Protein 8C50 (pdb70)

Secondary structure (DSSP, 8-state):
--SS-EEEEEEEEES-EEEEEEES-SS-EEEEEEEEES-EEEEEEES-BS-EEEEEEEEES-EEEEEEES-BS-EEEEEEEEES-EEEEEEES-BS-EEEEEEEEES-EEEEEEES-BS-EEEEEEEEES-EEEEEEES-BS-EEEEEEEEES-EEEEEEES-BS-EEEEEEEEES-EEEEEEES-BS-EEEEEEEEES-EEEEEEES-BS-EEEEEEEEES-EEEEEEES-BS-EEEEEEEEES-EEEEEEES-BS-EEEEEEEEES-EEEEEEES-BS-EEEEEEEEES-EEEEEEESSS--EEEEEEEEES-EEEEEEEEES-EEEEEEEEES-EEEEEEEEES-EEEEEE-/--SS-EEEEEEEEES-EEEEEEES-SS-EEEEEEEEES-EEEEEEES-BS-EEEEEEEEES-EEEEEEES-BS-EEEEEEEEES-EEEEEEES-BS-EEEEEEEEES-EEEEEEES-BS-EEEEEEEEES-EEEEEEES-BS-EEEEEEEEES-EEEEEEES-BS-EEEEEEEEES-EEEEEEES-BS-EEEEEEEEES-EEEEEEES-BS-EEEEEEEEES-EEEEEEES-BS-EEEEEEEEES-EEEEEEES-BS-EEEEEEEEES-EEEEEEES-BS-EEEEEEEEES-EEEEEEESSS--EEEEEEEEES-EEEEEEEEES-EEEEEEEEES-EEEEEEEEES-EEEEEE-/--SS-EEEEEEEEES-EEEEEEES-SS-EEEEEEEEES-EEEEEEES-BS-EEEEEEEEES-EEEEEEES-BS-EEEEEEEEES-EEEEEEES-BS-EEEEEEEEES-EEEEEEES-BS-EEEEEEEEES-EEEEEEES-BS-EEEEEEEEES-EEEEEEES-BS-EEEEEEEEES-EEEEEEES-BS-EEEEEEEEES-EEEEEEES-BS-EEEEEEEEES-EEEEEEES-BS-EEEEEEEEES-EEEEEEES-BS-EEEEEEEEES-EEEEEEES-BS-EEEEEEEEES-EEEEEEESSS--EEEEEEEEES-EEEEEEEEES-EEEEEEEEES-EEEEEEEEES-EEEEEE-

Organism: NCBI:txid400092

Structure (mmCIF, N/CA/C/O backbone):
data_8C50
#
_entry.id   8C50
#
loop_
_atom_site.group_PDB
_atom_site.id
_atom_site.type_symbol
_atom_site.label_atom_id
_atom_site.label_alt_id
_atom_site.label_comp_id
_atom_site.label_asym_id
_atom_site.label_entity_id
_atom_site.label_seq_id
_atom_site.pdbx_PDB_ins_code
_atom_site.Cartn_x
_atom_site.Cartn_y
_atom_site.Cartn_z
_atom_site.occupancy
_atom_site.B_iso_or_equiv
_atom_site.auth_seq_id
_atom_site.auth_comp_id
_atom_site.auth_asym_id
_atom_site.auth_atom_id
_atom_site.pdbx_PDB_model_num
ATOM 1 N N . GLN A 1 1 ? 127.675 108.308 224.008 1.00 44.68 1 GLN A N 1
ATOM 2 C CA . GLN A 1 1 ? 129.033 108.600 223.574 1.00 44.68 1 GLN A CA 1
ATOM 3 C C . GLN A 1 1 ? 129.053 109.801 222.639 1.00 44.68 1 GLN A C 1
ATOM 4 O O . GLN A 1 1 ? 130.109 110.344 222.318 1.00 44.68 1 GLN A O 1
ATOM 10 N N . GLY A 1 2 ? 127.862 110.203 222.193 1.00 55.23 2 GLY A N 1
ATOM 11 C CA . GLY A 1 2 ? 127.715 111.379 221.356 1.00 55.23 2 GLY A CA 1
ATOM 12 C C . GLY A 1 2 ? 127.245 112.563 222.175 1.00 55.23 2 GLY A C 1
ATOM 13 O O . GLY A 1 2 ? 126.430 112.416 223.091 1.00 55.23 2 GLY A O 1
ATOM 14 N N . THR A 1 3 ? 127.763 113.743 221.842 1.00 67.59 3 THR A N 1
ATOM 15 C CA . THR A 1 3 ? 127.504 114.948 222.623 1.00 67.59 3 THR A CA 1
ATOM 16 C C . THR A 1 3 ? 126.390 115.762 221.971 1.00 67.59 3 THR A C 1
ATOM 17 O O . THR A 1 3 ? 126.360 115.918 220.745 1.00 67.59 3 THR A O 1
ATOM 21 N N . THR A 1 4 ? 125.463 116.261 222.794 1.00 74.77 4 THR A N 1
ATOM 22 C CA . THR A 1 4 ? 124.478 117.290 222.447 1.00 74.77 4 THR A CA 1
ATOM 23 C C . THR A 1 4 ? 123.393 116.819 221.486 1.00 74.77 4 THR A C 1
ATOM 24 O O . THR A 1 4 ? 122.809 117.647 220.777 1.00 74.77 4 THR A O 1
ATOM 28 N N . SER A 1 5 ? 123.094 115.524 221.430 1.00 79.71 5 SER A N 1
ATOM 29 C CA . SER A 1 5 ? 121.996 115.047 220.598 1.00 79.71 5 SER A CA 1
ATOM 30 C C . SER A 1 5 ? 120.659 115.493 221.177 1.00 79.71 5 SER A C 1
ATOM 31 O O . SER A 1 5 ? 120.490 115.579 222.396 1.00 79.71 5 SER A O 1
ATOM 34 N N . SER A 1 6 ? 119.707 115.782 220.291 1.00 81.16 6 SER A N 1
ATOM 35 C CA . SER A 1 6 ? 118.386 116.263 220.675 1.00 81.16 6 SER A CA 1
ATOM 36 C C . SER A 1 6 ? 117.312 115.438 219.979 1.00 81.16 6 SER A C 1
ATOM 37 O O . SER A 1 6 ? 117.375 115.227 218.763 1.00 81.16 6 SER A O 1
ATOM 40 N N . ALA A 1 7 ? 116.333 114.971 220.752 1.00 83.20 7 ALA A N 1
ATOM 41 C CA . ALA A 1 7 ? 115.211 114.200 220.232 1.00 83.20 7 ALA A CA 1
ATOM 42 C C . ALA A 1 7 ? 113.927 114.669 220.900 1.00 83.20 7 ALA A C 1
ATOM 43 O O . ALA A 1 7 ? 113.882 114.823 222.124 1.00 83.20 7 ALA A O 1
ATOM 45 N N . THR A 1 8 ? 112.892 114.898 220.095 1.00 83.47 8 THR A N 1
ATOM 46 C CA . THR A 1 8 ? 111.601 115.373 220.578 1.00 83.47 8 THR A CA 1
ATOM 47 C C . THR A 1 8 ? 110.488 114.539 219.960 1.00 83.47 8 THR A C 1
ATOM 48 O O . THR A 1 8 ? 110.490 114.293 218.749 1.00 83.47 8 THR A O 1
ATOM 52 N N . THR A 1 9 ? 109.546 114.102 220.793 1.00 84.59 9 THR A N 1
ATOM 53 C CA . THR A 1 9 ? 108.374 113.360 220.347 1.00 84.59 9 THR A CA 1
ATOM 54 C C . THR A 1 9 ? 107.122 114.020 220.906 1.00 84.59 9 THR A C 1
ATOM 55 O O . THR A 1 9 ? 107.045 114.297 222.108 1.00 84.59 9 THR A O 1
ATOM 59 N N . SER A 1 10 ? 106.148 114.269 220.035 1.00 84.69 10 SER A N 1
ATOM 60 C CA . SER A 1 10 ? 104.872 114.860 220.421 1.00 84.69 10 SER A CA 1
ATOM 61 C C . SER A 1 10 ? 103.754 114.072 219.757 1.00 84.69 10 SER A C 1
ATOM 62 O O . SER A 1 10 ? 103.607 114.115 218.532 1.00 84.69 10 SER A O 1
ATOM 65 N N . GLN A 1 11 ? 102.963 113.367 220.561 1.00 78.43 11 GLN A N 1
ATOM 66 C CA . GLN A 1 11 ? 101.905 112.498 220.060 1.00 78.43 11 GLN A CA 1
ATOM 67 C C . GLN A 1 11 ? 100.580 112.899 220.689 1.00 78.43 11 GLN A C 1
ATOM 68 O O . GLN A 1 11 ? 100.456 112.929 221.917 1.00 78.43 11 GLN A O 1
ATOM 74 N N . THR A 1 12 ? 99.600 113.213 219.847 1.00 83.05 12 THR A N 1
ATOM 75 C CA . THR A 1 12 ? 98.224 113.439 220.265 1.00 83.05 12 THR A CA 1
ATOM 76 C C . THR A 1 12 ? 97.322 112.447 219.542 1.00 83.05 12 THR A C 1
ATOM 77 O O . THR A 1 12 ? 97.401 112.310 218.316 1.00 83.05 12 THR A O 1
ATOM 81 N N . GLY A 1 13 ? 96.472 111.758 220.300 1.00 82.46 13 GLY A N 1
ATOM 82 C CA . GLY A 1 13 ? 95.571 110.787 219.712 1.00 82.46 13 GLY A CA 1
ATOM 83 C C . GLY A 1 13 ? 95.619 109.422 220.367 1.00 82.46 13 GLY A C 1
ATOM 84 O O . GLY A 1 13 ? 95.975 109.302 221.543 1.00 82.46 13 GLY A O 1
ATOM 85 N N . ASN A 1 14 ? 95.260 108.384 219.616 1.00 80.01 14 ASN A N 1
ATOM 86 C CA . ASN A 1 14 ? 95.147 107.029 220.138 1.00 80.01 14 ASN A CA 1
ATOM 87 C C . ASN A 1 14 ? 96.109 106.100 219.408 1.00 80.01 14 ASN A C 1
ATOM 88 O O . ASN A 1 14 ? 96.187 106.125 218.175 1.00 80.01 14 ASN A O 1
ATOM 93 N N . THR A 1 15 ? 96.840 105.289 220.177 1.00 85.85 15 THR A N 1
ATOM 94 C CA . THR A 1 15 ? 97.677 104.206 219.652 1.00 85.85 15 THR A CA 1
ATOM 95 C C . THR A 1 15 ? 98.748 104.708 218.684 1.00 85.85 15 THR A C 1
ATOM 96 O O . THR A 1 15 ? 99.106 104.016 217.728 1.00 85.85 15 THR A O 1
ATOM 100 N N . ASN A 1 16 ? 99.270 105.908 218.917 1.00 84.48 16 ASN A N 1
ATOM 101 C CA . ASN A 1 16 ? 100.366 106.421 218.107 1.00 84.48 16 ASN A CA 1
ATOM 102 C C . ASN A 1 16 ? 101.697 105.874 218.606 1.00 84.48 16 ASN A C 1
ATOM 103 O O . ASN A 1 16 ? 101.935 105.783 219.814 1.00 84.48 16 ASN A O 1
ATOM 108 N N . THR A 1 17 ? 102.568 105.508 217.667 1.00 86.75 17 THR A N 1
ATOM 109 C CA . THR A 1 17 ? 103.871 104.931 217.977 1.00 86.75 17 THR A CA 1
ATOM 110 C C . THR A 1 17 ? 104.962 105.819 217.395 1.00 86.75 17 THR A C 1
ATOM 111 O O . THR A 1 17 ? 104.940 106.133 216.200 1.00 86.75 17 THR A O 1
ATOM 115 N N . ALA A 1 18 ? 105.908 106.227 218.239 1.00 85.38 18 ALA A N 1
ATOM 116 C CA . ALA A 1 18 ? 107.055 107.029 217.826 1.00 85.38 18 ALA A CA 1
ATOM 117 C C . ALA A 1 18 ? 108.318 106.426 218.420 1.00 85.38 18 ALA A C 1
ATOM 118 O O . ALA A 1 18 ? 108.409 106.248 219.639 1.00 85.38 18 ALA A O 1
ATOM 120 N N . VAL A 1 19 ? 109.287 106.112 217.563 1.00 87.64 19 VAL A N 1
ATOM 121 C CA . VAL A 1 19 ? 110.563 105.537 217.976 1.00 87.64 19 VAL A CA 1
ATOM 122 C C . VAL A 1 19 ? 111.675 106.404 217.405 1.00 87.64 19 VAL A C 1
ATOM 123 O O . VAL A 1 19 ? 111.699 106.673 216.198 1.00 87.64 19 VAL A O 1
ATOM 127 N N . ILE A 1 20 ? 112.584 106.851 218.269 1.00 83.98 20 ILE A N 1
ATOM 128 C CA . ILE A 1 20 ? 113.754 107.623 217.865 1.00 83.98 20 ILE A CA 1
ATOM 129 C C . ILE A 1 20 ? 114.989 106.949 218.446 1.00 83.98 20 ILE A C 1
ATOM 130 O O . ILE A 1 20 ? 115.084 106.760 219.665 1.00 83.98 20 ILE A O 1
ATOM 135 N N . ASP A 1 21 ? 115.930 106.586 217.576 1.00 82.66 21 ASP A N 1
ATOM 136 C CA . ASP A 1 21 ? 117.172 105.928 217.968 1.00 82.66 21 ASP A CA 1
ATOM 137 C C . ASP A 1 21 ? 118.338 106.720 217.390 1.00 82.66 21 ASP A C 1
ATOM 138 O O . ASP A 1 21 ? 118.593 106.669 216.182 1.00 82.66 21 ASP A O 1
ATOM 143 N N . GLN A 1 22 ? 119.042 107.452 218.249 1.00 74.67 22 GLN A N 1
ATOM 144 C CA . GLN A 1 22 ? 120.224 108.216 217.857 1.00 74.67 22 GLN A CA 1
ATOM 145 C C . GLN A 1 22 ? 121.440 107.551 218.493 1.00 74.67 22 GLN A C 1
ATOM 146 O O . GLN A 1 22 ? 121.696 107.715 219.690 1.00 74.67 22 GLN A O 1
ATOM 152 N N . VAL A 1 23 ? 122.188 106.805 217.687 1.00 73.15 23 VAL A N 1
ATOM 153 C CA . VAL A 1 23 ? 123.368 106.081 218.145 1.00 73.15 23 VAL A CA 1
ATOM 154 C C . VAL A 1 23 ? 124.591 106.809 217.610 1.00 73.15 23 VAL A C 1
ATOM 155 O O . VAL A 1 23 ? 124.839 106.823 216.398 1.00 73.15 23 VAL A O 1
ATOM 159 N N . GLY A 1 24 ? 125.362 107.413 218.511 1.00 65.76 24 GLY A N 1
ATOM 160 C CA . GLY A 1 24 ? 126.556 108.135 218.122 1.00 65.76 24 GLY A CA 1
ATOM 161 C C . GLY A 1 24 ? 126.267 109.422 217.377 1.00 65.76 24 GLY A C 1
ATOM 162 O O . GLY A 1 24 ? 125.137 109.655 216.936 1.00 65.76 24 GLY A O 1
ATOM 163 N N . GLY A 1 25 ? 127.276 110.267 217.237 1.00 67.41 25 GLY A N 1
ATOM 164 C CA . GLY A 1 25 ? 127.146 111.498 216.492 1.00 67.41 25 GLY A CA 1
ATOM 165 C C . GLY A 1 25 ? 127.087 112.716 217.402 1.00 67.41 25 GLY A C 1
ATOM 166 O O . GLY A 1 25 ? 126.757 112.635 218.589 1.00 67.41 25 GLY A O 1
ATOM 167 N N . LEU A 1 26 ? 127.411 113.866 216.817 1.00 72.28 26 LEU A N 1
ATOM 168 C CA . LEU A 1 26 ? 127.470 115.137 217.531 1.00 72.28 26 LEU A CA 1
ATOM 169 C C . LEU A 1 26 ? 126.331 116.027 217.049 1.00 72.28 26 LEU A C 1
ATOM 170 O O . LEU A 1 26 ? 126.226 116.318 215.852 1.00 72.28 26 LEU A O 1
ATOM 175 N N . ASN A 1 27 ? 125.476 116.445 217.985 1.00 76.07 27 ASN A N 1
ATOM 176 C CA . ASN A 1 27 ? 124.449 117.454 217.746 1.00 76.07 27 ASN A CA 1
ATOM 177 C C . ASN A 1 27 ? 123.426 117.008 216.706 1.00 76.07 27 ASN A C 1
ATOM 178 O O . ASN A 1 27 ? 123.025 117.796 215.844 1.00 76.07 27 ASN A O 1
ATOM 183 N N . ASN A 1 28 ? 122.999 115.750 216.772 1.00 79.10 28 ASN A N 1
ATOM 184 C CA . ASN A 1 28 ? 121.931 115.271 215.905 1.00 79.10 28 ASN A CA 1
ATOM 185 C C . ASN A 1 28 ? 120.575 115.685 216.460 1.00 79.10 28 ASN A C 1
ATOM 186 O O . ASN A 1 28 ? 120.352 115.665 217.674 1.00 79.10 28 ASN A O 1
ATOM 191 N N . SER A 1 29 ? 119.666 116.061 215.563 1.00 83.04 29 SER A N 1
ATOM 192 C CA . SER A 1 29 ? 118.341 116.544 215.936 1.00 83.04 29 SER A CA 1
ATOM 193 C C . SER A 1 29 ? 117.281 115.691 215.255 1.00 83.04 29 SER A C 1
ATOM 194 O O . SER A 1 29 ? 117.314 115.508 214.033 1.00 83.04 29 SER A O 1
ATOM 197 N N . ALA A 1 30 ? 116.342 115.178 216.046 1.00 84.46 30 ALA A N 1
ATOM 198 C CA . ALA A 1 30 ? 115.227 114.387 215.540 1.00 84.46 30 ALA A CA 1
ATOM 199 C C . ALA A 1 30 ? 113.939 114.869 216.189 1.00 84.46 30 ALA A C 1
ATOM 200 O O . ALA A 1 30 ? 113.900 115.092 217.401 1.00 84.46 30 ALA A O 1
ATOM 202 N N . GLU A 1 31 ? 112.894 115.042 215.382 1.00 86.78 31 GLU A N 1
ATOM 203 C CA . GLU A 1 31 ? 111.588 115.458 215.876 1.00 86.78 31 GLU A CA 1
ATOM 204 C C . GLU A 1 31 ? 110.506 114.635 215.195 1.00 86.78 31 GLU A C 1
ATOM 205 O O . GLU A 1 31 ? 110.520 114.478 213.969 1.00 86.78 31 GLU A O 1
ATOM 211 N N . ALA A 1 32 ? 109.575 114.110 215.989 1.00 85.66 32 ALA A N 1
ATOM 212 C CA . ALA A 1 32 ? 108.469 113.306 215.482 1.00 85.66 32 ALA A CA 1
ATOM 213 C C . ALA A 1 32 ? 107.175 113.783 216.122 1.00 85.66 32 ALA A C 1
ATOM 214 O O . ALA A 1 32 ? 107.007 113.673 217.340 1.00 85.66 32 ALA A O 1
ATOM 216 N N . SER A 1 33 ? 106.261 114.299 215.304 1.00 85.51 33 SER A N 1
ATOM 217 C CA . SER A 1 33 ? 104.959 114.765 215.761 1.00 85.51 33 SER A CA 1
ATOM 218 C C . SER A 1 33 ? 103.881 113.968 215.042 1.00 85.51 33 SER A C 1
ATOM 219 O O . SER A 1 33 ? 103.897 113.866 213.811 1.00 85.51 33 SER A O 1
ATOM 222 N N . GLN A 1 34 ? 102.962 113.392 215.812 1.00 77.94 34 GLN A N 1
ATOM 223 C CA . GLN A 1 34 ? 101.885 112.565 215.281 1.00 77.94 34 GLN A CA 1
ATOM 224 C C . GLN A 1 34 ? 100.563 113.002 215.893 1.00 77.94 34 GLN A C 1
ATOM 225 O O . GLN A 1 34 ? 100.348 112.826 217.096 1.00 77.94 34 GLN A O 1
ATOM 231 N N . ALA A 1 35 ? 99.675 113.540 215.064 1.00 82.03 35 ALA A N 1
ATOM 232 C CA . ALA A 1 35 ? 98.323 113.900 215.470 1.00 82.03 35 ALA A CA 1
ATOM 233 C C . ALA A 1 35 ? 97.349 112.971 214.760 1.00 82.03 35 ALA A C 1
ATOM 234 O O . ALA A 1 35 ? 97.340 112.901 213.526 1.00 82.03 35 ALA A O 1
ATOM 236 N N . GLY A 1 36 ? 96.538 112.261 215.535 1.00 82.83 36 GLY A N 1
ATOM 237 C CA . GLY A 1 36 ? 95.624 111.301 214.952 1.00 82.83 36 GLY A CA 1
ATOM 238 C C . GLY A 1 36 ? 95.711 109.938 215.603 1.00 82.83 36 GLY A C 1
ATOM 239 O O . GLY A 1 36 ? 96.140 109.818 216.754 1.00 82.83 36 GLY A O 1
ATOM 240 N N . ASP A 1 37 ? 95.315 108.900 214.873 1.00 83.09 37 ASP A N 1
ATOM 241 C CA . ASP A 1 37 ? 95.214 107.555 215.425 1.00 83.09 37 ASP A CA 1
ATOM 242 C C . ASP A 1 37 ? 96.043 106.575 214.607 1.00 83.09 37 ASP A C 1
ATOM 243 O O . ASP A 1 37 ? 95.939 106.539 213.378 1.00 83.09 37 ASP A O 1
ATOM 248 N N . GLY A 1 38 ? 96.862 105.783 215.296 1.00 81.07 38 GLY A N 1
ATOM 249 C CA . GLY A 1 38 ? 97.578 104.696 214.659 1.00 81.07 38 GLY A CA 1
ATOM 250 C C . GLY A 1 38 ? 98.792 105.095 213.856 1.00 81.07 38 GLY A C 1
ATOM 251 O O . GLY A 1 38 ? 99.335 104.260 213.125 1.00 81.07 38 GLY A O 1
ATOM 252 N N . ASN A 1 39 ? 99.242 106.341 213.967 1.00 84.71 39 ASN A N 1
ATOM 253 C CA . ASN A 1 39 ? 100.398 106.785 213.202 1.00 84.71 39 ASN A CA 1
ATOM 254 C C . ASN A 1 39 ? 101.674 106.146 213.738 1.00 84.71 39 ASN A C 1
ATOM 255 O O . ASN A 1 39 ? 101.852 105.992 214.949 1.00 84.71 39 ASN A O 1
ATOM 260 N N . VAL A 1 40 ? 102.565 105.773 212.823 1.00 88.91 40 VAL A N 1
ATOM 261 C CA . VAL A 1 40 ? 103.830 105.130 213.159 1.00 88.91 40 VAL A CA 1
ATOM 262 C C . VAL A 1 40 ? 104.957 105.990 212.606 1.00 88.91 40 VAL A C 1
ATOM 263 O O . VAL A 1 40 ? 104.967 106.320 211.414 1.00 88.91 40 VAL A O 1
ATOM 267 N N . ALA A 1 41 ? 105.897 106.361 213.473 1.00 86.88 41 ALA A N 1
ATOM 268 C CA . ALA A 1 41 ? 107.056 107.161 213.093 1.00 86.88 41 ALA A CA 1
ATOM 269 C C . ALA A 1 41 ? 108.313 106.487 213.623 1.00 86.88 41 ALA A C 1
ATOM 270 O O . ALA A 1 41 ? 108.385 106.147 214.808 1.00 86.88 41 ALA A O 1
ATOM 272 N N . THR A 1 42 ? 109.293 106.284 212.744 1.00 87.66 42 THR A N 1
ATOM 273 C CA . THR A 1 42 ? 110.575 105.695 213.108 1.00 87.66 42 THR A CA 1
ATOM 274 C C . THR A 1 42 ? 111.690 106.593 212.591 1.00 87.66 42 THR A C 1
ATOM 275 O O . THR A 1 42 ? 111.699 106.957 211.412 1.00 87.66 42 THR A O 1
ATOM 279 N N . VAL A 1 43 ? 112.616 106.957 213.475 1.00 85.70 43 VAL A N 1
ATOM 280 C CA . VAL A 1 43 ? 113.781 107.765 213.130 1.00 85.70 43 VAL A CA 1
ATOM 281 C C . VAL A 1 43 ? 115.011 107.050 213.667 1.00 85.70 43 VAL A C 1
ATOM 282 O O . VAL A 1 43 ? 115.037 106.650 214.837 1.00 85.70 43 VAL A O 1
ATOM 286 N N . THR A 1 44 ? 116.020 106.875 212.817 1.00 82.25 44 THR A N 1
ATOM 287 C CA . THR A 1 44 ? 117.267 106.228 213.207 1.00 82.25 44 THR A CA 1
ATOM 288 C C . THR A 1 44 ? 118.440 107.013 212.641 1.00 82.25 44 THR A C 1
ATOM 289 O O . THR A 1 44 ? 118.686 106.979 211.431 1.00 82.25 44 THR A O 1
ATOM 293 N N . GLN A 1 45 ? 119.173 107.697 213.518 1.00 76.87 45 GLN A N 1
ATOM 294 C CA . GLN A 1 45 ? 120.348 108.471 213.134 1.00 76.87 45 GLN A CA 1
ATOM 295 C C . GLN A 1 45 ? 121.582 107.825 213.748 1.00 76.87 45 GLN A C 1
ATOM 296 O O . GLN A 1 45 ? 121.687 107.724 214.976 1.00 76.87 45 GLN A O 1
ATOM 302 N N . ALA A 1 46 ? 122.515 107.405 212.898 1.00 76.85 46 ALA A N 1
ATOM 303 C CA . ALA A 1 46 ? 123.715 106.701 213.331 1.00 76.85 46 ALA A CA 1
ATOM 304 C C . ALA A 1 46 ? 124.958 107.396 212.794 1.00 76.85 46 ALA A C 1
ATOM 305 O O . ALA A 1 46 ? 125.080 107.613 211.583 1.00 76.85 46 ALA A O 1
ATOM 307 N N . GLU A 1 47 ? 125.870 107.751 213.700 1.00 73.30 47 GLU A N 1
ATOM 308 C CA . GLU A 1 47 ? 127.221 108.223 213.406 1.00 73.30 47 GLU A CA 1
ATOM 309 C C . GLU A 1 47 ? 127.259 109.527 212.620 1.00 73.30 47 GLU A C 1
ATOM 310 O O . GLU A 1 47 ? 128.329 109.908 212.126 1.00 73.30 47 GLU A O 1
ATOM 316 N N . GLY A 1 48 ? 126.134 110.225 212.484 1.00 71.94 48 GLY A N 1
ATOM 317 C CA . GLY A 1 48 ? 126.094 111.476 211.763 1.00 71.94 48 GLY A CA 1
ATOM 318 C C . GLY A 1 48 ? 126.245 112.677 212.679 1.00 71.94 48 GLY A C 1
ATOM 319 O O . GLY A 1 48 ? 125.919 112.626 213.862 1.00 71.94 48 GLY A O 1
ATOM 320 N N . MET A 1 49 ? 126.750 113.769 212.114 1.00 76.37 49 MET A N 1
ATOM 321 C CA . MET A 1 49 ? 126.955 115.014 212.843 1.00 76.37 49 MET A CA 1
ATOM 322 C C . MET A 1 49 ? 126.042 116.086 212.265 1.00 76.37 49 MET A C 1
ATOM 323 O O . MET A 1 49 ? 125.997 116.273 211.044 1.00 76.37 49 MET A O 1
ATOM 328 N N . ASP A 1 50 ? 125.314 116.780 213.144 1.00 78.77 50 ASP A N 1
ATOM 329 C CA . ASP A 1 50 ? 124.438 117.888 212.768 1.00 78.77 50 ASP A CA 1
ATOM 330 C C . ASP A 1 50 ? 123.339 117.455 211.802 1.00 78.77 50 ASP A C 1
ATOM 331 O O . ASP A 1 50 ? 122.891 118.246 210.969 1.00 78.77 50 ASP A O 1
ATOM 336 N N . ASN A 1 51 ? 122.895 116.205 211.900 1.00 79.89 51 ASN A N 1
ATOM 337 C CA . ASN A 1 51 ? 121.815 115.720 211.054 1.00 79.89 51 ASN A CA 1
ATOM 338 C C . ASN A 1 51 ? 120.466 116.105 211.645 1.00 79.89 51 ASN A C 1
ATOM 339 O O . ASN A 1 51 ? 120.265 116.054 212.861 1.00 79.89 51 ASN A O 1
ATOM 344 N N . ALA A 1 52 ? 119.536 116.490 210.772 1.00 83.52 52 ALA A N 1
ATOM 345 C CA . ALA A 1 52 ? 118.215 116.943 211.184 1.00 83.52 52 ALA A CA 1
ATOM 346 C C . ALA A 1 52 ? 117.153 116.076 210.527 1.00 83.52 52 ALA A C 1
ATOM 347 O O . ALA A 1 52 ? 117.177 115.872 209.309 1.00 83.52 52 ALA A O 1
ATOM 349 N N . VAL A 1 53 ? 116.234 115.562 211.339 1.00 85.55 53 VAL A N 1
ATOM 350 C CA . VAL A 1 53 ? 115.108 114.763 210.869 1.00 85.55 53 VAL A CA 1
ATOM 351 C C . VAL A 1 53 ? 113.834 115.339 211.469 1.00 85.55 53 VAL A C 1
ATOM 352 O O . VAL A 1 53 ? 113.767 115.575 212.680 1.00 85.55 53 VAL A O 1
ATOM 356 N N . TYR A 1 54 ? 112.831 115.570 210.623 1.00 87.53 54 TYR A N 1
ATOM 357 C CA . TYR A 1 54 ? 111.534 116.067 211.067 1.00 87.53 54 TYR A CA 1
ATOM 358 C C . TYR A 1 54 ? 110.443 115.232 210.418 1.00 87.53 54 TYR A C 1
ATOM 359 O O . TYR A 1 54 ? 110.419 115.086 209.193 1.00 87.53 54 TYR A O 1
ATOM 368 N N . ILE A 1 55 ? 109.552 114.679 211.237 1.00 86.37 55 ILE A N 1
ATOM 369 C CA . ILE A 1 55 ? 108.403 113.916 210.767 1.00 86.37 55 ILE A CA 1
ATOM 370 C C . ILE A 1 55 ? 107.146 114.536 211.360 1.00 86.37 55 ILE A C 1
ATOM 371 O O . ILE A 1 55 ? 107.076 114.764 212.572 1.00 86.37 55 ILE A O 1
ATOM 376 N N . ASP A 1 56 ? 106.164 114.816 210.505 1.00 86.98 56 ASP A N 1
ATOM 377 C CA . ASP A 1 56 ? 104.872 115.354 210.921 1.00 86.98 56 ASP A CA 1
ATOM 378 C C . ASP A 1 56 ? 103.781 114.532 210.247 1.00 86.98 56 ASP A C 1
ATOM 379 O O . ASP A 1 56 ? 103.621 114.590 209.022 1.00 86.98 56 ASP A O 1
ATOM 384 N N . GLN A 1 57 ? 103.024 113.783 211.046 1.00 81.34 57 GLN A N 1
ATOM 385 C CA . GLN A 1 57 ? 101.960 112.916 210.555 1.00 81.34 57 GLN A CA 1
ATOM 386 C C . GLN A 1 57 ? 100.633 113.401 211.118 1.00 81.34 57 GLN A C 1
ATOM 387 O O . GLN A 1 57 ? 100.534 113.694 212.314 1.00 81.34 57 GLN A O 1
ATOM 393 N N . VAL A 1 58 ? 99.628 113.509 210.254 1.00 83.62 58 VAL A N 1
ATOM 394 C CA . VAL A 1 58 ? 98.268 113.856 210.645 1.00 83.62 58 VAL A CA 1
ATOM 395 C C . VAL A 1 58 ? 97.322 112.849 210.009 1.00 83.62 58 VAL A C 1
ATOM 396 O O . VAL A 1 58 ? 97.360 112.637 208.791 1.00 83.62 58 VAL A O 1
ATOM 400 N N . GLY A 1 59 ? 96.483 112.226 210.833 1.00 85.05 59 GLY A N 1
ATOM 401 C CA . GLY A 1 59 ? 95.484 111.306 210.321 1.00 85.05 59 GLY A CA 1
ATOM 402 C C . GLY A 1 59 ? 95.485 109.918 210.932 1.00 85.05 59 GLY A C 1
ATOM 403 O O . GLY A 1 59 ? 95.793 109.743 212.116 1.00 85.05 59 GLY A O 1
ATOM 404 N N . LEU A 1 60 ? 95.129 108.921 210.127 1.00 81.98 60 LEU A N 1
ATOM 405 C CA . LEU A 1 60 ? 94.955 107.553 210.596 1.00 81.98 60 LEU A CA 1
ATOM 406 C C . LEU A 1 60 ? 96.001 106.639 209.971 1.00 81.98 60 LEU A C 1
ATOM 407 O O . LEU A 1 60 ? 96.117 106.571 208.742 1.00 81.98 60 LEU A O 1
ATOM 412 N N . THR A 1 61 ? 96.752 105.938 210.825 1.00 86.40 61 THR A N 1
ATOM 413 C CA . THR A 1 61 ? 97.650 104.852 210.418 1.00 86.40 61 THR A CA 1
ATOM 414 C C . THR A 1 61 ? 98.685 105.292 209.385 1.00 86.40 61 THR A C 1
ATOM 415 O O . THR A 1 61 ? 99.010 104.542 208.461 1.00 86.40 61 THR A O 1
ATOM 419 N N . ASN A 1 62 ? 99.218 106.502 209.526 1.00 84.27 62 ASN A N 1
ATOM 420 C CA . ASN A 1 62 ? 100.300 106.952 208.661 1.00 84.27 62 ASN A CA 1
ATOM 421 C C . ASN A 1 62 ? 101.631 106.380 209.134 1.00 84.27 62 ASN A C 1
ATOM 422 O O . ASN A 1 62 ? 101.907 106.322 210.336 1.00 84.27 62 ASN A O 1
ATOM 427 N N . THR A 1 63 ? 102.459 105.957 208.180 1.00 88.48 63 THR A N 1
ATOM 428 C CA . THR A 1 63 ? 103.737 105.316 208.468 1.00 88.48 63 THR A CA 1
ATOM 429 C C . THR A 1 63 ? 104.862 106.129 207.846 1.00 88.48 63 THR A C 1
ATOM 430 O O . THR A 1 63 ? 104.827 106.430 206.648 1.00 88.48 63 THR A O 1
ATOM 434 N N . ALA A 1 64 ? 105.855 106.485 208.659 1.00 88.16 64 ALA A N 1
ATOM 435 C CA . ALA A 1 64 ? 107.028 107.219 208.202 1.00 88.16 64 ALA A CA 1
ATOM 436 C C . ALA A 1 64 ? 108.276 106.602 208.815 1.00 88.16 64 ALA A C 1
ATOM 437 O O . ALA A 1 64 ? 108.310 106.337 210.020 1.00 88.16 64 ALA A O 1
ATOM 439 N N . THR A 1 65 ? 109.288 106.364 207.983 1.00 88.67 65 THR A N 1
ATOM 440 C CA . THR A 1 65 ? 110.568 105.820 208.425 1.00 88.67 65 THR A CA 1
ATOM 441 C C . THR A 1 65 ? 111.691 106.662 207.835 1.00 88.67 65 THR A C 1
ATOM 442 O O . THR A 1 65 ? 111.707 106.914 206.626 1.00 88.67 65 THR A O 1
ATOM 446 N N . VAL A 1 66 ? 112.613 107.107 208.687 1.00 85.99 66 VAL A N 1
ATOM 447 C CA . VAL A 1 66 ? 113.779 107.881 208.272 1.00 85.99 66 VAL A CA 1
ATOM 448 C C . VAL A 1 66 ? 115.018 107.223 208.864 1.00 85.99 66 VAL A C 1
ATOM 449 O O . VAL A 1 66 ? 115.072 106.963 210.073 1.00 85.99 66 VAL A O 1
ATOM 453 N N . LEU A 1 67 ? 116.006 106.951 208.014 1.00 83.00 67 LEU A N 1
ATOM 454 C CA . LEU A 1 67 ? 117.268 106.342 208.418 1.00 83.00 67 LEU A CA 1
ATOM 455 C C . LEU A 1 67 ? 118.415 107.161 207.843 1.00 83.00 67 LEU A C 1
ATOM 456 O O . LEU A 1 67 ? 118.620 107.175 206.625 1.00 83.00 67 LEU A O 1
ATOM 461 N N . GLN A 1 68 ? 119.161 107.832 208.716 1.00 77.20 68 GLN A N 1
ATOM 462 C CA . GLN A 1 68 ? 120.327 108.622 208.324 1.00 77.20 68 GLN A CA 1
ATOM 463 C C . GLN A 1 68 ? 121.563 108.003 208.970 1.00 77.20 68 GLN A C 1
ATOM 464 O O . GLN A 1 68 ? 121.778 108.138 210.180 1.00 77.20 68 GLN A O 1
ATOM 470 N N . GLU A 1 69 ? 122.377 107.334 208.159 1.00 76.17 69 GLU A N 1
ATOM 471 C CA . GLU A 1 69 ? 123.595 106.682 208.629 1.00 76.17 69 GLU A CA 1
ATOM 472 C C . GLU A 1 69 ? 124.790 107.541 208.233 1.00 76.17 69 GLU A C 1
ATOM 473 O O . GLU A 1 69 ? 125.214 107.533 207.073 1.00 76.17 69 GLU A O 1
ATOM 479 N N . GLY A 1 70 ? 125.330 108.282 209.199 1.00 70.74 70 GLY A N 1
ATOM 480 C CA . GLY A 1 70 ? 126.485 109.118 208.952 1.00 70.74 70 GLY A CA 1
ATOM 481 C C . GLY A 1 70 ? 126.138 110.370 208.170 1.00 70.74 70 GLY A C 1
ATOM 482 O O . GLY A 1 70 ? 124.9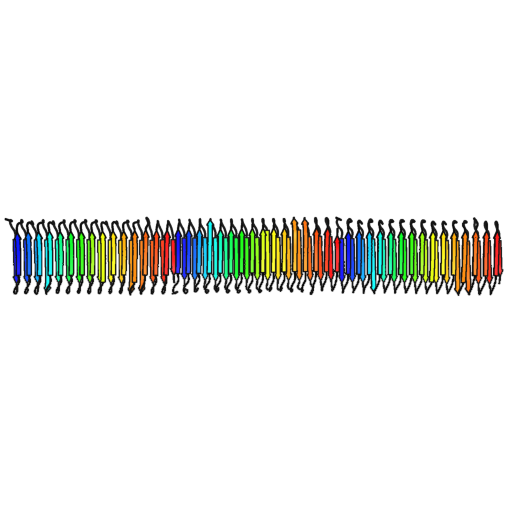79 110.679 207.887 1.00 70.74 70 GLY A O 1
ATOM 483 N N . GLY A 1 71 ? 127.183 111.106 207.814 1.00 71.80 71 GLY A N 1
ATOM 484 C CA . GLY A 1 71 ? 127.037 112.309 207.025 1.00 71.80 71 GLY A CA 1
ATOM 485 C C . GLY A 1 71 ? 127.002 113.572 207.869 1.00 71.80 71 GLY A C 1
ATOM 486 O O . GLY A 1 71 ? 126.795 113.548 209.081 1.00 71.80 71 GLY A O 1
ATOM 487 N N . LEU A 1 72 ? 127.215 114.699 207.195 1.00 75.22 72 LEU A N 1
ATOM 488 C CA . LEU A 1 72 ? 127.266 116.010 207.829 1.00 75.22 72 LEU A CA 1
ATOM 489 C C . LEU A 1 72 ? 126.112 116.865 207.318 1.00 75.22 72 LEU A C 1
ATOM 490 O O . LEU A 1 72 ? 125.963 117.046 206.104 1.00 75.22 72 LEU A O 1
ATOM 495 N N . ASP A 1 73 ? 125.301 117.381 208.246 1.00 79.91 73 ASP A N 1
ATOM 496 C CA . ASP A 1 73 ? 124.257 118.365 207.942 1.00 79.91 73 ASP A CA 1
ATOM 497 C C . ASP A 1 73 ? 123.200 117.810 206.986 1.00 79.91 73 ASP A C 1
ATOM 498 O O . ASP A 1 73 ? 122.713 118.519 206.104 1.00 79.91 73 ASP A O 1
ATOM 503 N N . ASN A 1 74 ? 122.839 116.542 207.158 1.00 80.33 74 ASN A N 1
ATOM 504 C CA . ASN A 1 74 ? 121.779 115.951 206.353 1.00 80.33 74 ASN A CA 1
ATOM 505 C C . ASN A 1 74 ? 120.415 116.322 206.921 1.00 80.33 74 ASN A C 1
ATOM 506 O O . ASN A 1 74 ? 120.191 116.253 208.133 1.00 80.33 74 ASN A O 1
ATOM 511 N N . ASP A 1 75 ? 119.503 116.719 206.036 1.00 84.02 75 ASP A N 1
ATOM 512 C CA . ASP A 1 75 ? 118.169 117.164 206.422 1.00 84.02 75 ASP A CA 1
ATOM 513 C C . ASP A 1 75 ? 117.131 116.269 205.761 1.00 84.02 75 ASP A C 1
ATOM 514 O O . ASP A 1 75 ? 117.150 116.085 204.538 1.00 84.02 75 ASP A O 1
ATOM 519 N N . ALA A 1 76 ? 116.235 115.709 206.571 1.00 86.12 76 ALA A N 1
ATOM 520 C CA . ALA A 1 76 ? 115.128 114.889 206.099 1.00 86.12 76 ALA A CA 1
ATOM 521 C C . ALA A 1 76 ? 113.827 115.436 206.666 1.00 86.12 76 ALA A C 1
ATOM 522 O O . ALA A 1 76 ? 113.737 115.712 207.867 1.00 86.12 76 ALA A O 1
ATOM 524 N N . ASP A 1 77 ? 112.826 115.596 205.802 1.00 88.11 77 ASP A N 1
ATOM 525 C CA . ASP A 1 77 ? 111.526 116.119 206.200 1.00 88.11 77 ASP A CA 1
ATOM 526 C C . ASP A 1 77 ? 110.430 115.245 205.611 1.00 88.11 77 ASP A C 1
ATOM 527 O O . ASP A 1 77 ? 110.437 114.958 204.409 1.00 88.11 77 ASP A O 1
ATOM 532 N N . VAL A 1 78 ? 109.501 114.819 206.461 1.00 87.68 78 VAL A N 1
ATOM 533 C CA . VAL A 1 78 ? 108.347 114.022 206.060 1.00 87.68 78 VAL A CA 1
ATOM 534 C C . VAL A 1 78 ? 107.100 114.723 206.577 1.00 87.68 78 VAL A C 1
ATOM 535 O O . VAL A 1 78 ? 107.023 115.064 207.763 1.00 87.68 78 VAL A O 1
ATOM 539 N N . ASP A 1 79 ? 106.132 114.947 205.692 1.00 86.98 79 ASP A N 1
ATOM 540 C CA . ASP A 1 79 ? 104.863 115.573 206.047 1.00 86.98 79 ASP A CA 1
ATOM 541 C C . ASP A 1 79 ? 103.737 114.765 205.413 1.00 86.98 79 ASP A C 1
ATOM 542 O O . ASP A 1 79 ? 103.538 114.819 204.195 1.00 86.98 79 ASP A O 1
ATOM 547 N N . GLN A 1 80 ? 102.995 114.034 206.240 1.00 80.59 80 GLN A N 1
ATOM 548 C CA . GLN A 1 80 ? 101.883 113.207 205.787 1.00 80.59 80 GLN A CA 1
ATOM 549 C C . GLN A 1 80 ? 100.590 113.763 206.363 1.00 80.59 80 GLN A C 1
ATOM 550 O O . GLN A 1 80 ? 100.502 114.010 207.569 1.00 80.59 80 GLN A O 1
ATOM 556 N N . ASP A 1 81 ? 99.606 113.989 205.497 1.00 84.27 81 ASP A N 1
ATOM 557 C CA . ASP A 1 81 ? 98.272 114.430 205.893 1.00 84.27 81 ASP A CA 1
ATOM 558 C C . ASP A 1 81 ? 97.261 113.523 205.205 1.00 84.27 81 ASP A C 1
ATOM 559 O O . ASP A 1 81 ? 97.085 113.597 203.985 1.00 84.27 81 ASP A O 1
ATOM 564 N N . GLY A 1 82 ? 96.599 112.674 205.976 1.00 84.05 82 GLY A N 1
ATOM 565 C CA . GLY A 1 82 ? 95.659 111.740 205.407 1.00 84.05 82 GLY A CA 1
ATOM 566 C C . GLY A 1 82 ? 95.748 110.403 206.105 1.00 84.05 82 GLY A C 1
ATOM 567 O O . GLY A 1 82 ? 96.117 110.320 207.275 1.00 84.05 82 GLY A O 1
ATOM 568 N N . ASP A 1 83 ? 95.405 109.352 205.368 1.00 83.10 83 ASP A N 1
ATOM 569 C CA . ASP A 1 83 ? 95.302 108.011 205.924 1.00 83.10 83 ASP A CA 1
ATOM 570 C C . ASP A 1 83 ? 96.168 107.028 205.147 1.00 83.10 83 ASP A C 1
ATOM 571 O O . ASP A 1 83 ? 96.255 107.099 203.918 1.00 83.10 83 ASP A O 1
ATOM 576 N N . LEU A 1 84 ? 96.818 106.120 205.881 1.00 85.97 84 LEU A N 1
ATOM 577 C CA . LEU A 1 84 ? 97.530 104.977 205.309 1.00 85.97 84 LEU A CA 1
ATOM 578 C C . LEU A 1 84 ? 98.676 105.395 204.390 1.00 85.97 84 LEU A C 1
ATOM 579 O O . LEU A 1 84 ? 99.048 104.653 203.478 1.00 85.97 84 LEU A O 1
ATOM 584 N N . ASN A 1 85 ? 99.250 106.573 204.616 1.00 84.83 85 ASN A N 1
ATOM 585 C CA . ASN A 1 85 ? 100.369 107.031 203.805 1.00 84.83 85 ASN A CA 1
ATOM 586 C C . ASN A 1 85 ? 101.675 106.426 204.305 1.00 84.83 85 ASN A C 1
ATOM 587 O O . ASN A 1 85 ? 101.914 106.338 205.512 1.00 84.83 85 ASN A O 1
ATOM 592 N N . VAL A 1 86 ? 102.520 106.010 203.366 1.00 87.85 86 VAL A N 1
ATOM 593 C CA . VAL A 1 86 ? 103.799 105.377 203.670 1.00 87.85 86 VAL A CA 1
ATOM 594 C C . VAL A 1 86 ? 104.908 106.251 203.101 1.00 87.85 86 VAL A C 1
ATOM 595 O O . VAL A 1 86 ? 104.889 106.592 201.911 1.00 87.85 86 VAL A O 1
ATOM 599 N N . ALA A 1 87 ? 105.864 106.620 203.950 1.00 87.97 87 ALA A N 1
ATOM 600 C CA . ALA A 1 87 ? 107.010 107.421 203.542 1.00 87.97 87 ALA A CA 1
ATOM 601 C C . ALA A 1 87 ? 108.291 106.789 204.068 1.00 87.97 87 ALA A C 1
ATOM 602 O O . ALA A 1 87 ? 108.363 106.386 205.233 1.00 87.97 87 ALA A O 1
ATOM 604 N N . TYR A 1 88 ? 109.300 106.703 203.202 1.00 90.33 88 TYR A N 1
ATOM 605 C CA . TYR A 1 88 ? 110.601 106.148 203.559 1.00 90.33 88 TYR A CA 1
ATOM 606 C C . TYR A 1 88 ? 111.691 107.089 203.070 1.00 90.33 88 TYR A C 1
ATOM 607 O O . TYR A 1 88 ? 111.662 107.529 201.917 1.00 90.33 88 TYR A O 1
ATOM 616 N N . ILE A 1 89 ? 112.640 107.403 203.947 1.00 86.03 89 ILE A N 1
ATOM 617 C CA . ILE A 1 89 ? 113.791 108.238 203.617 1.00 86.03 89 ILE A CA 1
ATOM 618 C C . ILE A 1 89 ? 115.043 107.536 204.121 1.00 86.03 89 ILE A C 1
ATOM 619 O O . ILE A 1 89 ? 115.099 107.112 205.282 1.00 86.03 89 ILE A O 1
ATOM 624 N N . TRP A 1 90 ? 116.036 107.398 203.246 1.00 83.74 90 TRP A N 1
ATOM 625 C CA . TRP A 1 90 ? 117.337 106.840 203.595 1.00 83.74 90 TRP A CA 1
ATOM 626 C C . TRP A 1 90 ? 118.414 107.796 203.105 1.00 83.74 90 TRP A C 1
ATOM 627 O O . TRP A 1 90 ? 118.390 108.215 201.945 1.00 83.74 90 TRP A O 1
ATOM 638 N N . GLN A 1 91 ? 119.343 108.150 203.990 1.00 78.99 91 GLN A N 1
ATOM 639 C CA . GLN A 1 91 ? 120.482 108.997 203.645 1.00 78.99 91 GLN A CA 1
ATOM 640 C C . GLN A 1 91 ? 121.741 108.372 204.232 1.00 78.99 91 GLN A C 1
ATOM 641 O O . GLN A 1 91 ? 121.900 108.318 205.457 1.00 78.99 91 GLN A O 1
ATOM 647 N N . ASN A 1 92 ? 122.638 107.913 203.362 1.00 77.94 92 ASN A N 1
ATOM 648 C CA . ASN A 1 92 ? 123.851 107.221 203.779 1.00 77.94 92 ASN A CA 1
ATOM 649 C C . ASN A 1 92 ? 125.072 108.004 203.317 1.00 77.94 92 ASN A C 1
ATOM 650 O O . ASN A 1 92 ? 125.260 108.211 202.113 1.00 77.94 92 ASN A O 1
ATOM 655 N N . LEU A 1 93 ? 125.892 108.437 204.276 1.00 71.66 93 LEU A N 1
ATOM 656 C CA . LEU A 1 93 ? 127.215 109.008 204.035 1.00 71.66 93 LEU A CA 1
ATOM 657 C C . LEU A 1 93 ? 127.188 110.248 203.147 1.00 71.66 93 LEU A C 1
ATOM 658 O O . LEU A 1 93 ? 128.160 110.516 202.433 1.00 71.66 93 LEU A O 1
ATOM 663 N N . GLY A 1 94 ? 126.101 111.016 203.167 1.00 72.76 94 GLY A N 1
ATOM 664 C CA . GLY A 1 94 ? 126.003 112.220 202.375 1.00 72.76 94 GLY A CA 1
ATOM 665 C C . GLY A 1 94 ? 126.200 113.482 203.197 1.00 72.76 94 GLY A C 1
ATOM 666 O O . GLY A 1 94 ? 125.909 113.525 204.388 1.00 72.76 94 GLY A O 1
ATOM 667 N N . GLU A 1 95 ? 126.706 114.521 202.536 1.00 76.16 95 GLU A N 1
ATOM 668 C CA . GLU A 1 95 ? 126.924 115.823 203.155 1.00 76.16 95 GLU A CA 1
ATOM 669 C C . GLU A 1 95 ? 125.928 116.820 202.580 1.00 76.16 95 GLU A C 1
ATOM 670 O O . GLU A 1 95 ? 125.807 116.943 201.356 1.00 76.16 95 GLU A O 1
ATOM 676 N N . ASP A 1 96 ? 125.215 117.523 203.464 1.00 80.56 96 ASP A N 1
ATOM 677 C CA . ASP A 1 96 ? 124.288 118.588 203.082 1.00 80.56 96 ASP A CA 1
ATOM 678 C C . ASP A 1 96 ? 123.180 118.091 202.158 1.00 80.56 96 ASP A C 1
ATOM 679 O O . ASP A 1 96 ? 122.676 118.847 201.324 1.00 80.56 96 ASP A O 1
ATOM 684 N N . ASN A 1 97 ? 122.787 116.827 202.289 1.00 81.14 97 ASN A N 1
ATOM 685 C CA . ASN A 1 97 ? 121.714 116.287 201.467 1.00 81.14 97 ASN A CA 1
ATOM 686 C C . ASN A 1 97 ? 120.359 116.656 202.055 1.00 81.14 97 ASN A C 1
ATOM 687 O O . ASN A 1 97 ? 120.149 116.580 203.269 1.00 81.14 97 ASN A O 1
ATOM 692 N N . ASP A 1 98 ? 119.438 117.063 201.184 1.00 84.41 98 ASP A N 1
ATOM 693 C CA . ASP A 1 98 ? 118.099 117.479 201.583 1.00 84.41 98 ASP A CA 1
ATOM 694 C C . ASP A 1 98 ? 117.084 116.543 200.943 1.00 84.41 98 ASP A C 1
ATOM 695 O O . ASP A 1 98 ? 117.086 116.363 199.719 1.00 84.41 98 ASP A O 1
ATOM 700 N N . ALA A 1 99 ? 116.236 115.938 201.770 1.00 86.48 99 ALA A N 1
ATOM 701 C CA . ALA A 1 99 ? 115.165 115.063 201.311 1.00 86.48 99 ALA A CA 1
ATOM 702 C C . ALA A 1 99 ? 113.844 115.566 201.871 1.00 86.48 99 ALA A C 1
ATOM 703 O O . ALA A 1 99 ? 113.741 115.841 203.070 1.00 86.48 99 ALA A O 1
ATOM 705 N N . ASP A 1 100 ? 112.841 115.691 201.005 1.00 89.10 100 ASP A N 1
ATOM 706 C CA . ASP A 1 100 ? 111.530 116.185 201.402 1.00 89.10 100 ASP A CA 1
ATOM 707 C C . ASP A 1 100 ? 110.454 115.293 200.802 1.00 89.10 100 ASP A C 1
ATOM 708 O O . ASP A 1 100 ? 110.463 115.030 199.595 1.00 89.10 100 ASP A O 1
ATOM 713 N N . ILE A 1 101 ? 109.539 114.828 201.647 1.00 87.15 101 ILE A N 1
ATOM 714 C CA . ILE A 1 101 ? 108.382 114.050 201.221 1.00 87.15 101 ILE A CA 1
ATOM 715 C C . ILE A 1 101 ? 107.139 114.738 201.764 1.00 87.15 101 ILE A C 1
ATOM 716 O O . ILE A 1 101 ? 107.066 115.043 202.961 1.00 87.15 101 ILE A O 1
ATOM 721 N N . ASP A 1 102 ? 106.174 114.998 200.886 1.00 86.96 102 ASP A N 1
ATOM 722 C CA . ASP A 1 102 ? 104.907 115.612 201.259 1.00 86.96 102 ASP A CA 1
ATOM 723 C C . ASP A 1 102 ? 103.780 114.814 200.620 1.00 86.96 102 ASP A C 1
ATOM 724 O O . ASP A 1 102 ? 103.566 114.900 199.406 1.00 86.96 102 ASP A O 1
ATOM 729 N N . GLN A 1 103 ? 103.054 114.055 201.436 1.00 81.07 103 GLN A N 1
ATOM 730 C CA . GLN A 1 103 ? 101.962 113.211 200.968 1.00 81.07 103 GLN A CA 1
ATOM 731 C C . GLN A 1 103 ? 100.658 113.712 201.569 1.00 81.07 103 GLN A C 1
ATOM 732 O O . GLN A 1 103 ? 100.566 113.893 202.786 1.00 81.07 103 GLN A O 1
ATOM 738 N N . ASP A 1 104 ? 99.664 113.950 200.716 1.00 83.26 104 ASP A N 1
ATOM 739 C CA . ASP A 1 104 ? 98.320 114.323 201.137 1.00 83.26 104 ASP A CA 1
ATOM 740 C C . ASP A 1 104 ? 97.328 113.375 200.478 1.00 83.26 104 ASP A C 1
ATOM 741 O O . ASP A 1 104 ? 97.210 113.356 199.248 1.00 83.26 104 ASP A O 1
ATOM 746 N N . GLY A 1 105 ? 96.610 112.603 201.293 1.00 84.09 105 GLY A N 1
ATOM 747 C CA . GLY A 1 105 ? 95.586 111.728 200.770 1.00 84.09 105 GLY A CA 1
ATOM 748 C C . GLY A 1 105 ? 95.632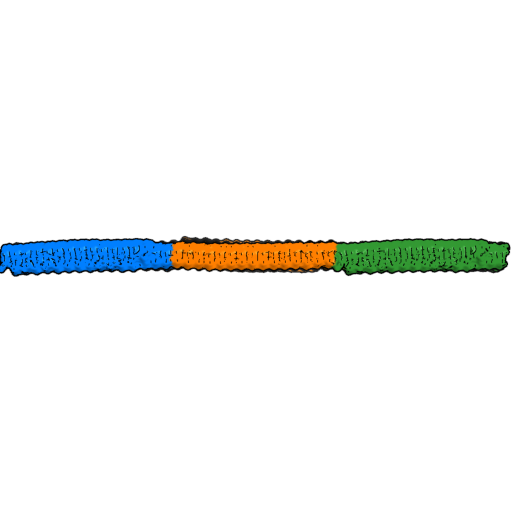 110.357 201.413 1.00 84.09 105 GLY A C 1
ATOM 749 O O . GLY A 1 105 ? 95.899 110.216 202.613 1.00 84.09 105 GLY A O 1
ATOM 750 N N . THR A 1 106 ? 95.352 109.339 200.602 1.00 82.13 106 THR A N 1
ATOM 751 C CA . THR A 1 106 ? 95.181 107.974 201.085 1.00 82.13 106 THR A CA 1
ATOM 752 C C . THR A 1 106 ? 96.130 107.026 200.365 1.00 82.13 106 THR A C 1
ATOM 753 O O . THR A 1 106 ? 96.289 107.109 199.143 1.00 82.13 106 THR A O 1
ATOM 757 N N . LEU A 1 107 ? 96.763 106.134 201.132 1.00 84.83 107 LEU A N 1
ATOM 758 C CA . LEU A 1 107 ? 97.526 105.004 200.601 1.00 84.83 107 LEU A CA 1
ATOM 759 C C . LEU A 1 107 ? 98.681 105.439 199.703 1.00 84.83 107 LEU A C 1
ATOM 760 O O . LEU A 1 107 ? 99.087 104.697 198.806 1.00 84.83 107 LEU A O 1
ATOM 765 N N . ASN A 1 108 ? 99.232 106.627 199.934 1.00 85.00 108 ASN A N 1
ATOM 766 C CA . ASN A 1 108 ? 100.347 107.103 199.129 1.00 85.00 108 ASN A CA 1
ATOM 767 C C . ASN A 1 108 ? 101.657 106.506 199.627 1.00 85.00 108 ASN A C 1
ATOM 768 O O . ASN A 1 108 ? 101.907 106.436 200.833 1.00 85.00 108 ASN A O 1
ATOM 773 N N . ASP A 1 109 ? 102.493 106.073 198.685 1.00 88.94 109 ASP A N 1
ATOM 774 C CA . ASP A 1 109 ? 103.791 105.474 198.987 1.00 88.94 109 ASP A CA 1
ATOM 775 C C . ASP A 1 109 ? 104.876 106.331 198.348 1.00 88.94 109 ASP A C 1
ATOM 776 O O . ASP A 1 109 ? 104.870 106.543 197.130 1.00 88.94 109 ASP A O 1
ATOM 781 N N . ALA A 1 110 ? 105.799 106.830 199.168 1.00 88.14 110 ALA A N 1
ATOM 782 C CA . ALA A 1 110 ? 106.915 107.637 198.697 1.00 88.14 110 ALA A CA 1
ATOM 783 C C . ALA A 1 110 ? 108.212 107.117 199.297 1.00 88.14 110 ALA A C 1
ATOM 784 O O . ALA A 1 110 ? 108.267 106.776 200.483 1.00 88.14 110 ALA A O 1
ATOM 786 N N . ALA A 1 111 ? 109.255 107.058 198.472 1.00 90.51 111 ALA A N 1
ATOM 787 C CA . ALA A 1 111 ? 110.561 106.586 198.913 1.00 90.51 111 ALA A CA 1
ATOM 788 C C . ALA A 1 111 ? 111.645 107.491 198.347 1.00 90.51 111 ALA A C 1
ATOM 789 O O . ALA A 1 111 ? 111.624 107.821 197.158 1.00 90.51 111 ALA A O 1
ATOM 791 N N . ILE A 1 112 ? 112.578 107.897 199.204 1.00 86.29 112 ILE A N 1
ATOM 792 C CA . ILE A 1 112 ? 113.727 108.708 198.816 1.00 86.29 112 ILE A CA 1
ATOM 793 C C . ILE A 1 112 ? 114.977 108.029 199.358 1.00 86.29 112 ILE A C 1
ATOM 794 O O . ILE A 1 112 ? 115.045 107.702 200.549 1.00 86.29 112 ILE A O 1
ATOM 799 N N . GLU A 1 113 ? 115.950 107.799 198.482 1.00 85.81 113 GLU A N 1
ATOM 800 C CA . GLU A 1 113 ? 117.216 107.170 198.837 1.00 85.81 113 GLU A CA 1
ATOM 801 C C . GLU A 1 113 ? 118.346 108.048 198.323 1.00 85.81 113 GLU A C 1
ATOM 802 O O . GLU A 1 113 ? 118.365 108.406 197.142 1.00 85.81 113 GLU A O 1
ATOM 808 N N . GLN A 1 114 ? 119.265 108.417 199.209 1.00 78.88 114 GLN A N 1
ATOM 809 C CA . GLN A 1 114 ? 120.428 109.226 198.853 1.00 78.88 114 GLN A CA 1
ATOM 810 C C . GLN A 1 114 ? 121.669 108.555 199.431 1.00 78.88 114 GLN A C 1
ATOM 811 O O . GLN A 1 114 ? 121.947 108.667 200.630 1.00 78.88 114 GLN A O 1
ATOM 817 N N . ASP A 1 115 ? 122.415 107.863 198.574 1.00 79.24 115 ASP A N 1
ATOM 818 C CA . ASP A 1 115 ? 123.630 107.160 198.975 1.00 79.24 115 ASP A CA 1
ATOM 819 C C . ASP A 1 115 ? 124.822 108.037 198.606 1.00 79.24 115 ASP A C 1
ATOM 820 O O . ASP A 1 115 ? 125.251 108.067 197.450 1.00 79.24 115 ASP A O 1
ATOM 825 N N . GLY A 1 116 ? 125.351 108.757 199.593 1.00 75.67 116 GLY A N 1
ATOM 826 C CA . GLY A 1 116 ? 126.495 109.615 199.370 1.00 75.67 116 GLY A CA 1
ATOM 827 C C . GLY A 1 116 ? 126.134 110.886 198.626 1.00 75.67 116 GLY A C 1
ATOM 828 O O . GLY A 1 116 ? 124.969 111.207 198.383 1.00 75.67 116 GLY A O 1
ATOM 829 N N . GLY A 1 117 ? 127.175 111.627 198.257 1.00 74.04 117 GLY A N 1
ATOM 830 C CA . GLY A 1 117 ? 127.018 112.856 197.511 1.00 74.04 117 GLY A CA 1
ATOM 831 C C . GLY A 1 117 ? 126.928 114.084 198.400 1.00 74.04 117 GLY A C 1
ATOM 832 O O . GLY A 1 117 ? 126.728 114.012 199.614 1.00 74.04 117 GLY A O 1
ATOM 833 N N . GLU A 1 118 ? 127.083 115.242 197.764 1.00 75.79 118 GLU A N 1
ATOM 834 C CA . GLU A 1 118 ? 127.056 116.532 198.444 1.00 75.79 118 GLU A CA 1
ATOM 835 C C . GLU A 1 118 ? 125.986 117.409 197.811 1.00 75.79 118 GLU A C 1
ATOM 836 O O . GLU A 1 118 ? 125.907 117.506 196.582 1.00 75.79 118 GLU A O 1
ATOM 842 N N . ASP A 1 119 ? 125.159 118.034 198.654 1.00 80.05 119 ASP A N 1
ATOM 843 C CA . ASP A 1 119 ? 124.166 119.021 198.227 1.00 80.05 119 ASP A CA 1
ATOM 844 C C . ASP A 1 119 ? 123.115 118.427 197.293 1.00 80.05 119 ASP A C 1
ATOM 845 O O . ASP A 1 119 ? 122.597 119.120 196.415 1.00 80.05 119 ASP A O 1
ATOM 850 N N . ASN A 1 120 ? 122.789 117.149 197.466 1.00 80.93 120 ASN A N 1
ATOM 851 C CA . ASN A 1 120 ? 121.755 116.520 196.658 1.00 80.93 120 ASN A CA 1
ATOM 852 C C . ASN A 1 120 ? 120.381 116.849 197.230 1.00 80.93 120 ASN A C 1
ATOM 853 O O . ASN A 1 120 ? 120.156 116.728 198.438 1.00 80.93 120 ASN A O 1
ATOM 858 N N . ASP A 1 121 ? 119.465 117.270 196.361 1.00 84.16 121 ASP A N 1
ATOM 859 C CA . ASP A 1 121 ? 118.123 117.680 196.758 1.00 84.16 121 ASP A CA 1
ATOM 860 C C . ASP A 1 121 ? 117.108 116.748 196.112 1.00 84.16 121 ASP A C 1
ATOM 861 O O . ASP A 1 121 ? 117.110 116.575 194.888 1.00 84.16 121 ASP A O 1
ATOM 866 N N . ALA A 1 122 ? 116.256 116.141 196.935 1.00 86.02 122 ALA A N 1
ATOM 867 C CA . ALA A 1 122 ? 115.183 115.271 196.472 1.00 86.02 122 ALA A CA 1
ATOM 868 C C . ALA A 1 122 ? 113.867 115.749 197.065 1.00 86.02 122 ALA A C 1
ATOM 869 O O . ALA A 1 122 ? 113.777 115.984 198.274 1.00 86.02 122 ALA A O 1
ATOM 871 N N . ASP A 1 123 ? 112.851 115.896 196.216 1.00 88.51 123 ASP A N 1
ATOM 872 C CA . ASP A 1 123 ? 111.539 116.359 196.649 1.00 88.51 123 ASP A CA 1
ATOM 873 C C . ASP A 1 123 ? 110.460 115.502 196.007 1.00 88.51 123 ASP A C 1
ATOM 874 O O . ASP A 1 123 ? 110.463 115.301 194.788 1.00 88.51 123 ASP A O 1
ATOM 879 N N . ILE A 1 124 ? 109.545 114.997 196.831 1.00 86.41 124 ILE A N 1
ATOM 880 C CA . ILE A 1 124 ? 108.389 114.236 196.372 1.00 86.41 124 ILE A CA 1
ATOM 881 C C . ILE A 1 124 ? 107.143 114.897 196.941 1.00 86.41 124 ILE A C 1
ATOM 882 O O . ILE A 1 124 ? 107.075 115.167 198.147 1.00 86.41 124 ILE A O 1
ATOM 887 N N . ASP A 1 125 ? 106.170 115.175 196.077 1.00 86.34 125 ASP A N 1
ATOM 888 C CA . ASP A 1 125 ? 104.889 115.745 196.475 1.00 86.34 125 ASP A CA 1
ATOM 889 C C . ASP A 1 125 ? 103.778 114.930 195.830 1.00 86.34 125 ASP A C 1
ATOM 890 O O . ASP A 1 125 ? 103.607 114.967 194.607 1.00 86.34 125 ASP A O 1
ATOM 895 N N . GLN A 1 126 ? 103.021 114.208 196.651 1.00 79.43 126 GLN A N 1
ATOM 896 C CA . GLN A 1 126 ? 101.936 113.352 196.188 1.00 79.43 126 GLN A CA 1
ATOM 897 C C . GLN A 1 126 ? 100.625 113.853 196.774 1.00 79.43 126 GLN A C 1
ATOM 898 O O . GLN A 1 126 ? 100.543 114.116 197.978 1.00 79.43 126 GLN A O 1
ATOM 904 N N . ASP A 1 127 ? 99.617 114.011 195.921 1.00 81.84 127 ASP A N 1
ATOM 905 C CA . ASP A 1 127 ? 98.264 114.356 196.338 1.00 81.84 127 ASP A CA 1
ATOM 906 C C . ASP A 1 127 ? 97.299 113.377 195.687 1.00 81.84 127 ASP A C 1
ATOM 907 O O . ASP A 1 127 ? 97.275 113.250 194.458 1.00 81.84 127 ASP A O 1
ATOM 912 N N . GLY A 1 128 ? 96.511 112.687 196.507 1.00 83.26 128 GLY A N 1
ATOM 913 C CA . GLY A 1 128 ? 95.533 111.759 195.976 1.00 83.26 128 GLY A CA 1
ATOM 914 C C . GLY A 1 128 ? 95.516 110.398 196.641 1.00 83.26 128 GLY A C 1
ATOM 915 O O . GLY A 1 128 ? 95.712 110.283 197.857 1.00 83.26 128 GLY A O 1
ATOM 916 N N . SER A 1 129 ? 95.279 109.355 195.849 1.00 81.27 129 SER A N 1
ATOM 917 C CA . SER A 1 129 ? 95.091 108.008 196.372 1.00 81.27 129 SER A CA 1
ATOM 918 C C . SER A 1 129 ? 96.029 107.029 195.682 1.00 81.27 129 SER A C 1
ATOM 919 O O . SER A 1 129 ? 96.089 106.983 194.449 1.00 81.27 129 SER A O 1
ATOM 922 N N . GLU A 1 130 ? 96.755 106.248 196.486 1.00 84.57 130 GLU A N 1
ATOM 923 C CA . GLU A 1 130 ? 97.538 105.103 196.019 1.00 84.57 130 GLU A CA 1
ATOM 924 C C . GLU A 1 130 ? 98.599 105.491 194.991 1.00 84.57 130 GLU A C 1
ATOM 925 O O . GLU A 1 130 ? 98.863 104.737 194.051 1.00 84.57 130 GLU A O 1
ATOM 931 N N . ASN A 1 131 ? 99.219 106.656 195.154 1.00 84.16 131 ASN A N 1
ATOM 932 C CA . ASN A 1 131 ? 100.305 107.060 194.272 1.00 84.16 131 ASN A CA 1
ATOM 933 C C . ASN A 1 131 ? 101.639 106.544 194.799 1.00 84.16 131 ASN A C 1
ATOM 934 O O . ASN A 1 131 ? 101.909 106.592 196.002 1.00 84.16 131 ASN A O 1
ATOM 939 N N . ALA A 1 132 ? 102.474 106.049 193.887 1.00 85.71 132 ALA A N 1
ATOM 940 C CA . ALA A 1 132 ? 103.781 105.496 194.223 1.00 85.71 132 ALA A CA 1
ATOM 941 C C . ALA A 1 132 ? 104.862 106.360 193.591 1.00 85.71 132 ALA A C 1
ATOM 942 O O . ALA A 1 132 ? 104.822 106.624 192.385 1.00 85.71 132 ALA A O 1
ATOM 944 N N . ALA A 1 133 ? 105.820 106.801 194.403 1.00 87.02 133 ALA A N 1
ATOM 945 C CA . ALA A 1 133 ? 106.924 107.625 193.930 1.00 87.02 133 ALA A CA 1
ATOM 946 C C . ALA A 1 133 ? 108.234 107.139 194.531 1.00 87.02 133 ALA A C 1
ATOM 947 O O . ALA A 1 133 ? 108.307 106.840 195.727 1.00 87.02 133 ALA A O 1
ATOM 949 N N . TYR A 1 134 ? 109.268 107.067 193.696 1.00 89.51 134 TYR A N 1
ATOM 950 C CA . TYR A 1 134 ? 110.599 106.677 194.142 1.00 89.51 134 TYR A CA 1
ATOM 951 C C . TYR A 1 134 ? 111.628 107.640 193.572 1.00 89.51 134 TYR A C 1
ATOM 952 O O . TYR A 1 134 ? 111.596 107.955 192.379 1.00 89.51 134 TYR A O 1
ATOM 961 N N . VAL A 1 135 ? 112.534 108.104 194.429 1.00 86.15 135 VAL A N 1
ATOM 962 C CA . VAL A 1 135 ? 113.656 108.950 194.036 1.00 86.15 135 VAL A CA 1
ATOM 963 C C . VAL A 1 135 ? 114.928 108.309 194.573 1.00 86.15 135 VAL A C 1
ATOM 964 O O . VAL A 1 135 ? 115.014 107.997 195.766 1.00 86.15 135 VAL A O 1
ATOM 968 N N . GLY A 1 136 ? 115.898 108.087 193.691 1.00 82.83 136 GLY A N 1
ATOM 969 C CA . GLY A 1 136 ? 117.185 107.543 194.074 1.00 82.83 136 GLY A CA 1
ATOM 970 C C . GLY A 1 136 ? 118.334 108.389 193.567 1.00 82.83 136 GLY A C 1
ATOM 971 O O . GLY A 1 136 ? 118.355 108.768 192.395 1.00 82.83 136 GLY A O 1
ATOM 972 N N . GLN A 1 137 ? 119.283 108.712 194.440 1.00 78.92 137 GLN A N 1
ATOM 973 C CA . GLN A 1 137 ? 120.454 109.507 194.079 1.00 78.92 137 GLN A CA 1
ATOM 974 C C . GLN A 1 137 ? 121.685 108.836 194.681 1.00 78.92 137 GLN A C 1
ATOM 975 O O . GLN A 1 137 ? 121.893 108.875 195.898 1.00 78.92 137 GLN A O 1
ATOM 981 N N . THR A 1 138 ? 122.495 108.220 193.826 1.00 76.03 138 THR A N 1
ATOM 982 C CA . THR A 1 138 ? 123.723 107.552 194.243 1.00 76.03 138 THR A CA 1
ATOM 983 C C . THR A 1 138 ? 124.903 108.396 193.780 1.00 76.03 138 THR A C 1
ATOM 984 O O . THR A 1 138 ? 125.204 108.450 192.583 1.00 76.03 138 THR A O 1
ATOM 988 N N . GLY A 1 139 ? 125.567 109.053 194.727 1.00 69.67 139 GLY A N 1
ATOM 989 C CA . GLY A 1 139 ? 126.707 109.889 194.408 1.00 69.67 139 GLY A CA 1
ATOM 990 C C . GLY A 1 139 ? 126.324 111.170 193.698 1.00 69.67 139 GLY A C 1
ATOM 991 O O . GLY A 1 139 ? 125.139 111.435 193.472 1.00 69.67 139 GLY A O 1
ATOM 992 N N . GLY A 1 140 ? 127.318 111.974 193.343 1.00 71.46 140 GLY A N 1
ATOM 993 C CA . GLY A 1 140 ? 127.085 113.197 192.605 1.00 71.46 140 GLY A CA 1
ATOM 994 C C . GLY A 1 140 ? 126.948 114.414 193.505 1.00 71.46 140 GLY A C 1
ATOM 995 O O . GLY A 1 140 ? 126.712 114.320 194.708 1.00 71.46 140 GLY A O 1
ATOM 996 N N . GLU A 1 141 ? 127.101 115.584 192.891 1.00 75.14 141 GLU A N 1
ATOM 997 C CA . GLU A 1 141 ? 127.039 116.862 193.589 1.00 75.14 141 GLU A CA 1
ATOM 998 C C . GLU A 1 141 ? 125.966 117.731 192.950 1.00 75.14 141 GLU A C 1
ATOM 999 O O . GLU A 1 141 ? 125.888 117.817 191.719 1.00 75.14 141 GLU A O 1
ATOM 1005 N N . ASP A 1 142 ? 125.135 118.356 193.787 1.00 79.56 142 ASP A N 1
ATOM 1006 C CA . ASP A 1 142 ? 124.143 119.332 193.346 1.00 79.56 142 ASP A CA 1
ATOM 1007 C C . ASP A 1 142 ? 123.105 118.720 192.413 1.00 79.56 142 ASP A C 1
ATOM 1008 O O . ASP A 1 142 ? 122.620 119.391 191.495 1.00 79.56 142 ASP A O 1
ATOM 1013 N N . ASN A 1 143 ? 122.756 117.456 192.634 1.00 80.31 143 ASN A N 1
ATOM 1014 C CA . ASN A 1 143 ? 121.720 116.799 191.849 1.00 80.31 143 ASN A CA 1
ATOM 1015 C C . ASN A 1 143 ? 120.347 117.130 192.420 1.00 80.31 143 ASN A C 1
ATOM 1016 O O . ASN A 1 143 ? 120.137 117.078 193.635 1.00 80.31 143 ASN A O 1
ATOM 1021 N N . ASP A 1 144 ? 119.414 117.474 191.534 1.00 83.59 144 ASP A N 1
ATOM 1022 C CA . ASP A 1 144 ? 118.072 117.894 191.919 1.00 83.59 144 ASP A CA 1
ATOM 1023 C C . ASP A 1 144 ? 117.053 116.954 191.289 1.00 83.59 144 ASP A C 1
ATOM 1024 O O . ASP A 1 144 ? 117.048 116.765 190.067 1.00 83.59 144 ASP A O 1
ATOM 1029 N N . ALA A 1 145 ? 116.203 116.361 192.125 1.00 85.49 145 ALA A N 1
ATOM 1030 C CA . ALA A 1 145 ? 115.123 115.490 191.679 1.00 85.49 145 ALA A CA 1
ATOM 1031 C C . ALA A 1 145 ? 113.809 115.988 192.262 1.00 85.49 145 ALA A C 1
ATOM 1032 O O . ALA A 1 145 ? 113.720 116.242 193.468 1.00 85.49 145 ALA A O 1
ATOM 1034 N N . ASP A 1 146 ? 112.794 116.127 191.411 1.00 87.81 146 ASP A N 1
ATOM 1035 C CA . ASP A 1 146 ? 111.483 116.597 191.839 1.00 87.81 146 ASP A CA 1
ATOM 1036 C C . ASP A 1 146 ? 110.401 115.733 191.210 1.00 87.81 146 ASP A C 1
ATOM 1037 O O . ASP A 1 146 ? 110.404 115.516 189.994 1.00 87.81 146 ASP A O 1
ATOM 1042 N N . ILE A 1 147 ? 109.486 115.243 192.042 1.00 85.25 147 ILE A N 1
ATOM 1043 C CA . ILE A 1 147 ? 108.339 114.456 191.600 1.00 85.25 147 ILE A CA 1
ATOM 1044 C C . ILE A 1 147 ? 107.080 115.118 192.142 1.00 85.25 147 ILE A C 1
ATOM 1045 O O . ILE A 1 147 ? 107.011 115.446 193.332 1.00 85.25 147 ILE A O 1
ATOM 1050 N N . ASP A 1 148 ? 106.095 115.326 191.270 1.00 84.59 148 ASP A N 1
ATOM 1051 C CA . ASP A 1 148 ? 104.800 115.889 191.640 1.00 84.59 148 ASP A CA 1
ATOM 1052 C C . ASP A 1 148 ? 103.714 115.022 191.015 1.00 84.59 148 ASP A C 1
ATOM 1053 O O . ASP A 1 148 ? 103.548 115.013 189.790 1.00 84.59 148 ASP A O 1
ATOM 1058 N N . GLN A 1 149 ? 102.972 114.305 191.854 1.00 78.55 149 GLN A N 1
ATOM 1059 C CA . GLN A 1 149 ? 101.916 113.402 191.410 1.00 78.55 149 GLN A CA 1
ATOM 1060 C C . GLN A 1 149 ? 100.590 113.867 191.992 1.00 78.55 149 GLN A C 1
ATOM 1061 O O . GLN A 1 149 ? 100.504 114.153 193.190 1.00 78.55 149 GLN A O 1
ATOM 1067 N N . ASP A 1 150 ? 99.571 113.968 191.142 1.00 79.93 150 ASP A N 1
ATOM 1068 C CA . ASP A 1 150 ? 98.209 114.268 191.565 1.00 79.93 150 ASP A CA 1
ATOM 1069 C C . ASP A 1 150 ? 97.270 113.261 190.917 1.00 79.93 150 ASP A C 1
ATOM 1070 O O . ASP A 1 150 ? 97.230 113.150 189.686 1.00 79.93 150 ASP A O 1
ATOM 1075 N N . GLY A 1 151 ? 96.522 112.525 191.741 1.00 80.84 151 GLY A N 1
ATOM 1076 C CA . GLY A 1 151 ? 95.515 111.630 191.218 1.00 80.84 151 GLY A CA 1
ATOM 1077 C C . GLY A 1 151 ? 95.587 110.257 191.855 1.00 80.84 151 GLY A C 1
ATOM 1078 O O . GLY A 1 151 ? 95.832 110.115 193.060 1.00 80.84 151 GLY A O 1
ATOM 1079 N N . THR A 1 152 ? 95.344 109.238 191.027 1.00 78.20 152 THR A N 1
ATOM 1080 C CA . THR A 1 152 ? 95.197 107.861 191.485 1.00 78.20 152 THR A CA 1
ATOM 1081 C C . THR A 1 152 ? 96.154 106.948 190.731 1.00 78.20 152 THR A C 1
ATOM 1082 O O . THR A 1 152 ? 96.332 107.097 189.518 1.00 78.20 152 THR A O 1
ATOM 1086 N N . PHE A 1 153 ? 96.777 106.016 191.457 1.00 81.69 153 PHE A N 1
ATOM 1087 C CA . PHE A 1 153 ? 97.542 104.910 190.876 1.00 81.69 153 PHE A CA 1
ATOM 1088 C C . PHE A 1 153 ? 98.718 105.383 190.025 1.00 81.69 153 PHE A C 1
ATOM 1089 O O . PHE A 1 153 ? 99.150 104.678 189.112 1.00 81.69 153 PHE A O 1
ATOM 1097 N N . ASN A 1 154 ? 99.259 106.562 190.312 1.00 82.02 154 ASN A N 1
ATOM 1098 C CA . ASN A 1 154 ? 100.356 107.101 189.523 1.00 82.02 154 ASN A CA 1
ATOM 1099 C C . ASN A 1 154 ? 101.688 106.555 190.023 1.00 82.02 154 ASN A C 1
ATOM 1100 O O . ASN A 1 154 ? 101.950 106.524 191.228 1.00 82.02 154 ASN A O 1
ATOM 1105 N N . ASN A 1 155 ? 102.526 106.124 189.084 1.00 83.91 155 ASN A N 1
ATOM 1106 C CA . ASN A 1 155 ? 103.837 105.562 189.383 1.00 83.91 155 ASN A CA 1
ATOM 1107 C C . ASN A 1 155 ? 104.907 106.492 188.826 1.00 83.91 155 ASN A C 1
ATOM 1108 O O . ASN A 1 155 ? 104.891 106.820 187.634 1.00 83.91 155 ASN A O 1
ATOM 1113 N N . ALA A 1 156 ? 105.825 106.920 189.688 1.00 85.40 156 ALA A N 1
ATOM 1114 C CA . ALA A 1 156 ? 106.913 107.804 189.299 1.00 85.40 156 ALA A CA 1
ATOM 1115 C C . ALA A 1 156 ? 108.235 107.242 189.796 1.00 85.40 156 ALA A C 1
ATOM 1116 O O . ALA A 1 156 ? 108.353 106.846 190.959 1.00 85.40 156 ALA A O 1
ATOM 1118 N N . TYR A 1 157 ? 109.230 107.219 188.913 1.00 88.54 157 TYR A N 1
ATOM 1119 C CA . TYR A 1 157 ? 110.569 106.749 189.250 1.00 88.54 157 TYR A CA 1
ATOM 1120 C C . TYR A 1 157 ? 111.582 107.765 188.748 1.00 88.54 157 TYR A C 1
ATOM 1121 O O . TYR A 1 157 ? 111.529 108.172 187.584 1.00 88.54 157 TYR A O 1
ATOM 1130 N N . ILE A 1 158 ? 112.495 108.178 189.621 1.00 84.34 158 ILE A N 1
ATOM 1131 C CA . ILE A 1 158 ? 113.601 109.057 189.253 1.00 84.34 158 ILE A CA 1
ATOM 1132 C C . ILE A 1 158 ? 114.884 108.443 189.793 1.00 84.34 158 ILE A C 1
ATOM 1133 O O . ILE A 1 158 ? 114.966 108.112 190.982 1.00 84.34 158 ILE A O 1
ATOM 1138 N N . GLY A 1 159 ? 115.868 108.264 188.918 1.00 81.58 159 GLY A N 1
ATOM 1139 C CA . GLY A 1 159 ? 117.159 107.740 189.316 1.00 81.58 159 GLY A CA 1
ATOM 1140 C C . GLY A 1 159 ? 118.304 108.586 188.802 1.00 81.58 159 GLY A C 1
ATOM 1141 O O . GLY A 1 159 ? 118.332 108.943 187.622 1.00 81.58 159 GLY A O 1
ATOM 1142 N N . GLN A 1 160 ? 119.247 108.929 189.675 1.00 77.29 160 GLN A N 1
ATOM 1143 C CA . GLN A 1 160 ? 120.416 109.724 189.309 1.00 77.29 160 GLN A CA 1
ATOM 1144 C C . GLN A 1 160 ? 121.648 109.056 189.912 1.00 77.29 160 GLN A C 1
ATOM 1145 O O . GLN A 1 160 ? 121.873 109.123 191.126 1.00 77.29 160 GLN A O 1
ATOM 1151 N N . PHE A 1 161 ? 122.442 108.410 189.063 1.00 77.05 161 PHE A N 1
ATOM 1152 C CA . PHE A 1 161 ? 123.651 107.711 189.492 1.00 77.05 161 PHE A CA 1
ATOM 1153 C C . PHE A 1 161 ? 124.855 108.525 189.032 1.00 77.05 161 PHE A C 1
ATOM 1154 O O . PHE A 1 161 ? 125.281 108.431 187.878 1.00 77.05 161 PHE A O 1
ATOM 1162 N N . GLY A 1 162 ? 125.401 109.328 189.941 1.00 70.31 162 GLY A N 1
ATOM 1163 C CA . GLY A 1 162 ? 126.548 110.155 189.640 1.00 70.31 162 GLY A CA 1
ATOM 1164 C C . GLY A 1 162 ? 126.180 111.398 188.850 1.00 70.31 162 GLY A C 1
ATOM 1165 O O . GLY A 1 162 ? 125.028 111.635 188.484 1.00 70.31 162 GLY A O 1
ATOM 1166 N N . GLY A 1 163 ? 127.197 112.209 188.583 1.00 71.51 163 GLY A N 1
ATOM 1167 C CA . GLY A 1 163 ? 127.041 113.417 187.801 1.00 71.51 163 GLY A CA 1
ATOM 1168 C C . GLY A 1 163 ? 126.830 114.648 188.666 1.00 71.51 163 GLY A C 1
ATOM 1169 O O . GLY A 1 163 ? 126.459 114.578 189.840 1.00 71.51 163 GLY A O 1
ATOM 1170 N N . GLU A 1 164 ? 127.070 115.804 188.051 1.00 73.74 164 GLU A N 1
ATOM 1171 C CA . GLU A 1 164 ? 126.987 117.093 188.726 1.00 73.74 164 GLU A CA 1
ATOM 1172 C C . GLU A 1 164 ? 125.914 117.941 188.060 1.00 73.74 164 GLU A C 1
ATOM 1173 O O . GLU A 1 164 ? 125.860 118.023 186.828 1.00 73.74 164 GLU A O 1
ATOM 1179 N N . ASP A 1 165 ? 125.059 118.561 188.878 1.00 78.44 165 ASP A N 1
ATOM 1180 C CA . ASP A 1 165 ? 124.046 119.511 188.418 1.00 78.44 165 ASP A CA 1
ATOM 1181 C C . ASP A 1 165 ? 123.021 118.868 187.488 1.00 78.44 165 ASP A C 1
ATOM 1182 O O . ASP A 1 165 ? 122.538 119.509 186.552 1.00 78.44 165 ASP A O 1
ATOM 1187 N N . ASN A 1 166 ? 122.678 117.606 187.729 1.00 79.33 166 ASN A N 1
ATOM 1188 C CA . ASN A 1 166 ? 121.653 116.926 186.948 1.00 79.33 166 ASN A CA 1
ATOM 1189 C C . ASN A 1 166 ? 120.281 117.238 187.532 1.00 79.33 166 ASN A C 1
ATOM 1190 O O . ASN A 1 166 ? 120.078 117.135 188.745 1.00 79.33 166 ASN A O 1
ATOM 1195 N N . GLU A 1 167 ? 119.344 117.619 186.667 1.00 82.84 167 GLU A N 1
ATOM 1196 C CA . GLU A 1 167 ? 118.007 118.028 187.081 1.00 82.84 167 GLU A CA 1
ATOM 1197 C C . GLU A 1 167 ? 116.976 117.093 186.465 1.00 82.84 167 GLU A C 1
ATOM 1198 O O . GLU A 1 167 ? 116.966 116.888 185.245 1.00 82.84 167 GLU A O 1
ATOM 1204 N N . ALA A 1 168 ? 116.116 116.529 187.312 1.00 83.55 168 ALA A N 1
ATOM 1205 C CA . ALA A 1 168 ? 115.028 115.658 186.884 1.00 83.55 168 ALA A CA 1
ATOM 1206 C C . ALA A 1 168 ? 113.720 116.204 187.439 1.00 83.55 168 ALA A C 1
ATOM 1207 O O . ALA A 1 168 ? 113.611 116.452 188.645 1.00 83.55 168 ALA A O 1
ATOM 1209 N N . ASP A 1 169 ? 112.736 116.394 186.561 1.00 85.64 169 ASP A N 1
ATOM 1210 C CA . ASP A 1 169 ? 111.426 116.903 186.944 1.00 85.64 169 ASP A CA 1
ATOM 1211 C C . ASP A 1 169 ? 110.354 115.989 186.373 1.00 85.64 169 ASP A C 1
ATOM 1212 O O . ASP A 1 169 ? 110.342 115.713 185.168 1.00 85.64 169 ASP A O 1
ATOM 1217 N N . LEU A 1 170 ? 109.459 115.522 187.240 1.00 84.78 170 LEU A N 1
ATOM 1218 C CA . LEU A 1 170 ? 108.393 114.603 186.863 1.00 84.78 170 LEU A CA 1
ATOM 1219 C C . LEU A 1 170 ? 107.074 115.170 187.365 1.00 84.78 170 LEU A C 1
ATOM 1220 O O . LEU A 1 170 ? 106.962 115.532 188.540 1.00 84.78 170 LEU A O 1
ATOM 1225 N N . ASP A 1 171 ? 106.087 115.263 186.478 1.00 83.24 171 ASP A N 1
ATOM 1226 C CA . ASP A 1 171 ? 104.759 115.755 186.819 1.00 83.24 171 ASP A CA 1
ATOM 1227 C C . ASP A 1 171 ? 103.726 114.814 186.218 1.00 83.24 171 ASP A C 1
ATOM 1228 O O . ASP A 1 171 ? 103.723 114.584 185.003 1.00 83.24 171 ASP A O 1
ATOM 1233 N N . GLN A 1 172 ? 102.860 114.267 187.066 1.00 76.61 172 GLN A N 1
ATOM 1234 C CA . GLN A 1 172 ? 101.791 113.371 186.641 1.00 76.61 172 GLN A CA 1
ATOM 1235 C C . GLN A 1 172 ? 100.472 113.875 187.204 1.00 76.61 172 GLN A C 1
ATOM 1236 O O . GLN A 1 172 ? 100.388 114.204 188.391 1.00 76.61 172 GLN A O 1
ATOM 1242 N N . ASP A 1 173 ? 99.456 113.960 186.349 1.00 78.26 173 ASP A N 1
ATOM 1243 C CA . ASP A 1 173 ? 98.103 114.311 186.759 1.00 78.26 173 ASP A CA 1
ATOM 1244 C C . ASP A 1 173 ? 97.130 113.333 186.117 1.00 78.26 173 ASP A C 1
ATOM 1245 O O . ASP A 1 173 ? 96.991 113.309 184.888 1.00 78.26 173 ASP A O 1
ATOM 1250 N N . GLY A 1 174 ? 96.456 112.541 186.940 1.00 77.99 174 GLY A N 1
ATOM 1251 C CA . GLY A 1 174 ? 95.438 111.651 186.431 1.00 77.99 174 GLY A CA 1
ATOM 1252 C C . GLY A 1 174 ? 95.515 110.284 187.077 1.00 77.99 174 GLY A C 1
ATOM 1253 O O . GLY A 1 174 ? 95.801 110.150 188.269 1.00 77.99 174 GLY A O 1
ATOM 1254 N N . ASP A 1 175 ? 95.230 109.268 186.262 1.00 78.33 175 ASP A N 1
ATOM 1255 C CA . ASP A 1 175 ? 95.034 107.902 186.733 1.00 78.33 175 ASP A CA 1
ATOM 1256 C C . ASP A 1 175 ? 96.025 106.961 186.060 1.00 78.33 175 ASP A C 1
ATOM 1257 O O . ASP A 1 175 ? 96.180 106.992 184.835 1.00 78.33 175 ASP A O 1
ATOM 1262 N N . ALA A 1 176 ? 96.693 106.133 186.866 1.00 80.74 176 ALA A N 1
ATOM 1263 C CA . ALA A 1 176 ? 97.470 104.987 186.391 1.00 80.74 176 ALA A CA 1
ATOM 1264 C C . ALA A 1 176 ? 98.599 105.384 185.443 1.00 80.74 176 ALA A C 1
ATOM 1265 O O . ALA A 1 176 ? 98.955 104.622 184.542 1.00 80.74 176 ALA A O 1
ATOM 1267 N N . ASN A 1 177 ? 99.183 106.563 185.636 1.00 81.23 177 ASN A N 1
ATOM 1268 C CA . ASN A 1 177 ? 100.263 107.032 184.780 1.00 81.23 177 ASN A CA 1
ATOM 1269 C C . ASN A 1 177 ? 101.609 106.552 185.307 1.00 81.23 177 ASN A C 1
ATOM 1270 O O . ASN A 1 177 ? 101.875 106.606 186.511 1.00 81.23 177 ASN A O 1
ATOM 1275 N N . TYR A 1 178 ? 102.458 106.083 184.395 1.00 84.93 178 TYR A N 1
ATOM 1276 C CA . TYR A 1 178 ? 103.799 105.611 184.724 1.00 84.93 178 TYR A CA 1
ATOM 1277 C C . TYR A 1 178 ? 104.823 106.524 184.063 1.00 84.93 178 TYR A C 1
ATOM 1278 O O . TYR A 1 178 ? 104.773 106.742 182.846 1.00 84.93 178 TYR A O 1
ATOM 1287 N N . ALA A 1 179 ? 105.746 107.053 184.862 1.00 84.60 179 ALA A N 1
ATOM 1288 C CA . ALA A 1 179 ? 106.816 107.905 184.362 1.00 84.60 179 ALA A CA 1
ATOM 1289 C C . ALA A 1 179 ? 108.133 107.486 184.998 1.00 84.60 179 ALA A C 1
ATOM 1290 O O . ALA A 1 179 ? 108.188 107.220 186.203 1.00 84.60 179 ALA A O 1
ATOM 1292 N N . ALA A 1 180 ? 109.186 107.424 184.185 1.00 86.28 180 ALA A N 1
ATOM 1293 C CA . ALA A 1 180 ? 110.504 107.003 184.642 1.00 86.28 180 ALA A CA 1
ATOM 1294 C C . ALA A 1 180 ? 111.568 107.903 184.033 1.00 86.28 180 ALA A C 1
ATOM 1295 O O . ALA A 1 180 ? 111.554 108.160 182.826 1.00 86.28 180 ALA A O 1
ATOM 1297 N N . ILE A 1 181 ? 112.483 108.378 184.873 1.00 82.87 181 ILE A N 1
ATOM 1298 C CA . ILE A 1 181 ? 113.615 109.199 184.455 1.00 82.87 181 ILE A CA 1
ATOM 1299 C C . ILE A 1 181 ? 114.877 108.547 185.001 1.00 82.87 181 ILE A C 1
ATOM 1300 O O . ILE A 1 181 ? 114.942 108.212 186.189 1.00 82.87 181 ILE A O 1
ATOM 1305 N N . LEU A 1 182 ? 115.869 108.348 184.136 1.00 81.54 182 LEU A N 1
ATOM 1306 C CA . LEU A 1 182 ? 117.145 107.760 184.524 1.00 81.54 182 LEU A CA 1
ATOM 1307 C C . LEU A 1 182 ? 118.270 108.640 184.002 1.00 81.54 182 LEU A C 1
ATOM 1308 O O . LEU A 1 182 ? 118.272 109.015 182.825 1.00 81.54 182 LEU A O 1
ATOM 1313 N N . GLN A 1 183 ? 119.217 108.976 184.875 1.00 77.16 183 GLN A N 1
ATOM 1314 C CA . GLN A 1 183 ? 120.385 109.773 184.513 1.00 77.16 183 GLN A CA 1
ATOM 1315 C C . GLN A 1 183 ? 121.618 109.117 185.119 1.00 77.16 183 GLN A C 1
ATOM 1316 O O . GLN A 1 183 ? 121.853 109.220 186.329 1.00 77.16 183 GLN A O 1
ATOM 1322 N N . ASP A 1 184 ? 122.402 108.448 184.280 1.00 75.96 184 ASP A N 1
ATOM 1323 C CA . ASP A 1 184 ? 123.611 107.751 184.711 1.00 75.96 184 ASP A CA 1
ATOM 1324 C C . ASP A 1 184 ? 124.810 108.585 184.275 1.00 75.96 184 ASP A C 1
ATOM 1325 O O . ASP A 1 184 ? 125.256 108.496 183.127 1.00 75.96 184 ASP A O 1
ATOM 1330 N N . GLY A 1 185 ? 125.326 109.397 185.192 1.00 70.45 185 GLY A N 1
ATOM 1331 C CA . GLY A 1 185 ? 126.478 110.226 184.915 1.00 70.45 185 GLY A CA 1
ATOM 1332 C C . GLY A 1 185 ? 126.131 111.452 184.090 1.00 70.45 185 GLY A C 1
ATOM 1333 O O . GLY A 1 185 ? 124.988 111.683 183.691 1.00 70.45 185 GLY A O 1
ATOM 1334 N N . GLY A 1 186 ? 127.155 112.257 183.834 1.00 71.37 186 GLY A N 1
ATOM 1335 C CA . GLY A 1 186 ? 127.011 113.447 183.024 1.00 71.37 186 GLY A CA 1
ATOM 1336 C C . GLY A 1 186 ? 126.753 114.695 183.850 1.00 71.37 186 GLY A C 1
ATOM 1337 O O . GLY A 1 186 ? 126.310 114.646 184.995 1.00 71.37 186 GLY A O 1
ATOM 1338 N N . GLU A 1 187 ? 127.031 115.841 183.236 1.00 73.83 187 GLU A N 1
ATOM 1339 C CA . GLU A 1 187 ? 126.917 117.137 183.890 1.00 73.83 187 GLU A CA 1
ATOM 1340 C C . GLU A 1 187 ? 125.836 117.965 183.211 1.00 73.83 187 GLU A C 1
ATOM 1341 O O . GLU A 1 187 ? 125.758 117.999 181.978 1.00 73.83 187 GLU A O 1
ATOM 1347 N N . ASP A 1 188 ? 124.998 118.617 184.023 1.00 77.74 188 ASP A N 1
ATOM 1348 C CA . ASP A 1 188 ? 123.991 119.567 183.552 1.00 77.74 188 ASP A CA 1
ATOM 1349 C C . ASP A 1 188 ? 122.931 118.909 182.672 1.00 77.74 188 ASP A C 1
ATOM 1350 O O . ASP A 1 188 ? 122.448 119.519 181.715 1.00 77.74 188 ASP A O 1
ATOM 1355 N N . ASN A 1 189 ? 122.558 117.670 182.978 1.00 78.16 189 ASN A N 1
ATOM 1356 C CA . ASN A 1 189 ? 121.501 116.998 182.236 1.00 78.16 189 ASN A CA 1
ATOM 1357 C C . ASN A 1 189 ? 120.135 117.389 182.786 1.00 78.16 189 ASN A C 1
ATOM 1358 O O . ASN A 1 189 ? 119.913 117.386 184.000 1.00 78.16 189 ASN A O 1
ATOM 1363 N N . ASP A 1 190 ? 119.219 117.727 181.881 1.00 81.54 190 ASP A N 1
ATOM 1364 C CA . ASP A 1 190 ? 117.876 118.168 182.240 1.00 81.54 190 ASP A CA 1
ATOM 1365 C C . ASP A 1 190 ? 116.861 117.215 181.625 1.00 81.54 190 ASP A C 1
ATOM 1366 O O . ASP A 1 190 ? 116.835 117.034 180.402 1.00 81.54 190 ASP A O 1
ATOM 1371 N N . ALA A 1 191 ? 116.038 116.604 182.473 1.00 82.08 191 ALA A N 1
ATOM 1372 C CA . ALA A 1 191 ? 114.963 115.723 182.035 1.00 82.08 191 ALA A CA 1
ATOM 1373 C C . ALA A 1 191 ? 113.649 116.223 182.615 1.00 82.08 191 ALA A C 1
ATOM 1374 O O . ALA A 1 191 ? 113.576 116.536 183.807 1.00 82.08 191 ALA A O 1
ATOM 1376 N N . ASP A 1 192 ? 112.622 116.310 181.772 1.00 84.62 192 ASP A N 1
ATOM 1377 C CA . ASP A 1 192 ? 111.307 116.784 182.186 1.00 84.62 192 ASP A CA 1
ATOM 1378 C C . ASP A 1 192 ? 110.245 115.880 181.581 1.00 84.62 192 ASP A C 1
ATOM 1379 O O . ASP A 1 192 ? 110.238 115.652 180.366 1.00 84.62 192 ASP A O 1
ATOM 1384 N N . ILE A 1 193 ? 109.359 115.364 182.428 1.00 82.59 193 ILE A N 1
ATOM 1385 C CA . ILE A 1 193 ? 108.238 114.534 182.000 1.00 82.59 193 ILE A CA 1
ATOM 1386 C C . ILE A 1 193 ? 106.962 115.162 182.543 1.00 82.59 193 ILE A C 1
ATOM 1387 O O . ILE A 1 193 ? 106.893 115.506 183.728 1.00 82.59 193 ILE A O 1
ATOM 1392 N N . ASP A 1 194 ? 105.966 115.330 181.674 1.00 82.67 194 ASP A N 1
ATOM 1393 C CA . ASP A 1 194 ? 104.658 115.851 182.051 1.00 82.67 194 ASP A CA 1
ATOM 1394 C C . ASP A 1 194 ? 103.589 114.968 181.423 1.00 82.67 194 ASP A C 1
ATOM 1395 O O . ASP A 1 194 ? 103.494 114.884 180.193 1.00 82.67 194 ASP A O 1
ATOM 1400 N N . GLN A 1 195 ? 102.788 114.317 182.264 1.00 76.96 195 GLN A N 1
ATOM 1401 C CA . GLN A 1 195 ? 101.732 113.418 181.816 1.00 76.96 195 GLN A CA 1
ATOM 1402 C C . GLN A 1 195 ? 100.402 113.889 182.386 1.00 76.96 195 GLN A C 1
ATOM 1403 O O . GLN A 1 195 ? 100.300 114.156 183.587 1.00 76.96 195 GLN A O 1
ATOM 1409 N N . ASP A 1 196 ? 99.394 114.002 181.523 1.00 76.63 196 ASP A N 1
ATOM 1410 C CA . ASP A 1 196 ? 98.028 114.317 181.923 1.00 76.63 196 ASP A CA 1
ATOM 1411 C C . ASP A 1 196 ? 97.093 113.294 181.294 1.00 76.63 196 ASP A C 1
ATOM 1412 O O . ASP A 1 196 ? 97.017 113.196 180.064 1.00 76.63 196 ASP A O 1
ATOM 1417 N N . GLY A 1 197 ? 96.382 112.537 182.133 1.00 77.74 197 GLY A N 1
ATOM 1418 C CA . GLY A 1 197 ? 95.391 111.619 181.618 1.00 77.74 197 GLY A CA 1
ATOM 1419 C C . GLY A 1 197 ? 95.457 110.271 182.303 1.00 77.74 197 GLY A C 1
ATOM 1420 O O . GLY A 1 197 ? 95.702 110.171 183.512 1.00 77.74 197 GLY A O 1
ATOM 1421 N N . THR A 1 198 ? 95.214 109.223 181.517 1.00 76.75 198 THR A N 1
ATOM 1422 C CA . THR A 1 198 ? 95.058 107.871 182.040 1.00 76.75 198 THR A CA 1
ATOM 1423 C C . THR A 1 198 ? 96.021 106.912 181.356 1.00 76.75 198 THR A C 1
ATOM 1424 O O . THR A 1 198 ? 96.113 106.892 180.125 1.00 76.75 198 THR A O 1
ATOM 1428 N N . ASN A 1 199 ? 96.731 106.117 182.161 1.00 80.18 199 ASN A N 1
ATOM 1429 C CA . ASN A 1 199 ? 97.509 104.973 181.677 1.00 80.18 199 ASN A CA 1
ATOM 1430 C C . ASN A 1 199 ? 98.592 105.391 180.681 1.00 80.18 199 ASN A C 1
ATOM 1431 O O . ASN A 1 199 ? 98.844 104.700 179.694 1.00 80.18 199 ASN A O 1
ATOM 1436 N N . ASN A 1 200 ? 99.241 106.524 180.938 1.00 79.46 200 ASN A N 1
ATOM 1437 C CA . ASN A 1 200 ? 100.311 107.006 180.075 1.00 79.46 200 ASN A CA 1
ATOM 1438 C C . ASN A 1 200 ? 101.657 106.470 180.545 1.00 79.46 200 ASN A C 1
ATOM 1439 O O . ASN A 1 200 ? 101.959 106.473 181.742 1.00 79.46 200 ASN A O 1
ATOM 1444 N N . TRP A 1 201 ? 102.465 106.012 179.593 1.00 84.17 201 TRP A N 1
ATOM 1445 C CA . TRP A 1 201 ? 103.784 105.450 179.863 1.00 84.17 201 TRP A CA 1
ATOM 1446 C C . TRP A 1 201 ? 104.842 106.373 179.272 1.00 84.17 201 TRP A C 1
ATOM 1447 O O . TRP A 1 201 ? 104.812 106.668 178.073 1.00 84.17 201 TRP A O 1
ATOM 1458 N N . ALA A 1 202 ? 105.768 106.832 180.112 1.00 83.17 202 ALA A N 1
ATOM 1459 C CA . ALA A 1 202 ? 106.869 107.678 179.670 1.00 83.17 202 ALA A CA 1
ATOM 1460 C C . ALA A 1 202 ? 108.163 107.195 180.305 1.00 83.17 202 ALA A C 1
ATOM 1461 O O . ALA A 1 202 ? 108.208 106.945 181.513 1.00 83.17 202 ALA A O 1
ATOM 1463 N N . GLU A 1 203 ? 109.211 107.067 179.495 1.00 85.65 203 GLU A N 1
ATOM 1464 C CA . GLU A 1 203 ? 110.521 106.671 179.994 1.00 85.65 203 GLU A CA 1
ATOM 1465 C C . GLU A 1 203 ? 111.594 107.493 179.299 1.00 85.65 203 GLU A C 1
ATOM 1466 O O . GLU A 1 203 ? 111.590 107.614 178.071 1.00 85.65 203 GLU A O 1
ATOM 1472 N N . THR A 1 204 ? 112.501 108.063 180.088 1.00 82.03 204 THR A N 1
ATOM 1473 C CA . THR A 1 204 ? 113.612 108.858 179.583 1.00 82.03 204 THR A CA 1
ATOM 1474 C C . THR A 1 204 ? 114.905 108.349 180.200 1.00 82.03 204 THR A C 1
ATOM 1475 O O . THR A 1 204 ? 114.959 108.089 181.407 1.00 82.03 204 THR A O 1
ATOM 1479 N N . ASN A 1 205 ? 115.939 108.204 179.375 1.00 77.22 205 ASN A N 1
ATOM 1480 C CA . ASN A 1 205 ? 117.245 107.732 179.819 1.00 77.22 205 ASN A CA 1
ATOM 1481 C C . ASN A 1 205 ? 118.326 108.634 179.243 1.00 77.22 205 ASN A C 1
ATOM 1482 O O . ASN A 1 205 ? 118.329 108.914 178.040 1.00 77.22 205 ASN A O 1
ATOM 1487 N N . GLN A 1 206 ? 119.231 109.094 180.103 1.00 71.94 206 GLN A N 1
ATOM 1488 C CA . GLN A 1 206 ? 120.396 109.878 179.706 1.00 71.94 206 GLN A CA 1
ATOM 1489 C C . GLN A 1 206 ? 121.629 109.236 180.331 1.00 71.94 206 GLN A C 1
ATOM 1490 O O . GLN A 1 206 ? 121.793 109.259 181.556 1.00 71.94 206 GLN A O 1
ATOM 1496 N N . ILE A 1 207 ? 122.498 108.681 179.493 1.00 73.06 207 ILE A N 1
ATOM 1497 C CA . ILE A 1 207 ? 123.659 107.927 179.953 1.00 73.06 207 ILE A CA 1
ATOM 1498 C C . ILE A 1 207 ? 124.915 108.666 179.514 1.00 73.06 207 ILE A C 1
ATOM 1499 O O . ILE A 1 207 ? 125.184 108.788 178.312 1.00 73.06 207 ILE A O 1
ATOM 1504 N N . GLN A 1 208 ? 125.687 109.152 180.489 1.00 69.57 208 GLN A N 1
ATOM 1505 C CA . GLN A 1 208 ? 127.018 109.718 180.259 1.00 69.57 208 GLN A CA 1
ATOM 1506 C C . GLN A 1 208 ? 126.995 110.858 179.245 1.00 69.57 208 GLN A C 1
ATOM 1507 O O . GLN A 1 208 ? 127.893 110.977 178.408 1.00 69.57 208 GLN A O 1
ATOM 1513 N N . GLY A 1 209 ? 125.970 111.699 179.309 1.00 66.52 209 GLY A N 1
ATOM 1514 C CA . GLY A 1 209 ? 125.848 112.836 178.420 1.00 66.52 209 GLY A CA 1
ATOM 1515 C C . GLY A 1 209 ? 125.936 114.137 179.189 1.00 66.52 209 GLY A C 1
ATOM 1516 O O . GLY A 1 209 ? 125.542 114.217 180.354 1.00 66.52 209 GLY A O 1
ATOM 1517 N N . ASN A 1 210 ? 126.468 115.161 178.530 1.00 71.65 210 ASN A N 1
ATOM 1518 C CA . ASN A 1 210 ? 126.603 116.488 179.113 1.00 71.65 210 ASN A CA 1
ATOM 1519 C C . ASN A 1 210 ? 125.642 117.449 178.426 1.00 71.65 210 ASN A C 1
ATOM 1520 O O . ASN A 1 210 ? 125.535 117.449 177.195 1.00 71.65 210 ASN A O 1
ATOM 1525 N N . ASP A 1 211 ? 124.936 118.251 179.226 1.00 77.20 211 ASP A N 1
ATOM 1526 C CA . ASP A 1 211 ? 124.045 119.300 178.730 1.00 77.20 211 ASP A CA 1
ATOM 1527 C C . ASP A 1 211 ? 122.906 118.744 177.879 1.00 77.20 211 ASP A C 1
ATOM 1528 O O . ASP A 1 211 ? 122.377 119.441 177.011 1.00 77.20 211 ASP A O 1
ATOM 1533 N N . ASN A 1 212 ? 122.515 117.494 178.113 1.00 78.12 212 ASN A N 1
ATOM 1534 C CA . ASN A 1 212 ? 121.424 116.895 177.359 1.00 78.12 212 ASN A CA 1
ATOM 1535 C C . ASN A 1 212 ? 120.081 117.336 177.926 1.00 78.12 212 ASN A C 1
ATOM 1536 O O . ASN A 1 212 ? 119.909 117.444 179.143 1.00 78.12 212 ASN A O 1
ATOM 1541 N N . ASP A 1 213 ? 119.130 117.596 177.033 1.00 80.78 213 ASP A N 1
ATOM 1542 C CA . ASP A 1 213 ? 117.800 118.063 177.405 1.00 80.78 213 ASP A CA 1
ATOM 1543 C C . ASP A 1 213 ? 116.762 117.121 176.814 1.00 80.78 213 ASP A C 1
ATOM 1544 O O . ASP A 1 213 ? 116.759 116.875 175.602 1.00 80.78 213 ASP A O 1
ATOM 1549 N N . VAL A 1 214 ? 115.892 116.591 177.669 1.00 83.50 214 VAL A N 1
ATOM 1550 C CA . VAL A 1 214 ? 114.798 115.720 177.255 1.00 83.50 214 VAL A CA 1
ATOM 1551 C C . VAL A 1 214 ? 113.500 116.285 177.813 1.00 83.50 214 VAL A C 1
ATOM 1552 O O . VAL A 1 214 ? 113.419 116.597 179.007 1.00 83.50 214 VAL A O 1
ATOM 1556 N N . GLU A 1 215 ? 112.492 116.419 176.953 1.00 84.37 215 GLU A N 1
ATOM 1557 C CA . GLU A 1 215 ? 111.176 116.902 177.354 1.00 84.37 215 GLU A CA 1
ATOM 1558 C C . GLU A 1 215 ? 110.116 115.988 176.761 1.00 84.37 215 GLU A C 1
ATOM 1559 O O . GLU A 1 215 ? 110.088 115.772 175.544 1.00 84.37 215 GLU A O 1
ATOM 1565 N N . VAL A 1 216 ? 109.255 115.448 177.620 1.00 81.60 216 VAL A N 1
ATOM 1566 C CA . VAL A 1 216 ? 108.160 114.575 177.211 1.00 81.60 216 VAL A CA 1
ATOM 1567 C C . VAL A 1 216 ? 106.864 115.177 177.732 1.00 81.60 216 VAL A C 1
ATOM 1568 O O . VAL A 1 216 ? 106.767 115.519 178.916 1.00 81.60 216 VAL A O 1
ATOM 1572 N N . ASP A 1 217 ? 105.878 115.321 176.849 1.00 82.34 217 ASP A N 1
ATOM 1573 C CA . ASP A 1 217 ? 104.560 115.834 177.199 1.00 82.34 217 ASP A CA 1
ATOM 1574 C C . ASP A 1 217 ? 103.511 114.913 176.592 1.00 82.34 217 ASP A C 1
ATOM 1575 O O . ASP A 1 217 ? 103.435 114.778 175.365 1.00 82.34 217 ASP A O 1
ATOM 1580 N N . GLN A 1 218 ? 102.712 114.281 177.448 1.00 75.67 218 GLN A N 1
ATOM 1581 C CA . GLN A 1 218 ? 101.671 113.356 177.020 1.00 75.67 218 GLN A CA 1
ATOM 1582 C C . GLN A 1 218 ? 100.334 113.827 177.570 1.00 75.67 218 GLN A C 1
ATOM 1583 O O . GLN A 1 218 ? 100.227 114.142 178.759 1.00 75.67 218 GLN A O 1
ATOM 1589 N N . ASP A 1 219 ? 99.328 113.899 176.702 1.00 78.73 219 ASP A N 1
ATOM 1590 C CA . ASP A 1 219 ? 97.959 114.206 177.095 1.00 78.73 219 ASP A CA 1
ATOM 1591 C C . ASP A 1 219 ? 97.038 113.157 176.490 1.00 78.73 219 ASP A C 1
ATOM 1592 O O . ASP A 1 219 ? 97.043 112.953 175.271 1.00 78.73 219 ASP A O 1
ATOM 1597 N N . GLY A 1 220 ? 96.260 112.485 177.339 1.00 77.64 220 GLY A N 1
ATOM 1598 C CA . GLY A 1 220 ? 95.285 111.538 176.847 1.00 77.64 220 GLY A CA 1
ATOM 1599 C C . GLY A 1 220 ? 95.405 110.196 177.535 1.00 77.64 220 GLY A C 1
ATOM 1600 O O . GLY A 1 220 ? 95.633 110.112 178.748 1.00 77.64 220 GLY A O 1
ATOM 1601 N N . SER A 1 221 ? 95.231 109.135 176.746 1.00 78.33 221 SER A N 1
ATOM 1602 C CA . SER A 1 221 ? 95.162 107.774 177.267 1.00 78.33 221 SER A CA 1
ATOM 1603 C C . SER A 1 221 ? 96.109 106.856 176.508 1.00 78.33 221 SER A C 1
ATOM 1604 O O . SER A 1 221 ? 96.218 106.947 175.282 1.00 78.33 221 SER A O 1
ATOM 1607 N N . ASP A 1 222 ? 96.792 105.976 177.245 1.00 81.35 222 ASP A N 1
ATOM 1608 C CA . ASP A 1 222 ? 97.557 104.867 176.675 1.00 81.35 222 ASP A CA 1
ATOM 1609 C C . ASP A 1 222 ? 98.692 105.334 175.767 1.00 81.35 222 ASP A C 1
ATOM 1610 O O . ASP A 1 222 ? 99.077 104.625 174.835 1.00 81.35 222 ASP A O 1
ATOM 1615 N N . ASN A 1 223 ? 99.243 106.517 176.020 1.00 78.90 223 ASN A N 1
ATOM 1616 C CA . ASN A 1 223 ? 100.348 107.011 175.212 1.00 78.90 223 ASN A CA 1
ATOM 1617 C C . ASN A 1 223 ? 101.675 106.496 175.754 1.00 78.90 223 ASN A C 1
ATOM 1618 O O . ASN A 1 223 ? 101.919 106.512 176.964 1.00 78.90 223 ASN A O 1
ATOM 1623 N N . ILE A 1 224 ? 102.534 106.036 174.848 1.00 82.26 224 ILE A N 1
ATOM 1624 C CA . ILE A 1 224 ? 103.830 105.465 175.196 1.00 82.26 224 ILE A CA 1
ATOM 1625 C C . ILE A 1 224 ? 104.914 106.322 174.559 1.00 82.26 224 ILE A C 1
ATOM 1626 O O . ILE A 1 224 ? 104.891 106.563 173.346 1.00 82.26 224 ILE A O 1
ATOM 1631 N N . ALA A 1 225 ? 105.852 106.790 175.377 1.00 83.09 225 ALA A N 1
ATOM 1632 C CA . ALA A 1 225 ? 106.983 107.584 174.919 1.00 83.09 225 ALA A CA 1
ATOM 1633 C C . ALA A 1 225 ? 108.262 107.037 175.536 1.00 83.09 225 ALA A C 1
ATOM 1634 O O . ALA A 1 225 ? 108.325 106.815 176.749 1.00 83.09 225 ALA A O 1
ATOM 1636 N N . GLU A 1 226 ? 109.273 106.812 174.700 1.00 85.81 226 GLU A N 1
ATOM 1637 C CA . GLU A 1 226 ? 110.572 106.326 175.151 1.00 85.81 226 GLU A CA 1
ATOM 1638 C C . GLU A 1 226 ? 111.657 107.182 174.517 1.00 85.81 226 GLU A C 1
ATOM 1639 O O . GLU A 1 226 ? 111.654 107.388 173.299 1.00 85.81 226 GLU A O 1
ATOM 1645 N N . VAL A 1 227 ? 112.571 107.687 175.341 1.00 81.81 227 VAL A N 1
ATOM 1646 C CA . VAL A 1 227 ? 113.664 108.543 174.890 1.00 81.81 227 VAL A CA 1
ATOM 1647 C C . VAL A 1 227 ? 114.963 107.998 175.464 1.00 81.81 227 VAL A C 1
ATOM 1648 O O . VAL A 1 227 ? 115.053 107.738 176.670 1.00 81.81 227 VAL A O 1
ATOM 1652 N N . TRP A 1 228 ? 115.963 107.822 174.605 1.00 76.00 228 TRP A N 1
ATOM 1653 C CA . TRP A 1 228 ? 117.298 107.399 175.010 1.00 76.00 228 TRP A CA 1
ATOM 1654 C C . TRP A 1 228 ? 118.314 108.371 174.432 1.00 76.00 228 TRP A C 1
ATOM 1655 O O . TRP A 1 228 ? 118.281 108.664 173.233 1.00 76.00 228 TRP A O 1
ATOM 1666 N N . GLN A 1 229 ? 119.205 108.877 175.282 1.00 73.98 229 GLN A N 1
ATOM 1667 C CA . GLN A 1 229 ? 120.320 109.717 174.856 1.00 73.98 229 GLN A CA 1
ATOM 1668 C C . GLN A 1 229 ? 121.584 109.188 175.519 1.00 73.98 229 GLN A C 1
ATOM 1669 O O . GLN A 1 229 ? 121.713 109.237 176.747 1.00 73.98 229 GLN A O 1
ATOM 1675 N N . MET A 1 230 ? 122.515 108.691 174.711 1.00 71.69 230 MET A N 1
ATOM 1676 C CA . MET A 1 230 ? 123.726 108.056 175.212 1.00 71.69 230 MET A CA 1
ATOM 1677 C C . MET A 1 230 ? 124.955 108.760 174.656 1.00 71.69 230 MET A C 1
ATOM 1678 O O . MET A 1 230 ? 125.095 108.905 173.438 1.00 71.69 230 MET A O 1
ATOM 1683 N N . HIS A 1 231 ? 125.836 109.197 175.556 1.00 69.38 231 HIS A N 1
ATOM 1684 C CA . HIS A 1 231 ? 127.155 109.729 175.225 1.00 69.38 231 HIS A CA 1
ATOM 1685 C C . HIS A 1 231 ? 127.100 110.945 174.307 1.00 69.38 231 HIS A C 1
ATOM 1686 O O . HIS A 1 231 ? 127.990 111.128 173.470 1.00 69.38 231 HIS A O 1
ATOM 1693 N N . GLY A 1 232 ? 126.078 111.786 174.441 1.00 67.82 232 GLY A N 1
ATOM 1694 C CA . GLY A 1 232 ? 125.967 112.964 173.603 1.00 67.82 232 GLY A CA 1
ATOM 1695 C C . GLY A 1 232 ? 126.039 114.268 174.370 1.00 67.82 232 GLY A C 1
ATOM 1696 O O . GLY A 1 232 ? 125.715 114.317 175.560 1.00 67.82 232 GLY A O 1
ATOM 1697 N N . GLU A 1 233 ? 126.466 115.335 173.700 1.00 72.87 233 GLU A N 1
ATOM 1698 C CA . GLU A 1 233 ? 126.555 116.662 174.296 1.00 72.87 233 GLU A CA 1
ATOM 1699 C C . GLU A 1 233 ? 125.552 117.583 173.615 1.00 72.87 233 GLU A C 1
ATOM 1700 O O . GLU A 1 233 ? 125.463 117.603 172.383 1.00 72.87 233 GLU A O 1
ATOM 1706 N N . ASP A 1 234 ? 124.790 118.327 174.420 1.00 77.12 234 ASP A N 1
ATOM 1707 C CA . ASP A 1 234 ? 123.854 119.337 173.928 1.00 77.12 234 ASP A CA 1
ATOM 1708 C C . ASP A 1 234 ? 122.772 118.741 173.032 1.00 77.12 234 ASP A C 1
ATOM 1709 O O . ASP A 1 234 ? 122.257 119.419 172.140 1.00 77.12 234 ASP A O 1
ATOM 1714 N N . ASN A 1 235 ? 122.413 117.479 173.253 1.00 77.83 235 ASN A N 1
ATOM 1715 C CA . ASN A 1 235 ? 121.359 116.852 172.470 1.00 77.83 235 ASN A CA 1
ATOM 1716 C C . ASN A 1 235 ? 119.997 117.168 173.073 1.00 77.83 235 ASN A C 1
ATOM 1717 O O . ASN A 1 235 ? 119.814 117.118 174.292 1.00 77.83 235 ASN A O 1
ATOM 1722 N N . GLU A 1 236 ? 119.041 117.499 172.210 1.00 81.85 236 GLU A N 1
ATOM 1723 C CA . GLU A 1 236 ? 117.696 117.876 172.627 1.00 81.85 236 GLU A CA 1
ATOM 1724 C C . GLU A 1 236 ? 116.695 116.898 172.031 1.00 81.85 236 GLU A C 1
ATOM 1725 O O . GLU A 1 236 ? 116.709 116.648 170.819 1.00 81.85 236 GLU A O 1
ATOM 1731 N N . ALA A 1 237 ? 115.841 116.342 172.885 1.00 81.28 237 ALA A N 1
ATOM 1732 C CA . ALA A 1 237 ? 114.774 115.438 172.475 1.00 81.28 237 ALA A CA 1
ATOM 1733 C C . ALA A 1 237 ? 113.454 115.984 172.997 1.00 81.28 237 ALA A C 1
ATOM 1734 O O . ALA A 1 237 ? 113.347 116.333 174.178 1.00 81.28 237 ALA A O 1
ATOM 1736 N N . ASN A 1 238 ? 112.460 116.072 172.117 1.00 82.27 238 ASN A N 1
ATOM 1737 C CA . ASN A 1 238 ? 111.138 116.573 172.466 1.00 82.27 238 ASN A CA 1
ATOM 1738 C C . ASN A 1 238 ? 110.082 115.609 171.948 1.00 82.27 238 ASN A C 1
ATOM 1739 O O . ASN A 1 238 ? 110.099 115.235 170.770 1.00 82.27 238 ASN A O 1
ATOM 1744 N N . VAL A 1 239 ? 109.174 115.202 172.832 1.00 81.73 239 VAL A N 1
ATOM 1745 C CA . VAL A 1 239 ? 108.062 114.323 172.490 1.00 81.73 239 VAL A CA 1
ATOM 1746 C C . VAL A 1 239 ? 106.781 115.006 172.941 1.00 81.73 23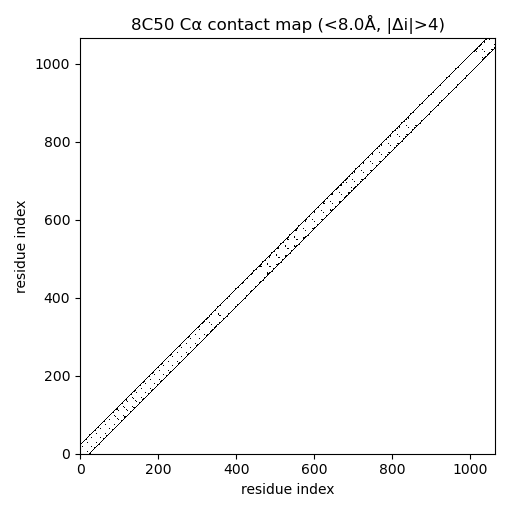9 VAL A C 1
ATOM 1747 O O . VAL A 1 239 ? 106.679 115.439 174.094 1.00 81.73 239 VAL A O 1
ATOM 1751 N N . ASP A 1 240 ? 105.815 115.118 172.033 1.00 83.64 240 ASP A N 1
ATOM 1752 C CA . ASP A 1 240 ? 104.504 115.683 172.334 1.00 83.64 240 ASP A CA 1
ATOM 1753 C C . ASP A 1 240 ? 103.453 114.749 171.751 1.00 83.64 240 ASP A C 1
ATOM 1754 O O . ASP A 1 240 ? 103.384 114.575 170.530 1.00 83.64 240 ASP A O 1
ATOM 1759 N N . GLN A 1 241 ? 102.648 114.143 172.619 1.00 74.73 241 GLN A N 1
ATOM 1760 C CA . GLN A 1 241 ? 101.606 113.211 172.206 1.00 74.73 241 GLN A CA 1
ATOM 1761 C C . GLN A 1 241 ? 100.268 113.691 172.747 1.00 74.73 241 GLN A C 1
ATOM 1762 O O . GLN A 1 241 ? 100.155 113.995 173.938 1.00 74.73 241 GLN A O 1
ATOM 1768 N N . ASP A 1 242 ? 99.266 113.779 171.870 1.00 78.78 242 ASP A N 1
ATOM 1769 C CA . ASP A 1 242 ? 97.898 114.124 172.248 1.00 78.78 242 ASP A CA 1
ATOM 1770 C C . ASP A 1 242 ? 96.957 113.081 171.656 1.00 78.78 242 ASP A C 1
ATOM 1771 O O . ASP A 1 242 ? 96.832 112.975 170.430 1.00 78.78 242 ASP A O 1
ATOM 1776 N N . GLY A 1 243 ? 96.286 112.319 172.524 1.00 77.68 243 GLY A N 1
ATOM 1777 C CA . GLY A 1 243 ? 95.303 111.372 172.052 1.00 77.68 243 GLY A CA 1
ATOM 1778 C C . GLY A 1 243 ? 95.438 110.027 172.735 1.00 77.68 243 GLY A C 1
ATOM 1779 O O . GLY A 1 243 ? 95.688 109.939 173.944 1.00 77.68 243 GLY A O 1
ATOM 1780 N N . ASP A 1 244 ? 95.247 108.973 171.942 1.00 78.59 244 ASP A N 1
ATOM 1781 C CA . ASP A 1 244 ? 95.170 107.606 172.441 1.00 78.59 244 ASP A CA 1
ATOM 1782 C C . ASP A 1 244 ? 96.160 106.714 171.706 1.00 78.59 244 ASP A C 1
ATOM 1783 O O . ASP A 1 244 ? 96.354 106.864 170.497 1.00 78.59 244 ASP A O 1
ATOM 1788 N N . LEU A 1 245 ? 96.794 105.801 172.445 1.00 81.12 245 LEU A N 1
ATOM 1789 C CA . LEU A 1 245 ? 97.572 104.699 171.877 1.00 81.12 245 LEU A CA 1
ATOM 1790 C C . LEU A 1 245 ? 98.734 105.177 171.010 1.00 81.12 245 LEU A C 1
ATOM 1791 O O . LEU A 1 245 ? 99.166 104.468 170.098 1.00 81.12 245 LEU A O 1
ATOM 1796 N N . ASN A 1 246 ? 99.260 106.368 171.280 1.00 78.85 246 ASN A N 1
ATOM 1797 C CA . ASN A 1 246 ? 100.364 106.895 170.492 1.00 78.85 246 ASN A CA 1
ATOM 1798 C C . ASN A 1 246 ? 101.694 106.379 171.028 1.00 78.85 246 ASN A C 1
ATOM 1799 O O . ASN A 1 246 ? 101.942 106.393 172.237 1.00 78.85 246 ASN A O 1
ATOM 1804 N N . ASN A 1 247 ? 102.549 105.919 170.117 1.00 83.94 247 ASN A N 1
ATOM 1805 C CA . ASN A 1 247 ? 103.850 105.358 170.458 1.00 83.94 247 ASN A CA 1
ATOM 1806 C C . ASN A 1 247 ? 104.938 106.204 169.812 1.00 83.94 247 ASN A C 1
ATOM 1807 O O . ASN A 1 247 ? 104.925 106.415 168.594 1.00 83.94 247 ASN A O 1
ATOM 1812 N N . ALA A 1 248 ? 105.865 106.695 170.629 1.00 83.75 248 ALA A N 1
ATOM 1813 C CA . ALA A 1 248 ? 106.994 107.495 170.172 1.00 83.75 248 ALA A CA 1
ATOM 1814 C C . ALA A 1 248 ? 108.282 106.925 170.751 1.00 83.75 248 ALA A C 1
ATOM 1815 O O . ALA A 1 248 ? 108.356 106.646 171.952 1.00 83.75 248 ALA A O 1
ATOM 1817 N N . TYR A 1 249 ? 109.287 106.747 169.896 1.00 86.58 249 TYR A N 1
ATOM 1818 C CA . TYR A 1 249 ? 110.597 106.256 170.308 1.00 86.58 249 TYR A CA 1
ATOM 1819 C C . TYR A 1 249 ? 111.663 107.163 169.714 1.00 86.58 249 TYR A C 1
ATOM 1820 O O . TYR A 1 249 ? 111.651 107.429 168.509 1.00 86.58 249 TYR A O 1
ATOM 1829 N N . ILE A 1 250 ? 112.571 107.644 170.559 1.00 81.79 250 ILE A N 1
ATOM 1830 C CA . ILE A 1 250 ? 113.679 108.496 170.140 1.00 81.79 250 ILE A CA 1
ATOM 1831 C C . ILE A 1 250 ? 114.969 107.904 170.689 1.00 81.79 250 ILE A C 1
ATOM 1832 O O . ILE A 1 250 ? 115.053 107.589 171.881 1.00 81.79 250 ILE A O 1
ATOM 1837 N N . LEU A 1 251 ? 115.963 107.738 169.819 1.00 81.30 251 LEU A N 1
ATOM 1838 C CA . LEU A 1 251 ? 117.282 107.239 170.197 1.00 81.30 251 LEU A CA 1
ATOM 1839 C C . LEU A 1 251 ? 118.327 108.190 169.630 1.00 81.30 251 LEU A C 1
ATOM 1840 O O . LEU A 1 251 ? 118.323 108.473 168.428 1.00 81.30 251 LEU A O 1
ATOM 1845 N N . GLN A 1 252 ? 119.203 108.699 170.493 1.00 76.34 252 GLN A N 1
ATOM 1846 C CA . GLN A 1 252 ? 120.305 109.572 170.089 1.00 76.34 252 GLN A CA 1
ATOM 1847 C C . GLN A 1 252 ? 121.586 109.031 170.718 1.00 76.34 252 GLN A C 1
ATOM 1848 O O . GLN A 1 252 ? 121.821 109.209 171.918 1.00 76.34 252 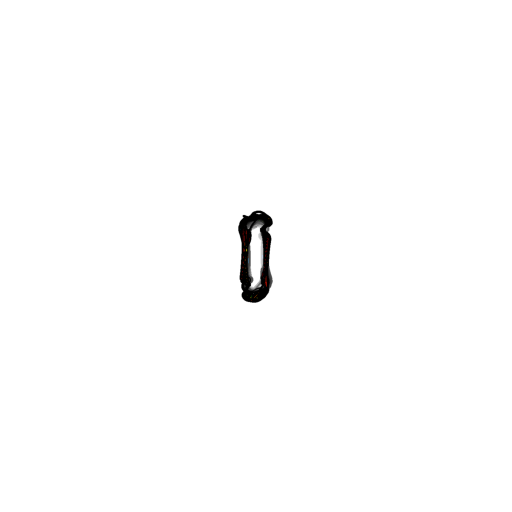GLN A O 1
ATOM 1854 N N . GLU A 1 253 ? 122.415 108.377 169.909 1.00 77.47 253 GLU A N 1
ATOM 1855 C CA . GLU A 1 253 ? 123.655 107.776 170.386 1.00 77.47 253 GLU A CA 1
ATOM 1856 C C . GLU A 1 253 ? 124.821 108.647 169.929 1.00 77.47 253 GLU A C 1
ATOM 1857 O O . GLU A 1 253 ? 125.191 108.632 168.751 1.00 77.47 253 GLU A O 1
ATOM 1863 N N . GLY A 1 254 ? 125.390 109.408 170.860 1.00 69.21 254 GLY A N 1
ATOM 1864 C CA . GLY A 1 254 ? 126.502 110.285 170.547 1.00 69.21 254 GLY A CA 1
ATOM 1865 C C . GLY A 1 254 ? 126.057 111.512 169.768 1.00 69.21 254 GLY A C 1
ATOM 1866 O O . GLY A 1 254 ? 124.883 111.710 169.461 1.00 69.21 254 GLY A O 1
ATOM 1867 N N . GLY A 1 255 ? 127.034 112.350 169.446 1.00 70.95 255 GLY A N 1
ATOM 1868 C CA . GLY A 1 255 ? 126.789 113.535 168.656 1.00 70.95 255 GLY A CA 1
ATOM 1869 C C . GLY A 1 255 ? 126.644 114.785 169.510 1.00 70.95 255 GLY A C 1
ATOM 1870 O O . GLY A 1 255 ? 126.447 114.732 170.727 1.00 70.95 255 GLY A O 1
ATOM 1871 N N . MET A 1 256 ? 126.749 115.935 168.850 1.00 71.29 256 MET A N 1
ATOM 1872 C CA . MET A 1 256 ? 126.648 117.235 169.501 1.00 71.29 256 MET A CA 1
ATOM 1873 C C . MET A 1 256 ? 125.580 118.065 168.802 1.00 71.29 256 MET A C 1
ATOM 1874 O O . MET A 1 256 ? 125.549 118.128 167.569 1.00 71.29 256 MET A O 1
ATOM 1879 N N . ASN A 1 257 ? 124.698 118.681 169.593 1.00 73.89 257 ASN A N 1
ATOM 1880 C CA . ASN A 1 257 ? 123.661 119.578 169.091 1.00 73.89 257 ASN A CA 1
ATOM 1881 C C . ASN A 1 257 ? 122.681 118.864 168.166 1.00 73.89 257 ASN A C 1
ATOM 1882 O O . ASN A 1 257 ? 122.206 119.453 167.189 1.00 73.89 257 ASN A O 1
ATOM 1887 N N . ASN A 1 258 ? 122.368 117.605 168.462 1.00 78.17 258 ASN A N 1
ATOM 1888 C CA . ASN A 1 258 ? 121.379 116.860 167.696 1.00 78.17 258 ASN A CA 1
ATOM 1889 C C . ASN A 1 258 ? 119.989 117.104 168.269 1.00 78.17 258 ASN A C 1
ATOM 1890 O O . ASN A 1 258 ? 119.784 117.034 169.484 1.00 78.17 258 ASN A O 1
ATOM 1895 N N . LEU A 1 259 ? 119.036 117.390 167.386 1.00 81.70 259 LEU A N 1
ATOM 1896 C CA . LEU A 1 259 ? 117.675 117.739 167.775 1.00 81.70 259 LEU A CA 1
ATOM 1897 C C . LEU A 1 259 ? 116.706 116.716 167.200 1.00 81.70 259 LEU A C 1
ATOM 1898 O O . LEU A 1 259 ? 116.720 116.452 165.993 1.00 81.70 259 LEU A O 1
ATOM 1903 N N . ALA A 1 260 ? 115.876 116.138 168.066 1.00 81.83 260 ALA A N 1
ATOM 1904 C CA . ALA A 1 260 ? 114.820 115.217 167.662 1.00 81.83 260 ALA A CA 1
ATOM 1905 C C . ALA A 1 260 ? 113.494 115.741 168.191 1.00 81.83 260 ALA A C 1
ATOM 1906 O O . ALA A 1 260 ? 113.393 116.100 169.369 1.00 81.83 260 ALA A O 1
ATOM 1908 N N . ASP A 1 261 ? 112.484 115.790 167.324 1.00 85.30 261 ASP A N 1
ATOM 1909 C CA . ASP A 1 261 ? 111.162 116.285 167.687 1.00 85.30 261 ASP A CA 1
ATOM 1910 C C . ASP A 1 261 ? 110.114 115.328 167.141 1.00 85.30 261 ASP A C 1
ATOM 1911 O O . ASP A 1 261 ? 110.110 115.023 165.943 1.00 85.30 261 ASP A O 1
ATOM 1916 N N . VAL A 1 262 ? 109.235 114.856 168.021 1.00 82.25 262 VAL A N 1
ATOM 1917 C CA . VAL A 1 262 ? 108.112 114.000 167.655 1.00 82.25 262 VAL A CA 1
ATOM 1918 C C . VAL A 1 262 ? 106.837 114.689 168.117 1.00 82.25 262 VAL A C 1
ATOM 1919 O O . VAL A 1 262 ? 106.721 115.075 169.287 1.00 82.25 262 VAL A O 1
ATOM 1923 N N . HIS A 1 263 ? 105.890 114.860 167.198 1.00 85.24 263 HIS A N 1
ATOM 1924 C CA . HIS A 1 263 ? 104.581 115.427 167.494 1.00 85.24 263 HIS A CA 1
ATOM 1925 C C . HIS A 1 263 ? 103.524 114.493 166.924 1.00 85.24 263 HIS A C 1
ATOM 1926 O O . HIS A 1 263 ? 103.523 114.218 165.720 1.00 85.24 263 HIS A O 1
ATOM 1933 N N . GLN A 1 264 ? 102.644 113.991 167.788 1.00 76.34 264 GLN A N 1
ATOM 1934 C CA . GLN A 1 264 ? 101.599 113.057 167.386 1.00 76.34 264 GLN A CA 1
ATOM 1935 C C . GLN A 1 264 ? 100.264 113.542 167.926 1.00 76.34 264 GLN A C 1
ATOM 1936 O O . GLN A 1 264 ? 100.152 113.853 169.116 1.00 76.34 264 GLN A O 1
ATOM 1942 N N . ASN A 1 265 ? 99.265 113.621 167.051 1.00 78.08 265 ASN A N 1
ATOM 1943 C CA . ASN A 1 265 ? 97.884 113.883 167.438 1.00 78.08 265 ASN A CA 1
ATOM 1944 C C . ASN A 1 265 ? 97.005 112.797 166.839 1.00 78.08 265 ASN A C 1
ATOM 1945 O O . ASN A 1 265 ? 97.027 112.582 165.621 1.00 78.08 265 ASN A O 1
ATOM 1950 N N . GLY A 1 266 ? 96.246 112.102 167.692 1.00 78.47 266 GLY A N 1
ATOM 1951 C CA . GLY A 1 266 ? 95.282 111.139 167.212 1.00 78.47 266 GLY A CA 1
ATOM 1952 C C . GLY A 1 266 ? 95.370 109.824 167.959 1.00 78.47 266 GLY A C 1
ATOM 1953 O O . GLY A 1 266 ? 95.687 109.779 169.154 1.00 78.47 266 GLY A O 1
ATOM 1954 N N . VAL A 1 267 ? 95.066 108.743 167.242 1.00 78.50 267 VAL A N 1
ATOM 1955 C CA . VAL A 1 267 ? 94.967 107.403 167.811 1.00 78.50 267 VAL A CA 1
ATOM 1956 C C . VAL A 1 267 ? 95.920 106.474 167.072 1.00 78.50 267 VAL A C 1
ATOM 1957 O O . VAL A 1 267 ? 95.932 106.441 165.835 1.00 78.50 267 VAL A O 1
ATOM 1961 N N . SER A 1 268 ? 96.727 105.729 167.834 1.00 81.82 268 SER A N 1
ATOM 1962 C CA . SER A 1 268 ? 97.524 104.612 167.317 1.00 81.82 268 SER A CA 1
ATOM 1963 C C . SER A 1 268 ? 98.594 105.071 166.325 1.00 81.82 268 SER A C 1
ATOM 1964 O O . SER A 1 268 ? 98.863 104.396 165.330 1.00 81.82 268 SER A O 1
ATOM 1967 N N . ASN A 1 269 ? 99.221 106.212 166.598 1.00 78.93 269 ASN A N 1
ATOM 1968 C CA . ASN A 1 269 ? 100.299 106.712 165.754 1.00 78.93 269 ASN A CA 1
ATOM 1969 C C . ASN A 1 269 ? 101.647 106.222 166.269 1.00 78.93 269 ASN A C 1
ATOM 1970 O O . ASN A 1 269 ? 101.906 106.230 167.476 1.00 78.93 269 ASN A O 1
ATOM 1975 N N . THR A 1 270 ? 102.505 105.795 165.344 1.00 83.98 270 THR A N 1
ATOM 1976 C CA . THR A 1 270 ? 103.817 105.247 165.670 1.00 83.98 270 THR A CA 1
ATOM 1977 C C . THR A 1 270 ? 104.894 106.109 165.026 1.00 83.98 270 THR A C 1
ATOM 1978 O O . THR A 1 270 ? 104.868 106.336 163.812 1.00 83.98 270 THR A O 1
ATOM 1982 N N . ALA A 1 271 ? 105.836 106.583 165.836 1.00 83.13 271 ALA A N 1
ATOM 1983 C CA . ALA A 1 271 ? 106.949 107.398 165.365 1.00 83.13 271 ALA A CA 1
ATOM 1984 C C . ALA A 1 271 ? 108.249 106.882 165.964 1.00 83.13 271 ALA A C 1
ATOM 1985 O O . ALA A 1 271 ? 108.319 106.615 167.169 1.00 83.13 271 ALA A O 1
ATOM 1987 N N . GLU A 1 272 ? 109.272 106.736 165.122 1.00 86.32 272 GLU A N 1
ATOM 1988 C CA . GLU A 1 272 ? 110.590 106.291 165.553 1.00 86.32 272 GLU A CA 1
ATOM 1989 C C . GLU A 1 272 ? 111.650 107.195 164.942 1.00 86.32 272 GLU A C 1
ATOM 1990 O O . GLU A 1 272 ? 111.631 107.452 163.734 1.00 86.32 272 GLU A O 1
ATOM 1996 N N . ILE A 1 273 ? 112.564 107.678 165.779 1.00 80.70 273 ILE A N 1
ATOM 1997 C CA . ILE A 1 273 ? 113.668 108.531 165.352 1.00 80.70 273 ILE A CA 1
ATOM 1998 C C . ILE A 1 273 ? 114.960 107.926 165.884 1.00 80.70 273 ILE A C 1
ATOM 1999 O O . ILE A 1 273 ? 115.060 107.613 167.076 1.00 80.70 273 ILE A O 1
ATOM 2004 N N . TYR A 1 274 ? 115.933 107.743 164.997 1.00 82.08 274 TYR A N 1
ATOM 2005 C CA . TYR A 1 274 ? 117.249 107.223 165.340 1.00 82.08 274 TYR A CA 1
ATOM 2006 C C . TYR A 1 274 ? 118.301 108.187 164.812 1.00 82.08 274 TYR A C 1
ATOM 2007 O O . TYR A 1 274 ? 118.285 108.537 163.628 1.00 82.08 274 TYR A O 1
ATOM 2016 N N . GLN A 1 275 ? 119.200 108.621 165.687 1.00 76.56 275 GLN A N 1
ATOM 2017 C CA . GLN A 1 275 ? 120.320 109.481 165.318 1.00 76.56 275 GLN A CA 1
ATOM 2018 C C . GLN A 1 275 ? 121.590 108.856 165.878 1.00 76.56 275 GLN A C 1
ATOM 2019 O O . GLN A 1 275 ? 121.686 108.615 167.088 1.00 76.56 275 GLN A O 1
ATOM 2025 N N . TYR A 1 276 ? 122.549 108.567 165.000 1.00 76.23 276 TYR A N 1
ATOM 2026 C CA . TYR A 1 276 ? 123.810 107.946 165.399 1.00 76.23 276 TYR A CA 1
ATOM 2027 C C . TYR A 1 276 ? 124.933 108.946 165.151 1.00 76.23 276 TYR A C 1
ATOM 2028 O O . TYR A 1 276 ? 125.450 109.055 164.037 1.00 76.23 276 TYR A O 1
ATOM 2037 N N . GLY A 1 277 ? 125.303 109.681 166.197 1.00 68.12 277 GLY A N 1
ATOM 2038 C CA . GLY A 1 277 ? 126.362 110.666 166.106 1.00 68.12 277 GLY A CA 1
ATOM 2039 C C . GLY A 1 277 ? 126.011 111.848 165.225 1.00 68.12 277 GLY A C 1
ATOM 2040 O O . GLY A 1 277 ? 124.862 111.994 164.796 1.00 68.12 277 GLY A O 1
ATOM 2041 N N . GLY A 1 278 ? 126.993 112.698 164.952 1.00 69.27 278 GLY A N 1
ATOM 2042 C CA . GLY A 1 278 ? 126.816 113.820 164.058 1.00 69.27 278 GLY A CA 1
ATOM 2043 C C . GLY A 1 278 ? 126.577 115.127 164.798 1.00 69.27 278 GLY A C 1
ATOM 2044 O O . GLY A 1 278 ? 126.218 115.159 165.977 1.00 69.27 278 GLY A O 1
ATOM 2045 N N . MET A 1 279 ? 126.781 116.225 164.079 1.00 70.03 279 MET A N 1
ATOM 2046 C CA . MET A 1 279 ? 126.623 117.570 164.619 1.00 70.03 279 MET A CA 1
ATOM 2047 C C . MET A 1 279 ? 125.483 118.273 163.894 1.00 70.03 279 MET A C 1
ATOM 2048 O O . MET A 1 279 ? 125.419 118.245 162.660 1.00 70.03 279 MET A O 1
ATOM 2053 N N . ASP A 1 280 ? 124.576 118.874 164.668 1.00 74.81 280 ASP A N 1
ATOM 2054 C CA . ASP A 1 280 ? 123.503 119.716 164.147 1.00 74.81 280 ASP A CA 1
ATOM 2055 C C . ASP A 1 280 ? 122.499 118.930 163.311 1.00 74.81 280 ASP A C 1
ATOM 2056 O O . ASP A 1 280 ? 121.845 119.497 162.429 1.00 74.81 280 ASP A O 1
ATOM 2061 N N . ASN A 1 281 ? 122.369 117.631 163.572 1.00 76.91 281 ASN A N 1
ATOM 2062 C CA . ASN A 1 281 ? 121.350 116.831 162.908 1.00 76.91 281 ASN A CA 1
ATOM 2063 C C . ASN A 1 281 ? 119.979 117.168 163.484 1.00 76.91 281 ASN A C 1
ATOM 2064 O O . ASN A 1 281 ? 119.808 117.232 164.705 1.00 76.91 281 ASN A O 1
ATOM 2069 N N . GLU A 1 282 ? 119.004 117.385 162.605 1.00 81.97 282 GLU A N 1
ATOM 2070 C CA . GLU A 1 282 ? 117.653 117.762 163.001 1.00 81.97 282 GLU A CA 1
ATOM 2071 C C . GLU A 1 282 ? 116.663 116.773 162.402 1.00 81.97 282 GLU A C 1
ATOM 2072 O O . GLU A 1 282 ? 116.712 116.491 161.199 1.00 81.97 282 GLU A O 1
ATOM 2078 N N . ALA A 1 283 ? 115.779 116.241 163.242 1.00 82.00 283 ALA A N 1
ATOM 2079 C CA . ALA A 1 283 ? 114.738 115.312 162.818 1.00 82.00 283 ALA A CA 1
ATOM 2080 C C . ALA A 1 283 ? 113.400 115.788 163.364 1.00 82.00 283 ALA A C 1
ATOM 2081 O O . ALA A 1 283 ? 113.283 116.078 164.559 1.00 82.00 283 ALA A O 1
ATOM 2083 N N . TYR A 1 284 ? 112.403 115.882 162.488 1.00 83.75 284 TYR A N 1
ATOM 2084 C CA . TYR A 1 284 ? 111.044 116.264 162.855 1.00 83.75 284 TYR A CA 1
ATOM 2085 C C . TYR A 1 284 ? 110.082 115.217 162.312 1.00 83.75 284 TYR A C 1
ATOM 2086 O O . TYR A 1 284 ? 110.128 114.888 161.121 1.00 83.75 284 TYR A O 1
ATOM 2095 N N . LEU A 1 285 ? 109.217 114.695 163.180 1.00 83.68 285 LEU A N 1
ATOM 2096 C CA . LEU A 1 285 ? 108.227 113.695 162.791 1.00 83.68 285 LEU A CA 1
ATOM 2097 C C . LEU A 1 285 ? 106.866 114.131 163.320 1.00 83.68 285 LEU A C 1
ATOM 2098 O O . LEU A 1 285 ? 106.613 114.058 164.526 1.00 83.68 285 LEU A O 1
ATOM 2103 N N . ILE A 1 286 ? 105.987 114.559 162.416 1.00 81.94 286 ILE A N 1
ATOM 2104 C CA . ILE A 1 286 ? 104.658 115.053 162.763 1.00 81.94 286 ILE A CA 1
ATOM 2105 C C . ILE A 1 286 ? 103.630 114.099 162.171 1.00 81.94 286 ILE A C 1
ATOM 2106 O O . ILE A 1 286 ? 103.683 113.785 160.975 1.00 81.94 286 ILE A O 1
ATOM 2111 N N . GLN A 1 287 ? 102.707 113.629 163.006 1.00 76.90 287 GLN A N 1
ATOM 2112 C CA . GLN A 1 287 ? 101.654 112.709 162.584 1.00 76.90 287 GLN A CA 1
ATOM 2113 C C . GLN A 1 287 ? 100.318 113.199 163.127 1.00 76.90 287 GLN A C 1
ATOM 2114 O O . GLN A 1 287 ? 100.042 113.059 164.323 1.00 76.90 287 GLN A O 1
ATOM 2120 N N . ASP A 1 288 ? 99.488 113.755 162.247 1.00 81.09 288 ASP A N 1
ATOM 2121 C CA . ASP A 1 288 ? 98.148 114.217 162.596 1.00 81.09 288 ASP A CA 1
ATOM 2122 C C . ASP A 1 288 ? 97.141 113.276 161.944 1.00 81.09 288 ASP A C 1
ATOM 2123 O O . ASP A 1 288 ? 96.986 113.275 160.718 1.00 81.09 288 ASP A O 1
ATOM 2128 N N . GLY A 1 289 ? 96.451 112.481 162.760 1.00 76.32 289 GLY A N 1
ATOM 2129 C CA . GLY A 1 289 ? 95.530 111.495 162.250 1.00 76.32 289 GLY A CA 1
ATOM 2130 C C . GLY A 1 289 ? 95.655 110.195 163.006 1.00 76.32 289 GLY A C 1
ATOM 2131 O O . GLY A 1 289 ? 96.112 110.150 164.153 1.00 76.32 289 GLY A O 1
ATOM 2132 N N . ASP A 1 290 ? 95.241 109.113 162.354 1.00 80.48 290 ASP A N 1
ATOM 2133 C CA . ASP A 1 290 ? 95.169 107.801 162.982 1.00 80.48 290 ASP A CA 1
ATOM 2134 C C . ASP A 1 290 ? 96.033 106.787 162.243 1.00 80.48 290 ASP A C 1
ATOM 2135 O O . ASP A 1 290 ? 96.130 106.818 161.012 1.00 80.48 290 ASP A O 1
ATOM 2140 N N . MET A 1 291 ? 96.664 105.896 163.013 1.00 81.06 291 MET A N 1
ATOM 2141 C CA . MET A 1 291 ? 97.393 104.738 162.495 1.00 81.06 291 MET A CA 1
ATOM 2142 C C . MET A 1 291 ? 98.558 105.131 161.590 1.00 81.06 291 MET A C 1
ATOM 2143 O O . MET A 1 291 ? 98.832 104.455 160.596 1.00 81.06 291 MET A O 1
ATOM 2148 N N . HIS A 1 292 ? 99.259 106.209 161.924 1.00 80.13 292 HIS A N 1
ATOM 2149 C CA . HIS A 1 292 ? 100.413 106.625 161.142 1.00 80.13 292 HIS A CA 1
ATOM 2150 C C . HIS A 1 292 ? 101.673 105.901 161.603 1.00 80.13 292 HIS A C 1
ATOM 2151 O O . HIS A 1 292 ? 101.860 105.624 162.791 1.00 80.13 292 HIS A O 1
ATOM 2158 N N . THR A 1 293 ? 102.541 105.594 160.642 1.00 83.58 293 THR A N 1
ATOM 2159 C CA . THR A 1 293 ? 103.823 104.950 160.898 1.00 83.58 293 THR A CA 1
ATOM 2160 C C . THR A 1 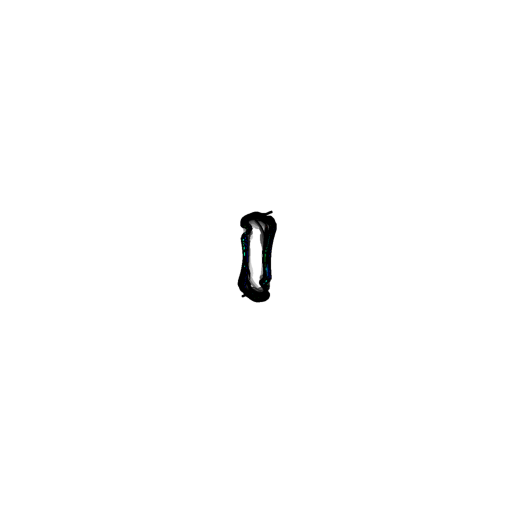293 ? 104.924 105.796 160.272 1.00 83.58 293 THR A C 1
ATOM 2161 O O . THR A 1 293 ? 104.901 106.053 159.063 1.00 83.58 293 THR A O 1
ATOM 2165 N N . GLY A 1 294 ? 105.870 106.229 161.089 1.00 83.59 294 GLY A N 1
ATOM 2166 C CA . GLY A 1 294 ? 106.974 107.048 160.611 1.00 83.59 294 GLY A CA 1
ATOM 2167 C C . GLY A 1 294 ? 108.295 106.604 161.200 1.00 83.59 294 GLY A C 1
ATOM 2168 O O . GLY A 1 294 ? 108.396 106.340 162.396 1.00 83.59 294 GLY A O 1
ATOM 2169 N N . VAL A 1 295 ? 109.309 106.519 160.340 1.00 86.12 295 VAL A N 1
ATOM 2170 C CA . VAL A 1 295 ? 110.654 106.112 160.731 1.00 86.12 295 VAL A CA 1
ATOM 2171 C C . VAL A 1 295 ? 111.650 107.096 160.133 1.00 86.12 295 VAL A C 1
ATOM 2172 O O . VAL A 1 295 ? 111.615 107.364 158.927 1.00 86.12 295 VAL A O 1
ATOM 2176 N N . ILE A 1 296 ? 112.526 107.638 160.974 1.00 80.72 296 ILE A N 1
ATOM 2177 C CA . ILE A 1 296 ? 113.584 108.549 160.549 1.00 80.72 296 ILE A CA 1
ATOM 2178 C C . ILE A 1 296 ? 114.901 108.019 161.099 1.00 80.72 296 ILE A C 1
ATOM 2179 O O . ILE A 1 296 ? 114.993 107.689 162.286 1.00 80.72 296 ILE A O 1
ATOM 2184 N N . THR A 1 297 ? 115.907 107.912 160.233 1.00 80.23 297 THR A N 1
ATOM 2185 C CA . THR A 1 297 ? 117.234 107.443 160.610 1.00 80.23 297 THR A CA 1
ATOM 2186 C C . THR A 1 297 ? 118.281 108.392 160.044 1.00 80.23 297 THR A C 1
ATOM 2187 O O . THR A 1 297 ? 118.250 108.715 158.852 1.00 80.23 297 THR A O 1
ATOM 2191 N N . GLN A 1 298 ? 119.198 108.843 160.900 1.00 76.98 298 GLN A N 1
ATOM 2192 C CA . GLN A 1 298 ? 120.250 109.775 160.513 1.00 76.98 298 GLN A CA 1
ATOM 2193 C C . GLN A 1 298 ? 121.595 109.260 161.007 1.00 76.98 298 GLN A C 1
ATOM 2194 O O . GLN A 1 298 ? 121.736 108.901 162.183 1.00 76.98 298 GLN A O 1
ATOM 2200 N N . SER A 1 299 ? 122.571 109.205 160.100 1.00 69.06 299 SER A N 1
ATOM 2201 C CA . SER A 1 299 ? 123.949 108.852 160.429 1.00 69.06 299 SER A CA 1
ATOM 2202 C C . SER A 1 299 ? 124.876 109.703 159.571 1.00 69.06 299 SER A C 1
ATOM 2203 O O . SER A 1 299 ? 124.941 109.519 158.352 1.00 69.06 299 SER A O 1
ATOM 2206 N N . GLY A 1 300 ? 125.581 110.629 160.190 1.00 63.32 300 GLY A N 1
ATOM 2207 C CA . GLY A 1 300 ? 126.507 111.473 159.461 1.00 63.32 300 GLY A CA 1
ATOM 2208 C C . GLY A 1 300 ? 126.813 112.743 160.221 1.00 63.32 300 GLY A C 1
ATOM 2209 O O . GLY A 1 300 ? 126.104 113.146 161.139 1.00 63.32 300 GLY A O 1
ATOM 2210 N N . ASP A 1 301 ? 127.899 113.396 159.813 1.00 60.93 301 ASP A N 1
ATOM 2211 C CA . ASP A 1 301 ? 128.408 114.584 160.498 1.00 60.93 301 ASP A CA 1
ATOM 2212 C C . ASP A 1 301 ? 128.006 115.832 159.722 1.00 60.93 301 ASP A C 1
ATOM 2213 O O . ASP A 1 301 ? 128.558 116.118 158.657 1.00 60.93 301 ASP A O 1
ATOM 2218 N N . GLY A 1 302 ? 127.049 116.585 160.261 1.00 61.20 302 GLY A N 1
ATOM 2219 C CA . GLY A 1 302 ? 126.796 117.927 159.774 1.00 61.20 302 GLY A CA 1
ATOM 2220 C C . GLY A 1 302 ? 125.448 118.217 159.144 1.00 61.20 302 GLY A C 1
ATOM 2221 O O . GLY A 1 302 ? 125.193 117.848 157.994 1.00 61.20 302 GLY A O 1
ATOM 2222 N N . ALA A 1 303 ? 124.582 118.887 159.908 1.00 73.05 303 ALA A N 1
ATOM 2223 C CA . ALA A 1 303 ? 123.405 119.584 159.381 1.00 73.05 303 ALA A CA 1
ATOM 2224 C C . ALA A 1 303 ? 122.488 118.675 158.564 1.00 73.05 303 ALA A C 1
ATOM 2225 O O . ALA A 1 303 ? 121.920 119.085 157.550 1.00 73.05 303 ALA A O 1
ATOM 2227 N N . ASN A 1 304 ? 122.338 117.427 158.999 1.00 74.27 304 ASN A N 1
ATOM 2228 C CA . ASN A 1 304 ? 121.346 116.560 158.377 1.00 74.27 304 ASN A CA 1
ATOM 2229 C C . ASN A 1 304 ? 119.949 116.947 158.848 1.00 74.27 304 ASN A C 1
ATOM 2230 O O . ASN A 1 304 ? 119.671 116.974 160.050 1.00 74.27 304 ASN A O 1
ATOM 2235 N N . TYR A 1 305 ? 119.070 117.248 157.895 1.00 80.76 305 TYR A N 1
ATOM 2236 C CA . TYR A 1 305 ? 117.710 117.689 158.181 1.00 80.76 305 TYR A CA 1
ATOM 2237 C C . TYR A 1 305 ? 116.727 116.684 157.599 1.00 80.76 305 TYR A C 1
ATOM 2238 O O . TYR A 1 305 ? 116.774 116.386 156.400 1.00 80.76 305 TYR A O 1
ATOM 2247 N N . ALA A 1 306 ? 115.844 116.164 158.445 1.00 80.24 306 ALA A N 1
ATOM 2248 C CA . ALA A 1 306 ? 114.795 115.246 158.024 1.00 80.24 306 ALA A CA 1
ATOM 2249 C C . ALA A 1 306 ? 113.465 115.720 158.588 1.00 80.24 306 ALA A C 1
ATOM 2250 O O . ALA A 1 306 ? 113.370 116.037 159.777 1.00 80.24 306 ALA A O 1
ATOM 2252 N N . GLU A 1 307 ? 112.447 115.784 157.732 1.00 84.79 307 GLU A N 1
ATOM 2253 C CA . GLU A 1 307 ? 111.099 116.155 158.146 1.00 84.79 307 GLU A CA 1
ATOM 2254 C C . GLU A 1 307 ? 110.117 115.177 157.522 1.00 84.79 307 GLU A C 1
ATOM 2255 O O . GLU A 1 307 ? 110.144 114.960 156.306 1.00 84.79 307 GLU A O 1
ATOM 2261 N N . LEU A 1 308 ? 109.267 114.576 158.354 1.00 82.11 308 LEU A N 1
ATOM 2262 C CA . LEU A 1 308 ? 108.256 113.623 157.902 1.00 82.11 308 LEU A CA 1
ATOM 2263 C C . LEU A 1 308 ? 106.911 114.021 158.496 1.00 82.11 308 LEU A C 1
ATOM 2264 O O . LEU A 1 308 ? 106.683 113.851 159.698 1.00 82.11 308 LEU A O 1
ATOM 2269 N N . ASN A 1 309 ? 106.019 114.537 157.653 1.00 81.49 309 ASN A N 1
ATOM 2270 C CA . ASN A 1 309 ? 104.685 114.959 158.060 1.00 81.49 309 ASN A CA 1
ATOM 2271 C C . ASN A 1 309 ? 103.667 114.025 157.421 1.00 81.49 309 ASN A C 1
ATOM 2272 O O . ASN A 1 309 ? 103.710 113.794 156.208 1.00 81.49 309 ASN A O 1
ATOM 2277 N N . GLN A 1 310 ? 102.776 113.472 158.238 1.00 74.52 310 GLN A N 1
ATOM 2278 C CA . GLN A 1 310 ? 101.752 112.541 157.776 1.00 74.52 310 GLN A CA 1
ATOM 2279 C C . GLN A 1 310 ? 100.398 112.983 158.308 1.00 74.52 310 GLN A C 1
ATOM 2280 O O . GLN A 1 310 ? 100.191 113.020 159.526 1.00 74.52 310 GLN A O 1
ATOM 2286 N N . MET A 1 311 ? 99.473 113.289 157.402 1.00 79.17 311 MET A N 1
ATOM 2287 C CA . MET A 1 311 ? 98.120 113.678 157.766 1.00 79.17 311 MET A CA 1
ATOM 2288 C C . MET A 1 311 ? 97.133 112.649 157.236 1.00 79.17 311 MET A C 1
ATOM 2289 O O . MET A 1 311 ? 97.198 112.255 156.067 1.00 79.17 311 MET A O 1
ATOM 2294 N N . GLY A 1 312 ? 96.221 112.217 158.103 1.00 78.01 312 GLY A N 1
ATOM 2295 C CA . GLY A 1 312 ? 95.183 111.285 157.706 1.00 78.01 312 GLY A CA 1
ATOM 2296 C C . GLY A 1 312 ? 95.262 109.907 158.335 1.00 78.01 312 GLY A C 1
ATOM 2297 O O . GLY A 1 312 ? 95.540 109.775 159.532 1.00 78.01 312 GLY A O 1
ATOM 2298 N N . LEU A 1 313 ? 95.021 108.870 157.535 1.00 76.05 313 LEU A N 1
ATOM 2299 C CA . LEU A 1 313 ? 94.894 107.505 158.028 1.00 76.05 313 LEU A CA 1
ATOM 2300 C C . LEU A 1 313 ? 95.912 106.597 157.352 1.00 76.05 313 LEU A C 1
ATOM 2301 O O . LEU A 1 313 ? 96.030 106.597 156.122 1.00 76.05 313 LEU A O 1
ATOM 2306 N N . MET A 1 314 ? 96.642 105.826 158.163 1.00 79.52 314 MET A N 1
ATOM 2307 C CA . MET A 1 314 ? 97.468 104.710 157.693 1.00 79.52 314 MET A CA 1
ATOM 2308 C C . MET A 1 314 ? 98.520 105.144 156.671 1.00 79.52 314 MET A C 1
ATOM 2309 O O . MET A 1 314 ? 98.783 104.436 155.699 1.00 79.52 314 MET A O 1
ATOM 2314 N N . ASN A 1 315 ? 99.130 106.304 156.888 1.00 77.51 315 ASN A N 1
ATOM 2315 C CA . ASN A 1 315 ? 100.244 106.728 156.052 1.00 77.51 315 ASN A CA 1
ATOM 2316 C C . ASN A 1 315 ? 101.552 106.166 156.597 1.00 77.51 315 ASN A C 1
ATOM 2317 O O . ASN A 1 315 ? 101.787 106.164 157.808 1.00 77.51 315 ASN A O 1
ATOM 2322 N N . THR A 1 316 ? 102.403 105.686 155.692 1.00 81.20 316 THR A N 1
ATOM 2323 C CA . THR A 1 316 ? 103.663 105.044 156.050 1.00 81.20 316 THR A CA 1
ATOM 2324 C C . THR A 1 316 ? 104.813 105.845 155.456 1.00 81.20 316 THR A C 1
ATOM 2325 O O . THR A 1 316 ? 104.818 106.132 154.254 1.00 81.20 316 THR A O 1
ATOM 2329 N N . GLY A 1 317 ? 105.782 106.202 156.293 1.00 80.76 317 GLY A N 1
ATOM 2330 C CA . GLY A 1 317 ? 106.907 106.994 155.836 1.00 80.76 317 GLY A CA 1
ATOM 2331 C C . GLY A 1 317 ? 108.234 106.561 156.422 1.00 80.76 317 GLY A C 1
ATOM 2332 O O . GLY A 1 317 ? 108.333 106.294 157.623 1.00 80.76 317 GLY A O 1
ATOM 2333 N N . SER A 1 318 ? 109.261 106.480 155.579 1.00 84.63 318 SER A N 1
ATOM 2334 C CA . SER A 1 318 ? 110.603 106.108 156.006 1.00 84.63 318 SER A CA 1
ATOM 2335 C C . SER A 1 318 ? 111.610 107.045 155.358 1.00 84.63 318 SER A C 1
ATOM 2336 O O . SER A 1 318 ? 111.587 107.238 154.139 1.00 84.63 318 SER A O 1
ATOM 2339 N N . ILE A 1 319 ? 112.479 107.631 156.176 1.00 79.17 319 ILE A N 1
ATOM 2340 C CA . ILE A 1 319 ? 113.542 108.516 155.713 1.00 79.17 319 ILE A CA 1
ATOM 2341 C C . ILE A 1 319 ? 114.853 108.017 156.302 1.00 79.17 319 ILE A C 1
ATOM 2342 O O . ILE A 1 319 ? 114.950 107.803 157.516 1.00 79.17 319 ILE A O 1
ATOM 2347 N N . THR A 1 320 ? 115.848 107.810 155.443 1.00 80.21 320 THR A N 1
ATOM 2348 C CA . THR A 1 320 ? 117.181 107.390 155.854 1.00 80.21 320 THR A CA 1
ATOM 2349 C C . THR A 1 320 ? 118.197 108.339 155.237 1.00 80.21 320 THR A C 1
ATOM 2350 O O . THR A 1 320 ? 118.192 108.550 154.019 1.00 80.21 320 THR A O 1
ATOM 2354 N N . GLN A 1 321 ? 119.053 108.920 156.075 1.00 75.02 321 GLN A N 1
ATOM 2355 C CA . GLN A 1 321 ? 120.083 109.852 155.635 1.00 75.02 321 GLN A CA 1
ATOM 2356 C C . GLN A 1 321 ? 121.433 109.383 156.153 1.00 75.02 321 GLN A C 1
ATOM 2357 O O . GLN A 1 321 ? 121.583 109.108 157.350 1.00 75.02 321 GLN A O 1
ATOM 2363 N N . ASP A 1 322 ? 122.407 109.283 155.251 1.00 75.37 322 ASP A N 1
ATOM 2364 C CA . ASP A 1 322 ? 123.773 108.908 155.589 1.00 75.37 322 ASP A CA 1
ATOM 2365 C C . ASP A 1 322 ? 124.721 109.893 154.922 1.00 75.37 322 ASP A C 1
ATOM 2366 O O . ASP A 1 322 ? 124.766 109.978 153.691 1.00 75.37 322 ASP A O 1
ATOM 2371 N N . GLY A 1 323 ? 125.467 110.633 155.730 1.00 66.21 323 GLY A N 1
ATOM 2372 C CA . GLY A 1 323 ? 126.467 111.542 155.222 1.00 66.21 323 GLY A CA 1
ATOM 2373 C C . GLY A 1 323 ? 126.265 112.945 155.744 1.00 66.21 323 GLY A C 1
ATOM 2374 O O . GLY A 1 323 ? 125.749 113.162 156.845 1.00 66.21 323 GLY A O 1
ATOM 2375 N N . MET A 1 324 ? 126.675 113.918 154.935 1.00 74.77 324 MET A N 1
ATOM 2376 C CA . MET A 1 324 ? 126.761 115.312 155.352 1.00 74.77 324 MET A CA 1
ATOM 2377 C C . MET A 1 324 ? 125.696 116.155 154.662 1.00 74.77 324 MET A C 1
ATOM 2378 O O . MET A 1 324 ? 125.534 116.083 153.439 1.00 74.77 324 MET A O 1
ATOM 2383 N N . GLY A 1 325 ? 124.973 116.948 155.451 1.00 67.90 325 GLY A N 1
ATOM 2384 C CA . GLY A 1 325 ? 124.120 117.986 154.907 1.00 67.90 325 GLY A CA 1
ATOM 2385 C C . GLY A 1 325 ? 122.932 117.511 154.108 1.00 67.90 325 GLY A C 1
ATOM 2386 O O . GLY A 1 325 ? 122.395 118.282 153.306 1.00 67.90 325 GLY A O 1
ATOM 2387 N N . ASN A 1 326 ? 122.501 116.267 154.291 1.00 76.44 326 ASN A N 1
ATOM 2388 C CA . ASN A 1 326 ? 121.360 115.755 153.548 1.00 76.44 326 ASN A CA 1
ATOM 2389 C C . ASN A 1 326 ? 120.068 116.350 154.091 1.00 76.44 326 ASN A C 1
ATOM 2390 O O . ASN A 1 326 ? 119.851 116.402 155.305 1.00 76.44 326 ASN A O 1
ATOM 2395 N N . SER A 1 327 ? 119.207 116.797 153.181 1.00 80.20 327 SER A N 1
ATOM 2396 C CA . SER A 1 327 ? 117.932 117.408 153.537 1.00 80.20 327 SER A CA 1
ATOM 2397 C C . SER A 1 327 ? 116.817 116.636 152.851 1.00 80.20 327 SER A C 1
ATOM 2398 O O . SER A 1 327 ? 116.809 116.515 151.623 1.00 80.20 327 SER A O 1
ATOM 2401 N N . ALA A 1 328 ? 115.890 116.106 153.644 1.00 79.05 328 ALA A N 1
ATOM 2402 C CA . ALA A 1 328 ? 114.756 115.348 153.132 1.00 79.05 328 ALA A CA 1
ATOM 2403 C C . ALA A 1 328 ? 113.480 115.866 153.775 1.00 79.05 328 ALA A C 1
ATOM 2404 O O . ALA A 1 328 ? 113.406 115.990 155.001 1.00 79.05 328 ALA A O 1
ATOM 2406 N N . ILE A 1 329 ? 112.486 116.180 152.948 1.00 80.83 329 ILE A N 1
ATOM 2407 C CA . ILE A 1 329 ? 111.181 116.636 153.416 1.00 80.83 329 ILE A CA 1
ATOM 2408 C C . ILE A 1 329 ? 110.116 115.793 152.731 1.00 80.83 329 ILE A C 1
ATOM 2409 O O . ILE A 1 329 ? 109.987 115.831 151.501 1.00 80.83 329 ILE A O 1
ATOM 2414 N N . THR A 1 330 ? 109.348 115.047 153.523 1.00 79.91 330 THR A N 1
ATOM 2415 C CA . THR A 1 330 ? 108.276 114.200 153.021 1.00 79.91 330 THR A CA 1
ATOM 2416 C C . THR A 1 330 ? 106.966 114.621 153.669 1.00 79.91 330 THR A C 1
ATOM 2417 O O . THR A 1 330 ? 106.889 114.746 154.896 1.00 79.91 330 THR A O 1
ATOM 2421 N N . SER A 1 331 ? 105.948 114.852 152.843 1.00 80.50 331 SER A N 1
ATOM 2422 C CA . SER A 1 331 ? 104.621 115.244 153.298 1.00 80.50 331 SER A CA 1
ATOM 2423 C C . SER A 1 331 ? 103.592 114.335 152.643 1.00 80.50 331 SER A C 1
ATOM 2424 O O . SER A 1 331 ? 103.440 114.349 151.416 1.00 80.50 331 SER A O 1
ATOM 2427 N N . GLN A 1 332 ? 102.881 113.561 153.460 1.00 73.91 332 GLN A N 1
ATOM 2428 C CA . GLN A 1 332 ? 101.877 112.613 152.993 1.00 73.91 332 GLN A CA 1
ATOM 2429 C C . GLN A 1 332 ? 100.501 113.100 153.417 1.00 73.91 332 GLN A C 1
ATOM 2430 O O . GLN A 1 332 ? 100.276 113.388 154.599 1.00 73.91 332 GLN A O 1
ATOM 2436 N N . GLY A 1 333 ? 99.597 113.215 152.453 1.00 72.73 333 GLY A N 1
ATOM 2437 C CA . GLY A 1 333 ? 98.199 113.528 152.709 1.00 72.73 333 GLY A CA 1
ATOM 2438 C C . GLY A 1 333 ? 97.311 112.453 152.107 1.00 72.73 333 GLY A C 1
ATOM 2439 O O . GLY A 1 333 ? 97.567 111.976 150.997 1.00 72.73 333 GLY A O 1
ATOM 2440 N N . GLY A 1 334 ? 96.272 112.079 152.838 1.00 71.36 334 GLY A N 1
ATOM 2441 C CA . GLY A 1 334 ? 95.355 111.054 152.387 1.00 71.36 334 GLY A CA 1
ATOM 2442 C C . GLY A 1 334 ? 95.453 109.771 153.187 1.00 71.36 334 GLY A C 1
ATOM 2443 O O . GLY A 1 334 ? 95.830 109.751 154.361 1.00 71.36 334 GLY A O 1
ATOM 2444 N N . SER A 1 335 ? 95.096 108.674 152.523 1.00 78.96 335 SER A N 1
ATOM 2445 C CA . SER A 1 335 ? 95.024 107.360 153.147 1.00 78.96 335 SER A CA 1
ATOM 2446 C C . SER A 1 335 ? 95.964 106.389 152.445 1.00 78.96 335 SER A C 1
ATOM 2447 O O . SER A 1 335 ? 96.026 106.361 151.211 1.00 78.96 335 SER A O 1
ATOM 2450 N N . MET A 1 336 ? 96.698 105.606 153.239 1.00 78.61 336 MET A N 1
ATOM 2451 C CA . MET A 1 336 ? 97.508 104.494 152.748 1.00 78.61 336 MET A CA 1
ATOM 2452 C C . MET A 1 336 ? 98.638 104.948 151.830 1.00 78.61 336 MET A C 1
ATOM 2453 O O . MET A 1 336 ? 98.994 104.242 150.881 1.00 78.61 336 MET A O 1
ATOM 2458 N N . ASN A 1 337 ? 99.208 106.117 152.103 1.00 75.97 337 ASN A N 1
ATOM 2459 C CA . ASN A 1 337 ? 100.367 106.576 151.350 1.00 75.97 337 ASN A CA 1
ATOM 2460 C C . ASN A 1 337 ? 101.644 105.957 151.906 1.00 75.97 337 ASN A C 1
ATOM 2461 O O . ASN A 1 337 ? 101.827 105.858 153.123 1.00 75.97 337 ASN A O 1
ATOM 2466 N N . MET A 1 338 ? 102.530 105.537 151.005 1.00 80.75 338 MET A N 1
ATOM 2467 C CA . MET A 1 338 ? 103.804 104.929 151.371 1.00 80.75 338 MET A CA 1
ATOM 2468 C C . MET A 1 338 ? 104.932 105.728 150.735 1.00 80.75 338 MET A C 1
ATOM 2469 O O . MET A 1 338 ? 104.932 105.949 149.519 1.00 80.75 338 MET A O 1
ATOM 2474 N N . SER A 1 339 ? 105.889 106.155 151.555 1.00 78.66 339 SER A N 1
ATOM 2475 C CA . SER A 1 339 ? 107.027 106.940 151.095 1.00 78.66 339 SER A CA 1
ATOM 2476 C C . SER A 1 339 ? 108.310 106.356 151.664 1.00 78.66 339 SER A C 1
ATOM 2477 O O . SER A 1 339 ? 108.381 106.052 152.859 1.00 78.66 339 SER A O 1
ATOM 2480 N N . THR A 1 340 ? 109.319 106.200 150.809 1.00 82.11 340 THR A N 1
ATOM 2481 C CA . THR A 1 340 ? 110.636 105.720 151.212 1.00 82.11 340 THR A CA 1
ATOM 2482 C C . THR A 1 340 ? 111.696 106.601 150.567 1.00 82.11 340 THR A C 1
ATOM 2483 O O . THR A 1 340 ? 111.764 106.695 149.337 1.00 82.11 340 THR A O 1
ATOM 2487 N N . VAL A 1 341 ? 112.517 107.243 151.395 1.00 78.36 341 VAL A N 1
ATOM 2488 C CA . VAL A 1 341 ? 113.578 108.134 150.937 1.00 78.36 341 VAL A CA 1
ATOM 2489 C C . VAL A 1 341 ? 114.895 107.632 151.510 1.00 78.36 341 VAL A C 1
ATOM 2490 O O . VAL A 1 341 ? 115.000 107.396 152.719 1.00 78.36 341 VAL A O 1
ATOM 2494 N N . THR A 1 342 ? 115.891 107.456 150.644 1.00 80.23 342 THR A N 1
ATOM 2495 C CA . THR A 1 342 ? 117.232 107.048 151.046 1.00 80.23 342 THR A CA 1
ATOM 2496 C C . THR A 1 342 ? 118.241 107.990 150.406 1.00 80.23 342 THR A C 1
ATOM 2497 O O . THR A 1 342 ? 118.316 108.080 149.176 1.00 80.23 342 THR A O 1
ATOM 2501 N N . GLN A 1 343 ? 119.013 108.688 151.236 1.00 73.84 343 GLN A N 1
ATOM 2502 C CA . GLN A 1 343 ? 120.019 109.632 150.768 1.00 73.84 343 GLN A CA 1
ATOM 2503 C C . GLN A 1 343 ? 121.380 109.246 151.327 1.00 73.84 343 GLN A C 1
ATOM 2504 O O . GLN A 1 343 ? 121.505 108.957 152.521 1.00 73.84 343 GLN A O 1
ATOM 2510 N N . SER A 1 344 ? 122.390 109.234 150.460 1.00 76.99 344 SER A N 1
ATOM 2511 C CA . SER A 1 344 ? 123.770 108.979 150.847 1.00 76.99 344 SER A CA 1
ATOM 2512 C C . SER A 1 344 ? 124.685 110.015 150.207 1.00 76.99 344 SER A C 1
ATOM 2513 O O . SER A 1 344 ? 124.532 110.350 149.029 1.00 76.99 344 SER A O 1
ATOM 2516 N N . GLY A 1 345 ? 125.633 110.516 150.985 1.00 67.09 345 GLY A N 1
ATOM 2517 C CA . GLY A 1 345 ? 126.601 111.470 150.484 1.00 67.09 345 GLY A CA 1
ATOM 2518 C C . GLY A 1 345 ? 126.449 112.858 151.075 1.00 67.09 345 GLY A C 1
ATOM 2519 O O . GLY A 1 345 ? 126.057 113.049 152.228 1.00 67.09 345 GLY A O 1
ATOM 2520 N N . THR A 1 346 ? 126.794 113.849 150.257 1.00 75.16 346 THR A N 1
ATOM 2521 C CA . THR A 1 346 ? 126.828 115.244 150.675 1.00 75.16 346 THR A CA 1
ATOM 2522 C C . THR A 1 346 ? 125.869 116.076 149.833 1.00 75.16 346 THR A C 1
ATOM 2523 O O . THR A 1 346 ? 125.852 115.958 148.603 1.00 75.16 346 THR A O 1
ATOM 2527 N N . GLY A 1 347 ? 125.071 116.909 150.498 1.00 73.59 347 GLY A N 1
ATOM 2528 C CA . GLY A 1 347 ? 124.261 117.892 149.803 1.00 73.59 347 GLY A CA 1
ATOM 2529 C C . GLY A 1 347 ? 123.059 117.353 149.063 1.00 73.59 347 GLY A C 1
ATOM 2530 O O . GLY A 1 347 ? 122.595 117.989 148.110 1.00 73.59 347 GLY A O 1
ATOM 2531 N N . ASN A 1 348 ? 122.537 116.199 149.467 1.00 77.14 348 ASN A N 1
ATOM 2532 C CA . ASN A 1 348 ? 121.366 115.631 148.814 1.00 77.14 348 ASN A CA 1
ATOM 2533 C C . ASN A 1 348 ? 120.097 116.317 149.304 1.00 77.14 348 ASN A C 1
ATOM 2534 O O . ASN A 1 348 ? 119.887 116.483 150.509 1.00 77.14 348 ASN A O 1
ATOM 2539 N N . ILE A 1 349 ? 119.248 116.715 148.358 1.00 80.00 349 ILE A N 1
ATOM 2540 C CA . ILE A 1 349 ? 117.986 117.385 148.653 1.00 80.00 349 ILE A CA 1
ATOM 2541 C C . ILE A 1 349 ? 116.860 116.554 148.056 1.00 80.00 349 ILE A C 1
ATOM 2542 O O . ILE A 1 349 ? 116.849 116.289 146.847 1.00 80.00 349 ILE A O 1
ATOM 2547 N N . SER A 1 350 ? 115.914 116.147 148.900 1.00 78.98 350 SER A N 1
ATOM 2548 C CA . SER A 1 350 ? 114.787 115.321 148.486 1.00 78.98 350 SER A CA 1
ATOM 2549 C C . SER A 1 350 ? 113.491 115.943 148.982 1.00 78.98 350 SER A C 1
ATOM 2550 O O . SER A 1 350 ? 113.370 116.277 150.166 1.00 78.98 350 SER A O 1
ATOM 2553 N N . LEU A 1 351 ? 112.530 116.099 148.075 1.00 83.70 351 LEU A N 1
ATOM 2554 C CA . LEU A 1 351 ? 111.203 116.606 148.399 1.00 83.70 351 LEU A CA 1
ATOM 2555 C C . LEU A 1 351 ? 110.168 115.622 147.877 1.00 83.70 351 LEU A C 1
ATOM 2556 O O . LEU A 1 351 ? 110.066 115.409 146.664 1.00 83.70 351 LEU A O 1
ATOM 2561 N N . VAL A 1 352 ? 109.407 115.025 148.789 1.00 77.96 352 VAL A N 1
ATOM 2562 C CA . VAL A 1 352 ? 108.363 114.068 148.450 1.00 77.96 352 VAL A CA 1
ATOM 2563 C C . VAL A 1 352 ? 107.036 114.632 148.933 1.00 77.96 352 VAL A C 1
ATOM 2564 O O . VAL A 1 352 ? 106.886 114.950 150.119 1.00 77.96 352 VAL A O 1
ATOM 2568 N N . ASN A 1 353 ? 106.084 114.777 148.016 1.00 78.98 353 ASN A N 1
ATOM 2569 C CA . ASN A 1 353 ? 104.724 115.183 148.348 1.00 78.98 353 ASN A CA 1
ATOM 2570 C C . ASN A 1 353 ? 103.762 114.147 147.790 1.00 78.98 353 ASN A C 1
ATOM 2571 O O . ASN A 1 353 ? 103.677 113.969 146.570 1.00 78.98 353 ASN A O 1
ATOM 2576 N N . GLN A 1 354 ? 103.043 113.466 148.678 1.00 70.35 354 GLN A N 1
ATOM 2577 C CA . GLN A 1 354 ? 102.059 112.461 148.290 1.00 70.35 354 GLN A CA 1
ATOM 2578 C C . GLN A 1 354 ? 100.692 112.928 148.770 1.00 70.35 354 GLN A C 1
ATOM 2579 O O . GLN A 1 354 ? 100.267 112.583 149.878 1.00 70.35 354 GLN A O 1
ATOM 2585 N N . HIS A 1 355 ? 100.005 113.703 147.938 1.00 69.26 355 HIS A N 1
ATOM 2586 C CA . HIS A 1 355 ? 98.661 114.150 148.268 1.00 69.26 355 HIS A CA 1
ATOM 2587 C C . HIS A 1 355 ? 97.673 113.022 148.023 1.00 69.26 355 HIS A C 1
ATOM 2588 O O . HIS A 1 355 ? 97.973 112.075 147.296 1.00 69.26 355 HIS A O 1
ATOM 2595 N N . GLN B 1 1 ? 94.837 114.447 149.444 1.00 44.68 1 GLN B N 1
ATOM 2596 C CA . GLN B 1 1 ? 93.481 114.156 149.002 1.00 44.68 1 GLN B CA 1
ATOM 2597 C C . GLN B 1 1 ? 93.467 112.957 148.064 1.00 44.68 1 GLN B C 1
ATOM 2598 O O . GLN B 1 1 ? 92.412 112.414 147.738 1.00 44.68 1 GLN B O 1
ATOM 2604 N N . GLY B 1 2 ? 94.660 112.556 147.624 1.00 55.23 2 GLY B N 1
ATOM 2605 C CA . GLY B 1 2 ? 94.811 111.382 146.786 1.00 55.23 2 GLY B CA 1
ATOM 2606 C C . GLY B 1 2 ? 95.277 110.196 147.604 1.00 55.23 2 GLY B C 1
ATOM 2607 O O . GLY B 1 2 ? 96.087 110.341 148.524 1.00 55.23 2 GLY B O 1
ATOM 2608 N N . THR B 1 3 ? 94.761 109.017 147.266 1.00 67.59 3 THR B N 1
ATOM 2609 C CA . THR B 1 3 ? 95.016 107.811 148.046 1.00 67.59 3 THR B CA 1
ATOM 2610 C C . THR B 1 3 ? 96.133 106.998 147.398 1.00 67.59 3 THR B C 1
ATOM 2611 O O . THR B 1 3 ? 96.170 106.844 146.172 1.00 67.59 3 THR B O 1
ATOM 2615 N N . THR B 1 4 ? 97.056 106.497 148.225 1.00 74.77 4 THR B N 1
ATOM 2616 C CA . THR B 1 4 ? 98.043 105.469 147.880 1.00 74.77 4 THR B CA 1
ATOM 2617 C C . THR B 1 4 ? 99.133 105.942 146.925 1.00 74.77 4 THR B C 1
ATOM 2618 O O . THR B 1 4 ? 99.721 105.116 146.219 1.00 74.77 4 THR B O 1
ATOM 2622 N N . SER B 1 5 ? 99.433 107.237 146.874 1.00 79.71 5 SER B N 1
ATOM 2623 C CA . SER B 1 5 ? 100.534 107.716 146.049 1.00 79.71 5 SER B CA 1
ATOM 2624 C C . SER B 1 5 ? 101.869 107.269 146.633 1.00 79.71 5 SER B C 1
ATOM 2625 O O . SER B 1 5 ? 102.031 107.180 147.853 1.00 79.71 5 SER B O 1
ATOM 2628 N N . SER B 1 6 ? 102.825 106.982 145.752 1.00 81.16 6 SER B N 1
ATOM 2629 C CA . SER B 1 6 ? 104.144 106.500 146.142 1.00 81.16 6 SER B CA 1
ATOM 2630 C C . SER B 1 6 ? 105.221 107.327 145.453 1.00 81.16 6 SER B C 1
ATOM 2631 O O . SER B 1 6 ? 105.165 107.540 144.237 1.00 81.16 6 SER B O 1
ATOM 2634 N N . ALA B 1 7 ? 106.197 107.792 146.232 1.00 83.20 7 ALA B N 1
ATOM 2635 C CA . ALA B 1 7 ? 107.321 108.564 145.719 1.00 83.20 7 ALA B CA 1
ATOM 2636 C C . ALA B 1 7 ? 108.601 108.094 146.392 1.00 83.20 7 ALA B C 1
ATOM 2637 O O . ALA B 1 7 ? 108.641 107.938 147.617 1.00 83.20 7 ALA B O 1
ATOM 2639 N N . THR B 1 8 ? 109.641 107.867 145.592 1.00 83.47 8 THR B N 1
ATOM 2640 C CA . THR B 1 8 ? 110.929 107.391 146.081 1.00 83.47 8 THR B CA 1
ATOM 2641 C C . THR B 1 8 ? 112.045 108.226 145.470 1.00 83.47 8 THR B C 1
ATOM 2642 O O . THR B 1 8 ? 112.049 108.475 144.260 1.00 83.47 8 THR B O 1
ATOM 2646 N N . THR B 1 9 ? 112.983 108.662 146.309 1.00 84.59 9 THR B N 1
ATOM 2647 C CA . THR B 1 9 ? 114.157 109.405 145.871 1.00 84.59 9 THR B CA 1
ATOM 2648 C C . THR B 1 9 ? 115.406 108.744 146.435 1.00 84.59 9 THR B C 1
ATOM 2649 O O . THR B 1 9 ? 115.477 108.465 147.636 1.00 84.59 9 THR B O 1
ATOM 2653 N N . SER B 1 10 ? 116.385 108.497 145.567 1.00 84.69 10 SER B N 1
ATOM 2654 C CA . SER B 1 10 ? 117.659 107.905 145.959 1.00 84.69 10 SER B CA 1
ATOM 2655 C C . SER B 1 10 ? 118.780 108.694 145.303 1.00 84.69 10 SER B C 1
ATOM 2656 O O . SER B 1 10 ? 118.933 108.653 144.078 1.00 84.69 10 SER B O 1
ATOM 2659 N N . GLN B 1 11 ? 119.567 109.398 146.112 1.00 78.43 11 GLN B N 1
ATOM 2660 C CA . GLN B 1 11 ? 120.627 110.267 145.618 1.00 78.43 11 GLN B CA 1
ATOM 2661 C C . GLN B 1 11 ? 121.950 109.865 146.253 1.00 78.43 11 GLN B C 1
ATOM 2662 O O . GLN B 1 11 ? 122.067 109.833 147.482 1.00 78.43 11 GLN B O 1
ATOM 2668 N N . THR B 1 12 ? 122.934 109.553 145.415 1.00 83.05 12 THR B N 1
ATOM 2669 C CA . THR B 1 12 ? 124.308 109.327 145.840 1.00 83.05 12 THR B CA 1
ATOM 2670 C C . THR B 1 12 ? 125.213 110.321 145.124 1.00 83.05 12 THR B C 1
ATOM 2671 O O . THR B 1 12 ? 125.140 110.460 143.897 1.00 83.05 12 THR B O 1
ATOM 2675 N N . GLY B 1 13 ? 126.060 111.008 145.887 1.00 82.46 13 GLY B N 1
ATOM 2676 C CA . GLY B 1 13 ? 126.963 111.980 145.305 1.00 82.46 13 GLY B CA 1
ATOM 2677 C C . GLY B 1 13 ? 126.912 113.344 145.963 1.00 82.46 13 GLY B C 1
ATOM 2678 O O . GLY B 1 13 ? 126.550 113.461 147.137 1.00 82.46 13 GLY B O 1
ATOM 2679 N N . ASN B 1 14 ? 127.274 114.383 145.216 1.00 80.01 14 ASN B N 1
ATOM 2680 C CA . ASN B 1 14 ? 127.384 115.737 145.741 1.00 80.01 14 ASN B CA 1
ATOM 2681 C C . ASN B 1 14 ? 126.426 116.667 145.009 1.00 80.01 14 ASN B C 1
ATOM 2682 O O . ASN B 1 14 ? 126.355 116.645 143.775 1.00 80.01 14 ASN B O 1
ATOM 2687 N N . THR B 1 15 ? 125.692 117.477 145.776 1.00 85.85 15 THR B N 1
ATOM 2688 C CA . THR B 1 15 ? 124.856 118.561 145.248 1.00 85.85 15 THR B CA 1
ATOM 2689 C C . THR B 1 15 ? 123.791 118.061 144.275 1.00 85.85 15 THR B C 1
ATOM 2690 O O . THR B 1 15 ? 123.438 118.755 143.318 1.00 85.85 15 THR B O 1
ATOM 2694 N N . ASN B 1 16 ? 123.268 116.860 144.502 1.00 84.48 16 ASN B N 1
ATOM 2695 C CA . ASN B 1 16 ? 122.176 116.348 143.686 1.00 84.48 16 ASN B CA 1
ATOM 2696 C C . ASN B 1 16 ? 120.842 116.895 144.179 1.00 84.48 16 ASN B C 1
ATOM 2697 O O . ASN B 1 16 ? 120.598 116.983 145.386 1.00 84.48 16 ASN B O 1
ATOM 2702 N N . THR B 1 17 ? 119.977 117.262 143.237 1.00 86.75 17 THR B N 1
ATOM 2703 C CA . THR B 1 17 ? 118.671 117.839 143.541 1.00 86.75 17 THR B CA 1
ATOM 2704 C C . THR B 1 17 ? 117.583 116.952 142.951 1.00 86.75 17 THR B C 1
ATOM 2705 O O . THR B 1 17 ? 117.612 116.641 141.756 1.00 86.75 17 THR B O 1
ATOM 2709 N N . ALA B 1 18 ? 116.633 116.542 143.790 1.00 85.38 18 ALA B N 1
ATOM 2710 C CA . ALA B 1 18 ? 115.489 115.741 143.369 1.00 85.38 18 ALA B CA 1
ATOM 2711 C C . ALA B 1 18 ? 114.222 116.343 143.958 1.00 85.38 18 ALA B C 1
ATOM 2712 O O . ALA B 1 18 ? 114.125 116.519 145.177 1.00 85.38 18 ALA B O 1
ATOM 2714 N N . VAL B 1 19 ? 113.258 116.658 143.097 1.00 87.64 19 VAL B N 1
ATOM 2715 C CA . VAL B 1 19 ? 111.980 117.232 143.504 1.00 87.64 19 VAL B CA 1
ATOM 2716 C C . VAL B 1 19 ? 110.870 116.367 142.926 1.00 87.64 19 VAL B C 1
ATOM 2717 O O . VAL B 1 19 ? 110.853 116.100 141.718 1.00 87.64 19 VAL B O 1
ATOM 2721 N N . ILE B 1 20 ? 109.958 115.918 143.784 1.00 83.98 20 ILE B N 1
ATOM 2722 C CA . ILE B 1 20 ? 108.789 115.146 143.373 1.00 83.98 20 ILE B CA 1
ATOM 2723 C C . ILE B 1 20 ? 107.551 115.819 143.949 1.00 83.98 20 ILE B C 1
ATOM 2724 O O . ILE B 1 20 ? 107.450 116.006 145.168 1.00 83.98 20 ILE B O 1
ATOM 2729 N N . ASP B 1 21 ? 106.615 116.184 143.075 1.00 82.66 21 ASP B N 1
ATOM 2730 C CA . ASP B 1 21 ? 105.371 116.841 143.462 1.00 82.66 21 ASP B CA 1
ATOM 2731 C C . ASP B 1 21 ? 104.208 116.049 142.877 1.00 82.66 21 ASP B C 1
ATOM 2732 O O . ASP B 1 21 ? 103.959 116.103 141.667 1.00 82.66 21 ASP B O 1
ATOM 2737 N N . GLN B 1 22 ? 103.500 115.316 143.730 1.00 74.67 22 GLN B N 1
ATOM 2738 C CA . GLN B 1 22 ? 102.320 114.553 143.331 1.00 74.67 22 GLN B CA 1
ATOM 2739 C C . GLN B 1 22 ? 101.101 115.216 143.962 1.00 74.67 22 GLN B C 1
ATOM 2740 O O . GLN B 1 22 ? 100.839 115.050 145.157 1.00 74.67 22 GLN B O 1
ATOM 2746 N N . VAL B 1 23 ? 100.357 115.964 143.154 1.00 73.15 23 VAL B N 1
ATOM 2747 C CA . VAL B 1 23 ? 99.174 116.687 143.607 1.00 73.15 23 VAL B CA 1
ATOM 2748 C C . VAL B 1 23 ? 97.953 115.959 143.065 1.00 73.15 23 VAL B C 1
ATOM 2749 O O . VAL B 1 23 ? 97.712 115.949 141.851 1.00 73.15 23 VAL B O 1
ATOM 2753 N N . GLY B 1 24 ? 97.178 115.354 143.960 1.00 65.76 24 GLY B N 1
ATOM 2754 C CA . GLY B 1 24 ? 95.986 114.633 143.564 1.00 65.76 24 GLY B CA 1
ATOM 2755 C C . GLY B 1 24 ? 96.279 113.348 142.817 1.00 65.76 24 GLY B C 1
ATOM 2756 O O . GLY B 1 24 ? 97.412 113.115 142.382 1.00 65.76 24 GLY B O 1
ATOM 2757 N N . GLY B 1 25 ? 95.271 112.503 142.671 1.00 67.41 25 GLY B N 1
ATOM 2758 C CA . GLY B 1 25 ? 95.405 111.273 141.924 1.00 67.41 25 GLY B CA 1
ATOM 2759 C C . GLY B 1 25 ? 95.459 110.053 142.832 1.00 67.41 25 GLY B C 1
ATOM 2760 O O . GLY B 1 25 ? 95.783 110.132 144.020 1.00 67.41 25 GLY B O 1
ATOM 2761 N N . LEU B 1 26 ? 95.139 108.904 142.242 1.00 72.28 26 LEU B N 1
ATOM 2762 C CA . LEU B 1 26 ? 95.076 107.632 142.954 1.00 72.28 26 LEU B CA 1
ATOM 2763 C C . LEU B 1 26 ? 96.218 106.743 142.476 1.00 72.28 26 LEU B C 1
ATOM 2764 O O . LEU B 1 26 ? 96.329 106.455 141.279 1.00 72.28 26 LEU B O 1
ATOM 2769 N N . ASN B 1 27 ? 97.068 106.323 143.415 1.00 76.07 27 ASN B N 1
ATOM 2770 C CA . ASN B 1 27 ? 98.096 105.315 143.180 1.00 76.07 27 ASN B CA 1
ATOM 2771 C C . ASN B 1 27 ? 99.125 105.763 142.145 1.00 76.07 27 ASN B C 1
ATOM 2772 O O . ASN B 1 27 ? 99.530 104.976 141.283 1.00 76.07 27 ASN B O 1
ATOM 2777 N N . ASN B 1 28 ? 99.551 107.021 142.217 1.00 79.10 28 ASN B N 1
ATOM 2778 C CA . ASN B 1 28 ? 100.623 107.502 141.356 1.00 79.10 28 ASN B CA 1
ATOM 2779 C C . ASN B 1 28 ? 101.977 107.087 141.917 1.00 79.10 28 ASN B C 1
ATOM 2780 O O . ASN B 1 28 ? 102.193 107.104 143.132 1.00 79.10 28 ASN B O 1
ATOM 2785 N N . SER B 1 29 ? 102.890 106.713 141.024 1.00 83.04 29 SER B N 1
ATOM 2786 C CA . SER B 1 29 ? 104.213 106.229 141.402 1.00 83.04 29 SER B CA 1
ATOM 2787 C C . SER B 1 29 ? 105.276 107.084 140.728 1.00 83.04 29 SER B C 1
ATOM 2788 O O . SER B 1 29 ? 105.249 107.269 139.507 1.00 83.04 29 SER B O 1
ATOM 2791 N N . ALA B 1 30 ? 106.211 107.595 141.525 1.00 84.46 30 ALA B N 1
ATOM 2792 C CA . ALA B 1 30 ? 107.329 108.387 141.027 1.00 84.46 30 ALA B CA 1
ATOM 2793 C C . ALA B 1 30 ? 108.613 107.904 141.681 1.00 84.46 30 ALA B C 1
ATOM 2794 O O . ALA B 1 30 ? 108.647 107.678 142.893 1.00 84.46 30 ALA B O 1
ATOM 2796 N N . GLU B 1 31 ? 109.662 107.733 140.879 1.00 86.78 31 GLU B N 1
ATOM 2797 C CA . GLU B 1 31 ? 110.966 107.316 141.379 1.00 86.78 31 GLU B CA 1
ATOM 2798 C C . GLU B 1 31 ? 112.051 108.140 140.704 1.00 86.78 31 GLU B C 1
ATOM 2799 O O . GLU B 1 31 ? 112.044 108.300 139.480 1.00 86.78 31 GLU B O 1
ATOM 2805 N N . ALA B 1 32 ? 112.978 108.663 141.505 1.00 85.66 32 ALA B N 1
ATOM 2806 C CA . ALA B 1 32 ? 114.087 109.469 141.005 1.00 85.66 32 ALA B CA 1
ATOM 2807 C C . ALA B 1 32 ? 115.378 108.990 141.650 1.00 85.66 32 ALA B C 1
ATOM 2808 O O . ALA B 1 32 ? 115.539 109.098 142.870 1.00 85.66 32 ALA B O 1
ATOM 2810 N N . SER B 1 33 ? 116.296 108.476 140.836 1.00 85.51 33 SER B N 1
ATOM 2811 C CA . SER B 1 33 ? 117.596 108.009 141.299 1.00 85.51 33 SER B CA 1
ATOM 2812 C C . SER B 1 33 ? 118.678 108.808 140.587 1.00 85.51 33 SER B C 1
ATOM 2813 O O . SER B 1 33 ? 118.667 108.913 139.356 1.00 85.51 33 SER B O 1
ATOM 2816 N N . GLN B 1 34 ? 119.593 109.383 141.363 1.00 77.94 34 GLN B N 1
ATOM 2817 C CA . GLN B 1 34 ? 120.672 110.211 140.839 1.00 77.94 34 GLN B CA 1
ATOM 2818 C C . GLN B 1 34 ? 121.990 109.772 141.457 1.00 77.94 34 GLN B C 1
ATOM 2819 O O . GLN B 1 34 ? 122.199 109.946 142.661 1.00 77.94 34 GLN B O 1
ATOM 2825 N N . ALA B 1 35 ? 122.883 109.236 140.631 1.00 82.03 35 ALA B N 1
ATOM 2826 C CA . ALA B 1 35 ? 124.233 108.875 141.044 1.00 82.03 35 ALA B CA 1
ATOM 2827 C C . ALA B 1 35 ? 125.210 109.806 140.340 1.00 82.03 35 ALA B C 1
ATOM 2828 O O . ALA B 1 35 ? 125.225 109.879 139.107 1.00 82.03 35 ALA B O 1
ATOM 2830 N N . GLY B 1 36 ? 126.018 110.515 141.121 1.00 82.83 36 GLY B N 1
ATOM 2831 C CA . GLY B 1 36 ? 126.934 111.476 140.545 1.00 82.83 36 GLY B CA 1
ATOM 2832 C C . GLY B 1 36 ? 126.844 112.838 141.198 1.00 82.83 36 GLY B C 1
ATOM 2833 O O . GLY B 1 36 ? 126.409 112.955 142.347 1.00 82.83 36 GLY B O 1
ATOM 2834 N N . ASP B 1 37 ? 127.243 113.877 140.472 1.00 83.09 37 ASP B N 1
ATOM 2835 C CA . ASP B 1 37 ? 127.342 115.221 141.027 1.00 83.09 37 ASP B CA 1
ATOM 2836 C C . ASP B 1 37 ? 126.516 116.202 140.208 1.00 83.09 37 ASP B C 1
ATOM 2837 O O . ASP B 1 37 ? 126.627 116.241 138.979 1.00 83.09 37 ASP B O 1
ATOM 2842 N N . GLY B 1 38 ? 125.694 116.993 140.893 1.00 81.07 38 GLY B N 1
ATOM 2843 C CA . GLY B 1 38 ? 124.981 118.081 140.255 1.00 81.07 38 GLY B CA 1
ATOM 2844 C C . GLY B 1 38 ? 123.771 117.684 139.445 1.00 81.07 38 GLY B C 1
ATOM 2845 O O . GLY B 1 38 ? 123.232 118.520 138.714 1.00 81.07 38 GLY B O 1
ATOM 2846 N N . ASN B 1 39 ? 123.321 116.438 139.552 1.00 84.71 39 ASN B N 1
ATOM 2847 C CA . ASN B 1 39 ? 122.168 115.995 138.780 1.00 84.71 39 ASN B CA 1
ATOM 2848 C C . ASN B 1 39 ? 120.890 116.633 139.310 1.00 84.71 39 ASN B C 1
ATOM 2849 O O . ASN B 1 39 ? 120.706 116.784 140.521 1.00 84.71 39 ASN B O 1
ATOM 2854 N N . VAL B 1 40 ? 120.004 117.007 138.392 1.00 88.91 40 VAL B N 1
ATOM 2855 C CA . VAL B 1 40 ? 118.737 117.650 138.723 1.00 88.91 40 VAL B CA 1
ATOM 2856 C C . VAL B 1 40 ? 117.612 116.791 138.162 1.00 88.91 40 VAL B C 1
ATOM 2857 O O . VAL B 1 40 ? 117.609 116.463 136.969 1.00 88.91 40 VAL B O 1
ATOM 2861 N N . ALA B 1 41 ? 116.668 116.418 139.023 1.00 86.88 41 ALA B N 1
ATOM 2862 C CA . ALA B 1 41 ? 115.511 115.619 138.636 1.00 86.88 41 ALA B CA 1
ATOM 2863 C C . ALA B 1 41 ? 114.252 116.291 139.161 1.00 86.88 41 ALA B C 1
ATOM 2864 O O . ALA B 1 41 ? 114.174 116.629 140.346 1.00 86.88 41 ALA B O 1
ATOM 2866 N N . THR B 1 42 ? 113.277 116.496 138.278 1.00 87.66 42 THR B N 1
ATOM 2867 C CA . THR B 1 42 ? 111.992 117.085 138.636 1.00 87.66 42 THR B CA 1
ATOM 2868 C C . THR B 1 42 ? 110.880 116.188 138.112 1.00 87.66 42 THR B C 1
ATOM 2869 O O . THR B 1 42 ? 110.877 115.826 136.932 1.00 87.66 42 THR B O 1
ATOM 2873 N N . VAL B 1 43 ? 109.950 115.822 138.990 1.00 85.70 43 VAL B N 1
ATOM 2874 C CA . VAL B 1 43 ? 108.787 115.014 138.638 1.00 85.70 43 VAL B CA 1
ATOM 2875 C C . VAL B 1 43 ? 107.554 115.728 139.170 1.00 85.70 43 VAL B C 1
ATOM 2876 O O . VAL B 1 43 ? 107.522 116.126 140.341 1.00 85.70 43 VAL B O 1
ATOM 2880 N N . THR B 1 44 ? 106.549 115.905 138.315 1.00 82.25 44 THR B N 1
ATOM 2881 C CA . THR B 1 44 ? 105.301 116.551 138.701 1.00 82.25 44 THR B CA 1
ATOM 2882 C C . THR B 1 44 ? 104.130 115.766 138.126 1.00 82.25 44 THR B C 1
ATOM 2883 O O . THR B 1 44 ? 103.890 115.803 136.915 1.00 82.25 44 THR B O 1
ATOM 2887 N N . GLN B 1 45 ? 103.393 115.081 138.998 1.00 76.87 45 GLN B N 1
ATOM 2888 C CA . GLN B 1 45 ? 102.219 114.308 138.607 1.00 76.87 45 GLN B CA 1
ATOM 2889 C C . GLN B 1 45 ? 100.983 114.952 139.216 1.00 76.87 45 GLN B C 1
ATOM 2890 O O . GLN B 1 45 ? 100.871 115.050 140.443 1.00 76.87 45 GLN B O 1
ATOM 2896 N N . ALA B 1 46 ? 100.054 115.373 138.362 1.00 76.85 46 ALA B N 1
ATOM 2897 C CA . ALA B 1 46 ? 98.852 116.077 138.790 1.00 76.85 46 ALA B CA 1
ATOM 2898 C C . ALA B 1 46 ? 97.612 115.383 138.245 1.00 76.85 46 ALA B C 1
ATOM 2899 O O . ALA B 1 46 ? 97.496 115.169 137.034 1.00 76.85 46 ALA B O 1
ATOM 2901 N N . GLU B 1 47 ? 96.695 115.026 139.146 1.00 73.30 47 GLU B N 1
ATOM 2902 C CA . GLU B 1 47 ? 95.345 114.555 138.844 1.00 73.30 47 GLU B CA 1
ATOM 2903 C C . GLU B 1 47 ? 95.311 113.252 138.055 1.00 73.30 47 GLU B C 1
ATOM 2904 O O . GLU B 1 47 ? 94.244 112.872 137.555 1.00 73.30 47 GLU B O 1
ATOM 2910 N N . GLY B 1 48 ? 96.438 112.554 137.923 1.00 71.94 48 GLY B N 1
ATOM 2911 C CA . GLY B 1 48 ? 96.481 111.305 137.200 1.00 71.94 48 GLY B CA 1
ATOM 2912 C C . GLY B 1 48 ? 96.326 110.102 138.114 1.00 71.94 48 GLY B C 1
ATOM 2913 O O . GLY B 1 48 ? 96.646 110.151 139.298 1.00 71.94 48 GLY B O 1
ATOM 2914 N N . MET B 1 49 ? 95.823 109.011 137.543 1.00 76.37 49 MET B N 1
ATOM 2915 C CA . MET B 1 49 ? 95.615 107.764 138.269 1.00 76.37 49 MET B CA 1
ATOM 2916 C C . MET B 1 49 ? 96.531 106.693 137.693 1.00 76.37 49 MET B C 1
ATOM 2917 O O . MET B 1 49 ? 96.582 106.509 136.471 1.00 76.37 49 MET B O 1
ATOM 2922 N N . ASP B 1 50 ? 97.254 105.998 138.575 1.00 78.77 50 ASP B N 1
ATOM 2923 C CA . ASP B 1 50 ? 98.132 104.891 138.200 1.00 78.77 50 ASP B CA 1
ATOM 2924 C C . ASP B 1 50 ? 99.236 105.326 137.241 1.00 78.77 50 ASP B C 1
ATOM 2925 O O . ASP B 1 50 ? 99.689 104.537 136.408 1.00 78.77 50 ASP B O 1
ATOM 2930 N N . ASN B 1 51 ? 99.679 106.576 137.344 1.00 79.89 51 ASN B N 1
ATOM 2931 C CA . ASN B 1 51 ? 100.764 107.063 136.504 1.00 79.89 51 ASN B CA 1
ATOM 2932 C C . ASN B 1 51 ? 102.110 106.677 137.101 1.00 79.89 51 ASN B C 1
ATOM 2933 O O . ASN B 1 51 ? 102.304 106.725 138.319 1.00 79.89 51 ASN B O 1
ATOM 2938 N N . ALA B 1 52 ? 103.044 106.293 136.233 1.00 83.52 52 ALA B N 1
ATOM 2939 C CA . ALA B 1 52 ? 104.363 105.840 136.650 1.00 83.52 52 ALA B CA 1
ATOM 2940 C C . ALA B 1 52 ? 105.429 106.708 136.000 1.00 83.52 52 ALA B C 1
ATOM 2941 O O . ALA B 1 52 ? 105.410 106.915 134.783 1.00 83.52 52 ALA B O 1
ATOM 2943 N N . VAL B 1 53 ? 106.344 107.221 136.818 1.00 85.55 53 VAL B N 1
ATOM 2944 C CA . VAL B 1 53 ? 107.471 108.021 136.355 1.00 85.55 53 VAL B CA 1
ATOM 2945 C C . VAL B 1 53 ? 108.742 107.444 136.960 1.00 85.55 53 VAL B C 1
ATOM 2946 O O . VAL B 1 53 ? 108.804 107.205 138.172 1.00 85.55 53 VAL B O 1
ATOM 2950 N N . TYR B 1 54 ? 109.750 107.214 136.120 1.00 87.53 54 TYR B N 1
ATOM 2951 C CA . TYR B 1 54 ? 111.045 106.717 136.569 1.00 87.53 54 TYR B CA 1
ATOM 2952 C C . TYR B 1 54 ? 112.139 107.553 135.927 1.00 87.53 54 TYR B C 1
ATOM 2953 O O . TYR B 1 54 ? 112.170 107.702 134.702 1.00 87.53 54 TYR B O 1
ATOM 2962 N N . ILE B 1 55 ? 113.026 108.104 136.752 1.00 86.37 55 ILE B N 1
ATOM 2963 C CA . ILE B 1 55 ? 114.178 108.869 136.289 1.00 86.37 55 ILE B CA 1
ATOM 2964 C C . ILE B 1 55 ? 115.431 108.248 136.887 1.00 86.37 55 ILE B C 1
ATOM 2965 O O . ILE B 1 55 ? 115.495 108.017 138.099 1.00 86.37 55 ILE B O 1
ATOM 2970 N N . ASP B 1 56 ? 116.418 107.969 136.037 1.00 86.98 56 ASP B N 1
ATOM 2971 C CA . ASP B 1 56 ? 117.707 107.431 136.458 1.00 86.98 56 ASP B CA 1
ATOM 2972 C C . ASP B 1 56 ? 118.802 108.254 135.791 1.00 86.98 56 ASP B C 1
ATOM 2973 O O . ASP B 1 56 ? 118.968 108.199 134.567 1.00 86.98 56 ASP B O 1
ATOM 2978 N N . GLN B 1 57 ? 119.554 109.001 136.596 1.00 81.34 57 GLN B N 1
ATOM 2979 C CA . GLN B 1 57 ? 120.621 109.869 136.112 1.00 81.34 57 GLN B CA 1
ATOM 2980 C C . GLN B 1 57 ? 121.945 109.383 136.681 1.00 81.34 57 GLN B C 1
ATOM 2981 O O . GLN B 1 57 ? 122.038 109.088 137.877 1.00 81.34 57 GLN B O 1
ATOM 2987 N N . VAL B 1 58 ? 122.954 109.278 135.822 1.00 83.62 58 VAL B N 1
ATOM 2988 C CA . VAL B 1 58 ? 124.312 108.929 136.219 1.00 83.62 58 VAL B CA 1
ATOM 2989 C C . VAL B 1 58 ? 125.262 109.938 135.590 1.00 83.62 58 VAL B C 1
ATOM 2990 O O . VAL B 1 58 ? 125.229 110.152 134.372 1.00 83.62 58 VAL B O 1
ATOM 2994 N N . GLY B 1 59 ? 126.096 110.560 136.419 1.00 85.05 59 GLY B N 1
ATOM 2995 C CA . GLY B 1 59 ? 127.098 111.480 135.915 1.00 85.05 59 GLY B CA 1
ATOM 2996 C C . GLY B 1 59 ? 127.093 112.867 136.528 1.00 85.05 59 GLY B C 1
ATOM 2997 O O . GLY B 1 59 ? 126.780 113.040 137.710 1.00 85.05 59 GLY B O 1
ATOM 2998 N N . LEU B 1 60 ? 127.454 113.866 135.727 1.00 81.98 60 LEU B N 1
ATOM 2999 C CA . LEU B 1 60 ? 127.625 115.233 136.200 1.00 81.98 60 LEU B CA 1
ATOM 3000 C C . LEU B 1 60 ? 126.582 116.148 135.571 1.00 81.98 60 LEU B C 1
ATOM 3001 O O . LEU B 1 60 ? 126.472 116.219 134.342 1.00 81.98 60 LEU B O 1
ATOM 3006 N N . THR B 1 61 ? 125.827 116.847 136.423 1.00 86.40 61 THR B N 1
ATOM 3007 C CA . THR B 1 61 ? 124.931 117.934 136.014 1.00 86.40 61 THR B CA 1
ATOM 3008 C C . THR B 1 61 ? 123.901 117.496 134.974 1.00 86.40 61 THR B C 1
ATOM 3009 O O . THR B 1 61 ? 123.581 118.248 134.051 1.00 86.40 61 THR B O 1
ATOM 3013 N N . ASN B 1 62 ? 123.367 116.286 135.111 1.00 84.27 62 ASN B N 1
ATOM 3014 C CA . ASN B 1 62 ? 122.290 115.837 134.239 1.00 84.27 62 ASN B CA 1
ATOM 3015 C C . ASN B 1 62 ? 120.957 116.409 134.706 1.00 84.27 62 ASN B C 1
ATOM 3016 O O . ASN B 1 62 ? 120.675 116.464 135.907 1.00 84.27 62 ASN B O 1
ATOM 3021 N N . THR B 1 63 ? 120.134 116.833 133.749 1.00 88.48 63 THR B N 1
ATOM 3022 C CA . THR B 1 63 ? 118.854 117.474 134.032 1.00 88.48 63 THR B CA 1
ATOM 3023 C C . THR B 1 63 ? 117.732 116.662 133.402 1.00 88.48 63 THR B C 1
ATOM 3024 O O . THR B 1 63 ? 117.773 116.364 132.204 1.00 88.48 63 THR B O 1
ATOM 3028 N N . ALA B 1 64 ? 116.735 116.305 134.210 1.00 88.16 64 ALA B N 1
ATOM 3029 C CA . ALA B 1 64 ? 115.565 115.571 133.745 1.00 88.16 64 ALA B CA 1
ATOM 3030 C C . ALA B 1 64 ? 114.314 116.186 134.353 1.00 88.16 64 ALA B C 1
ATOM 3031 O O . ALA B 1 64 ? 114.273 116.449 135.559 1.00 88.16 64 ALA B O 1
ATOM 3033 N N . THR B 1 65 ? 113.305 116.426 133.516 1.00 88.67 65 THR B N 1
ATOM 3034 C CA . THR B 1 65 ? 112.023 116.969 133.953 1.00 88.67 65 THR B CA 1
ATOM 3035 C C . THR B 1 65 ? 110.903 116.129 133.355 1.00 88.67 65 THR B C 1
ATOM 3036 O O . THR B 1 65 ? 110.893 115.879 132.146 1.00 88.67 65 THR B O 1
ATOM 3040 N N . VAL B 1 66 ? 109.977 115.682 134.201 1.00 85.99 66 VAL B N 1
ATOM 3041 C CA . VAL B 1 66 ? 108.813 114.909 133.779 1.00 85.99 66 VAL B CA 1
ATOM 3042 C C . VAL B 1 66 ? 107.571 115.564 134.367 1.00 85.99 66 VAL B C 1
ATOM 3043 O O . VAL B 1 66 ? 107.511 115.822 135.576 1.00 85.99 66 VAL B O 1
ATOM 3047 N N . LEU B 1 67 ? 106.588 115.839 133.512 1.00 83.00 67 LEU B N 1
ATOM 3048 C CA . LEU B 1 67 ? 105.323 116.446 133.911 1.00 83.00 67 LEU B CA 1
ATOM 3049 C C . LEU B 1 67 ? 104.179 115.629 133.328 1.00 83.00 67 LEU B C 1
ATOM 3050 O O . LEU B 1 67 ? 103.980 115.617 132.109 1.00 83.00 67 LEU B O 1
ATOM 3055 N N . GLN B 1 68 ? 103.429 114.956 134.196 1.00 77.20 68 GLN B N 1
ATOM 3056 C CA . GLN B 1 68 ? 102.265 114.166 133.797 1.00 77.20 68 GLN B CA 1
ATOM 3057 C C . GLN B 1 68 ? 101.026 114.784 134.438 1.00 77.20 68 GLN B C 1
ATOM 3058 O O . GLN B 1 68 ? 100.805 114.647 135.646 1.00 77.20 68 GLN B O 1
ATOM 3064 N N . GLU B 1 69 ? 100.216 115.455 133.624 1.00 76.17 69 GLU B N 1
ATOM 3065 C CA . GLU B 1 69 ? 98.996 116.105 134.089 1.00 76.17 69 GLU B CA 1
ATOM 3066 C C . GLU B 1 69 ? 97.802 115.247 133.686 1.00 76.17 69 GLU B C 1
ATOM 3067 O O . GLU B 1 69 ? 97.384 115.258 132.523 1.00 76.17 69 GLU B O 1
ATOM 3073 N N . GLY B 1 70 ? 97.258 114.505 134.647 1.00 70.74 70 GLY B N 1
ATOM 3074 C CA . GLY B 1 70 ? 96.104 113.669 134.392 1.00 70.74 70 GLY B CA 1
ATOM 3075 C C . GLY B 1 70 ? 96.455 112.418 133.610 1.00 70.74 70 GLY B C 1
ATOM 3076 O O . GLY B 1 70 ? 97.615 112.111 133.332 1.00 70.74 70 GLY B O 1
ATOM 3077 N N . GLY B 1 71 ? 95.412 111.683 133.247 1.00 71.80 71 GLY B N 1
ATOM 3078 C CA . GLY B 1 71 ? 95.563 110.482 132.456 1.00 71.80 71 GLY B CA 1
ATOM 3079 C C . GLY B 1 71 ? 95.593 109.217 133.297 1.00 71.80 71 GLY B C 1
ATOM 3080 O O . GLY B 1 71 ? 95.794 109.238 134.511 1.00 71.80 71 GLY B O 1
ATOM 3081 N N . LEU B 1 72 ? 95.384 108.092 132.620 1.00 75.22 72 LEU B N 1
ATOM 3082 C CA . LEU B 1 72 ? 95.330 106.779 133.251 1.00 75.22 72 LEU B CA 1
ATOM 3083 C C . LEU B 1 72 ? 96.486 105.926 132.744 1.00 75.22 72 LEU B C 1
ATOM 3084 O O . LEU B 1 72 ? 96.641 105.747 131.531 1.00 75.22 72 LEU B O 1
ATOM 3089 N N . ASP B 1 73 ? 97.293 105.407 133.675 1.00 79.91 73 ASP B N 1
ATOM 3090 C CA . ASP B 1 73 ? 98.338 104.424 133.375 1.00 79.91 73 ASP B CA 1
ATOM 3091 C C . ASP B 1 73 ? 99.400 104.981 132.425 1.00 79.91 73 ASP B C 1
ATOM 3092 O O . ASP B 1 73 ? 99.891 104.274 131.544 1.00 79.91 73 ASP B O 1
ATOM 3097 N N . ASN B 1 74 ? 99.760 106.249 132.601 1.00 80.33 74 ASN B N 1
ATOM 3098 C CA . ASN B 1 74 ? 100.824 106.842 131.804 1.00 80.33 74 ASN B CA 1
ATOM 3099 C C . ASN B 1 74 ? 102.185 106.470 132.377 1.00 80.33 74 ASN B C 1
ATOM 3100 O O . ASN B 1 74 ? 102.403 106.536 133.590 1.00 80.33 74 ASN B O 1
ATOM 3105 N N . ASP B 1 75 ? 103.101 106.075 131.496 1.00 84.02 75 ASP B N 1
ATOM 3106 C CA . ASP B 1 75 ? 104.434 105.629 131.888 1.00 84.02 75 ASP B CA 1
ATOM 3107 C C . ASP B 1 75 ? 105.475 106.525 131.234 1.00 84.02 75 ASP B C 1
ATOM 3108 O O . ASP B 1 75 ? 105.462 106.712 130.011 1.00 84.02 75 ASP B O 1
ATOM 3113 N N . ALA B 1 76 ? 106.366 107.083 132.050 1.00 86.12 76 ALA B N 1
ATOM 3114 C CA . ALA B 1 76 ? 107.476 107.905 131.585 1.00 86.12 76 ALA B CA 1
ATOM 3115 C C . ALA B 1 76 ? 108.774 107.357 132.157 1.00 86.12 76 ALA B C 1
ATOM 3116 O O . ALA B 1 76 ? 108.858 107.078 133.359 1.00 86.12 76 ALA B O 1
ATOM 3118 N N . ASP B 1 77 ? 109.780 107.198 131.299 1.00 88.11 77 ASP B N 1
ATOM 3119 C CA . ASP B 1 77 ? 111.078 106.675 131.702 1.00 88.11 77 ASP B CA 1
ATOM 3120 C C . ASP B 1 77 ? 112.176 107.551 131.120 1.00 88.11 77 ASP B C 1
ATOM 3121 O O . ASP B 1 77 ? 112.175 107.839 129.919 1.00 88.11 77 ASP B O 1
ATOM 3126 N N . VAL B 1 78 ? 113.101 107.975 131.976 1.00 87.68 78 VAL B N 1
ATOM 3127 C CA . VAL B 1 78 ? 114.257 108.772 131.582 1.00 87.68 78 VAL B CA 1
ATOM 3128 C C . VAL B 1 78 ? 115.501 108.070 132.104 1.00 87.68 78 VAL B C 1
ATOM 3129 O O . VAL B 1 78 ? 115.572 107.727 133.290 1.00 87.68 78 VAL B O 1
ATOM 3133 N N . ASP B 1 79 ? 116.474 107.849 131.223 1.00 86.98 79 ASP B N 1
ATOM 3134 C CA . ASP B 1 79 ? 117.741 107.222 131.584 1.00 86.98 79 ASP B CA 1
ATOM 3135 C C . ASP B 1 79 ? 118.870 108.031 130.958 1.00 86.98 79 ASP B C 1
ATOM 3136 O O . ASP B 1 79 ? 119.075 107.980 129.740 1.00 86.98 79 ASP B O 1
ATOM 3141 N N . GLN B 1 80 ? 119.608 108.760 131.790 1.00 80.59 80 GLN B N 1
ATOM 3142 C CA . GLN B 1 80 ? 120.722 109.589 131.344 1.00 80.59 80 GLN B CA 1
ATOM 3143 C C . GLN B 1 80 ? 122.012 109.031 131.925 1.00 80.59 80 GLN B C 1
ATOM 3144 O O . GLN B 1 80 ? 122.094 108.781 133.131 1.00 80.59 80 GLN B O 1
ATOM 3150 N N . ASP B 1 81 ? 123.001 108.808 131.064 1.00 84.27 81 ASP B N 1
ATOM 3151 C CA . ASP B 1 81 ? 124.333 108.366 131.466 1.00 84.27 81 ASP B CA 1
ATOM 3152 C C . ASP B 1 81 ? 125.347 109.274 130.785 1.00 84.27 81 ASP B C 1
ATOM 3153 O O . ASP B 1 81 ? 125.530 109.202 129.565 1.00 84.27 81 ASP B O 1
ATOM 3158 N N . GLY B 1 82 ? 126.005 110.122 131.561 1.00 84.05 82 GLY B N 1
ATOM 3159 C CA . GLY B 1 82 ? 126.948 111.057 130.998 1.00 84.05 82 GLY B CA 1
ATOM 3160 C C . GLY B 1 82 ? 126.856 112.392 131.699 1.00 84.05 82 GLY B C 1
ATOM 3161 O O . GLY B 1 82 ? 126.481 112.473 132.867 1.00 84.05 82 GLY B O 1
ATOM 3162 N N . ASP B 1 83 ? 127.202 113.445 130.966 1.00 83.10 83 ASP B N 1
ATOM 3163 C CA . ASP B 1 83 ? 127.302 114.785 131.525 1.00 83.10 83 ASP B CA 1
ATOM 3164 C C . ASP B 1 83 ? 126.439 115.769 130.746 1.00 83.10 83 ASP B C 1
ATOM 3165 O O . ASP B 1 83 ? 126.359 115.701 129.516 1.00 83.10 83 ASP B O 1
ATOM 3170 N N . LEU B 1 84 ? 125.786 116.675 131.478 1.00 85.97 84 LEU B N 1
ATOM 3171 C CA . LEU B 1 84 ? 125.077 117.819 130.905 1.00 85.97 84 LEU B CA 1
ATOM 3172 C C . LEU B 1 84 ? 123.936 117.404 129.980 1.00 85.97 84 LEU B C 1
ATOM 3173 O O . LEU B 1 84 ? 123.569 118.148 129.068 1.00 85.97 84 LEU B O 1
ATOM 3178 N N . ASN B 1 85 ? 123.360 116.225 130.200 1.00 84.83 85 ASN B N 1
ATOM 3179 C CA . ASN B 1 85 ? 122.246 115.768 129.382 1.00 84.83 85 ASN B CA 1
ATOM 3180 C C . ASN B 1 85 ? 120.938 116.372 129.877 1.00 84.83 85 ASN B C 1
ATOM 3181 O O . ASN B 1 85 ? 120.692 116.458 131.083 1.00 84.83 85 ASN B O 1
ATOM 3186 N N . VAL B 1 86 ? 120.097 116.791 128.935 1.00 87.85 86 VAL B N 1
ATOM 3187 C CA . VAL B 1 86 ? 118.816 117.423 129.233 1.00 87.85 86 VAL B CA 1
ATOM 3188 C C . VAL B 1 86 ? 117.710 116.550 128.657 1.00 87.85 86 VAL B C 1
ATOM 3189 O O . VAL B 1 86 ? 117.735 116.211 127.467 1.00 87.85 86 VAL B O 1
ATOM 3193 N N . ALA B 1 87 ? 116.750 116.178 129.500 1.00 87.97 87 ALA B N 1
ATOM 3194 C CA . ALA B 1 87 ? 115.606 115.379 129.085 1.00 87.97 87 ALA B CA 1
ATOM 3195 C C . ALA B 1 87 ? 114.322 116.010 129.606 1.00 87.97 87 ALA B C 1
ATOM 3196 O O . ALA B 1 87 ? 114.245 116.410 130.771 1.00 87.97 87 ALA B O 1
ATOM 3198 N N . TYR B 1 88 ? 113.318 116.097 128.735 1.00 90.33 88 TYR B N 1
ATOM 3199 C CA . TYR B 1 88 ? 112.015 116.652 129.087 1.00 90.33 88 TYR B CA 1
ATOM 3200 C C . TYR B 1 88 ? 110.928 115.711 128.590 1.00 90.33 88 TYR B C 1
ATOM 3201 O O . TYR B 1 88 ? 110.963 115.273 127.436 1.00 90.33 88 TYR B O 1
ATOM 3210 N N . ILE B 1 89 ? 109.974 115.395 129.462 1.00 86.03 89 ILE B N 1
ATOM 3211 C CA . ILE B 1 89 ? 108.825 114.561 129.123 1.00 86.03 89 ILE B CA 1
ATOM 3212 C C . ILE B 1 89 ? 107.570 115.262 129.623 1.00 86.03 89 ILE B C 1
ATOM 3213 O O . ILE B 1 89 ? 107.508 115.683 130.784 1.00 86.03 89 ILE B O 1
ATOM 3218 N N . TRP B 1 90 ? 106.581 115.401 128.743 1.00 83.74 90 TRP B N 1
ATOM 3219 C CA . TRP B 1 90 ? 105.279 115.959 129.086 1.00 83.74 90 TRP B CA 1
ATOM 3220 C C . TRP B 1 90 ? 104.204 115.004 128.590 1.00 83.74 90 TRP B C 1
ATOM 3221 O O . TRP B 1 90 ? 104.234 114.587 127.428 1.00 83.74 90 TRP B O 1
ATOM 3232 N N . GLN B 1 91 ? 103.271 114.648 129.468 1.00 78.99 91 GLN B N 1
ATOM 3233 C CA . GLN B 1 91 ? 102.134 113.801 129.116 1.00 78.99 91 GLN B CA 1
ATOM 3234 C C . GLN B 1 91 ? 100.872 114.425 129.698 1.00 78.99 91 GLN B C 1
ATOM 3235 O O . GLN B 1 91 ? 100.707 114.477 130.922 1.00 78.99 91 GLN B O 1
ATOM 3241 N N . ASN B 1 92 ? 99.980 114.886 128.824 1.00 77.94 92 ASN B N 1
ATOM 3242 C CA . ASN B 1 92 ? 98.764 115.577 129.237 1.00 77.94 92 ASN B CA 1
ATOM 3243 C C . ASN B 1 92 ? 97.546 114.795 128.767 1.00 77.94 92 ASN B C 1
ATOM 3244 O O . ASN B 1 92 ? 97.363 114.590 127.562 1.00 77.94 92 ASN B O 1
ATOM 3249 N N . LEU B 1 93 ? 96.721 114.360 129.721 1.00 71.66 93 LEU B N 1
ATOM 3250 C CA . LEU B 1 93 ? 95.399 113.789 129.472 1.00 71.66 93 LEU B CA 1
ATOM 3251 C C . LEU B 1 93 ? 95.430 112.551 128.581 1.00 71.66 93 LEU B C 1
ATOM 3252 O O . LEU B 1 93 ? 94.462 112.284 127.862 1.00 71.66 93 LEU B O 1
ATOM 3257 N N . GLY B 1 94 ? 96.517 111.783 128.606 1.00 72.76 94 GLY B N 1
ATOM 3258 C CA . GLY B 1 94 ? 96.619 110.580 127.812 1.00 72.76 94 GLY B CA 1
ATOM 3259 C C . GLY B 1 94 ? 96.418 109.317 128.629 1.00 72.76 94 GLY B C 1
ATOM 3260 O O . GLY B 1 94 ? 96.704 109.271 129.822 1.00 72.76 94 GLY B O 1
ATOM 3261 N N . GLU B 1 95 ? 95.916 108.279 127.965 1.00 76.16 95 GLU B N 1
ATOM 3262 C CA . GLU B 1 95 ? 95.695 106.976 128.580 1.00 76.16 95 GLU B CA 1
ATOM 3263 C C . GLU B 1 95 ? 96.694 105.980 128.007 1.00 76.16 95 GLU B C 1
ATOM 3264 O O . GLU B 1 95 ? 96.821 105.859 126.784 1.00 76.16 95 GLU B O 1
ATOM 3270 N N . ASP B 1 96 ? 97.402 105.275 128.893 1.00 80.56 96 ASP B N 1
ATOM 3271 C CA . ASP B 1 96 ? 98.332 104.211 128.514 1.00 80.56 96 ASP B CA 1
ATOM 3272 C C . ASP B 1 96 ? 99.445 104.710 127.596 1.00 80.56 96 ASP B C 1
ATOM 3273 O O . ASP B 1 96 ? 99.952 103.956 126.763 1.00 80.56 96 ASP B O 1
ATOM 3278 N N . ASN B 1 97 ? 99.837 105.974 127.732 1.00 81.14 97 ASN B N 1
ATOM 3279 C CA . ASN B 1 97 ? 100.913 106.516 126.917 1.00 81.14 97 ASN B CA 1
ATOM 3280 C C . ASN B 1 97 ? 102.266 106.145 127.511 1.00 81.14 97 ASN B C 1
ATOM 3281 O O . ASN B 1 97 ? 102.470 106.219 128.726 1.00 81.14 97 ASN B O 1
ATOM 3286 N N . ASP B 1 98 ? 103.191 105.741 126.644 1.00 84.41 98 ASP B N 1
ATOM 3287 C CA . ASP B 1 98 ? 104.528 105.324 127.048 1.00 84.41 98 ASP B CA 1
ATOM 3288 C C . ASP B 1 98 ? 105.546 106.261 126.415 1.00 84.41 98 ASP B C 1
ATOM 3289 O O . ASP B 1 98 ? 105.550 106.443 125.193 1.00 84.41 98 ASP B O 1
ATOM 3294 N N . ALA B 1 99 ? 106.391 106.864 127.248 1.00 86.48 99 ALA B N 1
ATOM 3295 C CA . ALA B 1 99 ? 107.463 107.740 126.797 1.00 86.48 99 ALA B CA 1
ATOM 3296 C C . ALA B 1 99 ? 108.782 107.237 127.362 1.00 86.48 99 ALA B C 1
ATOM 3297 O O . ALA B 1 99 ? 108.879 106.959 128.561 1.00 86.48 99 ALA B O 1
ATOM 3299 N N . ASP B 1 100 ? 109.789 107.113 126.501 1.00 89.10 100 ASP B N 1
ATOM 3300 C CA . ASP B 1 100 ? 111.098 106.619 126.904 1.00 89.10 100 ASP B CA 1
ATOM 3301 C C . ASP B 1 100 ? 112.176 107.512 126.311 1.00 89.10 100 ASP B C 1
ATOM 3302 O O . ASP B 1 100 ? 112.174 107.778 125.105 1.00 89.10 100 ASP B O 1
ATOM 3307 N N . ILE B 1 101 ? 113.088 107.975 127.162 1.00 87.15 101 ILE B N 1
ATOM 3308 C CA . ILE B 1 101 ? 114.247 108.755 126.744 1.00 87.15 101 ILE B CA 1
ATOM 3309 C C . ILE B 1 101 ? 115.487 108.066 127.291 1.00 87.15 101 ILE B C 1
ATOM 3310 O O . ILE B 1 101 ? 115.554 107.758 128.487 1.00 87.15 101 ILE B O 1
ATOM 3315 N N . ASP B 1 102 ? 116.456 107.807 126.417 1.00 86.96 102 ASP B N 1
ATOM 3316 C CA . ASP B 1 102 ? 117.722 107.193 126.796 1.00 86.96 102 ASP B CA 1
ATOM 3317 C C . ASP B 1 102 ? 118.852 107.992 126.164 1.00 86.96 102 ASP B C 1
ATOM 3318 O O . ASP B 1 102 ? 119.071 107.908 124.951 1.00 86.96 102 ASP B O 1
ATOM 3323 N N . GLN B 1 103 ? 119.574 108.749 126.985 1.00 81.07 103 GLN B N 1
ATOM 3324 C CA . GLN B 1 103 ? 120.668 109.595 126.525 1.00 81.07 103 GLN B CA 1
ATOM 3325 C C . GLN B 1 103 ? 121.968 109.092 127.131 1.00 81.07 103 GLN B C 1
ATOM 3326 O O . GLN B 1 103 ? 122.055 108.909 128.348 1.00 81.07 103 GLN B O 1
ATOM 3332 N N . ASP B 1 104 ? 122.967 108.856 126.282 1.00 83.26 104 ASP B N 1
ATOM 3333 C CA . ASP B 1 104 ? 124.309 108.483 126.710 1.00 83.26 104 ASP B CA 1
ATOM 3334 C C . ASP B 1 104 ? 125.304 109.431 126.058 1.00 83.26 104 ASP B C 1
ATOM 3335 O O . ASP B 1 104 ? 125.428 109.453 124.829 1.00 83.26 104 ASP B O 1
ATOM 3340 N N . GLY B 1 105 ? 126.018 110.203 126.878 1.00 84.09 105 GLY B N 1
ATOM 3341 C CA . GLY B 1 105 ? 127.045 111.079 126.362 1.00 84.09 105 GLY B CA 1
ATOM 3342 C C . GLY B 1 105 ? 126.995 112.448 127.008 1.00 84.09 105 GLY B C 1
ATOM 3343 O O . GLY B 1 105 ? 126.722 112.587 128.206 1.00 84.09 105 GLY B O 1
ATOM 3344 N N . THR B 1 106 ? 127.279 113.468 126.200 1.00 82.13 106 THR B N 1
ATOM 3345 C CA . THR B 1 106 ? 127.447 114.832 126.687 1.00 82.13 106 THR B CA 1
ATOM 3346 C C . THR B 1 106 ? 126.502 115.781 125.964 1.00 82.13 106 THR B C 1
ATOM 3347 O O . THR B 1 106 ? 126.350 115.701 124.741 1.00 82.13 106 THR B O 1
ATOM 3351 N N . LEU B 1 107 ? 125.865 116.672 126.730 1.00 84.83 107 LEU B N 1
ATOM 3352 C CA . LEU B 1 107 ? 125.105 117.803 126.198 1.00 84.83 107 LEU B CA 1
ATOM 3353 C C . LEU B 1 107 ? 123.954 117.370 125.293 1.00 84.83 107 LEU B C 1
ATOM 3354 O O . LEU B 1 107 ? 123.552 118.113 124.395 1.00 84.83 107 LEU B O 1
ATOM 3359 N N . ASN B 1 108 ? 123.402 116.181 125.518 1.00 85.00 108 ASN B N 1
ATOM 3360 C CA . ASN B 1 108 ? 122.292 115.706 124.706 1.00 85.00 108 ASN B CA 1
ATOM 3361 C C . ASN B 1 108 ? 120.979 116.302 125.199 1.00 85.00 108 ASN B C 1
ATOM 3362 O O . ASN B 1 108 ? 120.723 116.369 126.404 1.00 85.00 108 ASN B O 1
ATOM 3367 N N . ASP B 1 109 ? 120.147 116.738 124.254 1.00 88.94 109 ASP B N 1
ATOM 3368 C CA . ASP B 1 109 ? 118.848 117.335 124.550 1.00 88.94 109 ASP B CA 1
ATOM 3369 C C . ASP B 1 109 ? 117.766 116.479 123.904 1.00 88.94 109 ASP B C 1
ATOM 3370 O O . ASP B 1 109 ? 117.778 116.270 122.686 1.00 88.94 109 ASP B O 1
ATOM 3375 N N . ALA B 1 110 ? 116.840 115.979 124.719 1.00 88.14 110 ALA B N 1
ATOM 3376 C CA . ALA B 1 110 ? 115.726 115.172 124.240 1.00 88.14 110 ALA B CA 1
ATOM 3377 C C . ALA B 1 110 ? 114.425 115.692 124.835 1.00 88.14 110 ALA B C 1
ATOM 3378 O O . ALA B 1 110 ? 114.365 116.030 126.021 1.00 88.14 110 ALA B O 1
ATOM 3380 N N . ALA B 1 111 ? 113.386 115.752 124.004 1.00 90.51 111 ALA B N 1
ATOM 3381 C CA . ALA B 1 111 ? 112.078 116.223 124.439 1.00 90.51 111 ALA B CA 1
ATOM 3382 C C . ALA B 1 111 ? 110.998 115.319 123.867 1.00 90.51 111 ALA B C 1
ATOM 3383 O O . ALA B 1 111 ? 111.025 114.992 122.677 1.00 90.51 111 ALA B O 1
ATOM 3385 N N . ILE B 1 112 ? 110.061 114.911 124.718 1.00 86.29 112 ILE B N 1
ATOM 3386 C CA . ILE B 1 112 ? 108.913 114.101 124.323 1.00 86.29 112 ILE B CA 1
ATOM 3387 C C . ILE B 1 112 ? 107.661 114.778 124.859 1.00 86.29 112 ILE B C 1
ATOM 3388 O O . ILE B 1 112 ? 107.586 115.103 126.051 1.00 86.29 112 ILE B O 1
ATOM 3393 N N . GLU B 1 113 ? 106.691 115.010 123.979 1.00 85.81 113 GLU B N 1
ATOM 3394 C CA . GLU B 1 113 ? 105.424 115.638 124.329 1.00 85.81 113 GLU B CA 1
ATOM 3395 C C . GLU B 1 113 ? 104.297 114.762 123.807 1.00 85.81 113 GLU B C 1
ATOM 3396 O O . GLU B 1 113 ? 104.284 114.406 122.626 1.00 85.81 113 GLU B O 1
ATOM 3402 N N . GLN B 1 114 ? 103.373 114.391 124.688 1.00 78.88 114 GLN B N 1
ATOM 3403 C CA . GLN B 1 114 ? 102.212 113.582 124.324 1.00 78.88 114 GLN B CA 1
ATOM 3404 C C . GLN B 1 114 ? 100.968 114.252 124.897 1.00 78.88 114 GLN B C 1
ATOM 3405 O O . GLN B 1 114 ? 100.684 114.138 126.095 1.00 78.88 114 GLN B O 1
ATOM 3411 N N . ASP B 1 115 ? 100.227 114.945 124.038 1.00 79.24 115 ASP B N 1
ATOM 3412 C CA . ASP B 1 115 ? 99.009 115.648 124.434 1.00 79.24 115 ASP B CA 1
ATOM 3413 C C . ASP B 1 115 ? 97.820 114.771 124.057 1.00 79.24 115 ASP B C 1
ATOM 3414 O O . ASP B 1 115 ? 97.396 114.744 122.899 1.00 79.24 115 ASP B O 1
ATOM 3419 N N . GLY B 1 116 ? 97.286 114.050 125.040 1.00 75.67 116 GLY B N 1
ATOM 3420 C CA . GLY B 1 116 ? 96.143 113.191 124.809 1.00 75.67 116 GLY B CA 1
ATOM 3421 C C . GLY B 1 116 ? 96.508 111.922 124.064 1.00 75.67 116 GLY B C 1
ATOM 3422 O O . GLY B 1 116 ? 97.674 111.602 123.826 1.00 75.67 116 GLY B O 1
ATOM 3423 N N . GLY B 1 117 ? 95.469 111.182 123.689 1.00 74.04 117 GLY B N 1
ATOM 3424 C CA . GLY B 1 117 ? 95.629 109.955 122.941 1.00 74.04 117 GLY B CA 1
ATOM 3425 C C . GLY B 1 117 ? 95.715 108.725 123.828 1.00 74.04 117 GLY B C 1
ATOM 3426 O O . GLY B 1 117 ? 95.909 108.794 125.043 1.00 74.04 117 GLY B O 1
ATOM 3427 N N . GLU B 1 118 ? 95.564 107.568 123.189 1.00 75.79 118 GLU B N 1
ATOM 3428 C CA . GLU B 1 118 ? 95.587 106.277 123.866 1.00 75.79 118 GLU B CA 1
ATOM 3429 C C . GLU B 1 118 ? 96.661 105.401 123.237 1.00 75.79 118 GLU B C 1
ATOM 3430 O O . GLU B 1 118 ? 96.745 105.306 122.008 1.00 75.79 118 GLU B O 1
ATOM 3436 N N . ASP B 1 119 ? 97.483 104.774 124.083 1.00 80.05 119 ASP B N 1
ATOM 3437 C CA . ASP B 1 119 ? 98.478 103.789 123.659 1.00 80.05 119 ASP B CA 1
ATOM 3438 C C . ASP B 1 119 ? 99.534 104.385 122.731 1.00 80.05 119 ASP B C 1
ATOM 3439 O O . ASP B 1 119 ? 100.057 103.693 121.854 1.00 80.05 119 ASP B O 1
ATOM 3444 N N . ASN B 1 120 ? 99.859 105.662 122.909 1.00 80.93 120 ASN B N 1
ATOM 3445 C CA . ASN B 1 120 ? 100.898 106.293 122.107 1.00 80.93 120 ASN B CA 1
ATOM 3446 C C . ASN B 1 120 ? 102.268 105.963 122.686 1.00 80.93 120 ASN B C 1
ATOM 3447 O O . ASN B 1 120 ? 102.487 106.081 123.895 1.00 80.93 120 ASN B O 1
ATOM 3452 N N . ASP B 1 121 ? 103.189 105.543 121.820 1.00 84.16 121 ASP B N 1
ATOM 3453 C CA . ASP B 1 121 ? 104.528 105.133 122.223 1.00 84.16 121 ASP B CA 1
ATOM 3454 C C . ASP B 1 121 ? 105.546 106.067 121.584 1.00 84.16 121 ASP B C 1
ATOM 3455 O O . ASP B 1 121 ? 105.551 106.242 120.361 1.00 84.16 121 ASP B O 1
ATOM 3460 N N . ALA B 1 122 ? 106.395 106.671 122.413 1.00 86.02 122 ALA B N 1
ATOM 3461 C CA . ALA B 1 122 ? 107.469 107.543 121.958 1.00 86.02 122 ALA B CA 1
ATOM 3462 C C . ALA B 1 122 ? 108.783 107.063 122.555 1.00 86.02 122 ALA B C 1
ATOM 3463 O O . ALA B 1 122 ? 108.867 106.826 123.765 1.00 86.02 122 ALA B O 1
ATOM 3465 N N . ASP B 1 123 ? 109.803 106.918 121.712 1.00 88.51 123 ASP B N 1
ATOM 3466 C CA . ASP B 1 123 ? 111.113 106.454 122.150 1.00 88.51 123 ASP B CA 1
ATOM 3467 C C . ASP B 1 123 ? 112.195 107.313 121.516 1.00 88.51 123 ASP B C 1
ATOM 3468 O O . ASP B 1 123 ? 112.198 107.517 120.297 1.00 88.51 123 ASP B O 1
ATOM 3473 N N . ILE B 1 124 ? 113.106 107.816 122.345 1.00 86.41 124 ILE B N 1
ATOM 3474 C CA . ILE B 1 124 ? 114.264 108.579 121.893 1.00 86.41 124 ILE B CA 1
ATOM 3475 C C . ILE B 1 124 ? 115.508 107.917 122.468 1.00 86.41 124 ILE B C 1
ATOM 3476 O O . ILE B 1 124 ? 115.569 107.644 123.673 1.00 86.41 124 ILE B O 1
ATOM 3481 N N . ASP B 1 125 ? 116.485 107.641 121.608 1.00 86.34 125 ASP B N 1
ATOM 3482 C CA . ASP B 1 125 ? 117.763 107.069 122.011 1.00 86.34 125 ASP B CA 1
ATOM 3483 C C . ASP B 1 125 ? 118.878 107.886 121.374 1.00 86.34 125 ASP B C 1
ATOM 3484 O O . ASP B 1 125 ? 119.055 107.851 120.151 1.00 86.34 125 ASP B O 1
ATOM 3489 N N . GLN B 1 126 ? 119.631 108.606 122.201 1.00 79.43 126 GLN B N 1
ATOM 3490 C CA . GLN B 1 126 ? 120.718 109.463 121.744 1.00 79.43 126 GLN B CA 1
ATOM 3491 C C . GLN B 1 126 ? 122.026 108.961 122.336 1.00 79.43 126 GLN B C 1
ATOM 3492 O O . GLN B 1 126 ? 122.102 108.696 123.539 1.00 79.43 126 GLN B O 1
ATOM 3498 N N . ASP B 1 127 ? 123.038 108.805 121.488 1.00 81.84 127 ASP B N 1
ATOM 3499 C CA . ASP B 1 127 ? 124.389 108.460 121.911 1.00 81.84 127 ASP B CA 1
ATOM 3500 C C . ASP B 1 127 ? 125.358 109.440 121.267 1.00 81.84 127 ASP B C 1
ATOM 3501 O O . ASP B 1 127 ? 125.388 109.569 120.038 1.00 81.84 127 ASP B O 1
ATOM 3506 N N . GLY B 1 128 ? 126.141 110.128 122.092 1.00 83.26 128 GLY B N 1
ATOM 3507 C CA . GLY B 1 128 ? 127.122 111.058 121.569 1.00 83.26 128 GLY B CA 1
ATOM 3508 C C . GLY B 1 128 ? 127.136 112.417 122.237 1.00 83.26 128 GLY B C 1
ATOM 3509 O O . GLY B 1 128 ? 126.933 112.529 123.452 1.00 83.26 128 GLY B O 1
ATOM 3510 N N . SER B 1 129 ? 127.376 113.462 121.447 1.00 81.27 129 SER B N 1
ATOM 3511 C CA . SER B 1 129 ? 127.562 114.807 121.975 1.00 81.27 129 SER B CA 1
ATOM 3512 C C . SER B 1 129 ? 126.626 115.788 121.282 1.00 81.27 129 SER B C 1
ATOM 3513 O O . SER B 1 129 ? 126.574 115.836 120.049 1.00 81.27 129 SER B O 1
ATOM 3516 N N . GLU B 1 130 ? 125.897 116.567 122.084 1.00 84.57 130 GLU B N 1
ATOM 3517 C CA . GLU B 1 130 ? 125.116 117.713 121.614 1.00 84.57 130 GLU B CA 1
ATOM 3518 C C . GLU B 1 130 ? 124.060 117.328 120.581 1.00 84.57 130 GLU B C 1
ATOM 3519 O O . GLU B 1 130 ? 123.801 118.083 119.641 1.00 84.57 130 GLU B O 1
ATOM 3525 N N . ASN B 1 131 ? 123.439 116.162 120.738 1.00 84.16 131 ASN B N 1
ATOM 3526 C CA . ASN B 1 131 ? 122.358 115.759 119.850 1.00 84.16 131 ASN B CA 1
ATOM 3527 C C . ASN B 1 131 ? 121.022 116.274 120.371 1.00 84.16 131 ASN B C 1
ATOM 3528 O O . ASN B 1 131 ? 120.745 116.224 121.572 1.00 84.16 131 ASN B O 1
ATOM 3533 N N . ALA B 1 132 ? 120.191 116.771 119.456 1.00 85.71 132 ALA B N 1
ATOM 3534 C CA . ALA B 1 132 ? 118.883 117.323 119.786 1.00 85.71 132 ALA B CA 1
ATOM 3535 C C . ALA B 1 132 ? 117.805 116.460 119.147 1.00 85.71 132 ALA B C 1
ATOM 3536 O O . ALA B 1 132 ? 117.851 116.199 117.940 1.00 85.71 132 ALA B O 1
ATOM 3538 N N . ALA B 1 133 ? 116.843 116.017 119.953 1.00 87.02 133 ALA B N 1
ATOM 3539 C CA . ALA B 1 133 ? 115.741 115.194 119.473 1.00 87.02 133 ALA B CA 1
ATOM 3540 C C . ALA B 1 133 ? 114.428 115.679 120.069 1.00 87.02 133 ALA B C 1
ATOM 3541 O O . ALA B 1 133 ? 114.349 115.976 121.265 1.00 87.02 133 ALA B O 1
ATOM 3543 N N . TYR B 1 134 ? 113.398 115.753 119.228 1.00 89.51 134 TYR B N 1
ATOM 3544 C CA . TYR B 1 134 ? 112.065 116.142 119.669 1.00 89.51 134 TYR B CA 1
ATOM 3545 C C . TYR B 1 134 ? 111.039 115.180 119.091 1.00 89.51 134 TYR B C 1
ATOM 3546 O O . TYR B 1 134 ? 111.077 114.868 117.897 1.00 89.51 134 TYR B O 1
ATOM 3555 N N . VAL B 1 135 ? 110.129 114.714 119.942 1.00 86.15 135 VAL B N 1
ATOM 3556 C CA . VAL B 1 135 ? 109.009 113.868 119.542 1.00 86.15 135 VAL B CA 1
ATOM 3557 C C . VAL B 1 135 ? 107.734 114.508 120.074 1.00 86.15 135 VAL B C 1
ATOM 3558 O O . VAL B 1 135 ? 107.642 114.818 121.267 1.00 86.15 135 VAL B O 1
ATOM 3562 N N . GLY B 1 136 ? 106.769 114.732 119.187 1.00 82.83 136 GLY B N 1
ATOM 3563 C CA . GLY B 1 136 ? 105.480 115.275 119.565 1.00 82.83 136 GLY B CA 1
ATOM 3564 C C . GLY B 1 136 ? 104.333 114.431 119.051 1.00 82.83 136 GLY B C 1
ATOM 3565 O O . GLY B 1 136 ? 104.318 114.054 117.877 1.00 82.83 136 GLY B O 1
ATOM 3566 N N . GLN B 1 137 ? 103.380 114.106 119.918 1.00 78.92 137 GLN B N 1
ATOM 3567 C CA . GLN B 1 137 ? 102.210 113.311 119.549 1.00 78.92 137 GLN B CA 1
ATOM 3568 C C . GLN B 1 137 ? 100.977 113.981 120.146 1.00 78.92 137 GLN B C 1
ATOM 3569 O O . GLN B 1 137 ? 100.763 113.939 121.363 1.00 78.92 137 GLN B O 1
ATOM 3575 N N . THR B 1 138 ? 100.171 114.599 119.289 1.00 76.03 138 THR B N 1
ATOM 3576 C CA . THR B 1 138 ? 98.941 115.266 119.700 1.00 76.03 138 THR B CA 1
ATOM 3577 C C . THR B 1 138 ? 97.763 114.422 119.230 1.00 76.03 138 THR B C 1
ATOM 3578 O O . THR B 1 138 ? 97.468 114.371 118.031 1.00 76.03 138 THR B O 1
ATOM 3582 N N . GLY B 1 139 ? 97.095 113.763 120.172 1.00 69.67 139 GLY B N 1
ATOM 3583 C CA . GLY B 1 139 ? 95.956 112.928 119.846 1.00 69.67 139 GLY B CA 1
ATOM 3584 C C . GLY B 1 139 ? 96.343 111.648 119.135 1.00 69.67 139 GLY B C 1
ATOM 3585 O O . GLY B 1 139 ? 97.529 111.384 118.914 1.00 69.67 139 GLY B O 1
ATOM 3586 N N . GLY B 1 140 ? 95.351 110.845 118.773 1.00 71.46 140 GLY B N 1
ATOM 3587 C CA . GLY B 1 140 ? 95.588 109.624 118.035 1.00 71.46 140 GLY B CA 1
ATOM 3588 C C . GLY B 1 140 ? 95.720 108.405 118.932 1.00 71.46 140 GLY B C 1
ATOM 3589 O O . GLY B 1 140 ? 95.950 108.497 120.137 1.00 71.46 140 GLY B O 1
ATOM 3590 N N . GLU B 1 141 ? 95.570 107.236 118.315 1.00 75.14 141 GLU B N 1
ATOM 3591 C CA . GLU B 1 141 ? 95.629 105.957 119.011 1.00 75.14 141 GLU B CA 1
ATOM 3592 C C . GLU B 1 141 ? 96.705 105.089 118.375 1.00 75.14 141 GLU B C 1
ATOM 3593 O O . GLU B 1 141 ? 96.789 105.006 117.145 1.00 75.14 141 GLU B O 1
ATOM 3599 N N . ASP B 1 142 ? 97.532 104.463 119.215 1.00 79.56 142 ASP B N 1
ATOM 3600 C CA . ASP B 1 142 ? 98.526 103.487 118.778 1.00 79.56 142 ASP B CA 1
ATOM 3601 C C . ASP B 1 142 ? 99.569 104.101 117.851 1.00 79.56 142 ASP B C 1
ATOM 3602 O O . ASP B 1 142 ? 100.059 103.433 116.934 1.00 79.56 142 ASP B O 1
ATOM 3607 N N . ASN B 1 143 ? 99.917 105.365 118.076 1.00 80.31 143 ASN B N 1
ATOM 3608 C CA . ASN B 1 143 ? 100.957 106.023 117.298 1.00 80.31 143 ASN B CA 1
ATOM 3609 C C . ASN B 1 143 ? 102.327 105.692 117.875 1.00 80.31 143 ASN B C 1
ATOM 3610 O O . ASN B 1 143 ? 102.531 105.741 119.091 1.00 80.31 143 ASN B O 1
ATOM 3615 N N . ASP B 1 144 ? 103.264 105.350 116.993 1.00 83.59 144 ASP B N 1
ATOM 3616 C CA . ASP B 1 144 ? 104.604 104.929 117.384 1.00 83.59 144 ASP B CA 1
ATOM 3617 C C . ASP B 1 144 ? 105.626 105.871 116.761 1.00 83.59 144 ASP B C 1
ATOM 3618 O O . ASP B 1 144 ? 105.637 106.061 115.540 1.00 83.59 144 ASP B O 1
ATOM 3623 N N . ALA B 1 145 ? 106.472 106.462 117.603 1.00 85.49 145 ALA B N 1
ATOM 3624 C CA . ALA B 1 145 ? 107.554 107.333 117.164 1.00 85.49 145 ALA B CA 1
ATOM 3625 C C . ALA B 1 145 ? 108.865 106.834 117.753 1.00 85.49 145 ALA B C 1
ATOM 3626 O O . ALA B 1 145 ? 108.949 106.578 118.958 1.00 85.49 145 ALA B O 1
ATOM 3628 N N . ASP B 1 146 ? 109.885 106.698 116.906 1.00 87.81 146 ASP B N 1
ATOM 3629 C CA . ASP B 1 146 ? 111.194 106.226 117.340 1.00 87.81 146 ASP B CA 1
ATOM 3630 C C . ASP B 1 146 ? 112.278 107.092 116.718 1.00 87.81 146 ASP B C 1
ATOM 3631 O O . ASP B 1 146 ? 112.282 107.312 115.503 1.00 87.81 146 ASP B O 1
ATOM 3636 N N . ILE B 1 147 ? 113.190 107.581 117.556 1.00 85.25 147 ILE B N 1
ATOM 3637 C CA . ILE B 1 147 ? 114.339 108.369 117.122 1.00 85.25 147 ILE B CA 1
ATOM 3638 C C . ILE B 1 147 ? 115.595 107.706 117.669 1.00 85.25 147 ILE B C 1
ATOM 3639 O O . ILE B 1 147 ? 115.658 107.375 118.859 1.00 85.25 147 ILE B O 1
ATOM 3644 N N . ASP B 1 148 ? 116.584 107.500 116.801 1.00 84.59 148 ASP B N 1
ATOM 3645 C CA . ASP B 1 148 ? 117.877 106.935 117.176 1.00 84.59 148 ASP B CA 1
ATOM 3646 C C . ASP B 1 148 ? 118.966 107.804 116.559 1.00 84.59 148 ASP B C 1
ATOM 3647 O O . ASP B 1 148 ? 119.139 107.815 115.335 1.00 84.59 148 ASP B O 1
ATOM 3652 N N . GLN B 1 149 ? 119.704 108.520 117.404 1.00 78.55 149 GLN B N 1
ATOM 3653 C CA . GLN B 1 149 ? 120.762 109.423 116.967 1.00 78.55 149 GLN B CA 1
ATOM 3654 C C . GLN B 1 149 ? 122.085 108.957 117.555 1.00 78.55 149 GLN B C 1
ATOM 3655 O O . GLN B 1 149 ? 122.166 108.669 118.752 1.00 78.55 149 GLN B O 1
ATOM 3661 N N . ASP B 1 150 ? 123.108 108.858 116.710 1.00 79.93 150 ASP B N 1
ATOM 3662 C CA . ASP B 1 150 ? 124.468 108.557 117.139 1.00 79.93 150 ASP B CA 1
ATOM 3663 C C . ASP B 1 150 ? 125.411 109.566 116.497 1.00 79.93 150 ASP B C 1
ATOM 3664 O O . ASP B 1 150 ? 125.457 109.679 115.267 1.00 79.93 150 ASP B O 1
ATOM 3669 N N . GLY B 1 151 ? 126.154 110.300 117.327 1.00 80.84 151 GLY B N 1
ATOM 3670 C CA . GLY B 1 151 ? 127.164 111.196 116.811 1.00 80.84 151 GLY B CA 1
ATOM 3671 C C . GLY B 1 151 ? 127.089 112.568 117.450 1.00 80.84 151 GLY B C 1
ATOM 3672 O O . GLY B 1 151 ? 126.838 112.707 118.654 1.00 80.84 151 GLY B O 1
ATOM 3673 N N . THR B 1 152 ? 127.336 113.588 116.626 1.00 78.20 152 THR B N 1
ATOM 3674 C CA . THR B 1 152 ? 127.480 114.965 117.087 1.00 78.20 152 THR B CA 1
ATOM 3675 C C . THR B 1 152 ? 126.527 115.879 116.330 1.00 78.20 152 THR B C 1
ATOM 3676 O O . THR B 1 152 ? 126.356 115.733 115.116 1.00 78.20 152 THR B O 1
ATOM 3680 N N . PHE B 1 153 ? 125.900 116.810 117.055 1.00 81.69 153 PHE B N 1
ATOM 3681 C CA . PHE B 1 153 ? 125.138 117.917 116.473 1.00 81.69 153 PHE B CA 1
ATOM 3682 C C . PHE B 1 153 ? 123.967 117.445 115.615 1.00 81.69 153 PHE B C 1
ATOM 3683 O O . PHE B 1 153 ? 123.539 118.153 114.701 1.00 81.69 153 PHE B O 1
ATOM 3691 N N . ASN B 1 154 ? 123.424 116.266 115.896 1.00 82.02 154 ASN B N 1
ATOM 3692 C CA . ASN B 1 154 ? 122.331 115.728 115.100 1.00 82.02 154 ASN B CA 1
ATOM 3693 C C . ASN B 1 154 ? 120.997 116.273 115.595 1.00 82.02 154 ASN B C 1
ATOM 3694 O O . ASN B 1 154 ? 120.729 116.301 116.799 1.00 82.02 154 ASN B O 1
ATOM 3699 N N . ASN B 1 155 ? 120.163 116.706 114.653 1.00 83.91 155 ASN B N 1
ATOM 3700 C CA . ASN B 1 155 ? 118.850 117.268 114.946 1.00 83.91 155 ASN B CA 1
ATOM 3701 C C . ASN B 1 155 ? 117.784 116.338 114.381 1.00 83.91 155 ASN B C 1
ATOM 3702 O O . ASN B 1 155 ? 117.806 116.012 113.189 1.00 83.91 155 ASN B O 1
ATOM 3707 N N . ALA B 1 156 ? 116.861 115.909 115.238 1.00 85.40 156 ALA B N 1
ATOM 3708 C CA . ALA B 1 156 ? 115.776 115.025 114.841 1.00 85.40 156 ALA B CA 1
ATOM 3709 C C . ALA B 1 156 ? 114.451 115.586 115.334 1.00 85.40 156 ALA B C 1
ATOM 3710 O O . ALA B 1 156 ? 114.327 115.980 116.496 1.00 85.40 156 ALA B O 1
ATOM 3712 N N . TYR B 1 157 ? 113.460 115.611 114.446 1.00 88.54 157 TYR B N 1
ATOM 3713 C CA . TYR B 1 157 ? 112.120 116.080 114.776 1.00 88.54 157 TYR B CA 1
ATOM 3714 C C . TYR B 1 157 ? 111.110 115.065 114.267 1.00 88.54 157 TYR B C 1
ATOM 3715 O O . TYR B 1 157 ? 111.169 114.661 113.102 1.00 88.54 157 TYR B O 1
ATOM 3724 N N . ILE B 1 158 ? 110.192 114.650 115.135 1.00 84.34 158 ILE B N 1
ATOM 3725 C CA . ILE B 1 158 ? 109.088 113.772 114.760 1.00 84.34 158 ILE B CA 1
ATOM 3726 C C . ILE B 1 158 ? 107.802 114.384 115.294 1.00 84.34 158 ILE B C 1
ATOM 3727 O O . ILE B 1 158 ? 107.715 114.713 116.483 1.00 84.34 158 ILE B O 1
ATOM 3732 N N . GLY B 1 159 ? 106.822 114.565 114.414 1.00 81.58 159 GLY B N 1
ATOM 3733 C CA . GLY B 1 159 ? 105.529 115.089 114.807 1.00 81.58 159 GLY B CA 1
ATOM 3734 C C . GLY B 1 159 ? 104.387 114.244 114.285 1.00 81.58 159 GLY B C 1
ATOM 3735 O O . GLY B 1 159 ? 104.365 113.889 113.104 1.00 81.58 159 GLY B O 1
ATOM 3736 N N . GLN B 1 160 ? 103.440 113.899 115.152 1.00 77.29 160 GLN B N 1
ATOM 3737 C CA . GLN B 1 160 ? 102.273 113.105 114.779 1.00 77.29 160 GLN B CA 1
ATOM 3738 C C . GLN B 1 160 ? 101.037 113.771 115.377 1.00 77.29 160 GLN B C 1
ATOM 3739 O O . GLN B 1 160 ? 100.807 113.701 116.590 1.00 77.29 160 GLN B O 1
ATOM 3745 N N . PHE B 1 161 ? 100.248 114.418 114.525 1.00 77.05 161 PHE B N 1
ATOM 3746 C CA . PHE B 1 161 ? 99.036 115.116 114.950 1.00 77.05 161 PHE B CA 1
ATOM 3747 C C . PHE B 1 161 ? 97.835 114.303 114.482 1.00 77.05 161 PHE B C 1
ATOM 3748 O O . PHE B 1 161 ? 97.415 114.400 113.326 1.00 77.05 161 PHE B O 1
ATOM 3756 N N . GLY B 1 162 ? 97.285 113.498 115.386 1.00 70.31 162 GLY B N 1
ATOM 3757 C CA . GLY B 1 162 ? 96.139 112.671 115.078 1.00 70.31 162 GLY B CA 1
ATOM 3758 C C . GLY B 1 162 ? 96.511 111.431 114.287 1.00 70.31 162 GLY B C 1
ATOM 3759 O O . GLY B 1 162 ? 97.665 111.195 113.926 1.00 70.31 162 GLY B O 1
ATOM 3760 N N . GLY B 1 163 ? 95.496 110.620 114.014 1.00 71.51 163 GLY B N 1
ATOM 3761 C CA . GLY B 1 163 ? 95.656 109.414 113.230 1.00 71.51 163 GLY B CA 1
ATOM 3762 C C . GLY B 1 163 ? 95.862 108.181 114.094 1.00 71.51 163 GLY B C 1
ATOM 3763 O O . GLY B 1 163 ? 96.227 108.248 115.270 1.00 71.51 163 GLY B O 1
ATOM 3764 N N . GLU B 1 164 ? 95.626 107.026 113.475 1.00 73.74 164 GLU B N 1
ATOM 3765 C CA . GLU B 1 164 ? 95.705 105.735 114.147 1.00 73.74 164 GLU B CA 1
ATOM 3766 C C . GLU B 1 164 ? 96.782 104.889 113.485 1.00 73.74 164 GLU B C 1
ATOM 3767 O O . GLU B 1 164 ? 96.842 104.810 112.253 1.00 73.74 164 GLU B O 1
ATOM 3773 N N . ASP B 1 165 ? 97.633 104.268 114.306 1.00 78.44 165 ASP B N 1
ATOM 3774 C CA . ASP B 1 165 ? 98.649 103.319 113.850 1.00 78.44 165 ASP B CA 1
ATOM 3775 C C . ASP B 1 165 ? 99.678 103.964 112.926 1.00 78.44 165 ASP B C 1
ATOM 3776 O O . ASP B 1 165 ? 100.166 103.325 111.992 1.00 78.44 165 ASP B O 1
ATOM 3781 N N . ASN B 1 166 ? 100.020 105.226 113.171 1.00 79.33 166 ASN B N 1
ATOM 3782 C CA . ASN B 1 166 ? 101.048 105.907 112.397 1.00 79.33 166 ASN B CA 1
ATOM 3783 C C . ASN B 1 166 ? 102.418 105.594 112.987 1.00 79.33 166 ASN B C 1
ATOM 3784 O O . ASN B 1 166 ? 102.614 105.694 114.202 1.00 79.33 166 ASN B O 1
ATOM 3789 N N . GLU B 1 167 ? 103.359 105.215 112.126 1.00 82.84 167 GLU B N 1
ATOM 3790 C CA . GLU B 1 167 ? 104.694 104.805 112.547 1.00 82.84 167 GLU B CA 1
ATOM 3791 C C . GLU B 1 167 ? 105.728 105.741 111.938 1.00 82.84 167 GLU B C 1
ATOM 3792 O O . GLU B 1 167 ? 105.745 105.949 110.718 1.00 82.84 167 GLU B O 1
ATOM 3798 N N . ALA B 1 168 ? 106.584 106.304 112.789 1.00 83.55 168 ALA B N 1
ATOM 3799 C CA . ALA B 1 168 ? 107.674 107.176 112.369 1.00 83.55 168 ALA B CA 1
ATOM 3800 C C . ALA B 1 168 ? 108.979 106.629 112.929 1.00 83.55 168 ALA B C 1
ATOM 3801 O O . ALA B 1 168 ? 109.081 106.378 114.135 1.00 83.55 168 ALA B O 1
ATOM 3803 N N . ASP B 1 169 ? 109.968 106.440 112.057 1.00 85.64 169 ASP B N 1
ATOM 3804 C CA . ASP B 1 169 ? 111.275 105.931 112.445 1.00 85.64 169 ASP B CA 1
ATOM 3805 C C . ASP B 1 169 ? 112.350 106.846 111.882 1.00 85.64 169 ASP B C 1
ATOM 3806 O O . ASP B 1 169 ? 112.369 107.124 110.677 1.00 85.64 169 ASP B O 1
ATOM 3811 N N . LEU B 1 170 ? 113.241 107.312 112.754 1.00 84.78 170 LEU B N 1
ATOM 3812 C CA . LEU B 1 170 ? 114.308 108.231 112.385 1.00 84.78 170 LEU B CA 1
ATOM 3813 C C . LEU B 1 170 ? 115.625 107.663 112.892 1.00 84.78 170 LEU B C 1
ATOM 3814 O O . LEU B 1 170 ? 115.731 107.299 114.066 1.00 84.78 170 LEU B O 1
ATOM 3819 N N . ASP B 1 171 ? 116.616 107.572 112.009 1.00 83.24 171 ASP B N 1
ATOM 3820 C CA . ASP B 1 171 ? 117.943 107.080 112.356 1.00 83.24 171 ASP B CA 1
ATOM 3821 C C . ASP B 1 171 ? 118.979 108.022 111.762 1.00 83.24 171 ASP B C 1
ATOM 3822 O O . ASP B 1 171 ? 118.988 108.254 110.548 1.00 83.24 171 ASP B O 1
ATOM 3827 N N . GLN B 1 172 ? 119.841 108.567 112.616 1.00 76.61 172 GLN B N 1
ATOM 3828 C CA . GLN B 1 172 ? 120.912 109.464 112.198 1.00 76.61 172 GLN B CA 1
ATOM 3829 C C . GLN B 1 172 ? 122.228 108.959 112.767 1.00 76.61 172 GLN B C 1
ATOM 3830 O O . GLN B 1 172 ? 122.306 108.628 113.954 1.00 76.61 172 GLN B O 1
ATOM 3836 N N . ASP B 1 173 ? 123.248 108.876 111.917 1.00 78.26 173 ASP B N 1
ATOM 3837 C CA . ASP B 1 173 ? 124.599 108.524 112.333 1.00 78.26 173 ASP B CA 1
ATOM 3838 C C . ASP B 1 173 ? 125.575 109.504 111.698 1.00 78.26 173 ASP B C 1
ATOM 3839 O O . ASP B 1 173 ? 125.720 109.530 110.470 1.00 78.26 173 ASP B O 1
ATOM 3844 N N . GLY B 1 174 ? 126.245 110.294 112.526 1.00 77.99 174 GLY B N 1
ATOM 3845 C CA . GLY B 1 174 ? 127.265 111.185 112.024 1.00 77.99 174 GLY B CA 1
ATOM 3846 C C . GLY B 1 174 ? 127.185 112.551 112.672 1.00 77.99 174 GLY B C 1
ATOM 3847 O O . GLY B 1 174 ? 126.892 112.682 113.863 1.00 77.99 174 GLY B O 1
ATOM 3848 N N . ASP B 1 175 ? 127.474 113.568 111.861 1.00 78.33 175 ASP B N 1
ATOM 3849 C CA . ASP B 1 175 ? 127.668 114.934 112.336 1.00 78.33 175 ASP B CA 1
ATOM 3850 C C . ASP B 1 175 ? 126.680 115.876 111.659 1.00 78.33 175 ASP B C 1
ATOM 3851 O O . ASP B 1 175 ? 126.531 115.848 110.434 1.00 78.33 175 ASP B O 1
ATOM 3856 N N . ALA B 1 176 ? 126.007 116.702 112.464 1.00 80.74 176 ALA B N 1
ATOM 3857 C CA . ALA B 1 176 ? 125.233 117.849 111.988 1.00 80.74 176 ALA B CA 1
ATOM 3858 C C . ALA B 1 176 ? 124.109 117.454 111.033 1.00 80.74 176 ALA B C 1
ATOM 3859 O O . ALA B 1 176 ? 123.758 118.218 110.132 1.00 80.74 176 ALA B O 1
ATOM 3861 N N . ASN B 1 177 ? 123.524 116.275 111.221 1.00 81.23 177 ASN B N 1
ATOM 3862 C CA . ASN B 1 177 ? 122.449 115.807 110.358 1.00 81.23 177 ASN B CA 1
ATOM 3863 C C . ASN B 1 177 ? 121.099 116.286 110.879 1.00 81.23 177 ASN B C 1
ATOM 3864 O O . ASN B 1 177 ? 120.828 116.229 112.082 1.00 81.23 177 ASN B O 1
ATOM 3869 N N . TYR B 1 178 ? 120.255 116.757 109.964 1.00 84.93 178 TYR B N 1
ATOM 3870 C CA . TYR B 1 178 ? 118.913 117.228 110.287 1.00 84.93 178 TYR B CA 1
ATOM 3871 C C . TYR B 1 178 ? 117.892 116.316 109.619 1.00 84.93 178 TYR B C 1
ATOM 3872 O O . TYR B 1 178 ? 117.948 116.101 108.402 1.00 84.93 178 TYR B O 1
ATOM 3881 N N . ALA B 1 179 ? 116.965 115.786 110.412 1.00 84.60 179 ALA B N 1
ATOM 3882 C CA . ALA B 1 179 ? 115.897 114.934 109.905 1.00 84.60 179 ALA B CA 1
ATOM 3883 C C . ALA B 1 179 ? 114.578 115.352 110.535 1.00 84.60 179 ALA B C 1
ATOM 3884 O O . ALA B 1 179 ? 114.517 115.616 111.740 1.00 84.60 179 ALA B O 1
ATOM 3886 N N . ALA B 1 180 ? 113.529 115.416 109.717 1.00 86.28 180 ALA B N 1
ATOM 3887 C CA . ALA B 1 180 ? 112.208 115.835 110.168 1.00 86.28 180 ALA B CA 1
ATOM 3888 C C . ALA B 1 180 ? 111.147 114.937 109.552 1.00 86.28 180 ALA B C 1
ATOM 3889 O O . ALA B 1 180 ? 111.167 114.682 108.344 1.00 86.28 180 ALA B O 1
ATOM 3891 N N . ILE B 1 181 ? 110.228 114.460 110.386 1.00 82.87 181 ILE B N 1
ATOM 3892 C CA . ILE B 1 181 ? 109.098 113.640 109.961 1.00 82.87 181 ILE B CA 1
ATOM 3893 C C . ILE B 1 181 ? 107.833 114.291 110.502 1.00 82.87 181 ILE B C 1
ATOM 3894 O O . ILE B 1 181 ? 107.763 114.623 111.691 1.00 82.87 181 ILE B O 1
ATOM 3899 N N . LEU B 1 182 ? 106.846 114.491 109.632 1.00 81.54 182 LEU B N 1
ATOM 3900 C CA . LEU B 1 182 ? 105.567 115.079 110.015 1.00 81.54 182 LEU B CA 1
ATOM 3901 C C . LEU B 1 182 ? 104.445 114.199 109.485 1.00 81.54 182 LEU B C 1
ATOM 3902 O O . LEU B 1 182 ? 104.450 113.827 108.308 1.00 81.54 182 LEU B O 1
ATOM 3907 N N . GLN B 1 183 ? 103.494 113.861 110.353 1.00 77.16 183 GLN B N 1
ATOM 3908 C CA . GLN B 1 183 ? 102.328 113.065 109.983 1.00 77.16 183 GLN B CA 1
ATOM 3909 C C . GLN B 1 183 ? 101.092 113.720 110.584 1.00 77.16 183 GLN B C 1
ATOM 3910 O O . GLN B 1 183 ? 100.851 113.614 111.793 1.00 77.16 183 GLN B O 1
ATOM 3916 N N . ASP B 1 184 ? 100.313 114.391 109.743 1.00 75.96 184 ASP B N 1
ATOM 3917 C CA . ASP B 1 184 ? 99.101 115.086 110.169 1.00 75.96 184 ASP B CA 1
ATOM 3918 C C . ASP B 1 184 ? 97.904 114.253 109.725 1.00 75.96 184 ASP B C 1
ATOM 3919 O O . ASP B 1 184 ? 97.464 114.344 108.575 1.00 75.96 184 ASP B O 1
ATOM 3924 N N . GLY B 1 185 ? 97.383 113.439 110.638 1.00 70.45 185 GLY B N 1
ATOM 3925 C CA . GLY B 1 185 ? 96.233 112.611 110.353 1.00 70.45 185 GLY B CA 1
ATOM 3926 C C . GLY B 1 185 ? 96.584 111.386 109.528 1.00 70.45 185 GLY B C 1
ATOM 3927 O O . GLY B 1 185 ? 97.729 111.156 109.134 1.00 70.45 185 GLY B O 1
ATOM 3928 N N . GLY B 1 186 ? 95.562 110.581 109.265 1.00 71.37 186 GLY B N 1
ATOM 3929 C CA . GLY B 1 186 ? 95.710 109.394 108.453 1.00 71.37 186 GLY B CA 1
ATOM 3930 C C . GLY B 1 186 ? 95.964 108.143 109.278 1.00 71.37 186 GLY B C 1
ATOM 3931 O O . GLY B 1 186 ? 96.401 108.191 110.426 1.00 71.37 186 GLY B O 1
ATOM 3932 N N . GLU B 1 187 ? 95.689 106.999 108.660 1.00 73.83 187 GLU B N 1
ATOM 3933 C CA . GLU B 1 187 ? 95.800 105.702 109.312 1.00 73.83 187 GLU B CA 1
ATOM 3934 C C . GLU B 1 187 ? 96.885 104.875 108.637 1.00 73.83 187 GLU B C 1
ATOM 3935 O O . GLU B 1 187 ? 96.969 104.844 107.404 1.00 73.83 187 GLU B O 1
ATOM 3941 N N . ASP B 1 188 ? 97.718 104.222 109.451 1.00 77.74 188 ASP B N 1
ATOM 3942 C CA . ASP B 1 188 ? 98.728 103.273 108.984 1.00 77.74 188 ASP B CA 1
ATOM 3943 C C . ASP B 1 188 ? 99.792 103.933 108.110 1.00 77.74 188 ASP B C 1
ATOM 3944 O O . ASP B 1 188 ? 100.281 103.325 107.155 1.00 77.74 188 ASP B O 1
ATOM 3949 N N . ASN B 1 189 ? 100.164 105.171 108.421 1.00 78.16 189 ASN B N 1
ATOM 3950 C CA . ASN B 1 189 ? 101.225 105.845 107.686 1.00 78.16 189 ASN B CA 1
ATOM 3951 C C . ASN B 1 189 ? 102.587 105.453 108.241 1.00 78.16 189 ASN B C 1
ATOM 3952 O O . ASN B 1 189 ? 102.803 105.453 109.457 1.00 78.16 189 ASN B O 1
ATOM 3957 N N . ASP B 1 190 ? 103.509 105.117 107.341 1.00 81.54 190 ASP B N 1
ATOM 3958 C CA . ASP B 1 190 ? 104.849 104.675 107.706 1.00 81.54 190 ASP B CA 1
ATOM 3959 C C . ASP B 1 190 ? 105.867 105.629 107.098 1.00 81.54 190 ASP B C 1
ATOM 3960 O O . ASP B 1 190 ? 105.900 105.813 105.875 1.00 81.54 190 ASP B O 1
ATOM 3965 N N . ALA B 1 191 ? 106.686 106.239 107.951 1.00 82.08 191 ALA B N 1
ATOM 3966 C CA . ALA B 1 191 ? 107.763 107.120 107.520 1.00 82.08 191 ALA B CA 1
ATOM 3967 C C . ALA B 1 191 ? 109.074 106.620 108.106 1.00 82.08 191 ALA B C 1
ATOM 3968 O O . ALA B 1 191 ? 109.142 106.304 109.298 1.00 82.08 191 ALA B O 1
ATOM 3970 N N . ASP B 1 192 ? 110.106 106.534 107.268 1.00 84.62 192 ASP B N 1
ATOM 3971 C CA . ASP B 1 192 ? 111.419 106.059 107.688 1.00 84.62 192 ASP B CA 1
ATOM 3972 C C . ASP B 1 192 ? 112.483 106.965 107.090 1.00 84.62 192 ASP B C 1
ATOM 3973 O O . ASP B 1 192 ? 112.497 107.195 105.875 1.00 84.62 192 ASP B O 1
ATOM 3978 N N . ILE B 1 193 ? 113.365 107.480 107.942 1.00 82.59 193 ILE B N 1
ATOM 3979 C CA . ILE B 1 193 ? 114.489 108.310 107.522 1.00 82.59 193 ILE B CA 1
ATOM 3980 C C . ILE B 1 193 ? 115.761 107.682 108.070 1.00 82.59 193 ILE B C 1
ATOM 3981 O O . ILE B 1 193 ? 115.825 107.335 109.255 1.00 82.59 193 ILE B O 1
ATOM 3986 N N . ASP B 1 194 ? 116.762 107.515 107.206 1.00 82.67 194 ASP B N 1
ATOM 3987 C CA . ASP B 1 194 ? 118.069 106.994 107.588 1.00 82.67 194 ASP B CA 1
ATOM 3988 C C . ASP B 1 194 ? 119.140 107.878 106.968 1.00 82.67 194 ASP B C 1
ATOM 3989 O O . ASP B 1 194 ? 119.241 107.965 105.738 1.00 82.67 194 ASP B O 1
ATOM 3994 N N . GLN B 1 195 ? 119.936 108.527 107.814 1.00 76.96 195 GLN B N 1
ATOM 3995 C CA . GLN B 1 195 ? 120.995 109.427 107.373 1.00 76.96 195 GLN B CA 1
ATOM 3996 C C . GLN B 1 195 ? 122.322 108.955 107.949 1.00 76.96 195 GLN B C 1
ATOM 3997 O O . GLN B 1 195 ? 122.418 108.685 109.150 1.00 76.96 195 GLN B O 1
ATOM 4003 N N . ASP B 1 196 ? 123.334 108.844 107.091 1.00 76.63 196 ASP B N 1
ATOM 4004 C CA . ASP B 1 196 ? 124.698 108.528 107.498 1.00 76.63 196 ASP B CA 1
ATOM 4005 C C . ASP B 1 196 ? 125.636 109.553 106.876 1.00 76.63 196 ASP B C 1
ATOM 4006 O O . ASP B 1 196 ? 125.719 109.653 105.646 1.00 76.63 196 ASP B O 1
ATOM 4011 N N . GLY B 1 197 ? 126.343 110.308 107.719 1.00 77.74 197 GLY B N 1
ATOM 4012 C CA . GLY B 1 197 ? 127.337 111.227 107.211 1.00 77.74 197 GLY B CA 1
ATOM 4013 C C . GLY B 1 197 ? 127.267 112.574 107.899 1.00 77.74 197 GLY B C 1
ATOM 4014 O O . GLY B 1 197 ? 127.016 112.671 109.107 1.00 77.74 197 GLY B O 1
ATOM 4015 N N . THR B 1 198 ? 127.514 113.624 107.116 1.00 76.75 198 THR B N 1
ATOM 4016 C CA . THR B 1 198 ? 127.667 114.974 107.643 1.00 76.75 198 THR B CA 1
ATOM 4017 C C . THR B 1 198 ? 126.707 115.935 106.956 1.00 76.75 198 THR B C 1
ATOM 4018 O O . THR B 1 198 ? 126.622 115.957 105.725 1.00 76.75 198 THR B O 1
ATOM 4022 N N . ASN B 1 199 ? 125.994 116.728 107.759 1.00 80.18 199 ASN B N 1
ATOM 4023 C CA . ASN B 1 199 ? 125.218 117.873 107.274 1.00 80.18 199 ASN B CA 1
ATOM 4024 C C . ASN B 1 199 ? 124.140 117.457 106.271 1.00 80.18 199 ASN B C 1
ATOM 4025 O O . ASN B 1 199 ? 123.893 118.150 105.284 1.00 80.18 199 ASN B O 1
ATOM 4030 N N . ASN B 1 200 ? 123.490 116.323 106.523 1.00 79.46 200 ASN B N 1
ATOM 4031 C CA . ASN B 1 200 ? 122.425 115.843 105.653 1.00 79.46 200 ASN B CA 1
ATOM 4032 C C . ASN B 1 200 ? 121.075 116.378 106.118 1.00 79.46 200 ASN B C 1
ATOM 4033 O O . ASN B 1 200 ? 120.768 116.372 107.313 1.00 79.46 200 ASN B O 1
ATOM 4038 N N . TRP B 1 201 ? 120.273 116.838 105.162 1.00 84.17 201 TRP B N 1
ATOM 4039 C CA . TRP B 1 201 ? 118.953 117.399 105.427 1.00 84.17 201 TRP B CA 1
ATOM 4040 C C . TRP B 1 201 ? 117.898 116.477 104.829 1.00 84.17 201 TRP B C 1
ATOM 4041 O O . TRP B 1 201 ? 117.934 116.185 103.629 1.00 84.17 201 TRP B O 1
ATOM 4052 N N . ALA B 1 202 ? 116.967 116.017 105.663 1.00 83.17 202 ALA B N 1
ATOM 4053 C CA . ALA B 1 202 ? 115.868 115.172 105.214 1.00 83.17 202 ALA B CA 1
ATOM 4054 C C . ALA B 1 202 ? 114.571 115.653 105.843 1.00 83.17 202 ALA B C 1
ATOM 4055 O O . ALA B 1 202 ? 114.520 115.900 107.051 1.00 83.17 202 ALA B O 1
ATOM 4057 N N . GLU B 1 203 ? 113.527 115.783 105.027 1.00 85.65 203 GLU B N 1
ATOM 4058 C CA . GLU B 1 203 ? 112.215 116.177 105.521 1.00 85.65 203 GLU B CA 1
ATOM 4059 C C . GLU B 1 203 ? 111.145 115.356 104.819 1.00 85.65 203 GLU B C 1
ATOM 4060 O O . GLU B 1 203 ? 111.156 115.238 103.590 1.00 85.65 203 GLU B O 1
ATOM 4066 N N . THR B 1 204 ? 110.235 114.785 105.602 1.00 82.03 204 THR B N 1
ATOM 4067 C CA . THR B 1 204 ? 109.126 113.991 105.090 1.00 82.03 204 THR B CA 1
ATOM 4068 C C . THR B 1 204 ? 107.830 114.498 105.702 1.00 82.03 204 THR B C 1
ATOM 4069 O O . THR B 1 204 ? 107.770 114.756 106.908 1.00 82.03 204 THR B O 1
ATOM 4073 N N . ASN B 1 205 ? 106.800 114.645 104.871 1.00 77.22 205 ASN B N 1
ATOM 4074 C CA . ASN B 1 205 ? 105.492 115.116 105.309 1.00 77.22 205 ASN B CA 1
ATOM 4075 C C . ASN B 1 205 ? 104.413 114.216 104.726 1.00 77.22 205 ASN B C 1
ATOM 4076 O O . ASN B 1 205 ? 104.417 113.938 103.523 1.00 77.22 205 ASN B O 1
ATOM 4081 N N . GLN B 1 206 ? 103.504 113.753 105.581 1.00 71.94 206 GLN B N 1
ATOM 4082 C CA . GLN B 1 206 ? 102.341 112.970 105.177 1.00 71.94 206 GLN B CA 1
ATOM 4083 C C . GLN B 1 206 ? 101.106 113.610 105.797 1.00 71.94 206 GLN B C 1
ATOM 4084 O O . GLN B 1 206 ? 100.935 113.585 107.021 1.00 71.94 206 GLN B O 1
ATOM 4090 N N . ILE B 1 207 ? 100.241 114.168 104.955 1.00 73.06 207 ILE B N 1
ATOM 4091 C CA . ILE B 1 207 ? 99.077 114.920 105.411 1.00 73.06 207 ILE B CA 1
ATOM 4092 C C . ILE B 1 207 ? 97.823 114.182 104.964 1.00 73.06 207 ILE B C 1
ATOM 4093 O O . ILE B 1 207 ? 97.561 114.063 103.760 1.00 73.06 207 ILE B O 1
ATOM 4098 N N . GLN B 1 208 ? 97.046 113.694 105.934 1.00 69.57 208 GLN B N 1
ATOM 4099 C CA . GLN B 1 208 ? 95.717 113.128 105.696 1.00 69.57 208 GLN B CA 1
ATOM 4100 C C . GLN B 1 208 ? 95.745 111.991 104.680 1.00 69.57 208 GLN B C 1
ATOM 4101 O O . GLN B 1 208 ? 94.851 111.873 103.838 1.00 69.57 208 GLN B O 1
ATOM 4107 N N . GLY B 1 209 ? 96.770 111.150 104.747 1.00 66.52 209 GLY B N 1
ATOM 4108 C CA . GLY B 1 209 ? 96.896 110.015 103.856 1.00 66.52 209 GLY B CA 1
ATOM 4109 C C . GLY B 1 209 ? 96.804 108.712 104.623 1.00 66.52 209 GLY B C 1
ATOM 4110 O O . GLY B 1 209 ? 97.193 108.629 105.789 1.00 66.52 209 GLY B O 1
ATOM 4111 N N . ASN B 1 210 ? 96.276 107.689 103.958 1.00 71.65 210 ASN B N 1
ATOM 4112 C CA . ASN B 1 210 ? 96.138 106.360 104.537 1.00 71.65 210 ASN B CA 1
ATOM 4113 C C . ASN B 1 210 ? 97.103 105.401 103.854 1.00 71.65 210 ASN B C 1
ATOM 4114 O O . ASN B 1 210 ? 97.216 105.404 102.623 1.00 71.65 210 ASN B O 1
ATOM 4119 N N . ASP B 1 211 ? 97.805 104.598 104.656 1.00 77.20 211 ASP B N 1
ATOM 4120 C CA . ASP B 1 211 ? 98.699 103.550 104.162 1.00 77.20 211 ASP B CA 1
ATOM 4121 C C . ASP B 1 211 ? 99.842 104.108 103.318 1.00 77.20 211 ASP B C 1
ATOM 4122 O O . ASP B 1 211 ? 100.375 103.412 102.451 1.00 77.20 211 ASP B O 1
ATOM 4127 N N . ASN B 1 212 ? 100.231 105.357 103.557 1.00 78.12 212 ASN B N 1
ATOM 4128 C CA . ASN B 1 212 ? 101.326 105.958 102.810 1.00 78.12 212 ASN B CA 1
ATOM 4129 C C . ASN B 1 212 ? 102.666 105.516 103.383 1.00 78.12 212 ASN B C 1
ATOM 4130 O O . ASN B 1 212 ? 102.833 105.405 104.600 1.00 78.12 212 ASN B O 1
ATOM 4135 N N . ASP B 1 213 ? 103.622 105.258 102.494 1.00 80.78 213 ASP B N 1
ATOM 4136 C CA . ASP B 1 213 ? 104.950 104.790 102.871 1.00 80.78 213 ASP B CA 1
ATOM 4137 C C . ASP B 1 213 ? 105.991 105.733 102.287 1.00 80.78 213 ASP B C 1
ATOM 4138 O O . ASP B 1 213 ? 106.000 105.982 101.076 1.00 80.78 213 ASP B O 1
ATOM 4143 N N . VAL B 1 214 ? 106.856 106.262 103.148 1.00 83.50 214 VAL B N 1
ATOM 4144 C CA . VAL B 1 214 ? 107.953 107.134 102.742 1.00 83.50 214 VAL B CA 1
ATOM 4145 C C . VAL B 1 214 ? 109.247 106.568 103.305 1.00 83.50 214 VAL B C 1
ATOM 4146 O O . VAL B 1 214 ? 109.323 106.253 104.498 1.00 83.50 214 VAL B O 1
ATOM 4150 N N . GLU B 1 215 ? 110.260 106.435 102.449 1.00 84.37 215 GLU B N 1
ATOM 4151 C CA . GLU B 1 215 ? 111.574 105.951 102.856 1.00 84.37 215 GLU B CA 1
ATOM 4152 C C . GLU B 1 215 ? 112.637 106.867 102.270 1.00 84.37 215 GLU B C 1
ATOM 4153 O O . GLU B 1 215 ? 112.671 107.085 101.054 1.00 84.37 215 GLU B O 1
ATOM 4159 N N . VAL B 1 216 ? 113.493 107.406 103.135 1.00 81.60 216 VAL B N 1
ATOM 4160 C CA . VAL B 1 216 ? 114.591 108.280 102.733 1.00 81.60 216 VAL B CA 1
ATOM 4161 C C . VAL B 1 216 ? 115.884 107.677 103.260 1.00 81.60 216 VAL B C 1
ATOM 4162 O O . VAL B 1 216 ? 115.975 107.332 104.444 1.00 81.60 216 VAL B O 1
ATOM 4166 N N . ASP B 1 217 ? 116.874 107.535 102.382 1.00 82.34 217 ASP B N 1
ATOM 4167 C CA . ASP B 1 217 ? 118.191 107.021 102.737 1.00 82.34 217 ASP B CA 1
ATOM 4168 C C . ASP B 1 217 ? 119.242 107.943 102.137 1.00 82.34 217 ASP B C 1
ATOM 4169 O O . ASP B 1 217 ? 119.325 108.080 100.911 1.00 82.34 217 ASP B O 1
ATOM 4174 N N . GLN B 1 218 ? 120.037 108.573 102.998 1.00 75.67 218 GLN B N 1
ATOM 4175 C CA . GLN B 1 218 ? 121.081 109.500 102.578 1.00 75.67 218 GLN B CA 1
ATOM 4176 C C . GLN B 1 218 ? 122.415 109.027 103.134 1.00 75.67 218 GLN B C 1
ATOM 4177 O O . GLN B 1 218 ? 122.516 108.710 104.323 1.00 75.67 218 GLN B O 1
ATOM 4183 N N . ASP B 1 219 ? 123.425 108.957 102.271 1.00 78.73 219 ASP B N 1
ATOM 4184 C CA . ASP B 1 219 ? 124.792 108.649 102.670 1.00 78.73 219 ASP B CA 1
ATOM 4185 C C . ASP B 1 219 ? 125.716 109.700 102.072 1.00 78.73 219 ASP B C 1
ATOM 4186 O O . ASP B 1 219 ? 125.717 109.906 100.853 1.00 78.73 219 ASP B O 1
ATOM 4191 N N . GLY B 1 220 ? 126.490 110.370 102.926 1.00 77.64 220 GLY B N 1
ATOM 4192 C CA . GLY B 1 220 ? 127.467 111.318 102.441 1.00 77.64 220 GLY B CA 1
ATOM 4193 C C . GLY B 1 220 ? 127.343 112.659 103.131 1.00 77.64 220 GLY B C 1
ATOM 4194 O O . GLY B 1 220 ? 127.109 112.740 104.344 1.00 77.64 220 GLY B O 1
ATOM 4195 N N . SER B 1 221 ? 127.521 113.721 102.346 1.00 78.33 221 SER B N 1
ATOM 4196 C CA . SER B 1 221 ? 127.588 115.081 102.869 1.00 78.33 221 SER B CA 1
ATOM 4197 C C . SER B 1 221 ? 126.644 116.001 102.108 1.00 78.33 221 SER B C 1
ATOM 4198 O O . SER B 1 221 ? 126.542 115.913 100.881 1.00 78.33 221 SER B O 1
ATOM 4201 N N . ASP B 1 222 ? 125.958 116.879 102.843 1.00 81.35 222 ASP B N 1
ATOM 4202 C CA . ASP B 1 222 ? 125.195 117.990 102.272 1.00 81.35 222 ASP B CA 1
ATOM 4203 C C . ASP B 1 222 ? 124.065 117.524 101.357 1.00 81.35 222 ASP B C 1
ATOM 4204 O O . ASP B 1 222 ? 123.685 118.235 100.424 1.00 81.35 222 ASP B O 1
ATOM 4209 N N . ASN B 1 223 ? 123.513 116.341 101.604 1.00 78.90 223 ASN B N 1
ATOM 4210 C CA . ASN B 1 223 ? 122.411 115.848 100.790 1.00 78.90 223 ASN B CA 1
ATOM 4211 C C . ASN B 1 223 ? 121.082 116.362 101.327 1.00 78.90 223 ASN B C 1
ATOM 4212 O O . ASN B 1 223 ? 120.832 116.343 102.535 1.00 78.90 223 ASN B O 1
ATOM 4217 N N . ILE B 1 224 ? 120.228 116.824 100.417 1.00 82.26 224 ILE B N 1
ATOM 4218 C CA . ILE B 1 224 ? 118.930 117.394 100.759 1.00 82.26 224 ILE B CA 1
ATOM 4219 C C . ILE B 1 224 ? 117.849 116.538 100.115 1.00 82.26 224 ILE B C 1
ATOM 4220 O O . ILE B 1 224 ? 117.879 116.300 98.902 1.00 82.26 224 ILE B O 1
ATOM 4225 N N . ALA B 1 225 ? 116.907 116.069 100.928 1.00 83.09 225 ALA B N 1
ATOM 4226 C CA . ALA B 1 225 ? 115.778 115.275 100.462 1.00 83.09 225 ALA B CA 1
ATOM 4227 C C . ALA B 1 225 ? 114.496 115.821 101.073 1.00 83.09 225 ALA B C 1
ATOM 4228 O O . ALA B 1 225 ? 114.428 116.040 102.287 1.00 83.09 225 ALA B O 1
ATOM 4230 N N . GLU B 1 226 ? 113.490 116.047 100.233 1.00 85.81 226 GLU B N 1
ATOM 4231 C CA . GLU B 1 226 ? 112.189 116.532 100.679 1.00 85.81 226 GLU B CA 1
ATOM 4232 C C . GLU B 1 226 ? 111.106 115.678 100.037 1.00 85.81 226 GLU B C 1
ATOM 4233 O O . GLU B 1 226 ? 111.116 115.474 98.819 1.00 85.81 226 GLU B O 1
ATOM 4239 N N . VAL B 1 227 ? 110.188 115.170 100.856 1.00 81.81 227 VAL B N 1
ATOM 4240 C CA . VAL B 1 227 ? 109.098 114.316 100.397 1.00 81.81 227 VAL B CA 1
ATOM 4241 C C . VAL B 1 227 ? 107.796 114.859 100.966 1.00 81.81 227 VAL B C 1
ATOM 4242 O O . VAL B 1 227 ? 107.700 115.117 102.172 1.00 81.81 227 VAL B O 1
ATOM 4246 N N . TRP B 1 228 ? 106.800 115.037 100.102 1.00 76.00 228 TRP B N 1
ATOM 4247 C CA . TRP B 1 228 ? 105.463 115.459 100.502 1.00 76.00 228 TRP B CA 1
ATOM 4248 C C . TRP B 1 228 ? 104.450 114.488 99.916 1.00 76.00 228 TRP B C 1
ATOM 4249 O O . TRP B 1 228 ? 104.489 114.198 98.716 1.00 76.00 228 TRP B O 1
ATOM 4260 N N . GLN B 1 229 ? 103.555 113.980 100.760 1.00 73.98 229 GLN B N 1
ATOM 4261 C CA . GLN B 1 229 ? 102.442 113.141 100.327 1.00 73.98 229 GLN B CA 1
ATOM 4262 C C . GLN B 1 229 ? 101.175 113.668 100.985 1.00 73.98 229 GLN B C 1
ATOM 4263 O O . GLN B 1 229 ? 101.040 113.617 102.212 1.00 73.98 229 GLN B O 1
ATOM 4269 N N . MET B 1 230 ? 100.248 114.167 100.173 1.00 71.69 230 MET B N 1
ATOM 4270 C CA . MET B 1 230 ? 99.035 114.801 100.669 1.00 71.69 230 MET B CA 1
ATOM 4271 C C . MET B 1 230 ? 97.809 114.099 100.106 1.00 71.69 230 MET B C 1
ATOM 4272 O O . MET B 1 230 ? 97.675 113.956 98.886 1.00 71.69 230 MET B O 1
ATOM 4277 N N . HIS B 1 231 ? 96.922 113.659 101.000 1.00 69.38 231 HIS B N 1
ATOM 4278 C CA . HIS B 1 231 ? 95.605 113.128 100.661 1.00 69.38 231 HIS B CA 1
ATOM 4279 C C . HIS B 1 231 ? 95.665 111.914 99.741 1.00 69.38 231 HIS B C 1
ATOM 4280 O O . HIS B 1 231 ? 94.779 111.732 98.899 1.00 69.38 231 HIS B O 1
ATOM 4287 N N . GLY B 1 232 ? 96.687 111.072 99.879 1.00 67.82 232 GLY B N 1
ATOM 4288 C CA . GLY B 1 232 ? 96.802 109.897 99.038 1.00 67.82 232 GLY B CA 1
ATOM 4289 C C . GLY B 1 232 ? 96.726 108.590 99.802 1.00 67.82 232 GLY B C 1
ATOM 4290 O O . GLY B 1 232 ? 97.044 108.540 100.994 1.00 67.82 232 GLY B O 1
ATOM 4291 N N . GLU B 1 233 ? 96.303 107.525 99.128 1.00 72.87 233 GLU B N 1
ATOM 4292 C CA . GLU B 1 233 ? 96.211 106.197 99.721 1.00 72.87 233 GLU B CA 1
ATOM 4293 C C . GLU B 1 233 ? 97.218 105.278 99.043 1.00 72.87 233 GLU B C 1
ATOM 4294 O O . GLU B 1 233 ? 97.313 105.260 97.811 1.00 72.87 233 GLU B O 1
ATOM 4300 N N . ASP B 1 234 ? 97.976 104.532 99.850 1.00 77.12 234 ASP B N 1
ATOM 4301 C CA . ASP B 1 234 ? 98.914 103.523 99.361 1.00 77.12 234 ASP B CA 1
ATOM 4302 C C . ASP B 1 234 ? 100.001 104.121 98.472 1.00 77.12 234 ASP B C 1
ATOM 4303 O O . ASP B 1 234 ? 100.520 103.445 97.581 1.00 77.12 234 ASP B O 1
ATOM 4308 N N . ASN B 1 235 ? 100.358 105.382 98.697 1.00 77.83 235 ASN B N 1
ATOM 4309 C CA . ASN B 1 235 ? 101.416 106.011 97.921 1.00 77.83 235 ASN B CA 1
ATOM 4310 C C . ASN B 1 235 ? 102.775 105.694 98.530 1.00 77.83 235 ASN B C 1
ATOM 4311 O O . ASN B 1 235 ? 102.952 105.742 99.750 1.00 77.83 235 ASN B O 1
ATOM 4316 N N . GLU B 1 236 ? 103.736 105.365 97.671 1.00 81.85 236 GLU B N 1
ATOM 4317 C CA . GLU B 1 236 ? 105.078 104.987 98.095 1.00 81.85 236 GLU B CA 1
ATOM 4318 C C . GLU B 1 236 ? 106.082 105.966 97.505 1.00 81.85 236 GLU B C 1
ATOM 4319 O O . GLU B 1 236 ? 106.075 106.218 96.294 1.00 81.85 236 GLU B O 1
ATOM 4325 N N . ALA B 1 237 ? 106.931 106.521 98.365 1.00 81.28 237 ALA B N 1
ATOM 4326 C CA . ALA B 1 237 ? 108.001 107.426 97.963 1.00 81.28 237 ALA B CA 1
ATOM 4327 C C . ALA B 1 237 ? 109.319 106.878 98.490 1.00 81.28 237 ALA B C 1
ATOM 4328 O O . ALA B 1 237 ? 109.420 106.527 99.671 1.00 81.28 237 ALA B O 1
ATOM 4330 N N . ASN B 1 238 ? 110.317 106.792 97.615 1.00 82.27 238 ASN B N 1
ATOM 4331 C CA . ASN B 1 238 ? 111.637 106.291 97.969 1.00 82.27 238 ASN B CA 1
ATOM 4332 C C . ASN B 1 238 ? 112.696 107.256 97.459 1.00 82.27 238 ASN B C 1
ATOM 4333 O O . ASN B 1 238 ? 112.685 107.633 96.281 1.00 82.27 238 ASN B O 1
ATOM 4338 N N . VAL B 1 239 ? 113.598 107.661 98.348 1.00 81.73 239 VAL B N 1
ATOM 4339 C CA . VAL B 1 239 ? 114.712 108.541 98.014 1.00 81.73 239 VAL B CA 1
ATOM 4340 C C . VAL B 1 239 ? 115.991 107.858 98.470 1.00 81.73 239 VAL B C 1
ATOM 4341 O O . VAL B 1 239 ? 116.088 107.422 99.622 1.00 81.73 239 VAL B O 1
ATOM 4345 N N . ASP B 1 240 ? 116.962 107.747 97.567 1.00 83.64 240 ASP B N 1
ATOM 4346 C CA . ASP B 1 240 ? 118.272 107.181 97.873 1.00 83.64 240 ASP B CA 1
ATOM 4347 C C . ASP B 1 240 ? 119.325 108.117 97.297 1.00 83.64 240 ASP B C 1
ATOM 4348 O O . ASP B 1 240 ? 119.400 108.294 96.077 1.00 83.64 240 ASP B O 1
ATOM 4353 N N . GLN B 1 241 ? 120.126 108.721 98.171 1.00 74.73 241 GLN B N 1
ATOM 4354 C CA . GLN B 1 241 ? 121.170 109.654 97.764 1.00 74.73 241 GLN B CA 1
ATOM 4355 C C . GLN B 1 241 ? 122.505 109.173 98.312 1.00 74.73 241 GLN B C 1
ATOM 4356 O O . GLN B 1 241 ? 122.612 108.866 99.503 1.00 74.73 241 GLN B O 1
ATOM 4362 N N . ASP B 1 242 ? 123.511 109.087 97.440 1.00 78.78 242 ASP B N 1
ATOM 4363 C CA . ASP B 1 242 ? 124.877 108.741 97.824 1.00 78.78 242 ASP B CA 1
ATOM 4364 C C . ASP B 1 242 ? 125.822 109.786 97.239 1.00 78.78 242 ASP B C 1
ATOM 4365 O O . ASP B 1 242 ? 125.952 109.895 96.013 1.00 78.78 242 ASP B O 1
ATOM 4370 N N . GLY B 1 243 ? 126.488 110.546 98.112 1.00 77.68 243 GLY B N 1
ATOM 4371 C CA . GLY B 1 243 ? 127.473 111.494 97.646 1.00 77.68 243 GLY B CA 1
ATOM 4372 C C . GLY B 1 243 ? 127.335 112.837 98.331 1.00 77.68 243 GLY B C 1
ATOM 4373 O O . GLY B 1 243 ? 127.078 112.923 99.540 1.00 77.68 243 GLY B O 1
ATOM 4374 N N . ASP B 1 244 ? 127.529 113.893 97.541 1.00 78.59 244 ASP B N 1
ATOM 4375 C CA . ASP B 1 244 ? 127.604 115.259 98.044 1.00 78.59 244 ASP B CA 1
ATOM 4376 C C . ASP B 1 244 ? 126.618 116.153 97.306 1.00 78.59 244 ASP B C 1
ATOM 4377 O O . ASP B 1 244 ? 126.430 116.006 96.095 1.00 78.59 244 ASP B O 1
ATOM 4382 N N . LEU B 1 245 ? 125.979 117.064 98.044 1.00 81.12 245 LEU B N 1
ATOM 4383 C CA . LEU B 1 245 ? 125.204 118.168 97.473 1.00 81.12 245 LEU B CA 1
ATOM 4384 C C . LEU B 1 245 ? 124.047 117.691 96.600 1.00 81.12 245 LEU B C 1
ATOM 4385 O O . LEU B 1 245 ? 123.620 118.402 95.687 1.00 81.12 245 LEU B O 1
ATOM 4390 N N . ASN B 1 246 ? 123.520 116.499 96.865 1.00 78.85 246 ASN B N 1
ATOM 4391 C CA . ASN B 1 246 ? 122.419 115.974 96.070 1.00 78.85 246 ASN B CA 1
ATOM 4392 C C . ASN B 1 246 ? 121.087 116.488 96.601 1.00 78.85 246 ASN B C 1
ATOM 4393 O O . ASN B 1 246 ? 120.833 116.473 97.808 1.00 78.85 246 ASN B O 1
ATOM 4398 N N . ASN B 1 247 ? 120.237 116.950 95.686 1.00 83.94 247 ASN B N 1
ATOM 4399 C CA . ASN B 1 247 ? 118.934 117.510 96.022 1.00 83.94 247 ASN B CA 1
ATOM 4400 C C . ASN B 1 247 ? 117.849 116.665 95.368 1.00 83.94 247 ASN B C 1
ATOM 4401 O O . ASN B 1 247 ? 117.868 116.457 94.150 1.00 83.94 247 ASN B O 1
ATOM 4406 N N . ALA B 1 248 ? 116.918 116.173 96.180 1.00 83.75 248 ALA B N 1
ATOM 4407 C CA . ALA B 1 248 ? 115.791 115.374 95.715 1.00 83.75 248 ALA B CA 1
ATOM 4408 C C . ALA B 1 248 ? 114.501 115.942 96.289 1.00 83.75 248 ALA B C 1
ATOM 4409 O O . ALA B 1 248 ? 114.421 116.219 97.491 1.00 83.75 248 ALA B O 1
ATOM 4411 N N . TYR B 1 249 ? 113.500 116.123 95.429 1.00 86.58 249 TYR B N 1
ATOM 4412 C CA . TYR B 1 249 ? 112.188 116.612 95.835 1.00 86.58 249 TYR B CA 1
ATOM 4413 C C . TYR B 1 249 ? 111.125 115.706 95.235 1.00 86.58 249 TYR B C 1
ATOM 4414 O O . TYR B 1 249 ? 111.143 115.443 94.029 1.00 86.58 249 TYR B O 1
ATOM 4423 N N . ILE B 1 250 ? 110.213 115.223 96.074 1.00 81.79 250 ILE B N 1
ATOM 4424 C CA . ILE B 1 250 ? 109.107 114.373 95.648 1.00 81.79 250 ILE B CA 1
ATOM 4425 C C . ILE B 1 250 ? 107.814 114.963 96.191 1.00 81.79 250 ILE B C 1
ATOM 4426 O O . ILE B 1 250 ? 107.724 115.276 97.384 1.00 81.79 250 ILE B O 1
ATOM 4431 N N . LEU B 1 251 ? 106.825 115.131 95.316 1.00 81.30 251 LEU B N 1
ATOM 4432 C CA . LEU B 1 251 ? 105.504 115.629 95.689 1.00 81.30 251 LEU B CA 1
ATOM 4433 C C . LEU B 1 251 ? 104.462 114.679 95.114 1.00 81.30 251 LEU B C 1
ATOM 4434 O O . LEU B 1 251 ? 104.471 114.399 93.912 1.00 81.30 251 LEU B O 1
ATOM 4439 N N . GLN B 1 252 ? 103.581 114.168 95.971 1.00 76.34 252 GLN B N 1
ATOM 4440 C CA . GLN B 1 252 ? 102.482 113.296 95.560 1.00 76.34 252 GLN B CA 1
ATOM 4441 C C . GLN B 1 252 ? 101.198 113.835 96.184 1.00 76.34 252 GLN B C 1
ATOM 4442 O O . GLN B 1 252 ? 100.956 113.655 97.382 1.00 76.34 252 GLN B O 1
ATOM 4448 N N . GLU B 1 253 ? 100.372 114.492 95.372 1.00 77.47 253 GLU B N 1
ATOM 4449 C CA . GLU B 1 253 ? 99.129 115.091 95.844 1.00 77.47 253 GLU B CA 1
ATOM 4450 C C . GLU B 1 253 ? 97.966 114.221 95.379 1.00 77.47 253 GLU B C 1
ATOM 4451 O O . GLU B 1 253 ? 97.602 114.238 94.199 1.00 77.47 253 GLU B O 1
ATOM 4457 N N . GLY B 1 254 ? 97.392 113.458 96.305 1.00 69.21 254 GLY B N 1
ATOM 4458 C CA . GLY B 1 254 ? 96.282 112.581 95.986 1.00 69.21 254 GLY B CA 1
ATOM 4459 C C . GLY B 1 254 ? 96.731 111.356 95.206 1.00 69.21 254 GLY B C 1
ATOM 4460 O O . GLY B 1 254 ? 97.907 111.159 94.905 1.00 69.21 254 GLY B O 1
ATOM 4461 N N . GLY B 1 255 ? 95.756 110.519 94.877 1.00 70.95 255 GLY B N 1
ATOM 4462 C CA . GLY B 1 255 ? 96.006 109.335 94.086 1.00 70.95 255 GLY B CA 1
ATOM 4463 C C . GLY B 1 255 ? 96.146 108.083 94.939 1.00 70.95 255 GLY B C 1
ATOM 4464 O O . GLY B 1 255 ? 96.337 108.134 96.156 1.00 70.95 255 GLY B O 1
ATOM 4465 N N . MET B 1 256 ? 96.044 106.935 94.275 1.00 71.29 256 MET B N 1
ATOM 4466 C CA . MET B 1 256 ? 96.143 105.633 94.924 1.00 71.29 256 MET B CA 1
ATOM 4467 C C . MET B 1 256 ? 97.214 104.805 94.229 1.00 71.29 256 MET B C 1
ATOM 4468 O O . MET B 1 256 ? 97.251 104.745 92.996 1.00 71.29 256 MET B O 1
ATOM 4473 N N . ASN B 1 257 ? 98.092 104.188 95.023 1.00 73.89 257 ASN B N 1
ATOM 4474 C CA . ASN B 1 257 ? 99.132 103.292 94.524 1.00 73.89 257 ASN B CA 1
ATOM 4475 C C . ASN B 1 257 ? 100.116 104.008 93.606 1.00 73.89 257 ASN B C 1
ATOM 4476 O O . ASN B 1 257 ? 100.597 103.421 92.630 1.00 73.89 257 ASN B O 1
ATOM 4481 N N . ASN B 1 258 ? 100.428 105.266 93.906 1.00 78.17 258 ASN B N 1
ATOM 4482 C CA . ASN B 1 258 ? 101.420 106.013 93.147 1.00 78.17 258 ASN B CA 1
ATOM 4483 C C . ASN B 1 258 ? 102.807 105.768 93.727 1.00 78.17 258 ASN B C 1
ATOM 4484 O O . ASN B 1 258 ? 103.006 105.835 94.943 1.00 78.17 258 ASN B O 1
ATOM 4489 N N . LEU B 1 259 ? 103.765 105.484 92.848 1.00 81.70 259 LEU B N 1
ATOM 4490 C CA . LEU B 1 259 ? 105.124 105.134 93.243 1.00 81.70 259 LEU B CA 1
ATOM 4491 C C . LEU B 1 259 ? 106.095 106.159 92.675 1.00 81.70 259 LEU B C 1
ATOM 4492 O O . LEU B 1 259 ? 106.088 106.424 91.468 1.00 81.70 259 LEU B O 1
ATOM 4497 N N . ALA B 1 260 ? 106.921 106.735 93.546 1.00 81.83 260 ALA B N 1
ATOM 4498 C CA . ALA B 1 260 ? 107.979 107.657 93.150 1.00 81.83 260 ALA B CA 1
ATOM 4499 C C . ALA B 1 260 ? 109.303 107.131 93.684 1.00 81.83 260 ALA B C 1
ATOM 4500 O O . ALA B 1 260 ? 109.398 106.770 94.862 1.00 81.83 260 ALA B O 1
ATOM 4502 N N . ASP B 1 261 ? 110.317 107.084 92.822 1.00 85.30 261 ASP B N 1
ATOM 4503 C CA . ASP B 1 261 ? 111.637 106.589 93.191 1.00 85.30 261 ASP B CA 1
ATOM 4504 C C . ASP B 1 261 ? 112.688 107.547 92.652 1.00 85.30 261 ASP B C 1
ATOM 4505 O O . ASP B 1 261 ? 112.697 107.854 91.455 1.00 85.30 261 ASP B O 1
ATOM 4510 N N . VAL B 1 262 ? 113.563 108.017 93.537 1.00 82.25 262 VAL B N 1
ATOM 4511 C CA . VAL B 1 262 ? 114.687 108.875 93.180 1.00 82.25 262 VAL B CA 1
ATOM 4512 C C . VAL B 1 262 ? 115.960 108.185 93.647 1.00 82.25 262 VAL B C 1
ATOM 4513 O O . VAL B 1 262 ? 116.069 107.796 94.816 1.00 82.25 262 VAL B O 1
ATOM 4517 N N . HIS B 1 263 ? 116.911 108.015 92.732 1.00 85.24 263 HIS B N 1
ATOM 4518 C CA . HIS B 1 263 ? 118.219 107.448 93.033 1.00 85.24 263 HIS B CA 1
ATOM 4519 C C . HIS B 1 263 ? 119.278 108.383 92.470 1.00 85.24 263 HIS B C 1
ATOM 4520 O O . HIS B 1 263 ? 119.286 108.661 91.267 1.00 85.24 263 HIS B O 1
ATOM 4527 N N . GLN B 1 264 ? 120.154 108.884 93.340 1.00 76.34 264 GLN B N 1
ATOM 4528 C CA . GLN B 1 264 ? 121.201 109.818 92.945 1.00 76.34 264 GLN B CA 1
ATOM 4529 C C . GLN B 1 264 ? 122.533 109.332 93.491 1.00 76.34 264 GLN B C 1
ATOM 4530 O O . GLN B 1 264 ? 122.640 109.019 94.681 1.00 76.34 264 GLN B O 1
ATOM 4536 N N . ASN B 1 265 ? 123.537 109.255 92.621 1.00 78.08 265 ASN B N 1
ATOM 4537 C CA . ASN B 1 265 ? 124.916 108.992 93.015 1.00 78.08 265 ASN B CA 1
ATOM 4538 C C . ASN B 1 265 ? 125.798 110.080 92.422 1.00 78.08 265 ASN B C 1
ATOM 4539 O O . ASN B 1 265 ? 125.782 110.297 91.204 1.00 78.08 265 ASN B O 1
ATOM 4544 N N . GLY B 1 266 ? 126.552 110.773 93.281 1.00 78.47 266 GLY B N 1
ATOM 4545 C CA . GLY B 1 266 ? 127.519 111.738 92.807 1.00 78.47 266 GLY B CA 1
ATOM 4546 C C . GLY B 1 266 ? 127.427 113.051 93.557 1.00 78.47 266 GLY B C 1
ATOM 4547 O O . GLY B 1 266 ? 127.104 113.093 94.750 1.00 78.47 266 GLY B O 1
ATOM 4548 N N . VAL B 1 267 ? 127.734 114.133 92.843 1.00 78.50 267 VAL B N 1
ATOM 4549 C CA . VAL B 1 267 ? 127.831 115.472 93.416 1.00 78.50 267 VAL B CA 1
ATOM 4550 C C . VAL B 1 267 ? 126.881 116.403 92.673 1.00 78.50 267 VAL B C 1
ATOM 4551 O O . VAL B 1 267 ? 126.875 116.438 91.437 1.00 78.50 267 VAL B O 1
ATOM 4555 N N . SER B 1 268 ? 126.070 117.145 93.433 1.00 81.82 268 SER B N 1
ATOM 4556 C CA . SER B 1 268 ? 125.276 118.264 92.914 1.00 81.82 268 SER B CA 1
ATOM 4557 C C . SER B 1 268 ? 124.210 117.807 91.916 1.00 81.82 268 SER B C 1
ATOM 4558 O O . SER B 1 268 ? 123.947 118.483 90.921 1.00 81.82 268 SER B O 1
ATOM 4561 N N . ASN B 1 269 ? 123.582 116.665 92.183 1.00 78.93 269 ASN B N 1
ATOM 4562 C CA . ASN B 1 269 ? 122.509 116.167 91.333 1.00 78.93 269 ASN B CA 1
ATOM 4563 C C . ASN B 1 269 ? 121.159 116.656 91.843 1.00 78.93 269 ASN B C 1
ATOM 4564 O O . ASN B 1 269 ? 120.893 116.645 93.048 1.00 78.93 269 ASN B O 1
ATOM 4569 N N . THR B 1 270 ? 120.305 117.084 90.914 1.00 83.98 270 THR B N 1
ATOM 4570 C CA . THR B 1 270 ? 118.991 117.631 91.234 1.00 83.98 270 THR B CA 1
ATOM 4571 C C . THR B 1 270 ? 117.918 116.771 90.583 1.00 83.98 270 THR B C 1
ATOM 4572 O O . THR B 1 270 ? 117.949 116.547 89.368 1.00 83.98 270 THR B O 1
ATOM 4576 N N . ALA B 1 271 ? 116.971 116.295 91.388 1.00 83.13 271 ALA B N 1
ATOM 4577 C CA . ALA B 1 271 ? 115.861 115.481 90.909 1.00 83.13 271 ALA B CA 1
ATOM 4578 C C . ALA B 1 271 ? 114.558 115.996 91.502 1.00 83.13 271 ALA B C 1
ATOM 4579 O O . ALA B 1 271 ? 114.481 116.260 92.707 1.00 83.13 271 ALA B O 1
ATOM 4581 N N . GLU B 1 272 ? 113.540 116.143 90.656 1.00 86.32 272 GLU B N 1
ATOM 4582 C CA . GLU B 1 272 ? 112.219 116.587 91.081 1.00 86.32 272 GLU B CA 1
ATOM 4583 C C . GLU B 1 272 ? 111.162 115.684 90.463 1.00 86.32 272 GLU B C 1
ATOM 4584 O O . GLU B 1 272 ? 111.188 115.430 89.254 1.00 86.32 272 GLU B O 1
ATOM 4590 N N . ILE B 1 273 ? 110.244 115.199 91.294 1.00 80.70 273 ILE B N 1
ATOM 4591 C CA . ILE B 1 273 ? 109.142 114.348 90.860 1.00 80.70 273 ILE B CA 1
ATOM 4592 C C . ILE B 1 273 ? 107.848 114.951 91.386 1.00 80.70 273 ILE B C 1
ATOM 4593 O O . ILE B 1 273 ? 107.741 115.261 92.579 1.00 80.70 273 ILE B O 1
ATOM 4598 N N . TYR B 1 274 ? 106.879 115.136 90.495 1.00 82.08 274 TYR B N 1
ATOM 4599 C CA . TYR B 1 274 ? 105.561 115.655 90.832 1.00 82.08 274 TYR B CA 1
ATOM 4600 C C . TYR B 1 274 ? 104.512 114.692 90.296 1.00 82.08 274 TYR B C 1
ATOM 4601 O O . TYR B 1 274 ? 104.534 114.344 89.112 1.00 82.08 274 TYR B O 1
ATOM 4610 N N . GLN B 1 275 ? 103.608 114.256 91.166 1.00 76.56 275 GLN B N 1
ATOM 4611 C CA . GLN B 1 275 ? 102.491 113.397 90.789 1.00 76.56 275 GLN B CA 1
ATOM 4612 C C . GLN B 1 275 ? 101.218 114.021 91.344 1.00 76.56 275 GLN B C 1
ATOM 4613 O O . GLN B 1 275 ? 101.116 114.259 92.554 1.00 76.56 275 GLN B O 1
ATOM 4619 N N . TYR B 1 276 ? 100.264 114.311 90.462 1.00 76.23 276 TYR B N 1
ATOM 4620 C CA . TYR B 1 276 ? 99.000 114.932 90.856 1.00 76.23 276 TYR B CA 1
ATOM 4621 C C . TYR B 1 276 ? 97.879 113.932 90.601 1.00 76.23 276 TYR B C 1
ATOM 4622 O O . TYR B 1 276 ? 97.367 113.825 89.484 1.00 76.23 276 TYR B O 1
ATOM 4631 N N . GLY B 1 277 ? 97.503 113.195 91.643 1.00 68.12 277 GLY B N 1
ATOM 4632 C CA . GLY B 1 277 ? 96.445 112.209 91.544 1.00 68.12 277 GLY B CA 1
ATOM 4633 C C . GLY B 1 277 ? 96.800 111.030 90.663 1.00 68.12 277 GLY B C 1
ATOM 4634 O O . GLY B 1 277 ? 97.952 110.884 90.239 1.00 68.12 277 GLY B O 1
ATOM 4635 N N . GLY B 1 278 ? 95.820 110.180 90.383 1.00 69.27 278 GLY B N 1
ATOM 4636 C CA . GLY B 1 278 ? 96.001 109.060 89.487 1.00 69.27 278 GLY B CA 1
ATOM 4637 C C . GLY B 1 278 ? 96.237 107.752 90.226 1.00 69.27 278 GLY B C 1
ATOM 4638 O O . GLY B 1 278 ? 96.590 107.717 91.407 1.00 69.27 278 GLY B O 1
ATOM 4639 N N . MET B 1 279 ? 96.036 106.655 89.504 1.00 70.03 279 MET B N 1
ATOM 4640 C CA . MET B 1 279 ? 96.192 105.309 90.042 1.00 70.03 279 MET B CA 1
ATOM 4641 C C . MET B 1 279 ? 97.336 104.607 89.321 1.00 70.03 279 MET B C 1
ATOM 4642 O O . MET B 1 279 ? 97.406 104.638 88.088 1.00 70.03 279 MET B O 1
ATOM 4647 N N . ASP B 1 280 ? 98.239 104.005 90.098 1.00 74.81 280 ASP B N 1
ATOM 4648 C CA . ASP B 1 280 ? 99.315 103.164 89.581 1.00 74.81 280 ASP B CA 1
ATOM 4649 C C . ASP B 1 280 ? 100.323 103.952 88.752 1.00 74.81 280 ASP B C 1
ATOM 4650 O O . ASP B 1 280 ? 100.981 103.387 87.872 1.00 74.81 280 ASP B O 1
ATOM 4655 N N . ASN B 1 281 ? 100.451 105.250 89.016 1.00 76.91 281 ASN B N 1
ATOM 4656 C CA . ASN B 1 281 ? 101.474 106.052 88.360 1.00 76.91 281 ASN B CA 1
ATOM 4657 C C . ASN B 1 281 ? 102.842 105.714 88.942 1.00 76.91 281 ASN B C 1
ATOM 4658 O O . ASN B 1 281 ? 103.007 105.647 90.163 1.00 76.91 281 ASN B O 1
ATOM 4663 N N . GLU B 1 282 ? 103.821 105.499 88.067 1.00 81.97 282 GLU B N 1
ATOM 4664 C CA . GLU B 1 282 ? 105.171 105.121 88.469 1.00 81.97 282 GLU B CA 1
ATOM 4665 C C . GLU B 1 282 ? 106.163 106.111 87.877 1.00 81.97 282 GLU B C 1
ATOM 4666 O O . GLU B 1 282 ? 106.120 106.396 86.675 1.00 81.97 282 GLU B O 1
ATOM 4672 N N . ALA B 1 283 ? 107.043 106.642 88.722 1.00 82.00 283 ALA B N 1
ATOM 4673 C CA . ALA B 1 283 ? 108.085 107.572 88.306 1.00 82.00 283 ALA B CA 1
ATOM 4674 C C . ALA B 1 283 ? 109.421 107.094 88.858 1.00 82.00 283 ALA B C 1
ATOM 4675 O O . ALA B 1 283 ? 109.532 106.803 90.053 1.00 82.00 283 ALA B O 1
ATOM 4677 N N . TYR B 1 284 ? 110.423 107.002 87.986 1.00 83.75 284 TYR B N 1
ATOM 4678 C CA . TYR B 1 284 ? 111.780 106.620 88.360 1.00 83.75 284 TYR B CA 1
ATOM 4679 C C . TYR B 1 284 ? 112.744 107.668 87.824 1.00 83.75 284 TYR B C 1
ATOM 4680 O O . TYR B 1 284 ? 112.705 108.000 86.633 1.00 83.75 284 TYR B O 1
ATOM 4689 N N . LEU B 1 285 ? 113.605 108.189 88.697 1.00 83.68 285 LEU B N 1
ATOM 4690 C CA . LEU B 1 285 ? 114.597 109.190 88.316 1.00 83.68 285 LEU B CA 1
ATOM 4691 C C . LEU B 1 285 ? 115.955 108.753 88.850 1.00 83.68 285 LEU B C 1
ATOM 4692 O O . LEU B 1 285 ? 116.202 108.823 90.058 1.00 83.68 285 LEU B O 1
ATOM 4697 N N . ILE B 1 286 ? 116.839 108.326 87.950 1.00 81.94 286 ILE B N 1
ATOM 4698 C CA . ILE B 1 286 ? 118.166 107.831 88.302 1.00 81.94 286 ILE B CA 1
ATOM 4699 C C . ILE B 1 286 ? 119.197 108.787 87.717 1.00 81.94 286 ILE B C 1
ATOM 4700 O O . ILE B 1 286 ? 119.150 109.104 86.522 1.00 81.94 286 ILE B O 1
ATOM 4705 N N . GLN B 1 287 ? 120.116 109.256 88.559 1.00 76.90 287 GLN B N 1
ATOM 4706 C CA . GLN B 1 287 ? 121.170 110.176 88.144 1.00 76.90 287 GLN B CA 1
ATOM 4707 C C . GLN B 1 287 ? 122.503 109.685 88.692 1.00 76.90 287 GLN B C 1
ATOM 4708 O O . GLN B 1 287 ? 122.774 109.823 89.890 1.00 76.90 287 GLN B O 1
ATOM 4714 N N . ASP B 1 288 ? 123.339 109.131 87.815 1.00 81.09 288 ASP B N 1
ATOM 4715 C CA . ASP B 1 288 ? 124.677 108.669 88.171 1.00 81.09 288 ASP B CA 1
ATOM 4716 C C . ASP B 1 288 ? 125.687 109.611 87.526 1.00 81.09 288 ASP B C 1
ATOM 4717 O O . ASP B 1 288 ? 125.848 109.615 86.300 1.00 81.09 288 ASP B O 1
ATOM 4722 N N . GLY B 1 289 ? 126.372 110.404 88.346 1.00 76.32 289 GLY B N 1
ATOM 4723 C CA . GLY B 1 289 ? 127.296 111.392 87.843 1.00 76.32 289 GLY B CA 1
ATOM 4724 C C . GLY B 1 289 ? 127.168 112.690 88.601 1.00 76.32 289 GLY B C 1
ATOM 4725 O O . GLY B 1 289 ? 126.704 112.732 89.746 1.00 76.32 289 GLY B O 1
ATOM 4726 N N . ASP B 1 290 ? 127.584 113.774 87.954 1.00 80.48 290 ASP B N 1
ATOM 4727 C CA . ASP B 1 290 ? 127.653 115.084 88.585 1.00 80.48 290 ASP B CA 1
ATOM 4728 C C . ASP B 1 290 ? 126.793 116.099 87.843 1.00 80.48 290 ASP B C 1
ATOM 4729 O O . ASP B 1 290 ? 126.702 116.071 86.612 1.00 80.48 290 ASP B O 1
ATOM 4734 N N . MET B 1 291 ? 126.158 116.989 88.612 1.00 81.06 291 MET B N 1
ATOM 4735 C CA . MET B 1 291 ? 125.431 118.148 88.092 1.00 81.06 291 MET B CA 1
ATOM 4736 C C . MET B 1 291 ? 124.271 117.757 87.181 1.00 81.06 291 MET B C 1
ATOM 4737 O O . MET B 1 291 ? 124.002 118.434 86.187 1.00 81.06 291 MET B O 1
ATOM 4742 N N . HIS B 1 292 ? 123.568 116.678 87.509 1.00 80.13 292 HIS B N 1
ATOM 4743 C CA . HIS B 1 292 ? 122.418 116.263 86.721 1.00 80.13 292 HIS B CA 1
ATOM 4744 C C . HIS B 1 292 ? 121.156 116.986 87.177 1.00 80.13 292 HIS B C 1
ATOM 4745 O O . HIS B 1 292 ? 120.962 117.261 88.365 1.00 80.13 292 HIS B O 1
ATOM 4752 N N . THR B 1 293 ? 120.293 117.295 86.212 1.00 83.58 293 THR B N 1
ATOM 4753 C CA . THR B 1 293 ? 119.009 117.938 86.463 1.00 83.58 293 THR B CA 1
ATOM 4754 C C . THR B 1 293 ? 117.912 117.094 85.830 1.00 83.58 293 THR B C 1
ATOM 4755 O O . THR B 1 293 ? 117.940 116.839 84.620 1.00 83.58 293 THR B O 1
ATOM 4759 N N . GLY B 1 294 ? 116.962 116.659 86.641 1.00 83.59 294 GLY B N 1
ATOM 4760 C CA . GLY B 1 294 ? 115.860 115.841 86.155 1.00 83.59 294 GLY B CA 1
ATOM 4761 C C . GLY B 1 294 ? 114.536 116.283 86.739 1.00 83.59 294 GLY B C 1
ATOM 4762 O O . GLY B 1 294 ? 114.429 116.545 87.935 1.00 83.59 294 GLY B O 1
ATOM 4763 N N . VAL B 1 295 ? 113.527 116.370 85.874 1.00 86.12 295 VAL B N 1
ATOM 4764 C CA . VAL B 1 295 ? 112.180 116.776 86.259 1.00 86.12 295 VAL B CA 1
ATOM 4765 C C . VAL B 1 295 ? 111.187 115.793 85.653 1.00 86.12 295 VAL B C 1
ATOM 4766 O O . VAL B 1 295 ? 111.227 115.528 84.447 1.00 86.12 295 VAL B O 1
ATOM 4770 N N . ILE B 1 296 ? 110.306 115.250 86.489 1.00 80.72 296 ILE B N 1
ATOM 4771 C CA . ILE B 1 296 ? 109.250 114.339 86.057 1.00 80.72 296 ILE B CA 1
ATOM 4772 C C . ILE B 1 296 ? 107.930 114.868 86.601 1.00 80.72 296 ILE B C 1
ATOM 4773 O O . ILE B 1 296 ? 107.833 115.196 87.789 1.00 80.72 296 ILE B O 1
ATOM 4778 N N . THR B 1 297 ? 106.929 114.977 85.731 1.00 80.23 297 THR B N 1
ATOM 4779 C CA . THR B 1 297 ? 105.600 115.445 86.102 1.00 80.23 297 THR B CA 1
ATOM 4780 C C . THR B 1 297 ? 104.556 114.497 85.529 1.00 80.23 297 THR B C 1
ATOM 4781 O O . THR B 1 297 ? 104.593 114.177 84.336 1.00 80.23 297 THR B O 1
ATOM 4785 N N . GLN B 1 298 ? 103.635 114.045 86.378 1.00 76.98 298 GLN B N 1
ATOM 4786 C CA . GLN B 1 298 ? 102.585 113.113 85.984 1.00 76.98 298 GLN B CA 1
ATOM 4787 C C . GLN B 1 298 ? 101.237 113.626 86.472 1.00 76.98 298 GLN B C 1
ATOM 4788 O O . GLN B 1 298 ? 101.090 113.983 87.648 1.00 76.98 298 GLN B O 1
ATOM 4794 N N . SER B 1 299 ? 100.266 113.683 85.561 1.00 69.06 299 SER B N 1
ATOM 4795 C CA . SER B 1 299 ? 98.886 114.036 85.884 1.00 69.06 299 SER B CA 1
ATOM 4796 C C . SER B 1 299 ? 97.964 113.186 85.019 1.00 69.06 299 SER B C 1
ATOM 4797 O O . SER B 1 299 ? 97.905 113.373 83.800 1.00 69.06 299 SER B O 1
ATOM 4800 N N . GLY B 1 300 ? 97.256 112.259 85.632 1.00 63.32 300 GLY B N 1
ATOM 4801 C CA . GLY B 1 300 ? 96.333 111.417 84.897 1.00 63.32 300 GLY B CA 1
ATOM 4802 C C . GLY B 1 300 ? 96.024 110.145 85.653 1.00 63.32 300 GLY B C 1
ATOM 4803 O O . GLY B 1 300 ? 96.729 109.740 86.574 1.00 63.32 300 GLY B O 1
ATOM 4804 N N . ASP B 1 301 ? 94.940 109.492 85.238 1.00 60.93 301 ASP B N 1
ATOM 4805 C CA . ASP B 1 301 ? 94.428 108.304 85.918 1.00 60.93 301 ASP B CA 1
ATOM 4806 C C . ASP B 1 301 ? 94.834 107.057 85.141 1.00 60.93 301 ASP B C 1
ATOM 4807 O O . ASP B 1 301 ? 94.287 106.773 84.073 1.00 60.93 301 ASP B O 1
ATOM 4812 N N . GLY B 1 302 ? 95.788 106.302 85.683 1.00 61.20 302 GLY B N 1
ATOM 4813 C CA . GLY B 1 302 ? 96.044 104.961 85.195 1.00 61.20 302 GLY B CA 1
ATOM 4814 C C . GLY B 1 302 ? 97.395 104.673 84.572 1.00 61.20 302 GLY B C 1
ATOM 4815 O O . GLY B 1 302 ? 97.655 105.045 83.423 1.00 61.20 302 GLY B O 1
ATOM 4816 N N . ALA B 1 303 ? 98.257 104.002 85.339 1.00 73.05 303 ALA B N 1
ATOM 4817 C CA . ALA B 1 303 ? 99.437 103.306 84.816 1.00 73.05 303 ALA B CA 1
ATOM 4818 C C . ALA B 1 303 ? 100.358 104.217 84.005 1.00 73.05 303 ALA B C 1
ATOM 4819 O O . ALA B 1 303 ? 100.931 103.809 82.993 1.00 73.05 303 ALA B O 1
ATOM 4821 N N . ASN B 1 304 ? 100.505 105.463 84.444 1.00 74.27 304 ASN B N 1
ATOM 4822 C CA . ASN B 1 304 ? 101.501 106.332 83.829 1.00 74.27 304 ASN B CA 1
ATOM 4823 C C . ASN B 1 304 ? 102.895 105.944 84.306 1.00 74.27 304 ASN B C 1
ATOM 4824 O O . ASN B 1 304 ? 103.167 105.915 85.509 1.00 74.27 304 ASN B O 1
ATOM 4829 N N . TYR B 1 305 ? 103.779 105.646 83.357 1.00 80.76 305 TYR B N 1
ATOM 4830 C CA . TYR B 1 305 ? 105.138 105.204 83.649 1.00 80.76 305 TYR B CA 1
ATOM 4831 C C . TYR B 1 305 ? 106.123 106.210 83.074 1.00 80.76 305 TYR B C 1
ATOM 4832 O O . TYR B 1 305 ? 106.083 106.510 81.876 1.00 80.76 305 TYR B O 1
ATOM 4841 N N . ALA B 1 306 ? 107.002 106.729 83.926 1.00 80.24 306 ALA B N 1
ATOM 4842 C CA . ALA B 1 306 ? 108.053 107.647 83.512 1.00 80.24 306 ALA B CA 1
ATOM 4843 C C . ALA B 1 306 ? 109.380 107.172 84.081 1.00 80.24 306 ALA B C 1
ATOM 4844 O O . ALA B 1 306 ? 109.469 106.853 85.271 1.00 80.24 306 ALA B O 1
ATOM 4846 N N . GLU B 1 307 ? 110.403 107.110 83.231 1.00 84.79 307 GLU B N 1
ATOM 4847 C CA . GLU B 1 307 ? 111.749 106.739 83.650 1.00 84.79 307 GLU B CA 1
ATOM 4848 C C . GLU B 1 307 ? 112.734 107.718 83.034 1.00 84.79 307 GLU B C 1
ATOM 4849 O O . GLU B 1 307 ? 112.713 107.937 81.818 1.00 84.79 307 GLU B O 1
ATOM 4855 N N . LEU B 1 308 ? 113.579 108.318 83.871 1.00 82.11 308 LEU B N 1
ATOM 4856 C CA . LEU B 1 308 ? 114.592 109.271 83.427 1.00 82.11 308 LEU B CA 1
ATOM 4857 C C . LEU B 1 308 ? 115.935 108.872 84.026 1.00 82.11 308 LEU B C 1
ATOM 4858 O O . LEU B 1 308 ? 116.156 109.040 85.230 1.00 82.11 308 LEU B O 1
ATOM 4863 N N . ASN B 1 309 ? 116.830 108.358 83.187 1.00 81.49 309 ASN B N 1
ATOM 4864 C CA . ASN B 1 309 ? 118.163 107.935 83.600 1.00 81.49 309 ASN B CA 1
ATOM 4865 C C . ASN B 1 309 ? 119.184 108.871 82.968 1.00 81.49 309 ASN B C 1
ATOM 4866 O O . ASN B 1 309 ? 119.147 109.104 81.755 1.00 81.49 309 ASN B O 1
ATOM 4871 N N . GLN B 1 310 ? 120.071 109.423 83.790 1.00 74.52 310 GLN B N 1
ATOM 4872 C CA . GLN B 1 310 ? 121.097 110.354 83.336 1.00 74.52 310 GLN B CA 1
ATOM 4873 C C . GLN B 1 310 ? 122.448 109.912 83.874 1.00 74.52 310 GLN B C 1
ATOM 4874 O O . GLN B 1 310 ? 122.649 109.872 85.092 1.00 74.52 310 GLN B O 1
ATOM 4880 N N . MET B 1 311 ? 123.378 109.607 82.971 1.00 79.17 311 MET B N 1
ATOM 4881 C CA . MET B 1 311 ? 124.729 109.217 83.342 1.00 79.17 311 MET B CA 1
ATOM 4882 C C . MET B 1 311 ? 125.719 110.248 82.818 1.00 79.17 311 MET B C 1
ATOM 4883 O O . MET B 1 311 ? 125.660 110.645 81.650 1.00 79.17 311 MET B O 1
ATOM 4888 N N . GLY B 1 312 ? 126.626 110.678 83.692 1.00 78.01 312 GLY B N 1
ATOM 4889 C CA . GLY B 1 312 ? 127.667 111.611 83.301 1.00 78.01 312 GLY B CA 1
ATOM 4890 C C . GLY B 1 312 ? 127.584 112.987 83.933 1.00 78.01 312 GLY B C 1
ATOM 4891 O O . GLY B 1 312 ? 127.300 113.117 85.129 1.00 78.01 312 GLY B O 1
ATOM 4892 N N . LEU B 1 313 ? 127.829 114.026 83.137 1.00 76.05 313 LEU B N 1
ATOM 4893 C CA . LEU B 1 313 ? 127.953 115.391 83.633 1.00 76.05 313 LEU B CA 1
ATOM 4894 C C . LEU B 1 313 ? 126.938 116.300 82.954 1.00 76.05 313 LEU B C 1
ATOM 4895 O O . LEU B 1 313 ? 126.827 116.302 81.723 1.00 76.05 313 LEU B O 1
ATOM 4900 N N . MET B 1 314 ? 126.204 117.069 83.763 1.00 79.52 314 MET B N 1
ATOM 4901 C CA . MET B 1 314 ? 125.380 118.186 83.290 1.00 79.52 314 MET B CA 1
ATOM 4902 C C . MET B 1 314 ? 124.334 117.754 82.263 1.00 79.52 314 MET B C 1
ATOM 4903 O O . MET B 1 314 ? 124.076 118.464 81.290 1.00 79.52 314 MET B O 1
ATOM 4908 N N . ASN B 1 315 ? 123.722 116.593 82.474 1.00 77.51 315 ASN B N 1
ATOM 4909 C CA . ASN B 1 315 ? 122.613 116.171 81.631 1.00 77.51 315 ASN B CA 1
ATOM 4910 C C . ASN B 1 315 ? 121.303 116.731 82.171 1.00 77.51 315 ASN B C 1
ATOM 4911 O O . ASN B 1 315 ? 121.062 116.731 83.381 1.00 77.51 315 ASN B O 1
ATOM 4916 N N . THR B 1 316 ? 120.456 117.213 81.263 1.00 81.20 316 THR B N 1
ATOM 4917 C CA . THR B 1 316 ? 119.194 117.854 81.616 1.00 81.20 316 THR B CA 1
ATOM 4918 C C . THR B 1 316 ? 118.048 117.055 81.014 1.00 81.20 316 THR B C 1
ATOM 4919 O O . THR B 1 316 ? 118.049 116.770 79.811 1.00 81.20 316 THR B O 1
ATOM 4923 N N . GLY B 1 317 ? 117.074 116.696 81.846 1.00 80.76 317 GLY B N 1
ATOM 4924 C CA . GLY B 1 317 ? 115.951 115.905 81.381 1.00 80.76 317 GLY B CA 1
ATOM 4925 C C . GLY B 1 317 ? 114.621 116.337 81.961 1.00 80.76 317 GLY B C 1
ATOM 4926 O O . GLY B 1 317 ? 114.516 116.600 83.162 1.00 80.76 317 GLY B O 1
ATOM 4927 N N . SER B 1 318 ? 113.599 116.419 81.113 1.00 84.63 318 SER B N 1
ATOM 4928 C CA . SER B 1 318 ? 112.255 116.790 81.534 1.00 84.63 318 SER B CA 1
ATOM 4929 C C . SER B 1 318 ? 111.251 115.855 80.879 1.00 84.63 318 SER B C 1
ATOM 4930 O O . SER B 1 318 ? 111.280 115.664 79.659 1.00 84.63 318 SER B O 1
ATOM 4933 N N . ILE B 1 319 ? 110.378 115.267 81.691 1.00 79.17 319 ILE B N 1
ATOM 4934 C CA . ILE B 1 319 ? 109.317 114.382 81.221 1.00 79.17 319 ILE B CA 1
ATOM 4935 C C . ILE B 1 319 ? 108.004 114.880 81.804 1.00 79.17 319 ILE B C 1
ATOM 4936 O O . ILE B 1 319 ? 107.900 115.092 83.019 1.00 79.17 319 ILE B O 1
ATOM 4941 N N . THR B 1 320 ? 107.013 115.088 80.941 1.00 80.21 320 THR B N 1
ATOM 4942 C CA . THR B 1 320 ? 105.677 115.508 81.346 1.00 80.21 320 THR B CA 1
ATOM 4943 C C . THR B 1 320 ? 104.665 114.560 80.722 1.00 80.21 320 THR B C 1
ATOM 4944 O O . THR B 1 320 ? 104.676 114.351 79.503 1.00 80.21 320 THR B O 1
ATOM 4948 N N . GLN B 1 321 ? 103.805 113.978 81.554 1.00 75.02 321 GLN B N 1
ATOM 4949 C CA . GLN B 1 321 ? 102.777 113.046 81.107 1.00 75.02 321 GLN B CA 1
ATOM 4950 C C . GLN B 1 321 ? 101.424 113.514 81.620 1.00 75.02 321 GLN B C 1
ATOM 4951 O O . GLN B 1 321 ? 101.268 113.787 82.816 1.00 75.02 321 GLN B O 1
ATOM 4957 N N . ASP B 1 322 ? 100.455 113.616 80.713 1.00 75.37 322 ASP B N 1
ATOM 4958 C CA . ASP B 1 322 ? 99.087 113.990 81.044 1.00 75.37 322 ASP B CA 1
ATOM 4959 C C . ASP B 1 322 ? 98.143 113.006 80.371 1.00 75.37 322 ASP B C 1
ATOM 4960 O O . ASP B 1 322 ? 98.104 112.924 79.139 1.00 75.37 322 ASP B O 1
ATOM 4965 N N . GLY B 1 323 ? 97.393 112.265 81.173 1.00 66.21 323 GLY B N 1
ATOM 4966 C CA . GLY B 1 323 ? 96.395 111.357 80.658 1.00 66.21 323 GLY B CA 1
ATOM 4967 C C . GLY B 1 323 ? 96.595 109.953 81.178 1.00 66.21 323 GLY B C 1
ATOM 4968 O O . GLY B 1 323 ? 97.105 109.733 82.281 1.00 66.21 323 GLY B O 1
ATOM 4969 N N . MET B 1 324 ? 96.189 108.981 80.365 1.00 74.77 324 MET B N 1
ATOM 4970 C CA . MET B 1 324 ? 96.101 107.586 80.779 1.00 74.77 324 MET B CA 1
ATOM 4971 C C . MET B 1 324 ? 97.170 106.745 80.093 1.00 74.77 324 MET B C 1
ATOM 4972 O O . MET B 1 324 ? 97.338 106.819 78.870 1.00 74.77 324 MET B O 1
ATOM 4977 N N . GLY B 1 325 ? 97.888 105.950 80.884 1.00 67.90 325 GLY B N 1
ATOM 4978 C CA . GLY B 1 325 ? 98.744 104.913 80.342 1.00 67.90 325 GLY B CA 1
ATOM 4979 C C . GLY B 1 325 ? 99.937 105.390 79.549 1.00 67.90 325 GLY B C 1
ATOM 4980 O O . GLY B 1 325 ? 100.478 104.621 78.749 1.00 67.90 325 GLY B O 1
ATOM 4981 N N . ASN B 1 326 ? 100.367 106.634 79.738 1.00 76.44 326 ASN B N 1
ATOM 4982 C CA . ASN B 1 326 ? 101.511 107.147 79.001 1.00 76.44 326 ASN B CA 1
ATOM 4983 C C . ASN B 1 326 ? 102.801 106.552 79.550 1.00 76.44 326 ASN B C 1
ATOM 4984 O O . ASN B 1 326 ? 103.011 106.496 80.765 1.00 76.44 326 ASN B O 1
ATOM 4989 N N . SER B 1 327 ? 103.666 106.106 78.643 1.00 80.20 327 SER B N 1
ATOM 4990 C CA . SER B 1 327 ? 104.939 105.495 79.005 1.00 80.20 327 SER B CA 1
ATOM 4991 C C . SER B 1 327 ? 106.057 106.269 78.326 1.00 80.20 327 SER B C 1
ATOM 4992 O O . SER B 1 327 ? 106.072 106.391 77.098 1.00 80.20 327 SER B O 1
ATOM 4995 N N . ALA B 1 328 ? 106.981 106.797 79.125 1.00 79.05 328 ALA B N 1
ATOM 4996 C CA . ALA B 1 328 ? 108.117 107.555 78.620 1.00 79.05 328 ALA B CA 1
ATOM 4997 C C . ALA B 1 328 ? 109.390 107.036 79.268 1.00 79.05 328 ALA B C 1
ATOM 4998 O O . ALA B 1 328 ? 109.457 106.910 80.495 1.00 79.05 328 ALA B O 1
ATOM 5000 N N . ILE B 1 329 ? 110.388 106.724 78.446 1.00 80.83 329 ILE B N 1
ATOM 5001 C CA . ILE B 1 329 ? 111.691 106.268 78.920 1.00 80.83 329 ILE B CA 1
ATOM 5002 C C . ILE B 1 329 ? 112.759 107.112 78.241 1.00 80.83 329 ILE B C 1
ATOM 5003 O O . ILE B 1 329 ? 112.894 107.077 77.012 1.00 80.83 329 ILE B O 1
ATOM 5008 N N . THR B 1 330 ? 113.523 107.856 79.038 1.00 79.91 330 THR B N 1
ATOM 5009 C CA . THR B 1 330 ? 114.598 108.705 78.544 1.00 79.91 330 THR B CA 1
ATOM 5010 C C . THR B 1 330 ? 115.904 108.282 79.198 1.00 79.91 330 THR B C 1
ATOM 5011 O O . THR B 1 330 ? 115.975 108.155 80.425 1.00 79.91 330 THR B O 1
ATOM 5015 N N . SER B 1 331 ? 116.926 108.053 78.376 1.00 80.50 331 SER B N 1
ATOM 5016 C CA . SER B 1 331 ? 118.251 107.660 78.838 1.00 80.50 331 SER B CA 1
ATOM 5017 C C . SER B 1 331 ? 119.284 108.571 78.189 1.00 80.50 331 SER B C 1
ATOM 5018 O O . SER B 1 331 ? 119.442 108.559 76.963 1.00 80.50 331 SER B O 1
ATOM 5021 N N . GLN B 1 332 ? 119.990 109.343 79.012 1.00 73.91 332 GLN B N 1
ATOM 5022 C CA . GLN B 1 332 ? 120.996 110.292 78.552 1.00 73.91 332 GLN B CA 1
ATOM 5023 C C . GLN B 1 332 ? 122.371 109.804 78.982 1.00 73.91 332 GLN B C 1
ATOM 5024 O O . GLN B 1 332 ? 122.589 109.513 80.164 1.00 73.91 332 GLN B O 1
ATOM 5030 N N . GLY B 1 333 ? 123.279 109.692 78.022 1.00 72.73 333 GLY B N 1
ATOM 5031 C CA . GLY B 1 333 ? 124.676 109.378 78.285 1.00 72.73 333 GLY B CA 1
ATOM 5032 C C . GLY B 1 333 ? 125.566 110.455 77.689 1.00 72.73 333 GLY B C 1
ATOM 5033 O O . GLY B 1 333 ? 125.316 110.933 76.579 1.00 72.73 333 GLY B O 1
ATOM 5034 N N . GLY B 1 334 ? 126.602 110.827 78.427 1.00 71.36 334 GLY B N 1
ATOM 5035 C CA . GLY B 1 334 ? 127.522 111.853 77.982 1.00 71.36 334 GLY B CA 1
ATOM 5036 C C . GLY B 1 334 ? 127.419 113.134 78.784 1.00 71.36 334 GLY B C 1
ATOM 5037 O O . GLY B 1 334 ? 127.036 113.152 79.956 1.00 71.36 334 GLY B O 1
ATOM 5038 N N . SER B 1 335 ? 127.780 114.232 78.125 1.00 78.96 335 SER B N 1
ATOM 5039 C CA . SER B 1 335 ? 127.848 115.545 78.752 1.00 78.96 335 SER B CA 1
ATOM 5040 C C . SER B 1 335 ? 126.911 116.518 78.047 1.00 78.96 335 SER B C 1
ATOM 5041 O O . SER B 1 335 ? 126.856 116.548 76.812 1.00 78.96 335 SER B O 1
ATOM 5044 N N . MET B 1 336 ? 126.173 117.299 78.839 1.00 78.61 336 MET B N 1
ATOM 5045 C CA . MET B 1 336 ? 125.365 118.412 78.346 1.00 78.61 336 MET B CA 1
ATOM 5046 C C . MET B 1 336 ? 124.240 117.960 77.422 1.00 78.61 336 MET B C 1
ATOM 5047 O O . MET B 1 336 ? 123.889 118.668 76.472 1.00 78.61 336 MET B O 1
ATOM 5052 N N . ASN B 1 337 ? 123.669 116.790 77.689 1.00 75.97 337 ASN B N 1
ATOM 5053 C CA . ASN B 1 337 ? 122.514 116.333 76.929 1.00 75.97 337 ASN B CA 1
ATOM 5054 C C . ASN B 1 337 ? 121.235 116.951 77.480 1.00 75.97 337 ASN B C 1
ATOM 5055 O O . ASN B 1 337 ? 121.045 117.047 78.696 1.00 75.97 337 ASN B O 1
ATOM 5060 N N . MET B 1 338 ? 120.353 117.372 76.576 1.00 80.75 338 MET B N 1
ATOM 5061 C CA . MET B 1 338 ? 119.077 117.979 76.936 1.00 80.75 338 MET B CA 1
ATOM 5062 C C . MET B 1 338 ? 117.952 117.182 76.293 1.00 80.75 338 MET B C 1
ATOM 5063 O O . MET B 1 338 ? 117.958 116.963 75.077 1.00 80.75 338 MET B O 1
ATOM 5068 N N . SER B 1 339 ? 116.991 116.753 77.107 1.00 78.66 339 SER B N 1
ATOM 5069 C CA . SER B 1 339 ? 115.855 115.968 76.640 1.00 78.66 339 SER B CA 1
ATOM 5070 C C . SER B 1 339 ? 114.569 116.552 77.203 1.00 78.66 339 SER B C 1
ATOM 5071 O O . SER B 1 339 ? 114.493 116.853 78.398 1.00 78.66 339 SER B O 1
ATOM 5074 N N . THR B 1 340 ? 113.564 116.709 76.343 1.00 82.11 340 THR B N 1
ATOM 5075 C CA . THR B 1 340 ? 112.246 117.188 76.741 1.00 82.11 340 THR B CA 1
ATOM 5076 C C . THR B 1 340 ? 111.189 116.309 76.089 1.00 82.11 340 THR B C 1
ATOM 5077 O O . THR B 1 340 ? 111.128 116.217 74.858 1.00 82.11 340 THR B O 1
ATOM 5081 N N . VAL B 1 341 ? 110.364 115.665 76.911 1.00 78.36 341 VAL B N 1
ATOM 5082 C CA . VAL B 1 341 ? 109.306 114.774 76.446 1.00 78.36 341 VAL B CA 1
ATOM 5083 C C . VAL B 1 341 ? 107.986 115.275 77.013 1.00 78.36 341 VAL B C 1
ATOM 5084 O O . VAL B 1 341 ? 107.874 115.508 78.222 1.00 78.36 341 VAL B O 1
ATOM 5088 N N . THR B 1 342 ? 106.994 115.453 76.142 1.00 80.23 342 THR B N 1
ATOM 5089 C CA . THR B 1 342 ? 105.651 115.860 76.538 1.00 80.23 342 THR B CA 1
ATOM 5090 C C . THR B 1 342 ? 104.645 114.919 75.892 1.00 80.23 342 THR B C 1
ATOM 5091 O O . THR B 1 342 ? 104.576 114.832 74.661 1.00 80.23 342 THR B O 1
ATOM 5095 N N . GLN B 1 343 ? 103.869 114.220 76.716 1.00 73.84 343 GLN B N 1
ATOM 5096 C CA . GLN B 1 343 ? 102.866 113.276 76.241 1.00 73.84 343 GLN B CA 1
ATOM 5097 C C . GLN B 1 343 ? 101.502 113.661 76.793 1.00 73.84 343 GLN B C 1
ATOM 5098 O O . GLN B 1 343 ? 101.370 113.948 77.987 1.00 73.84 343 GLN B O 1
ATOM 5104 N N . SER B 1 344 ? 100.496 113.675 75.922 1.00 76.99 344 SER B N 1
ATOM 5105 C CA . SER B 1 344 ? 99.114 113.929 76.302 1.00 76.99 344 SER B CA 1
ATOM 5106 C C . SER B 1 344 ? 98.203 112.894 75.656 1.00 76.99 344 SER B C 1
ATOM 5107 O O . SER B 1 344 ? 98.362 112.561 74.478 1.00 76.99 344 SER B O 1
ATOM 5110 N N . GLY B 1 345 ? 97.251 112.391 76.428 1.00 67.09 345 GLY B N 1
ATOM 5111 C CA . GLY B 1 345 ? 96.286 111.438 75.920 1.00 67.09 345 GLY B CA 1
ATOM 5112 C C . GLY B 1 345 ? 96.434 110.049 76.509 1.00 67.09 345 GLY B C 1
ATOM 5113 O O . GLY B 1 345 ? 96.821 109.856 77.664 1.00 67.09 345 GLY B O 1
ATOM 5114 N N . THR B 1 346 ? 96.093 109.060 75.687 1.00 75.16 346 THR B N 1
ATOM 5115 C CA . THR B 1 346 ? 96.058 107.664 76.102 1.00 75.16 346 THR B CA 1
ATOM 5116 C C . THR B 1 346 ? 97.021 106.833 75.263 1.00 75.16 346 THR B C 1
ATOM 5117 O O . THR B 1 346 ? 97.044 106.954 74.033 1.00 75.16 346 THR B O 1
ATOM 5121 N N . GLY B 1 347 ? 97.816 105.999 75.930 1.00 73.59 347 GLY B N 1
ATOM 5122 C CA . GLY B 1 347 ? 98.629 105.018 75.238 1.00 73.59 347 GLY B CA 1
ATOM 5123 C C . GLY B 1 347 ? 99.835 105.558 74.504 1.00 73.59 347 GLY B C 1
ATOM 5124 O O . GLY B 1 347 ? 100.304 104.924 73.553 1.00 73.59 347 GLY B O 1
ATOM 5125 N N . ASN B 1 348 ? 100.355 106.712 74.914 1.00 77.14 348 ASN B N 1
ATOM 5126 C CA . ASN B 1 348 ? 101.529 107.281 74.268 1.00 77.14 348 ASN B CA 1
ATOM 5127 C C . ASN B 1 348 ? 102.796 106.594 74.762 1.00 77.14 348 ASN B C 1
ATOM 5128 O O . ASN B 1 348 ? 103.000 106.426 75.968 1.00 77.14 348 ASN B O 1
ATOM 5133 N N . ILE B 1 349 ? 103.649 106.199 73.821 1.00 80.00 349 ILE B N 1
ATOM 5134 C CA . ILE B 1 349 ? 104.910 105.528 74.120 1.00 80.00 349 ILE B CA 1
ATOM 5135 C C . ILE B 1 349 ? 106.039 106.361 73.531 1.00 80.00 349 ILE B C 1
ATOM 5136 O O . ILE B 1 349 ? 106.057 106.627 72.323 1.00 80.00 349 ILE B O 1
ATOM 5141 N N . SER B 1 350 ? 106.981 106.765 74.381 1.00 78.98 350 SER B N 1
ATOM 5142 C CA . SER B 1 350 ? 108.109 107.592 73.974 1.00 78.98 350 SER B CA 1
ATOM 5143 C C . SER B 1 350 ? 109.403 106.969 74.475 1.00 78.98 350 SER B C 1
ATOM 5144 O O . SER B 1 350 ? 109.518 106.633 75.659 1.00 78.98 350 SER B O 1
ATOM 5147 N N . LEU B 1 351 ? 110.369 106.816 73.572 1.00 83.70 351 LEU B N 1
ATOM 5148 C CA . LEU B 1 351 ? 111.694 106.308 73.902 1.00 83.70 351 LEU B CA 1
ATOM 5149 C C . LEU B 1 351 ? 112.732 107.293 73.388 1.00 83.70 351 LEU B C 1
ATOM 5150 O O . LEU B 1 351 ? 112.840 107.508 72.176 1.00 83.70 351 LEU B O 1
ATOM 5155 N N . VAL B 1 352 ? 113.488 107.888 74.305 1.00 77.96 352 VAL B N 1
ATOM 5156 C CA . VAL B 1 352 ? 114.534 108.846 73.973 1.00 77.96 352 VAL B CA 1
ATOM 5157 C C . VAL B 1 352 ? 115.858 108.281 74.462 1.00 77.96 352 VAL B C 1
ATOM 5158 O O . VAL B 1 352 ? 116.002 107.960 75.648 1.00 77.96 352 VAL B O 1
ATOM 5162 N N . ASN B 1 353 ? 116.815 108.138 73.549 1.00 78.98 353 ASN B N 1
ATOM 5163 C CA . ASN B 1 353 ? 118.173 107.732 73.888 1.00 78.98 353 ASN B CA 1
ATOM 5164 C C . ASN B 1 353 ? 119.138 108.769 73.336 1.00 78.98 353 ASN B C 1
ATOM 5165 O O . ASN B 1 353 ? 119.229 108.949 72.117 1.00 78.98 353 ASN B O 1
ATOM 5170 N N . GLN B 1 354 ? 119.852 109.448 74.229 1.00 70.35 354 GLN B N 1
ATOM 5171 C CA . GLN B 1 354 ? 120.838 110.453 73.848 1.00 70.35 354 GLN B CA 1
ATOM 5172 C C . GLN B 1 354 ? 122.203 109.986 74.334 1.00 70.35 354 GLN B C 1
ATOM 5173 O O . GLN B 1 354 ? 122.622 110.329 75.445 1.00 70.35 354 GLN B O 1
ATOM 5179 N N . HIS B 1 355 ? 122.894 109.213 73.504 1.00 69.26 355 HIS B N 1
ATOM 5180 C CA . HIS B 1 355 ? 124.237 108.766 73.840 1.00 69.26 355 HIS B CA 1
ATOM 5181 C C . HIS B 1 355 ? 125.225 109.894 73.602 1.00 69.26 355 HIS B C 1
ATOM 5182 O O . HIS B 1 355 ? 124.930 110.842 72.876 1.00 69.26 355 HIS B O 1
ATOM 5189 N N . GLN C 1 1 ? 127.766 108.686 74.908 1.00 44.68 1 GLN C N 1
ATOM 5190 C CA . GLN C 1 1 ? 129.116 108.989 74.456 1.00 44.68 1 GLN C CA 1
ATOM 5191 C C . GLN C 1 1 ? 129.111 110.179 73.507 1.00 44.68 1 GLN C C 1
ATOM 5192 O O . GLN C 1 1 ? 130.157 110.731 73.169 1.00 44.68 1 GLN C O 1
ATOM 5198 N N . GLY C 1 2 ? 127.911 110.562 73.069 1.00 55.23 2 GLY C N 1
ATOM 5199 C CA . GLY C 1 2 ? 127.741 111.726 72.221 1.00 55.23 2 GLY C CA 1
ATOM 5200 C C . GLY C 1 2 ? 127.265 112.914 73.030 1.00 55.23 2 GLY C C 1
ATOM 5201 O O . GLY C 1 2 ? 126.462 112.768 73.956 1.00 55.23 2 GLY C O 1
ATOM 5202 N N . THR C 1 3 ? 127.766 114.096 72.678 1.00 67.59 3 THR C N 1
ATOM 5203 C CA . THR C 1 3 ? 127.500 115.306 73.448 1.00 67.59 3 THR C CA 1
ATOM 5204 C C . THR C 1 3 ? 126.370 116.100 72.798 1.00 67.59 3 THR C C 1
ATOM 5205 O O . THR C 1 3 ? 126.325 116.241 71.571 1.00 67.59 3 THR C O 1
ATOM 5209 N N . THR C 1 4 ? 125.446 116.597 73.626 1.00 74.77 4 THR C N 1
ATOM 5210 C CA . THR C 1 4 ? 124.445 117.610 73.277 1.00 74.77 4 THR C CA 1
ATOM 5211 C C . THR C 1 4 ? 123.355 117.115 72.333 1.00 74.77 4 THR C C 1
ATOM 5212 O O . THR C 1 4 ? 122.754 117.928 71.622 1.00 74.77 4 THR C O 1
ATOM 5216 N N . SER C 1 5 ? 123.071 115.816 72.296 1.00 79.71 5 SER C N 1
ATOM 5217 C CA . SER C 1 5 ? 121.971 115.316 71.482 1.00 79.71 5 SER C CA 1
ATOM 5218 C C . SER C 1 5 ? 120.634 115.753 72.069 1.00 79.71 5 SER C C 1
ATOM 5219 O O . SER C 1 5 ? 120.477 115.851 73.290 1.00 79.71 5 SER C O 1
ATOM 5222 N N . SER C 1 6 ? 119.669 116.020 71.191 1.00 81.16 6 SER C N 1
ATOM 5223 C CA . SER C 1 6 ? 118.347 116.490 71.584 1.00 81.16 6 SER C CA 1
ATOM 5224 C C . SER C 1 6 ? 117.276 115.644 70.909 1.00 81.16 6 SER C C 1
ATOM 5225 O O . SER C 1 6 ? 117.328 115.419 69.695 1.00 81.16 6 SER C O 1
ATOM 5228 N N . ALA C 1 7 ? 116.310 115.174 71.698 1.00 83.20 7 ALA C N 1
ATOM 5229 C CA . ALA C 1 7 ? 115.192 114.384 71.198 1.00 83.20 7 ALA C CA 1
ATOM 5230 C C . ALA C 1 7 ? 113.910 114.845 71.875 1.00 83.20 7 ALA C C 1
ATOM 5231 O O . ALA C 1 7 ? 113.876 115.013 73.098 1.00 83.20 7 ALA C O 1
ATOM 5233 N N . THR C 1 8 ? 112.864 115.053 71.078 1.00 83.47 8 THR C N 1
ATOM 5234 C CA . THR C 1 8 ? 111.572 115.518 71.570 1.00 83.47 8 THR C CA 1
ATOM 5235 C C . THR C 1 8 ? 110.463 114.664 70.974 1.00 83.47 8 THR C C 1
ATOM 5236 O O . THR C 1 8 ? 110.455 114.404 69.766 1.00 83.47 8 THR C O 1
ATOM 5240 N N . THR C 1 9 ? 109.535 114.225 71.821 1.00 84.59 9 THR C N 1
ATOM 5241 C CA . THR C 1 9 ? 108.368 113.464 71.397 1.00 84.59 9 THR C CA 1
ATOM 5242 C C . THR C 1 9 ? 107.114 114.115 71.962 1.00 84.59 9 THR C C 1
ATOM 5243 O O . THR C 1 9 ? 107.046 114.405 73.161 1.00 84.59 9 THR C O 1
ATOM 5247 N N . SER C 1 10 ? 106.127 114.342 71.098 1.00 84.69 10 SER C N 1
ATOM 5248 C CA . SER C 1 10 ? 104.849 114.922 71.492 1.00 84.69 10 SER C CA 1
ATOM 5249 C C . SER C 1 10 ? 103.734 114.114 70.849 1.00 84.69 10 SER C C 1
ATOM 5250 O O . SER C 1 10 ? 103.573 114.141 69.625 1.00 84.69 10 SER C O 1
ATOM 5253 N N . GLN C 1 11 ? 102.959 113.409 71.670 1.00 78.43 11 GLN C N 1
ATOM 5254 C CA . GLN C 1 11 ? 101.907 112.522 71.190 1.00 78.43 11 GLN C CA 1
ATOM 5255 C C . GLN C 1 11 ? 100.583 112.914 71.828 1.00 78.43 11 GLN C C 1
ATOM 5256 O O . GLN C 1 11 ? 100.473 112.957 73.058 1.00 78.43 11 GLN C O 1
ATOM 5262 N N . THR C 1 12 ? 99.591 113.206 70.993 1.00 83.05 12 THR C N 1
ATOM 5263 C CA . THR C 1 12 ? 98.217 113.420 71.423 1.00 83.05 12 THR C CA 1
ATOM 5264 C C . THR C 1 12 ? 97.319 112.409 70.722 1.00 83.05 12 THR C C 1
ATOM 5265 O O . THR C 1 12 ? 97.387 112.259 69.497 1.00 83.05 12 THR C O 1
ATOM 5269 N N . GLY C 1 13 ? 96.486 111.719 71.497 1.00 82.46 13 GLY C N 1
ATOM 5270 C CA . GLY C 1 13 ? 95.590 110.731 70.930 1.00 82.46 13 GLY C CA 1
ATOM 5271 C C . GLY C 1 13 ? 95.661 109.374 71.600 1.00 82.46 13 GLY C C 1
ATOM 5272 O O . GLY C 1 13 ? 96.032 109.272 72.773 1.00 82.46 13 GLY C O 1
ATOM 5273 N N . ASN C 1 14 ? 95.308 108.324 70.865 1.00 80.01 14 ASN C N 1
ATOM 5274 C CA . ASN C 1 14 ? 95.217 106.973 71.404 1.00 80.01 14 ASN C CA 1
ATOM 5275 C C . ASN C 1 14 ? 96.182 106.048 70.674 1.00 80.01 14 ASN C C 1
ATOM 5276 O O . ASN C 1 14 ? 96.246 106.059 69.440 1.00 80.01 14 ASN C O 1
ATOM 5281 N N . THR C 1 15 ? 96.930 105.254 71.445 1.00 85.85 15 THR C N 1
ATOM 5282 C CA . THR C 1 15 ? 97.775 104.175 70.923 1.00 85.85 15 THR C CA 1
ATOM 5283 C C . THR C 1 15 ? 98.829 104.679 69.939 1.00 85.85 15 THR C C 1
ATOM 5284 O O . THR C 1 15 ? 99.186 103.980 68.987 1.00 85.85 15 THR C O 1
ATOM 5288 N N . ASN C 1 16 ? 99.339 105.888 70.152 1.00 84.48 16 ASN C N 1
ATOM 5289 C CA . ASN C 1 16 ? 100.420 106.404 69.324 1.00 84.48 16 ASN C CA 1
ATOM 5290 C C . ASN C 1 16 ? 101.764 105.879 69.815 1.00 84.48 16 ASN C C 1
ATOM 5291 O O . ASN C 1 16 ? 102.015 105.805 71.021 1.00 84.48 16 ASN C O 1
ATOM 5296 N N . THR C 1 17 ? 102.628 105.512 68.871 1.00 86.75 17 THR C N 1
ATOM 5297 C CA . THR C 1 17 ? 103.942 104.955 69.173 1.00 86.75 17 THR C CA 1
ATOM 5298 C C . THR C 1 17 ? 105.016 105.848 68.569 1.00 86.75 17 THR C C 1
ATOM 5299 O O . THR C 1 17 ? 104.977 106.148 67.371 1.00 86.75 17 THR C O 1
ATOM 5303 N N . ALA C 1 18 ? 105.966 106.278 69.398 1.00 85.38 18 ALA C N 1
ATOM 5304 C CA . ALA C 1 18 ? 107.098 107.089 68.963 1.00 85.38 18 ALA C CA 1
ATOM 5305 C C . ALA C 1 18 ? 108.375 106.507 69.551 1.00 85.38 18 ALA C C 1
ATOM 5306 O O . ALA C 1 18 ? 108.481 106.345 70.772 1.00 85.38 18 ALA C O 1
ATOM 5308 N N . VAL C 1 19 ? 109.338 106.195 68.687 1.00 87.64 19 VAL C N 1
ATOM 5309 C CA . VAL C 1 19 ? 110.625 105.641 69.093 1.00 87.64 19 VAL C CA 1
ATOM 5310 C C . VAL C 1 19 ? 111.721 106.514 68.500 1.00 87.64 19 VAL C C 1
ATOM 5311 O O . VAL C 1 19 ? 111.729 106.769 67.290 1.00 87.64 19 VAL C O 1
ATOM 5315 N N . ILE C 1 20 ? 112.633 106.981 69.349 1.00 83.98 20 ILE C N 1
ATOM 5316 C CA . ILE C 1 20 ? 113.790 107.763 68.923 1.00 83.98 20 ILE C CA 1
ATOM 5317 C C . ILE C 1 20 ? 115.039 107.111 69.499 1.00 83.98 20 ILE C C 1
ATOM 5318 O O . ILE C 1 20 ? 115.150 106.936 70.719 1.00 83.98 20 ILE C O 1
ATOM 5323 N N . ASP C 1 21 ? 115.974 106.749 68.623 1.00 82.66 21 ASP C N 1
ATOM 5324 C CA . ASP C 1 21 ? 117.228 106.110 69.009 1.00 82.66 21 ASP C CA 1
ATOM 5325 C C . ASP C 1 21 ? 118.379 106.910 68.410 1.00 82.66 21 ASP C C 1
ATOM 5326 O O . ASP C 1 21 ? 118.622 106.847 67.199 1.00 82.66 21 ASP C O 1
ATOM 5331 N N . GLN C 1 22 ? 119.083 107.659 69.252 1.00 74.67 22 GLN C N 1
ATOM 5332 C CA . GLN C 1 22 ? 120.251 108.433 68.839 1.00 74.67 22 GLN C CA 1
ATOM 5333 C C . GLN C 1 22 ? 121.482 107.790 69.470 1.00 74.67 22 GLN C C 1
ATOM 5334 O O . GLN C 1 22 ? 121.749 107.971 70.661 1.00 74.67 22 GLN C O 1
ATOM 5340 N N . VAL C 1 23 ? 122.230 107.043 68.664 1.00 73.15 23 VAL C N 1
ATOM 5341 C CA . VAL C 1 23 ? 123.424 106.339 69.118 1.00 73.15 23 VAL C CA 1
ATOM 5342 C C . VAL C 1 23 ? 124.633 107.076 68.561 1.00 73.15 23 VAL C C 1
ATOM 5343 O O . VAL C 1 23 ? 124.867 107.078 67.347 1.00 73.15 23 VAL C O 1
ATOM 5347 N N . GLY C 1 24 ? 125.405 107.699 69.447 1.00 65.76 24 GLY C N 1
ATOM 5348 C CA . GLY C 1 24 ? 126.587 108.431 69.037 1.00 65.76 24 GLY C CA 1
ATOM 5349 C C . GLY C 1 24 ? 126.274 109.705 68.279 1.00 65.76 24 GLY C C 1
ATOM 5350 O O . GLY C 1 24 ? 125.137 109.920 67.848 1.00 65.76 24 GLY C O 1
ATOM 5351 N N . GLY C 1 25 ? 127.271 110.560 68.120 1.00 67.41 25 GLY C N 1
ATOM 5352 C CA . GLY C 1 25 ? 127.118 111.781 67.361 1.00 67.41 25 GLY C CA 1
ATOM 5353 C C . GLY C 1 25 ? 127.055 113.008 68.258 1.00 67.41 25 GLY C C 1
ATOM 5354 O O . GLY C 1 25 ? 126.738 112.938 69.449 1.00 67.41 25 GLY C O 1
ATOM 5355 N N . LEU C 1 26 ? 127.358 114.156 67.656 1.00 72.28 26 LEU C N 1
ATOM 5356 C CA . LEU C 1 26 ? 127.410 115.436 68.354 1.00 72.28 26 LEU C CA 1
ATOM 5357 C C . LEU C 1 26 ? 126.254 116.306 67.875 1.00 72.28 26 LEU C C 1
ATOM 5358 O O . LEU C 1 26 ? 126.134 116.582 66.676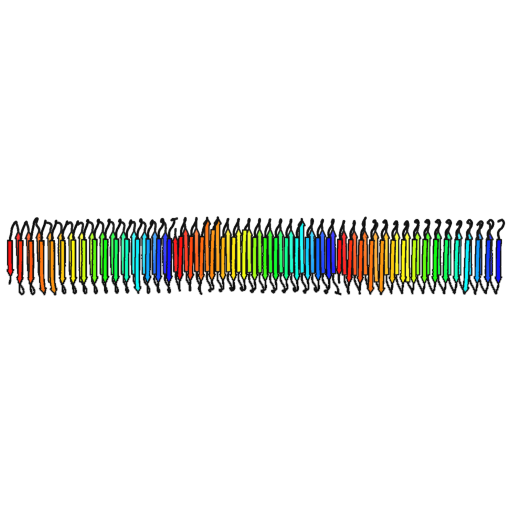 1.00 72.28 26 LEU C O 1
ATOM 5363 N N . ASN C 1 27 ? 125.405 116.725 68.815 1.00 76.07 27 ASN C N 1
ATOM 5364 C CA . ASN C 1 27 ? 124.363 117.719 68.576 1.00 76.07 27 ASN C CA 1
ATOM 5365 C C . ASN C 1 27 ? 123.335 117.248 67.552 1.00 76.07 27 ASN C C 1
ATOM 5366 O O . ASN C 1 27 ? 122.915 118.022 66.685 1.00 76.07 27 ASN C O 1
ATOM 5371 N N . ASN C 1 28 ? 122.924 115.986 67.637 1.00 79.10 28 ASN C N 1
ATOM 5372 C CA . ASN C 1 28 ? 121.853 115.484 66.787 1.00 79.10 28 ASN C CA 1
ATOM 5373 C C . ASN C 1 28 ? 120.497 115.888 67.352 1.00 79.10 28 ASN C C 1
ATOM 5374 O O . ASN C 1 28 ? 120.288 115.880 68.568 1.00 79.10 28 ASN C O 1
ATOM 5379 N N . SER C 1 29 ? 119.574 116.243 66.461 1.00 83.04 29 SER C N 1
ATOM 5380 C CA . SER C 1 29 ? 118.248 116.715 66.842 1.00 83.04 29 SER C CA 1
ATOM 5381 C C . SER C 1 29 ? 117.191 115.841 66.182 1.00 83.04 29 SER C C 1
ATOM 5382 O O . SER C 1 29 ? 117.214 115.644 64.963 1.00 83.04 29 SER C O 1
ATOM 5385 N N . ALA C 1 30 ? 116.267 115.326 66.989 1.00 84.46 30 ALA C N 1
ATOM 5386 C CA . ALA C 1 30 ? 115.156 114.516 66.505 1.00 84.46 30 ALA C CA 1
ATOM 5387 C C . ALA C 1 30 ? 113.870 114.991 67.161 1.00 84.46 30 ALA C C 1
ATOM 5388 O O . ALA C 1 30 ? 113.841 115.227 68.372 1.00 84.46 30 ALA C O 1
ATOM 5390 N N . GLU C 1 31 ? 112.814 115.141 66.365 1.00 86.78 31 GLU C N 1
ATOM 5391 C CA . GLU C 1 31 ? 111.508 115.547 66.868 1.00 86.78 31 GLU C CA 1
ATOM 5392 C C . GLU C 1 31 ? 110.429 114.704 66.207 1.00 86.78 31 GLU C C 1
ATOM 5393 O O . GLU C 1 31 ? 110.432 114.532 64.984 1.00 86.78 31 GLU C O 1
ATOM 5399 N N . ALA C 1 32 ? 109.513 114.177 67.018 1.00 85.66 32 ALA C N 1
ATOM 5400 C CA . ALA C 1 32 ? 108.412 113.354 66.532 1.00 85.66 32 ALA C CA 1
ATOM 5401 C C . ALA C 1 32 ? 107.119 113.823 67.180 1.00 85.66 32 ALA C C 1
ATOM 5402 O O . ALA C 1 32 ? 106.965 113.725 68.401 1.00 85.66 32 ALA C O 1
ATOM 5404 N N . SER C 1 33 ? 106.190 114.319 66.366 1.00 85.51 33 SER C N 1
ATOM 5405 C CA . SER C 1 33 ? 104.887 114.775 66.832 1.00 85.51 33 SER C CA 1
ATOM 5406 C C . SER C 1 33 ? 103.811 113.956 66.134 1.00 85.51 33 SER C C 1
ATOM 5407 O O . SER C 1 33 ? 103.816 113.840 64.904 1.00 85.51 33 SER C O 1
ATOM 5410 N N . GLN C 1 34 ? 102.907 113.378 66.920 1.00 77.94 34 GLN C N 1
ATOM 5411 C CA . GLN C 1 34 ? 101.835 112.532 66.410 1.00 77.94 34 GLN C CA 1
ATOM 5412 C C . GLN C 1 34 ? 100.515 112.961 67.032 1.00 77.94 34 GLN C C 1
ATOM 5413 O O . GLN C 1 34 ? 100.315 112.796 68.239 1.00 77.94 34 GLN C O 1
ATOM 5419 N N . ALA C 1 35 ? 99.611 113.478 66.206 1.00 82.03 35 ALA C N 1
ATOM 5420 C CA . ALA C 1 35 ? 98.260 113.827 66.623 1.00 82.03 35 ALA C CA 1
ATOM 5421 C C . ALA C 1 35 ? 97.290 112.878 65.934 1.00 82.03 35 ALA C C 1
ATOM 5422 O O . ALA C 1 35 ? 97.268 112.793 64.701 1.00 82.03 35 ALA C O 1
ATOM 5424 N N . GLY C 1 36 ? 96.495 112.167 66.726 1.00 82.83 36 GLY C N 1
ATOM 5425 C CA . GLY C 1 36 ? 95.587 111.189 66.164 1.00 82.83 36 GLY C CA 1
ATOM 5426 C C . GLY C 1 36 ? 95.696 109.835 66.830 1.00 82.83 36 GLY C C 1
ATOM 5427 O O . GLY C 1 36 ? 96.140 109.734 67.977 1.00 82.83 36 GLY C O 1
ATOM 5428 N N . ASP C 1 37 ? 95.306 108.785 66.117 1.00 83.09 37 ASP C N 1
ATOM 5429 C CA . ASP C 1 37 ? 95.226 107.445 66.684 1.00 83.09 37 ASP C CA 1
ATOM 5430 C C . ASP C 1 37 ? 96.059 106.466 65.870 1.00 83.09 37 ASP C C 1
ATOM 5431 O O . ASP C 1 37 ? 95.942 106.414 64.642 1.00 83.09 37 ASP C O 1
ATOM 5436 N N . GLY C 1 38 ? 96.895 105.691 66.558 1.00 81.07 38 GLY C N 1
ATOM 5437 C CA . GLY C 1 38 ? 97.617 104.606 65.926 1.00 81.07 38 GLY C CA 1
ATOM 5438 C C . GLY C 1 38 ? 98.818 105.009 65.106 1.00 81.07 38 GLY C C 1
ATOM 5439 O O . GLY C 1 38 ? 99.363 104.173 64.379 1.00 81.07 38 GLY C O 1
ATOM 5440 N N . ASN C 1 39 ? 99.254 106.262 65.198 1.00 84.71 39 ASN C N 1
ATOM 5441 C CA . ASN C 1 39 ? 100.396 106.711 64.415 1.00 84.71 39 ASN C CA 1
ATOM 5442 C C . ASN C 1 39 ? 101.685 106.094 64.944 1.00 84.71 39 ASN C C 1
ATOM 5443 O O . ASN C 1 39 ? 101.877 105.956 66.156 1.00 84.71 39 ASN C O 1
ATOM 5448 N N . VAL C 1 40 ? 102.570 105.721 64.025 1.00 88.91 40 VAL C N 1
ATOM 5449 C CA . VAL C 1 40 ? 103.846 105.097 64.354 1.00 88.91 40 VAL C CA 1
ATOM 5450 C C . VAL C 1 40 ? 104.958 105.963 63.779 1.00 88.91 40 VAL C C 1
ATOM 5451 O O . VAL C 1 40 ? 104.951 106.280 62.583 1.00 88.91 40 VAL C O 1
ATOM 5455 N N . ALA C 1 41 ? 105.902 106.356 64.631 1.00 86.88 41 ALA C N 1
ATOM 5456 C CA . ALA C 1 41 ? 107.047 107.165 64.230 1.00 86.88 41 ALA C CA 1
ATOM 5457 C C . ALA C 1 41 ? 108.318 106.512 64.754 1.00 86.88 41 ALA C C 1
ATOM 5458 O O . ALA C 1 41 ? 108.406 106.187 65.942 1.00 86.88 41 ALA C O 1
ATOM 5460 N N . THR C 1 42 ? 109.290 106.311 63.867 1.00 87.66 42 THR C N 1
ATOM 5461 C CA . THR C 1 42 ? 110.584 105.741 64.224 1.00 87.66 42 THR C CA 1
ATOM 5462 C C . THR C 1 42 ? 111.682 106.646 63.685 1.00 87.66 42 THR C C 1
ATOM 5463 O O . THR C 1 42 ? 111.674 106.997 62.501 1.00 87.66 42 THR C O 1
ATOM 5467 N N . VAL C 1 43 ? 112.613 107.032 64.554 1.00 85.70 43 VAL C N 1
ATOM 5468 C CA . VAL C 1 43 ? 113.764 107.849 64.188 1.00 85.70 43 VAL C CA 1
ATOM 5469 C C . VAL C 1 43 ? 115.009 107.155 64.720 1.00 85.70 43 VAL C C 1
ATOM 5470 O O . VAL C 1 43 ? 115.052 106.769 65.894 1.00 85.70 43 VAL C O 1
ATOM 5474 N N . THR C 1 44 ? 116.010 106.983 63.860 1.00 82.25 44 THR C N 1
ATOM 5475 C CA . THR C 1 44 ? 117.269 106.355 64.245 1.00 82.25 44 THR C CA 1
ATOM 5476 C C . THR C 1 44 ? 118.427 107.148 63.657 1.00 82.25 44 THR C C 1
ATOM 5477 O O . THR C 1 44 ? 118.661 107.102 62.445 1.00 82.25 44 THR C O 1
ATOM 5481 N N . GLN C 1 45 ? 119.160 107.850 64.517 1.00 76.87 45 GLN C N 1
ATOM 5482 C CA . GLN C 1 45 ? 120.323 108.634 64.113 1.00 76.87 45 GLN C CA 1
ATOM 5483 C C . GLN C 1 45 ? 121.570 108.010 64.721 1.00 76.87 45 GLN C C 1
ATOM 5484 O O . GLN C 1 45 ? 121.689 107.925 65.948 1.00 76.87 45 GLN C O 1
ATOM 5490 N N . ALA C 1 46 ? 122.499 107.592 63.866 1.00 76.85 46 ALA C N 1
ATOM 5491 C CA . ALA C 1 46 ? 123.712 106.907 64.293 1.00 76.85 46 ALA C CA 1
ATOM 5492 C C . ALA C 1 46 ? 124.941 107.610 63.735 1.00 76.85 46 ALA C C 1
ATOM 5493 O O . ALA C 1 46 ? 125.047 107.814 62.521 1.00 76.85 46 ALA C O 1
ATOM 5495 N N . GLU C 1 47 ? 125.858 107.986 64.627 1.00 73.30 47 GLU C N 1
ATOM 5496 C CA . GLU C 1 47 ? 127.200 108.471 64.313 1.00 73.30 47 GLU C CA 1
ATOM 5497 C C . GLU C 1 47 ? 127.214 109.766 63.511 1.00 73.30 47 GLU C C 1
ATOM 5498 O O . GLU C 1 47 ? 128.274 110.155 63.002 1.00 73.30 47 GLU C O 1
ATOM 5504 N N . GLY C 1 48 ? 126.079 110.450 63.379 1.00 71.94 48 GLY C N 1
ATOM 5505 C CA . GLY C 1 48 ? 126.016 111.691 62.644 1.00 71.94 48 GLY C CA 1
ATOM 5506 C C . GLY C 1 48 ? 126.163 112.904 63.545 1.00 71.94 48 GLY C C 1
ATOM 5507 O O . GLY C 1 48 ? 125.850 112.863 64.732 1.00 71.94 48 GLY C O 1
ATOM 5508 N N . MET C 1 49 ? 126.649 113.996 62.962 1.00 76.37 49 MET C N 1
ATOM 5509 C CA . MET C 1 49 ? 126.846 115.252 63.675 1.00 76.37 49 MET C CA 1
ATOM 5510 C C . MET C 1 49 ? 125.914 116.306 63.094 1.00 76.37 49 MET C C 1
ATOM 5511 O O . MET C 1 49 ? 125.854 116.478 61.871 1.00 76.37 49 MET C O 1
ATOM 5516 N N . ASP C 1 50 ? 125.188 117.001 63.973 1.00 78.77 50 ASP C N 1
ATOM 5517 C CA . ASP C 1 50 ? 124.294 118.094 63.593 1.00 78.77 50 ASP C CA 1
ATOM 5518 C C . ASP C 1 50 ? 123.190 117.637 62.644 1.00 78.77 50 ASP C C 1
ATOM 5519 O O . ASP C 1 50 ? 122.724 118.412 61.806 1.00 78.77 50 ASP C O 1
ATOM 5524 N N . ASN C 1 51 ? 122.763 116.383 62.762 1.00 79.89 51 ASN C N 1
ATOM 5525 C CA . ASN C 1 51 ? 121.680 115.875 61.933 1.00 79.89 51 ASN C CA 1
ATOM 5526 C C . ASN C 1 51 ? 120.332 116.251 62.533 1.00 79.89 51 ASN C C 1
ATOM 5527 O O . ASN C 1 51 ? 120.145 116.211 63.753 1.00 79.89 51 ASN C O 1
ATOM 5532 N N . ALA C 1 52 ? 119.389 116.615 61.667 1.00 83.52 52 ALA C N 1
ATOM 5533 C CA . ALA C 1 52 ? 118.066 117.057 62.087 1.00 83.52 52 ALA C CA 1
ATOM 5534 C C . ALA C 1 52 ? 117.008 116.169 61.452 1.00 83.52 52 ALA C C 1
ATOM 5535 O O . ALA C 1 52 ? 117.022 115.951 60.236 1.00 83.52 52 ALA C O 1
ATOM 5537 N N . VAL C 1 53 ? 116.104 115.653 62.280 1.00 85.55 53 VAL C N 1
ATOM 5538 C CA . VAL C 1 53 ? 114.983 114.836 61.831 1.00 85.55 53 VAL C CA 1
ATOM 5539 C C . VAL C 1 53 ? 113.709 115.403 62.438 1.00 85.55 53 VAL C C 1
ATOM 5540 O O . VAL C 1 53 ? 113.651 115.653 63.647 1.00 85.55 53 VAL C O 1
ATOM 5544 N N . TYR C 1 54 ? 112.694 115.613 61.601 1.00 87.53 54 TYR C N 1
ATOM 5545 C CA . TYR C 1 54 ? 111.396 116.099 62.053 1.00 87.53 54 TYR C CA 1
ATOM 5546 C C . TYR C 1 54 ? 110.308 115.244 61.426 1.00 87.53 54 TYR C C 1
ATOM 5547 O O . TYR C 1 54 ? 110.272 115.083 60.202 1.00 87.53 54 TYR C O 1
ATOM 5556 N N . ILE C 1 55 ? 109.433 114.690 62.260 1.00 86.37 55 ILE C N 1
ATOM 5557 C CA . ILE C 1 55 ? 108.287 113.908 61.811 1.00 86.37 55 ILE C CA 1
ATOM 5558 C C . ILE C 1 55 ? 107.030 114.519 62.410 1.00 86.37 55 ILE C C 1
ATOM 5559 O O . ILE C 1 55 ? 106.970 114.761 63.621 1.00 86.37 55 ILE C O 1
ATOM 5564 N N . ASP C 1 56 ? 106.035 114.778 61.563 1.00 86.98 56 ASP C N 1
ATOM 5565 C CA . ASP C 1 56 ? 104.742 115.305 61.986 1.00 86.98 56 ASP C CA 1
ATOM 5566 C C . ASP C 1 56 ? 103.653 114.462 61.334 1.00 86.98 56 ASP C C 1
ATOM 5567 O O . ASP C 1 56 ? 103.480 114.504 60.111 1.00 86.98 56 ASP C O 1
ATOM 5572 N N . GLN C 1 57 ? 102.915 113.714 62.150 1.00 81.34 57 GLN C N 1
ATOM 5573 C CA . GLN C 1 57 ? 101.855 112.829 61.681 1.00 81.34 57 GLN C CA 1
ATOM 5574 C C . GLN C 1 57 ? 100.529 113.305 62.253 1.00 81.34 57 GLN C C 1
ATOM 5575 O O . GLN C 1 57 ? 100.439 113.610 63.446 1.00 81.34 57 GLN C O 1
ATOM 5581 N N . VAL C 1 58 ? 99.513 113.390 61.398 1.00 83.62 58 VAL C N 1
ATOM 5582 C CA . VAL C 1 58 ? 98.154 113.726 61.800 1.00 83.62 58 VAL C CA 1
ATOM 5583 C C . VAL C 1 58 ? 97.213 112.700 61.186 1.00 83.62 58 VAL C C 1
ATOM 5584 O O . VAL C 1 58 ? 97.241 112.474 59.969 1.00 83.62 58 VAL C O 1
ATOM 5588 N N . GLY C 1 59 ? 96.390 112.076 62.025 1.00 85.05 59 GLY C N 1
ATOM 5589 C CA . GLY C 1 59 ? 95.397 111.139 61.536 1.00 85.05 59 GLY C CA 1
ATOM 5590 C C . GLY C 1 59 ? 95.422 109.759 62.162 1.00 85.05 59 GLY C C 1
ATOM 5591 O O . GLY C 1 59 ? 95.744 109.600 63.344 1.00 85.05 59 GLY C O 1
ATOM 5592 N N . LEU C 1 60 ? 95.069 108.747 61.373 1.00 81.98 60 LEU C N 1
ATOM 5593 C CA . LEU C 1 60 ? 94.917 107.383 61.859 1.00 81.98 60 LEU C CA 1
ATOM 5594 C C . LEU C 1 60 ? 95.967 106.475 61.234 1.00 81.98 60 LEU C C 1
ATOM 5595 O O . LEU C 1 60 ? 96.071 106.393 60.005 1.00 81.98 60 LEU C O 1
ATOM 5600 N N . THR C 1 61 ? 96.735 105.793 62.087 1.00 86.40 61 THR C N 1
ATOM 5601 C CA . THR C 1 61 ? 97.642 104.712 61.684 1.00 86.40 61 THR C CA 1
ATOM 5602 C C . THR C 1 61 ? 98.661 105.153 60.634 1.00 86.40 61 THR C C 1
ATOM 5603 O O . THR C 1 61 ? 98.985 104.396 59.716 1.00 86.40 61 THR C O 1
ATOM 5607 N N . ASN C 1 62 ? 99.181 106.371 60.756 1.00 84.27 62 ASN C N 1
ATOM 5608 C CA . ASN C 1 62 ? 100.247 106.824 59.874 1.00 84.27 62 ASN C CA 1
ATOM 5609 C C . ASN C 1 62 ? 101.590 106.272 60.339 1.00 84.27 62 ASN C C 1
ATOM 5610 O O . ASN C 1 62 ? 101.880 106.233 61.538 1.00 84.27 62 ASN C O 1
ATOM 5615 N N . THR C 1 63 ? 102.413 105.849 59.381 1.00 88.48 63 THR C N 1
ATOM 5616 C CA . THR C 1 63 ? 103.701 105.226 59.663 1.00 88.48 63 THR C CA 1
ATOM 5617 C C . THR C 1 63 ? 104.810 106.046 59.019 1.00 88.48 63 THR C C 1
ATOM 5618 O O . THR C 1 63 ? 104.759 106.332 57.818 1.00 88.48 63 THR C O 1
ATOM 5622 N N . ALA C 1 64 ? 105.807 106.422 59.817 1.00 88.16 64 ALA C N 1
ATOM 5623 C CA . ALA C 1 64 ? 106.966 107.166 59.339 1.00 88.16 64 ALA C CA 1
ATOM 5624 C C . ALA C 1 64 ? 108.228 106.571 59.945 1.00 88.16 64 ALA C C 1
ATOM 5625 O O . ALA C 1 64 ? 108.279 106.320 61.153 1.00 88.16 64 ALA C O 1
ATOM 5627 N N . THR C 1 65 ? 109.235 106.335 59.106 1.00 88.67 65 THR C N 1
ATOM 5628 C CA . THR C 1 65 ? 110.525 105.812 59.540 1.00 88.67 65 THR C CA 1
ATOM 5629 C C . THR C 1 65 ? 111.631 106.660 58.928 1.00 88.67 65 THR C C 1
ATOM 5630 O O . THR C 1 65 ? 111.632 106.898 57.717 1.00 88.67 65 THR C O 1
ATOM 5634 N N . VAL C 1 66 ? 112.557 107.126 59.765 1.00 85.99 66 VAL C N 1
ATOM 5635 C CA . VAL C 1 66 ? 113.709 107.908 59.328 1.00 85.99 66 VAL C CA 1
ATOM 5636 C C . VAL C 1 66 ? 114.963 107.273 59.915 1.00 85.99 66 VAL C C 1
ATOM 5637 O O . VAL C 1 66 ? 115.032 107.028 61.126 1.00 85.99 66 VAL C O 1
ATOM 5641 N N . LEU C 1 67 ? 115.944 107.002 59.058 1.00 83.00 67 LEU C N 1
ATOM 5642 C CA . LEU C 1 67 ? 117.218 106.414 59.454 1.00 83.00 67 LEU C CA 1
ATOM 5643 C C . LEU C 1 67 ? 118.349 107.239 58.858 1.00 83.00 67 LEU C C 1
ATOM 5644 O O . LEU C 1 67 ? 118.541 107.242 57.638 1.00 83.00 67 LEU C O 1
ATOM 5649 N N . GLN C 1 68 ? 119.096 107.929 59.715 1.00 77.20 68 GLN C N 1
ATOM 5650 C CA . GLN C 1 68 ? 120.248 108.728 59.302 1.00 77.20 68 GLN C CA 1
ATOM 5651 C C . GLN C 1 68 ? 121.498 108.132 59.941 1.00 77.20 68 GLN C C 1
ATOM 5652 O O . GLN C 1 68 ? 121.724 108.283 61.147 1.00 77.20 68 GLN C O 1
ATOM 5658 N N . GLU C 1 69 ? 122.311 107.463 59.129 1.00 76.17 69 GLU C N 1
ATOM 5659 C CA . GLU C 1 69 ? 123.542 106.832 59.593 1.00 76.17 69 GLU C CA 1
ATOM 5660 C C . GLU C 1 69 ? 124.723 107.700 59.175 1.00 76.17 69 GLU C C 1
ATOM 5661 O O . GLU C 1 69 ? 125.134 107.683 58.010 1.00 76.17 69 GLU C O 1
ATOM 5667 N N . GLY C 1 70 ? 125.264 108.458 60.126 1.00 70.74 70 GLY C N 1
ATOM 5668 C CA . GLY C 1 70 ? 126.406 109.305 59.857 1.00 70.74 70 GLY C CA 1
ATOM 5669 C C . GLY C 1 70 ? 126.036 110.544 59.065 1.00 70.74 70 GLY C C 1
ATOM 5670 O O . GLY C 1 70 ? 124.870 110.835 58.790 1.00 70.74 70 GLY C O 1
ATOM 5671 N N . GLY C 1 71 ? 127.068 111.288 58.689 1.00 71.80 71 GLY C N 1
ATOM 5672 C CA . GLY C 1 71 ? 126.898 112.479 57.887 1.00 71.80 71 GLY C CA 1
ATOM 5673 C C . GLY C 1 71 ? 126.858 113.752 58.717 1.00 71.80 71 GLY C C 1
ATOM 5674 O O . GLY C 1 71 ? 126.664 113.740 59.932 1.00 71.80 71 GLY C O 1
ATOM 5675 N N . LEU C 1 72 ? 127.050 114.873 58.028 1.00 75.22 72 LEU C N 1
ATOM 5676 C CA . LEU C 1 72 ? 127.091 116.192 58.646 1.00 75.22 72 LEU C CA 1
ATOM 5677 C C . LEU C 1 72 ? 125.923 117.027 58.137 1.00 75.22 72 LEU C C 1
ATOM 5678 O O . LEU C 1 72 ? 125.758 117.192 56.923 1.00 75.22 72 LEU C O 1
ATOM 5683 N N . ASP C 1 73 ? 125.115 117.545 59.068 1.00 79.91 73 ASP C N 1
ATOM 5684 C CA . ASP C 1 73 ? 124.056 118.512 58.765 1.00 79.91 73 ASP C CA 1
ATOM 5685 C C . ASP C 1 73 ? 122.996 117.934 57.826 1.00 79.91 73 ASP C C 1
ATOM 5686 O O . ASP C 1 73 ? 122.491 118.626 56.941 1.00 79.91 73 ASP C O 1
ATOM 5691 N N . ASN C 1 74 ? 122.652 116.663 58.016 1.00 80.33 74 ASN C N 1
ATOM 5692 C CA . ASN C 1 74 ? 121.590 116.050 57.230 1.00 80.33 74 ASN C CA 1
ATOM 5693 C C . ASN C 1 74 ? 120.229 116.411 57.809 1.00 80.33 74 ASN C C 1
ATOM 5694 O O . ASN C 1 74 ? 120.018 116.354 59.023 1.00 80.33 74 ASN C O 1
ATOM 5699 N N . ASP C 1 75 ? 119.302 116.787 56.929 1.00 84.02 75 ASP C N 1
ATOM 5700 C CA . ASP C 1 75 ? 117.967 117.221 57.324 1.00 84.02 75 ASP C CA 1
ATOM 5701 C C . ASP C 1 75 ? 116.933 116.306 56.684 1.00 84.02 75 ASP C C 1
ATOM 5702 O O . ASP C 1 75 ? 116.942 116.108 55.464 1.00 84.02 75 ASP C O 1
ATOM 5707 N N . ALA C 1 76 ? 116.053 115.745 57.511 1.00 86.12 76 ALA C N 1
ATOM 5708 C CA . ALA C 1 76 ? 114.951 114.906 57.060 1.00 86.12 76 ALA C CA 1
ATOM 5709 C C . ALA C 1 76 ? 113.649 115.444 57.635 1.00 86.12 76 ALA C C 1
ATOM 5710 O O . ALA C 1 76 ? 113.568 115.733 58.834 1.00 86.12 76 ALA C O 1
ATOM 5712 N N . ASP C 1 77 ? 112.637 115.582 56.780 1.00 88.11 77 ASP C N 1
ATOM 5713 C CA . ASP C 1 77 ? 111.335 116.094 57.186 1.00 88.11 77 ASP C CA 1
ATOM 5714 C C . ASP C 1 77 ? 110.244 115.200 56.619 1.00 88.11 77 ASP C C 1
ATOM 5715 O O . ASP C 1 77 ? 110.241 114.900 55.420 1.00 88.11 77 ASP C O 1
ATOM 5720 N N . VAL C 1 78 ? 109.328 114.773 57.484 1.00 87.68 78 VAL C N 1
ATOM 5721 C CA . VAL C 1 78 ? 108.180 113.958 57.104 1.00 87.68 78 VAL C CA 1
ATOM 5722 C C . VAL C 1 78 ? 106.931 114.650 57.626 1.00 87.68 78 VAL C C 1
ATOM 5723 O O . VAL C 1 78 ? 106.862 115.004 58.810 1.00 87.68 78 VAL C O 1
ATOM 5727 N N . ASP C 1 79 ? 105.951 114.852 56.749 1.00 86.98 79 ASP C N 1
ATOM 5728 C CA . ASP C 1 79 ? 104.678 115.467 57.111 1.00 86.98 79 ASP C CA 1
ATOM 5729 C C . ASP C 1 79 ? 103.556 114.639 56.499 1.00 86.98 79 ASP C C 1
ATOM 5730 O O . ASP C 1 79 ? 103.343 114.675 55.282 1.00 86.98 79 ASP C O 1
ATOM 5735 N N . GLN C 1 80 ? 102.831 113.908 57.342 1.00 80.59 80 GLN C N 1
ATOM 5736 C CA . GLN C 1 80 ? 101.725 113.063 56.911 1.00 80.59 80 GLN C CA 1
ATOM 5737 C C . GLN C 1 80 ? 100.431 113.610 57.494 1.00 80.59 80 GLN C C 1
ATOM 5738 O O . GLN C 1 80 ? 100.352 113.870 58.698 1.00 80.59 80 GLN C O 1
ATOM 5744 N N . ASP C 1 81 ? 99.434 113.814 56.636 1.00 84.27 81 ASP C N 1
ATOM 5745 C CA . ASP C 1 81 ? 98.100 114.244 57.042 1.00 84.27 81 ASP C CA 1
ATOM 5746 C C . ASP C 1 81 ? 97.093 113.316 56.375 1.00 84.27 81 ASP C C 1
ATOM 5747 O O . ASP C 1 81 ? 96.902 113.375 55.156 1.00 84.27 81 ASP C O 1
ATOM 5752 N N . GLY C 1 82 ? 96.450 112.469 57.163 1.00 84.05 82 GLY C N 1
ATOM 5753 C CA . GLY C 1 82 ? 95.515 111.517 56.614 1.00 84.05 82 GLY C CA 1
ATOM 5754 C C . GLY C 1 82 ? 95.627 110.190 57.328 1.00 84.05 82 GLY C C 1
ATOM 5755 O O . GLY C 1 82 ? 96.009 110.124 58.494 1.00 84.05 82 GLY C O 1
ATOM 5756 N N . ASP C 1 83 ? 95.289 109.126 56.606 1.00 83.10 83 ASP C N 1
ATOM 5757 C CA . ASP C 1 83 ? 95.208 107.790 57.179 1.00 83.10 83 ASP C CA 1
ATOM 5758 C C . ASP C 1 83 ? 96.078 106.809 56.404 1.00 83.10 83 ASP C C 1
ATOM 5759 O O . ASP C 1 83 ? 96.151 106.866 55.173 1.00 83.10 83 ASP C O 1
ATOM 5764 N N . LEU C 1 84 ? 96.746 105.918 57.141 1.00 85.97 84 LEU C N 1
ATOM 5765 C CA . LEU C 1 84 ? 97.466 104.777 56.575 1.00 85.97 84 LEU C CA 1
ATOM 5766 C C . LEU C 1 84 ? 98.597 105.197 55.639 1.00 85.97 84 LEU C C 1
ATOM 5767 O O . LEU C 1 84 ? 98.968 104.449 54.732 1.00 85.97 84 LEU C O 1
ATOM 5772 N N . ASN C 1 85 ? 99.159 106.384 55.845 1.00 84.83 85 ASN C N 1
ATOM 5773 C CA . ASN C 1 85 ? 100.264 106.847 55.017 1.00 84.83 85 ASN C CA 1
ATOM 5774 C C . ASN C 1 85 ? 101.582 106.263 55.510 1.00 84.83 85 ASN C C 1
ATOM 5775 O O . ASN C 1 85 ? 101.835 106.192 56.715 1.00 84.83 85 ASN C O 1
ATOM 5780 N N . VAL C 1 86 ? 102.422 105.846 54.566 1.00 87.85 86 VAL C N 1
ATOM 5781 C CA . VAL C 1 86 ? 103.712 105.232 54.864 1.00 87.85 86 VAL C CA 1
ATOM 5782 C C . VAL C 1 86 ? 104.804 106.112 54.273 1.00 87.85 86 VAL C C 1
ATOM 5783 O O . VAL C 1 86 ? 104.768 106.439 53.080 1.00 87.85 86 VAL C O 1
ATOM 5787 N N . ALA C 1 87 ? 105.765 106.503 55.107 1.00 87.97 87 ALA C N 1
ATOM 5788 C CA . ALA C 1 87 ? 106.897 107.312 54.678 1.00 87.97 87 ALA C CA 1
ATOM 5789 C C . ALA C 1 87 ? 108.190 106.702 55.197 1.00 87.97 87 ALA C C 1
ATOM 5790 O O . ALA C 1 87 ? 108.279 106.314 56.366 1.00 87.97 87 ALA C O 1
ATOM 5792 N N . TYR C 1 88 ? 109.191 106.618 54.321 1.00 90.33 88 TYR C N 1
ATOM 5793 C CA . TYR C 1 88 ? 110.502 106.082 54.671 1.00 90.33 88 TYR C CA 1
ATOM 5794 C C . TYR C 1 88 ? 111.575 107.031 54.159 1.00 90.33 88 TYR C C 1
ATOM 5795 O O . TYR C 1 88 ? 111.529 107.457 53.002 1.00 90.33 88 TYR C O 1
ATOM 5804 N N . ILE C 1 89 ? 112.530 107.367 55.022 1.00 86.03 89 ILE C N 1
ATOM 5805 C CA . ILE C 1 89 ? 113.667 108.211 54.670 1.00 86.03 89 ILE C CA 1
ATOM 5806 C C . ILE C 1 89 ? 114.934 107.530 55.168 1.00 86.03 89 ILE C C 1
ATOM 5807 O O . ILE C 1 89 ? 115.007 107.121 56.333 1.00 86.03 89 ILE C O 1
ATOM 5812 N N . TRP C 1 90 ? 115.919 107.394 54.285 1.00 83.74 90 TRP C N 1
ATOM 5813 C CA . TRP C 1 90 ? 117.230 106.855 54.626 1.00 83.74 90 TRP C CA 1
ATOM 5814 C C . TRP C 1 90 ? 118.290 107.818 54.114 1.00 83.74 90 TRP C C 1
ATOM 5815 O O . TRP C 1 90 ? 118.248 108.224 52.949 1.00 83.74 90 TRP C O 1
ATOM 5826 N N . GLN C 1 91 ? 119.224 108.194 54.984 1.00 78.99 91 GLN C N 1
ATOM 5827 C CA . GLN C 1 91 ? 120.349 109.050 54.617 1.00 78.99 91 GLN C CA 1
ATOM 5828 C C . GLN C 1 91 ? 121.621 108.448 55.197 1.00 78.99 91 GLN C C 1
ATOM 5829 O O . GLN C 1 91 ? 121.794 108.409 56.421 1.00 78.99 91 GLN C O 1
ATOM 5835 N N . ASN C 1 92 ? 122.514 107.989 54.323 1.00 77.94 92 ASN C N 1
ATOM 5836 C CA . ASN C 1 92 ? 123.740 107.316 54.735 1.00 77.94 92 ASN C CA 1
ATOM 5837 C C . ASN C 1 92 ? 124.946 108.108 54.251 1.00 77.94 92 ASN C C 1
ATOM 5838 O O . ASN C 1 92 ? 125.120 108.303 53.043 1.00 77.94 92 ASN C O 1
ATOM 5843 N N . LEU C 1 93 ? 125.771 108.562 55.196 1.00 71.66 93 LEU C N 1
ATOM 5844 C CA . LEU C 1 93 ? 127.085 109.146 54.934 1.00 71.66 93 LEU C CA 1
ATOM 5845 C C . LEU C 1 93 ? 127.034 110.375 54.032 1.00 71.66 93 LEU C C 1
ATOM 5846 O O . LEU C 1 93 ? 127.995 110.646 53.305 1.00 71.66 93 LEU C O 1
ATOM 5851 N N . GLY C 1 94 ? 125.938 111.131 54.055 1.00 72.76 94 GLY C N 1
ATOM 5852 C CA . GLY C 1 94 ? 125.817 112.324 53.250 1.00 72.76 94 GLY C CA 1
ATOM 5853 C C . GLY C 1 94 ? 126.007 113.598 54.055 1.00 72.76 94 GLY C C 1
ATOM 5854 O O . GLY C 1 94 ? 125.728 113.651 55.249 1.00 72.76 94 GLY C O 1
ATOM 5855 N N . GLU C 1 95 ? 126.494 114.634 53.377 1.00 76.16 95 GLU C N 1
ATOM 5856 C CA . GLU C 1 95 ? 126.702 115.946 53.979 1.00 76.16 95 GLU C CA 1
ATOM 5857 C C . GLU C 1 95 ? 125.688 116.925 53.403 1.00 76.16 95 GLU C C 1
ATOM 5858 O O . GLU C 1 95 ? 125.553 117.032 52.179 1.00 76.16 95 GLU C O 1
ATOM 5864 N N . ASP C 1 96 ? 124.977 117.630 54.286 1.00 80.56 96 ASP C N 1
ATOM 5865 C CA . ASP C 1 96 ? 124.033 118.678 53.901 1.00 80.56 96 ASP C CA 1
ATOM 5866 C C . ASP C 1 96 ? 122.920 118.158 52.995 1.00 80.56 96 ASP C C 1
ATOM 5867 O O . ASP C 1 96 ? 122.399 118.898 52.158 1.00 80.56 96 ASP C O 1
ATOM 5872 N N . ASN C 1 97 ? 122.545 116.891 53.145 1.00 81.14 97 ASN C N 1
ATOM 5873 C CA . ASN C 1 97 ? 121.470 116.328 52.342 1.00 81.14 97 ASN C CA 1
ATOM 5874 C C . ASN C 1 97 ? 120.116 116.688 52.940 1.00 81.14 97 ASN C C 1
ATOM 5875 O O . ASN C 1 97 ? 119.920 116.624 54.157 1.00 81.14 97 ASN C O 1
ATOM 5880 N N . ASP C 1 98 ? 119.182 117.074 52.074 1.00 84.41 98 ASP C N 1
ATOM 5881 C CA . ASP C 1 98 ? 117.842 117.478 52.482 1.00 84.41 98 ASP C CA 1
ATOM 5882 C C . ASP C 1 98 ? 116.832 116.523 51.864 1.00 84.41 98 ASP C C 1
ATOM 5883 O O . ASP C 1 98 ? 116.823 116.329 50.643 1.00 84.41 98 ASP C O 1
ATOM 5888 N N . ALA C 1 99 ? 115.999 115.918 52.708 1.00 86.48 99 ALA C N 1
ATOM 5889 C CA . ALA C 1 99 ? 114.935 115.025 52.270 1.00 86.48 99 ALA C CA 1
ATOM 5890 C C . ALA C 1 99 ? 113.613 115.518 52.838 1.00 86.48 99 ALA C C 1
ATOM 5891 O O . ALA C 1 99 ? 113.520 115.806 54.036 1.00 86.48 99 ALA C O 1
ATOM 5893 N N . ASP C 1 100 ? 112.600 115.621 51.982 1.00 89.10 100 ASP C N 1
ATOM 5894 C CA . ASP C 1 100 ? 111.287 116.104 52.388 1.00 89.10 100 ASP C CA 1
ATOM 5895 C C . ASP C 1 100 ? 110.216 115.193 51.810 1.00 89.10 100 ASP C C 1
ATOM 5896 O O . ASP C 1 100 ? 110.215 114.915 50.606 1.00 89.10 100 ASP C O 1
ATOM 5901 N N . ILE C 1 101 ? 109.315 114.726 52.670 1.00 87.15 101 ILE C N 1
ATOM 5902 C CA . ILE C 1 101 ? 108.163 113.929 52.266 1.00 87.15 101 ILE C CA 1
ATOM 5903 C C . ILE C 1 101 ? 106.918 114.609 52.813 1.00 87.15 101 ILE C C 1
ATOM 5904 O O . ILE C 1 101 ? 106.854 114.927 54.007 1.00 87.15 101 ILE C O 1
ATOM 5909 N N . ASP C 1 102 ? 105.941 114.847 51.943 1.00 86.96 102 ASP C N 1
ATOM 5910 C CA . ASP C 1 102 ? 104.670 115.450 52.323 1.00 86.96 102 ASP C CA 1
ATOM 5911 C C . ASP C 1 102 ? 103.546 114.631 51.705 1.00 86.96 102 ASP C C 1
ATOM 5912 O O . ASP C 1 102 ? 103.319 114.701 50.493 1.00 86.96 102 ASP C O 1
ATOM 5917 N N . GLN C 1 103 ? 102.838 113.874 52.538 1.00 81.07 103 GLN C N 1
ATOM 5918 C CA . GLN C 1 103 ? 101.751 113.011 52.091 1.00 81.07 103 GLN C CA 1
ATOM 5919 C C . GLN C 1 103 ? 100.448 113.504 52.700 1.00 81.07 103 GLN C C 1
ATOM 5920 O O . GLN C 1 103 ? 100.367 113.698 53.916 1.00 81.07 103 GLN C O 1
ATOM 5926 N N . ASP C 1 104 ? 99.443 113.720 51.855 1.00 83.26 104 ASP C N 1
ATOM 5927 C CA . ASP C 1 104 ? 98.098 114.081 52.287 1.00 83.26 104 ASP C CA 1
ATOM 5928 C C . ASP C 1 104 ? 97.111 113.115 51.650 1.00 83.26 104 ASP C C 1
ATOM 5929 O O . ASP C 1 104 ? 96.981 113.080 50.421 1.00 83.26 104 ASP C O 1
ATOM 5934 N N . GLY C 1 105 ? 96.411 112.343 52.481 1.00 84.09 105 GLY C N 1
ATOM 5935 C CA . GLY C 1 105 ? 95.392 111.450 51.979 1.00 84.09 105 GLY C CA 1
ATOM 5936 C C . GLY C 1 105 ? 95.462 110.088 52.638 1.00 84.09 105 GLY C C 1
ATOM 5937 O O . GLY C 1 105 ? 95.743 109.963 53.836 1.00 84.09 105 GLY C O 1
ATOM 5938 N N . THR C 1 106 ? 95.186 109.056 51.841 1.00 82.13 106 THR C N 1
ATOM 5939 C CA . THR C 1 106 ? 95.037 107.695 52.342 1.00 82.13 106 THR C CA 1
ATOM 5940 C C . THR C 1 106 ? 95.989 106.750 51.623 1.00 82.13 106 THR C C 1
ATOM 5941 O O . THR C 1 106 ? 96.133 106.821 50.398 1.00 82.13 106 THR C O 1
ATOM 5945 N N . LEU C 1 107 ? 96.640 105.875 52.393 1.00 84.83 107 LEU C N 1
ATOM 5946 C CA . LEU C 1 107 ? 97.412 104.748 51.868 1.00 84.83 107 LEU C CA 1
ATOM 5947 C C . LEU C 1 107 ? 98.552 105.186 50.952 1.00 84.83 107 LEU C C 1
ATOM 5948 O O . LEU C 1 107 ? 98.957 104.439 50.059 1.00 84.83 107 LEU C O 1
ATOM 5953 N N . ASN C 1 108 ? 99.090 106.383 51.163 1.00 85.00 108 ASN C N 1
ATOM 5954 C CA . ASN C 1 108 ? 100.191 106.864 50.341 1.00 85.00 108 ASN C CA 1
ATOM 5955 C C . ASN C 1 108 ? 101.513 106.288 50.831 1.00 85.00 108 ASN C C 1
ATOM 5956 O O . ASN C 1 108 ? 101.777 106.235 52.036 1.00 85.00 108 ASN C O 1
ATOM 5961 N N . ASP C 1 109 ? 102.345 105.853 49.886 1.00 88.94 109 ASP C N 1
ATOM 5962 C CA . ASP C 1 109 ? 103.653 105.274 50.180 1.00 88.94 109 ASP C CA 1
ATOM 5963 C C . ASP C 1 109 ? 104.721 106.137 49.520 1.00 88.94 109 ASP C C 1
ATOM 5964 O O . ASP C 1 109 ? 104.699 106.334 48.300 1.00 88.94 109 ASP C O 1
ATOM 5969 N N . ALA C 1 110 ? 105.646 106.656 50.324 1.00 88.14 110 ALA C N 1
ATOM 5970 C CA . ALA C 1 110 ? 106.747 107.471 49.832 1.00 88.14 110 ALA C CA 1
ATOM 5971 C C . ALA C 1 110 ? 108.057 106.973 50.424 1.00 88.14 110 ALA C C 1
ATOM 5972 O O . ALA C 1 110 ? 108.128 106.646 51.613 1.00 88.14 110 ALA C O 1
ATOM 5974 N N . ALA C 1 111 ? 109.092 106.917 49.588 1.00 90.51 111 ALA C N 1
ATOM 5975 C CA . ALA C 1 111 ? 110.408 106.466 50.020 1.00 90.51 111 ALA C CA 1
ATOM 5976 C C . ALA C 1 111 ? 111.475 107.377 49.433 1.00 90.51 111 ALA C C 1
ATOM 5977 O O . ALA C 1 111 ? 111.437 107.692 48.240 1.00 90.51 111 ALA C O 1
ATOM 5979 N N . ILE C 1 112 ? 112.411 107.804 50.275 1.00 86.29 112 ILE C N 1
ATOM 5980 C CA . ILE C 1 112 ? 113.547 108.624 49.865 1.00 86.29 112 ILE C CA 1
ATOM 5981 C C . ILE C 1 112 ? 114.810 107.967 50.401 1.00 86.29 112 ILE C C 1
ATOM 5982 O O . ILE C 1 112 ? 114.896 107.655 51.595 1.00 86.29 112 ILE C O 1
ATOM 5987 N N . GLU C 1 113 ? 115.777 107.738 49.518 1.00 85.81 113 GLU C N 1
ATOM 5988 C CA . GLU C 1 113 ? 117.054 107.128 49.866 1.00 85.81 113 GLU C CA 1
ATOM 5989 C C . GLU C 1 113 ? 118.168 108.013 49.330 1.00 85.81 113 GLU C C 1
ATOM 5990 O O . GLU C 1 113 ? 118.170 108.358 48.145 1.00 85.81 113 GLU C O 1
ATOM 5996 N N . GLN C 1 114 ? 119.092 108.404 50.201 1.00 78.88 114 GLN C N 1
ATOM 5997 C CA . GLN C 1 114 ? 120.241 109.223 49.823 1.00 78.88 114 GLN C CA 1
ATOM 5998 C C . GLN C 1 114 ? 121.496 108.573 50.396 1.00 78.88 114 GLN C C 1
ATOM 5999 O O . GLN C 1 114 ? 121.785 108.702 51.591 1.00 78.88 114 GLN C O 1
ATOM 6005 N N . ASP C 1 115 ? 122.241 107.880 49.539 1.00 79.24 115 ASP C N 1
ATOM 6006 C CA . ASP C 1 115 ? 123.469 107.196 49.935 1.00 79.24 115 ASP C CA 1
ATOM 6007 C C . ASP C 1 115 ? 124.646 108.083 49.543 1.00 79.24 115 ASP C C 1
ATOM 6008 O O . ASP C 1 115 ? 125.063 108.105 48.382 1.00 79.24 115 ASP C O 1
ATOM 6013 N N . GLY C 1 116 ? 125.177 108.821 50.516 1.00 75.67 116 GLY C N 1
ATOM 6014 C CA . GLY C 1 116 ? 126.308 109.690 50.270 1.00 75.67 116 GLY C CA 1
ATOM 6015 C C . GLY C 1 116 ? 125.923 110.948 49.516 1.00 75.67 116 GLY C C 1
ATOM 6016 O O . GLY C 1 116 ? 124.752 111.251 49.281 1.00 75.67 116 GLY C O 1
ATOM 6017 N N . GLY C 1 117 ? 126.952 111.696 49.127 1.00 74.04 117 GLY C N 1
ATOM 6018 C CA . GLY C 1 117 ? 126.772 112.915 48.369 1.00 74.04 117 GLY C CA 1
ATOM 6019 C C . GLY C 1 117 ? 126.676 114.152 49.244 1.00 74.04 117 GLY C C 1
ATOM 6020 O O . GLY C 1 117 ? 126.490 114.092 50.461 1.00 74.04 117 GLY C O 1
ATOM 6021 N N . GLU C 1 118 ? 126.811 115.305 48.593 1.00 75.79 118 GLU C N 1
ATOM 6022 C CA . GLU C 1 118 ? 126.776 116.601 49.258 1.00 75.79 118 GLU C CA 1
ATOM 6023 C C . GLU C 1 118 ? 125.688 117.459 48.627 1.00 75.79 118 GLU C C 1
ATOM 6024 O O . GLU C 1 118 ? 125.596 117.540 47.397 1.00 75.79 118 GLU C O 1
ATOM 6030 N N . ASP C 1 119 ? 124.863 118.084 49.471 1.00 80.05 119 ASP C N 1
ATOM 6031 C CA . ASP C 1 119 ? 123.854 119.053 49.044 1.00 80.05 119 ASP C CA 1
ATOM 6032 C C . ASP C 1 119 ? 122.800 118.435 48.128 1.00 80.05 119 ASP C C 1
ATOM 6033 O O . ASP C 1 119 ? 122.264 119.112 47.247 1.00 80.05 119 ASP C O 1
ATOM 6038 N N . ASN C 1 120 ? 122.492 117.156 48.319 1.00 80.93 120 ASN C N 1
ATOM 6039 C CA . ASN C 1 120 ? 121.456 116.505 47.530 1.00 80.93 120 ASN C CA 1
ATOM 6040 C C . ASN C 1 120 ? 120.085 116.824 48.113 1.00 80.93 120 ASN C C 1
ATOM 6041 O O . ASN C 1 120 ? 119.874 116.715 49.325 1.00 80.93 120 ASN C O 1
ATOM 6046 N N . ASP C 1 121 ? 119.155 117.225 47.249 1.00 84.16 121 ASP C N 1
ATOM 6047 C CA . ASP C 1 121 ? 117.812 117.623 47.656 1.00 84.16 121 ASP C CA 1
ATOM 6048 C C . ASP C 1 121 ? 116.802 116.671 47.032 1.00 84.16 121 ASP C C 1
ATOM 6049 O O . ASP C 1 121 ? 116.792 116.484 45.810 1.00 84.16 121 ASP C O 1
ATOM 6054 N N . ALA C 1 122 ? 115.966 116.065 47.871 1.00 86.02 122 ALA C N 1
ATOM 6055 C CA . ALA C 1 122 ? 114.899 115.176 47.430 1.00 86.02 122 ALA C CA 1
ATOM 6056 C C . ALA C 1 122 ? 113.583 115.645 48.030 1.00 86.02 122 ALA C C 1
ATOM 6057 O O . ALA C 1 122 ? 113.503 115.893 49.238 1.00 86.02 122 ALA C O 1
ATOM 6059 N N . ASP C 1 123 ? 112.556 115.770 47.191 1.00 88.51 123 ASP C N 1
ATOM 6060 C CA . ASP C 1 123 ? 111.244 116.223 47.633 1.00 88.51 123 ASP C CA 1
ATOM 6061 C C . ASP C 1 123 ? 110.168 115.345 47.013 1.00 88.51 123 ASP C C 1
ATOM 6062 O O . ASP C 1 123 ? 110.161 115.130 45.796 1.00 88.51 123 ASP C O 1
ATOM 6067 N N . ILE C 1 124 ? 109.268 114.839 47.852 1.00 86.41 124 ILE C N 1
ATOM 6068 C CA . ILE C 1 124 ? 108.116 114.059 47.414 1.00 86.41 124 ILE C CA 1
ATOM 6069 C C . ILE C 1 124 ? 106.868 114.711 47.990 1.00 86.41 124 ILE C C 1
ATOM 6070 O O . ILE C 1 124 ? 106.810 114.994 49.192 1.00 86.41 124 ILE C O 1
ATOM 6075 N N . ASP C 1 125 ? 105.883 114.967 47.132 1.00 86.34 125 ASP C N 1
ATOM 6076 C CA . ASP C 1 125 ? 104.600 115.527 47.538 1.00 86.34 125 ASP C CA 1
ATOM 6077 C C . ASP C 1 125 ? 103.492 114.691 46.914 1.00 86.34 125 ASP C C 1
ATOM 6078 O O . ASP C 1 125 ? 103.308 114.712 45.693 1.00 86.34 125 ASP C O 1
ATOM 6083 N N . GLN C 1 126 ? 102.752 113.971 47.752 1.00 79.43 126 GLN C N 1
ATOM 6084 C CA . GLN C 1 126 ? 101.673 113.096 47.310 1.00 79.43 126 GLN C CA 1
ATOM 6085 C C . GLN C 1 126 ? 100.363 113.588 47.905 1.00 79.43 126 GLN C C 1
ATOM 6086 O O . GLN C 1 126 ? 100.290 113.864 49.106 1.00 79.43 126 GLN C O 1
ATOM 6092 N N . ASP C 1 127 ? 99.344 113.724 47.061 1.00 81.84 127 ASP C N 1
ATOM 6093 C CA . ASP C 1 127 ? 97.991 114.057 47.489 1.00 81.84 127 ASP C CA 1
ATOM 6094 C C . ASP C 1 127 ? 97.031 113.060 46.860 1.00 81.84 127 ASP C C 1
ATOM 6095 O O . ASP C 1 127 ? 96.995 112.918 45.632 1.00 81.84 127 ASP C O 1
ATOM 6100 N N . GLY C 1 128 ? 96.260 112.370 47.696 1.00 83.26 128 GLY C N 1
ATOM 6101 C CA . GLY C 1 128 ? 95.288 111.424 47.187 1.00 83.26 128 GLY C CA 1
ATOM 6102 C C . GLY C 1 128 ? 95.294 110.071 47.867 1.00 83.26 128 GLY C C 1
ATOM 6103 O O . GLY C 1 128 ? 95.505 109.973 49.082 1.00 83.26 128 GLY C O 1
ATOM 6104 N N . SER C 1 129 ? 95.061 109.016 47.090 1.00 81.27 129 SER C N 1
ATOM 6105 C CA . SER C 1 129 ? 94.895 107.673 47.631 1.00 81.27 129 SER C CA 1
ATOM 6106 C C . SER C 1 129 ? 95.838 106.698 46.942 1.00 81.27 129 SER C C 1
ATOM 6107 O O . SER C 1 129 ? 95.885 106.638 45.709 1.00 81.27 129 SER C O 1
ATOM 6110 N N . GLU C 1 130 ? 96.582 105.934 47.747 1.00 84.57 130 GLU C N 1
ATOM 6111 C CA . GLU C 1 130 ? 97.373 104.794 47.284 1.00 84.57 130 GLU C CA 1
ATOM 6112 C C . GLU C 1 130 ? 98.419 105.182 46.241 1.00 84.57 130 GLU C C 1
ATOM 6113 O O . GLU C 1 130 ? 98.682 104.420 45.307 1.00 84.57 130 GLU C O 1
ATOM 6119 N N . ASN C 1 131 ? 99.026 106.356 46.383 1.00 84.16 131 ASN C N 1
ATOM 6120 C CA . ASN C 1 131 ? 100.098 106.763 45.485 1.00 84.16 131 ASN C CA 1
ATOM 6121 C C . ASN C 1 131 ? 101.443 106.269 46.003 1.00 84.16 131 ASN C C 1
ATOM 6122 O O . ASN C 1 131 ? 101.726 106.334 47.203 1.00 84.16 131 ASN C O 1
ATOM 6127 N N . ALA C 1 132 ? 102.274 105.774 45.089 1.00 85.71 132 ALA C N 1
ATOM 6128 C CA . ALA C 1 132 ? 103.591 105.240 45.417 1.00 85.71 132 ALA C CA 1
ATOM 6129 C C . ALA C 1 132 ? 104.655 106.109 44.763 1.00 85.71 132 ALA C C 1
ATOM 6130 O O . ALA C 1 132 ? 104.600 106.359 43.554 1.00 85.71 132 ALA C O 1
ATOM 6132 N N . ALA C 1 133 ? 105.616 106.572 45.560 1.00 87.02 133 ALA C N 1
ATOM 6133 C CA . ALA C 1 133 ? 106.705 107.403 45.065 1.00 87.02 133 ALA C CA 1
ATOM 6134 C C . ALA C 1 133 ? 108.027 106.940 45.658 1.00 87.02 133 ALA C C 1
ATOM 6135 O O . ALA C 1 133 ? 108.117 106.655 46.857 1.00 87.02 133 ALA C O 1
ATOM 6137 N N . TYR C 1 134 ? 109.054 106.870 44.812 1.00 89.51 134 TYR C N 1
ATOM 6138 C CA . TYR C 1 134 ? 110.394 106.501 45.249 1.00 89.51 134 TYR C CA 1
ATOM 6139 C C . TYR C 1 134 ? 111.405 107.470 44.656 1.00 89.51 134 TYR C C 1
ATOM 6140 O O . TYR C 1 134 ? 111.356 107.770 43.460 1.00 89.51 134 TYR C O 1
ATOM 6149 N N . VAL C 1 135 ? 112.314 107.955 45.498 1.00 86.15 135 VAL C N 1
ATOM 6150 C CA . VAL C 1 135 ? 113.421 108.810 45.083 1.00 86.15 135 VAL C CA 1
ATOM 6151 C C . VAL C 1 135 ? 114.707 108.190 45.614 1.00 86.15 135 VAL C C 1
ATOM 6152 O O . VAL C 1 135 ? 114.809 107.893 46.810 1.00 86.15 135 VAL C O 1
ATOM 6156 N N . GLY C 1 136 ? 115.670 107.969 44.724 1.00 82.83 136 GLY C N 1
ATOM 6157 C CA . GLY C 1 136 ? 116.967 107.445 45.100 1.00 82.83 136 GLY C CA 1
ATOM 6158 C C . GLY C 1 136 ? 118.101 108.298 44.571 1.00 82.83 136 GLY C C 1
ATOM 6159 O O . GLY C 1 136 ? 118.105 108.664 43.394 1.00 82.83 136 GLY C O 1
ATOM 6160 N N . GLN C 1 137 ? 119.055 108.643 45.429 1.00 78.92 137 GLN C N 1
ATOM 6161 C CA . GLN C 1 137 ? 120.213 109.447 45.046 1.00 78.92 137 GLN C CA 1
ATOM 6162 C C . GLN C 1 137 ? 121.458 108.799 45.643 1.00 78.92 137 GLN C C 1
ATOM 6163 O O . GLN C 1 137 ? 121.678 108.854 46.857 1.00 78.92 137 GLN C O 1
ATOM 6169 N N . THR C 1 138 ? 122.266 108.182 44.787 1.00 76.03 138 THR C N 1
ATOM 6170 C CA . THR C 1 138 ? 123.507 107.534 45.198 1.00 76.03 138 THR C CA 1
ATOM 6171 C C . THR C 1 138 ? 124.672 108.387 44.713 1.00 76.03 138 THR C C 1
ATOM 6172 O O . THR C 1 138 ? 124.959 108.430 43.512 1.00 76.03 138 THR C O 1
ATOM 6176 N N . GLY C 1 139 ? 125.337 109.063 45.645 1.00 69.67 139 GLY C N 1
ATOM 6177 C CA . GLY C 1 139 ? 126.464 109.908 45.304 1.00 69.67 139 GLY C CA 1
ATOM 6178 C C . GLY C 1 139 ? 126.057 111.176 44.583 1.00 69.67 139 GLY C C 1
ATOM 6179 O O . GLY C 1 139 ? 124.867 111.424 44.366 1.00 69.67 139 GLY C O 1
ATOM 6180 N N . GLY C 1 140 ? 127.038 111.988 44.208 1.00 71.46 140 GLY C N 1
ATOM 6181 C CA . GLY C 1 140 ? 126.783 113.199 43.459 1.00 71.46 140 GLY C CA 1
ATOM 6182 C C . GLY C 1 140 ? 126.641 114.425 44.346 1.00 71.46 140 GLY C C 1
ATOM 6183 O O . GLY C 1 140 ? 126.418 114.342 45.552 1.00 71.46 140 GLY C O 1
ATOM 6184 N N . GLU C 1 141 ? 126.773 115.589 43.716 1.00 75.14 141 GLU C N 1
ATOM 6185 C CA . GLU C 1 141 ? 126.703 116.874 44.401 1.00 75.14 141 GLU C CA 1
ATOM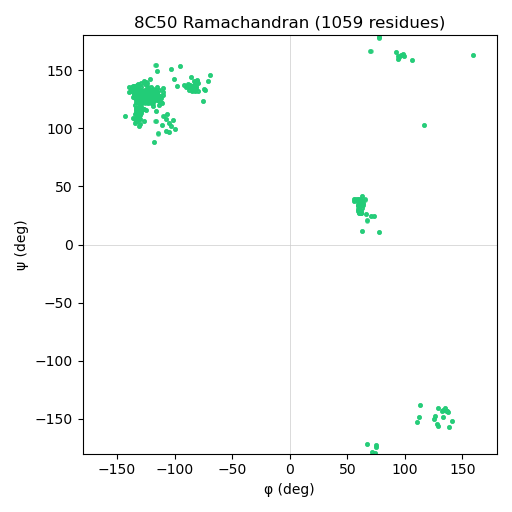 6186 C C . GLU C 1 141 ? 125.613 117.723 43.763 1.00 75.14 141 GLU C C 1
ATOM 6187 O O . GLU C 1 141 ? 125.521 117.794 42.532 1.00 75.14 141 GLU C O 1
ATOM 6193 N N . ASP C 1 142 ? 124.783 118.348 44.602 1.00 79.56 142 ASP C N 1
ATOM 6194 C CA . ASP C 1 142 ? 123.775 119.307 44.160 1.00 79.56 142 ASP C CA 1
ATOM 6195 C C . ASP C 1 142 ? 122.734 118.672 43.245 1.00 79.56 142 ASP C C 1
ATOM 6196 O O . ASP C 1 142 ? 122.232 119.326 42.325 1.00 79.56 142 ASP C O 1
ATOM 6201 N N . ASN C 1 143 ? 122.403 117.406 43.484 1.00 80.31 143 ASN C N 1
ATOM 6202 C CA . ASN C 1 143 ? 121.367 116.728 42.719 1.00 80.31 143 ASN C CA 1
ATOM 6203 C C . ASN C 1 143 ? 119.996 117.049 43.301 1.00 80.31 143 ASN C C 1
ATOM 6204 O O . ASN C 1 143 ? 119.799 117.009 44.518 1.00 80.31 143 ASN C O 1
ATOM 6209 N N . ASP C 1 144 ? 119.050 117.371 42.421 1.00 83.59 144 ASP C N 1
ATOM 6210 C CA . ASP C 1 144 ? 117.707 117.780 42.815 1.00 83.59 144 ASP C CA 1
ATOM 6211 C C . ASP C 1 144 ? 116.693 116.820 42.207 1.00 83.59 144 ASP C C 1
ATOM 6212 O O . ASP C 1 144 ? 116.677 116.618 40.988 1.00 83.59 144 ASP C O 1
ATOM 6217 N N . ALA C 1 145 ? 115.859 116.227 43.059 1.00 85.49 145 ALA C N 1
ATOM 6218 C CA . ALA C 1 145 ? 114.784 115.338 42.635 1.00 85.49 145 ALA C CA 1
ATOM 6219 C C . ALA C 1 145 ? 113.471 115.828 43.226 1.00 85.49 145 ALA C C 1
ATOM 6220 O O . ALA C 1 145 ? 113.391 116.094 44.430 1.00 85.49 145 ALA C O 1
ATOM 6222 N N . ASP C 1 146 ? 112.445 115.944 42.385 1.00 87.81 146 ASP C N 1
ATOM 6223 C CA . ASP C 1 146 ? 111.133 116.404 42.821 1.00 87.81 146 ASP C CA 1
ATOM 6224 C C . ASP C 1 146 ? 110.056 115.519 42.214 1.00 87.81 146 ASP C C 1
ATOM 6225 O O . ASP C 1 146 ? 110.048 115.288 41.000 1.00 87.81 146 ASP C O 1
ATOM 6230 N N . ILE C 1 147 ? 109.155 115.028 43.061 1.00 85.25 147 ILE C N 1
ATOM 6231 C CA . ILE C 1 147 ? 108.013 114.222 42.641 1.00 85.25 147 ILE C CA 1
ATOM 6232 C C . ILE C 1 147 ? 106.752 114.875 43.189 1.00 85.25 147 ILE C C 1
ATOM 6233 O O . ILE C 1 147 ? 106.692 115.216 44.376 1.00 85.25 147 ILE C O 1
ATOM 6238 N N . ASP C 1 148 ? 105.756 115.061 42.325 1.00 84.59 148 ASP C N 1
ATOM 6239 C CA . ASP C 1 148 ? 104.458 115.614 42.702 1.00 84.59 148 ASP C CA 1
ATOM 6240 C C . ASP C 1 148 ? 103.376 114.726 42.100 1.00 84.59 148 ASP C C 1
ATOM 6241 O O . ASP C 1 148 ? 103.197 114.701 40.877 1.00 84.59 148 ASP C O 1
ATOM 6246 N N . GLN C 1 149 ? 102.651 114.010 42.955 1.00 78.55 149 GLN C N 1
ATOM 6247 C CA . GLN C 1 149 ? 101.602 113.090 42.533 1.00 78.55 149 GLN C CA 1
ATOM 6248 C C . GLN C 1 149 ? 100.277 113.545 43.124 1.00 78.55 149 GLN C C 1
ATOM 6249 O O . GLN C 1 149 ? 100.200 113.844 44.319 1.00 78.55 149 GLN C O 1
ATOM 6255 N N . ASP C 1 150 ? 99.248 113.624 42.284 1.00 79.93 150 ASP C N 1
ATOM 6256 C CA . ASP C 1 150 ? 97.886 113.913 42.718 1.00 79.93 150 ASP C CA 1
ATOM 6257 C C . ASP C 1 150 ? 96.953 112.888 42.092 1.00 79.93 150 ASP C C 1
ATOM 6258 O O . ASP C 1 150 ? 96.901 112.762 40.863 1.00 79.93 150 ASP C O 1
ATOM 6263 N N . GLY C 1 151 ? 96.223 112.153 42.932 1.00 80.84 151 GLY C N 1
ATOM 6264 C CA . GLY C 1 151 ? 95.221 111.239 42.431 1.00 80.84 151 GLY C CA 1
ATOM 6265 C C . GLY C 1 151 ? 95.316 109.874 43.082 1.00 80.84 151 GLY C C 1
ATOM 6266 O O . GLY C 1 151 ? 95.575 109.750 44.287 1.00 80.84 151 GLY C O 1
ATOM 6267 N N . THR C 1 152 ? 95.077 108.844 42.269 1.00 78.20 152 THR C N 1
ATOM 6268 C CA . THR C 1 152 ? 94.952 107.470 42.745 1.00 78.20 152 THR C CA 1
ATOM 6269 C C . THR C 1 152 ? 95.912 106.560 41.990 1.00 78.20 152 THR C C 1
ATOM 6270 O O . THR C 1 152 ? 96.074 106.697 40.774 1.00 78.20 152 THR C O 1
ATOM 6274 N N . PHE C 1 153 ? 96.553 105.643 42.721 1.00 81.69 153 PHE C N 1
ATOM 6275 C CA . PHE C 1 153 ? 97.325 104.540 42.145 1.00 81.69 153 PHE C CA 1
ATOM 6276 C C . PHE C 1 153 ? 98.486 105.018 41.276 1.00 81.69 153 PHE C C 1
ATOM 6277 O O . PHE C 1 153 ? 98.917 104.306 40.366 1.00 81.69 153 PHE C O 1
ATOM 6285 N N . ASN C 1 154 ? 99.016 106.206 41.543 1.00 82.02 154 ASN C N 1
ATOM 6286 C CA . ASN C 1 154 ? 100.098 106.749 40.736 1.00 82.02 154 ASN C CA 1
ATOM 6287 C C . ASN C 1 154 ? 101.441 106.224 41.227 1.00 82.02 154 ASN C C 1
ATOM 6288 O O . ASN C 1 154 ? 101.717 106.211 42.430 1.00 82.02 154 ASN C O 1
ATOM 6293 N N . ASN C 1 155 ? 102.275 105.792 40.285 1.00 83.91 155 ASN C N 1
ATOM 6294 C CA . ASN C 1 155 ? 103.596 105.249 40.576 1.00 83.91 155 ASN C CA 1
ATOM 6295 C C . ASN C 1 155 ? 104.648 106.186 39.997 1.00 83.91 155 ASN C C 1
ATOM 6296 O O . ASN C 1 155 ? 104.615 106.500 38.801 1.00 83.91 155 ASN C O 1
ATOM 6301 N N . ALA C 1 156 ? 105.570 106.635 40.844 1.00 85.40 156 ALA C N 1
ATOM 6302 C CA . ALA C 1 156 ? 106.643 107.527 40.433 1.00 85.40 156 ALA C CA 1
ATOM 6303 C C . ALA C 1 156 ? 107.977 106.987 40.923 1.00 85.40 156 ALA C C 1
ATOM 6304 O O . ALA C 1 156 ? 108.112 106.606 42.088 1.00 85.40 156 ALA C O 1
ATOM 6306 N N . TYR C 1 157 ? 108.963 106.966 40.029 1.00 88.54 157 TYR C N 1
ATOM 6307 C CA . TYR C 1 157 ? 110.311 106.515 40.357 1.00 88.54 157 TYR C CA 1
ATOM 6308 C C . TYR C 1 157 ? 111.306 107.537 39.832 1.00 88.54 157 TYR C C 1
ATOM 6309 O O . TYR C 1 157 ? 111.235 107.930 38.664 1.00 88.54 157 TYR C O 1
ATOM 6318 N N . ILE C 1 158 ? 112.223 107.972 40.691 1.00 84.34 158 ILE C N 1
ATOM 6319 C CA . ILE C 1 158 ? 113.314 108.859 40.301 1.00 84.34 158 ILE C CA 1
ATOM 6320 C C . ILE C 1 158 ? 114.610 108.268 40.834 1.00 84.34 158 ILE C C 1
ATOM 6321 O O . ILE C 1 158 ? 114.709 107.951 42.025 1.00 84.34 158 ILE C O 1
ATOM 6326 N N . GLY C 1 159 ? 115.588 108.090 39.950 1.00 81.58 159 GLY C N 1
ATOM 6327 C CA . GLY C 1 159 ? 116.889 107.585 40.340 1.00 81.58 159 GLY C CA 1
ATOM 6328 C C . GLY C 1 159 ? 118.018 108.439 39.804 1.00 81.58 159 GLY C C 1
ATOM 6329 O O . GLY C 1 159 ? 118.029 108.783 38.619 1.00 81.58 159 GLY C O 1
ATOM 6330 N N . GLN C 1 160 ? 118.965 108.803 40.662 1.00 77.29 160 GLN C N 1
ATOM 6331 C CA . GLN C 1 160 ? 120.122 109.608 40.275 1.00 77.29 160 GLN C CA 1
ATOM 6332 C C . GLN C 1 160 ? 121.368 108.962 40.873 1.00 77.29 160 GLN C C 1
ATOM 6333 O O . GLN C 1 160 ? 121.604 109.046 42.083 1.00 77.29 160 GLN C O 1
ATOM 6339 N N . PHE C 1 161 ? 122.161 108.316 40.022 1.00 77.05 161 PHE C N 1
ATOM 6340 C CA . PHE C 1 161 ? 123.382 107.637 40.446 1.00 77.05 161 PHE C CA 1
ATOM 6341 C C . PHE C 1 161 ? 124.572 108.460 39.964 1.00 77.05 161 PHE C C 1
ATOM 6342 O O . PHE C 1 161 ? 124.986 108.357 38.806 1.00 77.05 161 PHE C O 1
ATOM 6350 N N . GLY C 1 162 ? 125.117 109.280 40.857 1.00 70.31 162 GLY C N 1
ATOM 6351 C CA . GLY C 1 162 ? 126.251 110.117 40.535 1.00 70.31 162 GLY C CA 1
ATOM 6352 C C . GLY C 1 162 ? 125.860 111.345 39.734 1.00 70.31 162 GLY C C 1
ATOM 6353 O O . GLY C 1 162 ? 124.701 111.564 39.378 1.00 70.31 162 GLY C O 1
ATOM 6354 N N . GLY C 1 163 ? 126.863 112.166 39.448 1.00 71.51 163 GLY C N 1
ATOM 6355 C CA . GLY C 1 163 ? 126.685 113.362 38.653 1.00 71.51 163 GLY C CA 1
ATOM 6356 C C . GLY C 1 163 ? 126.469 114.601 39.506 1.00 71.51 163 GLY C C 1
ATOM 6357 O O . GLY C 1 163 ? 126.111 114.540 40.685 1.00 71.51 163 GLY C O 1
ATOM 6358 N N . GLU C 1 164 ? 126.688 115.752 38.875 1.00 73.74 164 GLU C N 1
ATOM 6359 C CA . GLU C 1 164 ? 126.597 117.048 39.536 1.00 73.74 164 GLU C CA 1
ATOM 6360 C C . GLU C 1 164 ? 125.506 117.876 38.872 1.00 73.74 164 GLU C C 1
ATOM 6361 O O . GLU C 1 164 ? 125.438 117.942 37.639 1.00 73.74 164 GLU C O 1
ATOM 6367 N N . ASP C 1 165 ? 124.652 118.495 39.691 1.00 78.44 165 ASP C N 1
ATOM 6368 C CA . ASP C 1 165 ? 123.623 119.427 39.232 1.00 78.44 165 ASP C CA 1
ATOM 6369 C C . ASP C 1 165 ? 122.596 118.761 38.320 1.00 78.44 165 ASP C C 1
ATOM 6370 O O . ASP C 1 165 ? 122.095 119.385 37.383 1.00 78.44 165 ASP C O 1
ATOM 6375 N N . ASN C 1 166 ? 122.271 117.497 38.579 1.00 79.33 166 ASN C N 1
ATOM 6376 C CA . ASN C 1 166 ? 121.246 116.796 37.818 1.00 79.33 166 ASN C CA 1
ATOM 6377 C C . ASN C 1 166 ? 119.877 117.099 38.412 1.00 79.33 166 ASN C C 1
ATOM 6378 O O . ASN C 1 166 ? 119.688 117.008 39.629 1.00 79.33 166 ASN C O 1
ATOM 6383 N N . GLU C 1 167 ? 118.926 117.458 37.553 1.00 82.84 167 GLU C N 1
ATOM 6384 C CA . GLU C 1 167 ? 117.588 117.857 37.977 1.00 82.84 167 GLU C CA 1
ATOM 6385 C C . GLU C 1 167 ? 116.562 116.902 37.383 1.00 82.84 167 GLU C C 1
ATOM 6386 O O . GLU C 1 167 ? 116.542 116.682 36.166 1.00 82.84 167 GLU C O 1
ATOM 6392 N N . ALA C 1 168 ? 115.718 116.338 38.245 1.00 83.55 168 ALA C N 1
ATOM 6393 C CA . ALA C 1 168 ? 114.636 115.449 37.840 1.00 83.55 168 ALA C CA 1
ATOM 6394 C C . ALA C 1 168 ? 113.328 115.985 38.402 1.00 83.55 168 ALA C C 1
ATOM 6395 O O . ALA C 1 168 ? 113.229 116.247 39.606 1.00 83.55 168 ALA C O 1
ATOM 6397 N N . ASP C 1 169 ? 112.332 116.154 37.533 1.00 85.64 169 ASP C N 1
ATOM 6398 C CA . ASP C 1 169 ? 111.021 116.652 37.924 1.00 85.64 169 ASP C CA 1
ATOM 6399 C C . ASP C 1 169 ? 109.954 115.718 37.376 1.00 85.64 169 ASP C C 1
ATOM 6400 O O . ASP C 1 169 ? 109.932 115.428 36.174 1.00 85.64 169 ASP C O 1
ATOM 6405 N N . LEU C 1 170 ? 109.074 115.250 38.257 1.00 84.78 170 LEU C N 1
ATOM 6406 C CA . LEU C 1 170 ? 108.015 114.315 37.903 1.00 84.78 170 LEU C CA 1
ATOM 6407 C C . LEU C 1 170 ? 106.695 114.872 38.413 1.00 84.78 170 LEU C C 1
ATOM 6408 O O . LEU C 1 170 ? 106.591 115.246 39.584 1.00 84.78 170 LEU C O 1
ATOM 6413 N N . ASP C 1 171 ? 105.697 114.943 37.535 1.00 83.24 171 ASP C N 1
ATOM 6414 C CA . ASP C 1 171 ? 104.367 115.422 37.885 1.00 83.24 171 ASP C CA 1
ATOM 6415 C C . ASP C 1 171 ? 103.339 114.462 37.305 1.00 83.24 171 ASP C C 1
ATOM 6416 O O . ASP C 1 171 ? 103.326 114.218 36.094 1.00 83.24 171 ASP C O 1
ATOM 6421 N N . GLN C 1 172 ? 102.489 113.915 38.169 1.00 76.61 172 GLN C N 1
ATOM 6422 C CA . GLN C 1 172 ? 101.426 113.002 37.766 1.00 76.61 172 GLN C CA 1
ATOM 6423 C C . GLN C 1 172 ? 100.107 113.496 38.337 1.00 76.61 172 GLN C C 1
ATOM 6424 O O . GLN C 1 172 ? 100.032 113.837 39.521 1.00 76.61 172 GLN C O 1
ATOM 6430 N N . ASP C 1 173 ? 99.082 113.559 37.492 1.00 78.26 173 ASP C N 1
ATOM 6431 C CA . ASP C 1 173 ? 97.728 113.899 37.913 1.00 78.26 173 ASP C CA 1
ATOM 6432 C C . ASP C 1 173 ? 96.761 112.901 37.293 1.00 78.26 173 ASP C C 1
ATOM 6433 O O . ASP C 1 173 ? 96.609 112.862 36.066 1.00 78.26 173 ASP C O 1
ATOM 6438 N N . GLY C 1 174 ? 96.105 112.111 38.132 1.00 77.99 174 GLY C N 1
ATOM 6439 C CA . GLY C 1 174 ? 95.092 111.204 37.645 1.00 77.99 174 GLY C CA 1
ATOM 6440 C C . GLY C 1 174 ? 95.193 109.845 38.305 1.00 77.99 174 GLY C C 1
ATOM 6441 O O . GLY C 1 174 ? 95.494 109.728 39.496 1.00 77.99 174 GLY C O 1
ATOM 6442 N N . ASP C 1 175 ? 94.911 108.816 37.506 1.00 78.33 175 ASP C N 1
ATOM 6443 C CA . ASP C 1 175 ? 94.737 107.453 37.994 1.00 78.33 175 ASP C CA 1
ATOM 6444 C C . ASP C 1 175 ? 95.732 106.517 37.321 1.00 78.33 175 ASP C C 1
ATOM 6445 O O . ASP C 1 175 ? 95.874 106.535 36.095 1.00 78.33 175 ASP C O 1
ATOM 6450 N N . ALA C 1 176 ? 96.419 105.706 38.130 1.00 80.74 176 ALA C N 1
ATOM 6451 C CA . ALA C 1 176 ? 97.205 104.564 37.660 1.00 80.74 176 ALA C CA 1
ATOM 6452 C C . ALA C 1 176 ? 98.318 104.963 36.695 1.00 80.74 176 ALA C C 1
ATOM 6453 O O . ALA C 1 176 ? 98.673 104.195 35.799 1.00 80.74 176 ALA C O 1
ATOM 6455 N N . ASN C 1 177 ? 98.890 106.151 36.869 1.00 81.23 177 ASN C N 1
ATOM 6456 C CA . ASN C 1 177 ? 99.955 106.623 35.996 1.00 81.23 177 ASN C CA 1
ATOM 6457 C C . ASN C 1 177 ? 101.313 106.166 36.513 1.00 81.23 177 ASN C C 1
ATOM 6458 O O . ASN C 1 177 ? 101.590 106.237 37.714 1.00 81.23 177 ASN C O 1
ATOM 6463 N N . TYR C 1 178 ? 102.158 105.695 35.598 1.00 84.93 178 TYR C N 1
ATOM 6464 C CA . TYR C 1 178 ? 103.507 105.244 35.918 1.00 84.93 178 TYR C CA 1
ATOM 6465 C C . TYR C 1 178 ? 104.513 106.161 35.235 1.00 84.93 178 TYR C C 1
ATOM 6466 O O . TYR C 1 178 ? 104.448 106.364 34.017 1.00 84.93 178 TYR C O 1
ATOM 6475 N N . ALA C 1 179 ? 105.438 106.710 36.018 1.00 84.60 179 ALA C N 1
ATOM 6476 C CA . ALA C 1 179 ? 106.493 107.570 35.496 1.00 84.60 179 ALA C CA 1
ATOM 6477 C C . ALA C 1 179 ? 107.821 107.174 36.123 1.00 84.60 179 ALA C C 1
ATOM 6478 O O . ALA C 1 179 ? 107.891 106.922 37.330 1.00 84.60 179 ALA C O 1
ATOM 6480 N N . ALA C 1 180 ? 108.866 107.114 35.300 1.00 86.28 180 ALA C N 1
ATOM 6481 C CA . ALA C 1 180 ? 110.193 106.715 35.747 1.00 86.28 180 ALA C CA 1
ATOM 6482 C C . ALA C 1 180 ? 111.240 107.620 35.116 1.00 86.28 180 ALA C C 1
ATOM 6483 O O . ALA C 1 180 ? 111.210 107.863 33.906 1.00 86.28 180 ALA C O 1
ATOM 6485 N N . ILE C 1 181 ? 112.158 108.116 35.941 1.00 82.87 181 ILE C N 1
ATOM 6486 C CA . ILE C 1 181 ? 113.276 108.945 35.501 1.00 82.87 181 ILE C CA 1
ATOM 6487 C C . ILE C 1 181 ? 114.552 108.315 36.041 1.00 82.87 181 ILE C C 1
ATOM 6488 O O . ILE C 1 181 ? 114.633 107.995 37.233 1.00 82.87 181 ILE C O 1
ATOM 6493 N N . LEU C 1 182 ? 115.537 108.118 35.168 1.00 81.54 182 LEU C N 1
ATOM 6494 C CA . LEU C 1 182 ? 116.824 107.549 35.548 1.00 81.54 182 LEU C CA 1
ATOM 6495 C C . LEU C 1 182 ? 117.932 108.437 35.004 1.00 81.54 182 LEU C C 1
ATOM 6496 O O . LEU C 1 182 ? 117.917 108.798 33.824 1.00 81.54 182 LEU C O 1
ATOM 6501 N N . GLN C 1 183 ? 118.884 108.794 35.863 1.00 77.16 183 GLN C N 1
ATOM 6502 C CA . GLN C 1 183 ? 120.038 109.601 35.479 1.00 77.16 183 GLN C CA 1
ATOM 6503 C C . GLN C 1 183 ? 121.286 108.966 36.080 1.00 77.16 183 GLN C C 1
ATOM 6504 O O . GLN C 1 183 ? 121.532 109.086 37.285 1.00 77.16 183 GLN C O 1
ATOM 6510 N N . ASP C 1 184 ? 122.068 108.297 35.240 1.00 75.96 184 ASP C N 1
ATOM 6511 C CA . ASP C 1 184 ? 123.290 107.620 35.666 1.00 75.96 184 ASP C CA 1
ATOM 6512 C C . ASP C 1 184 ? 124.475 108.463 35.207 1.00 75.9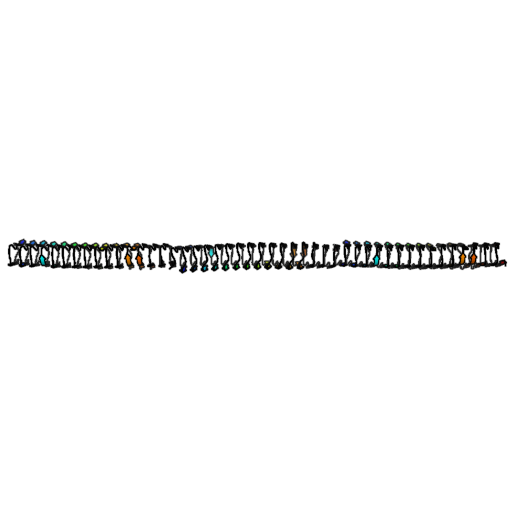6 184 ASP C C 1
ATOM 6513 O O . ASP C 1 184 ? 124.909 108.366 34.056 1.00 75.96 184 ASP C O 1
ATOM 6518 N N . GLY C 1 185 ? 124.991 109.291 36.109 1.00 70.45 185 GLY C N 1
ATOM 6519 C CA . GLY C 1 185 ? 126.130 110.131 35.810 1.00 70.45 185 GLY C CA 1
ATOM 6520 C C . GLY C 1 185 ? 125.759 111.343 34.975 1.00 70.45 185 GLY C C 1
ATOM 6521 O O . GLY C 1 185 ? 124.610 111.556 34.586 1.00 70.45 185 GLY C O 1
ATOM 6522 N N . GLY C 1 186 ? 126.771 112.158 34.699 1.00 71.37 186 GLY C N 1
ATOM 6523 C CA . GLY C 1 186 ? 126.604 113.336 33.876 1.00 71.37 186 GLY C CA 1
ATOM 6524 C C . GLY C 1 186 ? 126.339 114.591 34.691 1.00 71.37 186 GLY C C 1
ATOM 6525 O O . GLY C 1 186 ? 125.909 114.549 35.841 1.00 71.37 186 GLY C O 1
ATOM 6526 N N . GLU C 1 187 ? 126.597 115.732 34.060 1.00 73.83 187 GLU C N 1
ATOM 6527 C CA . GLU C 1 187 ? 126.474 117.034 34.701 1.00 73.83 187 GLU C CA 1
ATOM 6528 C C . GLU C 1 187 ? 125.376 117.842 34.024 1.00 73.83 187 GLU C C 1
ATOM 6529 O O . GLU C 1 187 ? 125.284 117.860 32.792 1.00 73.83 187 GLU C O 1
ATOM 6535 N N . ASP C 1 188 ? 124.539 118.492 34.837 1.00 77.74 188 ASP C N 1
ATOM 6536 C CA . ASP C 1 188 ? 123.515 119.425 34.366 1.00 77.74 188 ASP C CA 1
ATOM 6537 C C . ASP C 1 188 ? 122.455 118.744 33.505 1.00 77.74 188 ASP C C 1
ATOM 6538 O O . ASP C 1 188 ? 121.954 119.337 32.546 1.00 77.74 188 ASP C O 1
ATOM 6543 N N . ASN C 1 189 ? 122.100 117.504 33.829 1.00 78.16 189 ASN C N 1
ATOM 6544 C CA . ASN C 1 189 ? 121.043 116.811 33.107 1.00 78.16 189 ASN C CA 1
ATOM 6545 C C . ASN C 1 189 ? 119.679 117.192 33.667 1.00 78.16 189 ASN C C 1
ATOM 6546 O O . ASN C 1 189 ? 119.470 117.201 34.883 1.00 78.16 189 ASN C O 1
ATOM 6551 N N . ASP C 1 190 ? 118.748 117.509 32.768 1.00 81.54 190 ASP C N 1
ATOM 6552 C CA . ASP C 1 190 ? 117.405 117.938 33.137 1.00 81.54 190 ASP C CA 1
ATOM 6553 C C . ASP C 1 190 ? 116.395 116.966 32.543 1.00 81.54 190 ASP C C 1
ATOM 6554 O O . ASP C 1 190 ? 116.357 116.771 31.323 1.00 81.54 190 ASP C O 1
ATOM 6559 N N . ALA C 1 191 ? 115.588 116.355 33.407 1.00 82.08 191 ALA C N 1
ATOM 6560 C CA . ALA C 1 191 ? 114.519 115.456 32.991 1.00 82.08 191 ALA C CA 1
ATOM 6561 C C . ALA C 1 191 ? 113.206 115.947 33.579 1.00 82.08 191 ALA C C 1
ATOM 6562 O O . ALA C 1 191 ? 113.141 116.273 34.768 1.00 82.08 191 ALA C O 1
ATOM 6564 N N . ASP C 1 192 ? 112.168 116.012 32.747 1.00 84.62 192 ASP C N 1
ATOM 6565 C CA . ASP C 1 192 ? 110.852 116.476 33.169 1.00 84.62 192 ASP C CA 1
ATOM 6566 C C . ASP C 1 192 ? 109.795 115.551 32.586 1.00 84.62 192 ASP C C 1
ATOM 6567 O O . ASP C 1 192 ? 109.778 115.309 31.374 1.00 84.62 192 ASP C O 1
ATOM 6572 N N . ILE C 1 193 ? 108.925 115.035 33.448 1.00 82.59 193 ILE C N 1
ATOM 6573 C CA . ILE C 1 193 ? 107.809 114.187 33.043 1.00 82.59 193 ILE C CA 1
ATOM 6574 C C . ILE C 1 193 ? 106.531 114.805 33.592 1.00 82.59 193 ILE C C 1
ATOM 6575 O O . ILE C 1 193 ? 106.471 115.163 34.774 1.00 82.59 193 ILE C O 1
ATOM 6580 N N . ASP C 1 194 ? 105.524 114.952 32.732 1.00 82.67 194 ASP C N 1
ATOM 6581 C CA . ASP C 1 194 ? 104.214 115.461 33.117 1.00 82.67 194 ASP C CA 1
ATOM 6582 C C . ASP C 1 194 ? 103.149 114.558 32.511 1.00 82.67 194 ASP C C 1
ATOM 6583 O O . ASP C 1 194 ? 103.042 114.459 31.283 1.00 82.67 194 ASP C O 1
ATOM 6588 N N . GLN C 1 195 ? 102.365 113.908 33.368 1.00 76.96 195 GLN C N 1
ATOM 6589 C CA . GLN C 1 195 ? 101.315 112.991 32.942 1.00 76.96 195 GLN C CA 1
ATOM 6590 C C . GLN C 1 195 ? 99.986 113.452 33.520 1.00 76.96 195 GLN C C 1
ATOM 6591 O O . GLN C 1 195 ? 99.894 113.733 34.719 1.00 76.96 195 GLN C O 1
ATOM 6597 N N . ASP C 1 196 ? 98.968 113.544 32.667 1.00 76.63 196 ASP C N 1
ATOM 6598 C CA . ASP C 1 196 ? 97.603 113.847 33.078 1.00 76.63 196 ASP C CA 1
ATOM 6599 C C . ASP C 1 196 ? 96.673 112.806 32.472 1.00 76.63 196 ASP C C 1
ATOM 6600 O O . ASP C 1 196 ? 96.585 112.692 31.244 1.00 76.63 196 ASP C O 1
ATOM 6605 N N . GLY C 1 197 ? 95.980 112.050 33.326 1.00 77.74 197 GLY C N 1
ATOM 6606 C CA . GLY C 1 197 ? 94.994 111.115 32.833 1.00 77.74 197 GLY C CA 1
ATOM 6607 C C . GLY C 1 197 ? 95.084 109.775 33.533 1.00 77.74 197 GLY C C 1
ATOM 6608 O O . GLY C 1 197 ? 95.344 109.693 34.740 1.00 77.74 197 GLY C O 1
ATOM 6609 N N . THR C 1 198 ? 94.846 108.715 32.762 1.00 76.75 198 THR C N 1
ATOM 6610 C CA . THR C 1 198 ? 94.711 107.368 33.302 1.00 76.75 198 THR C CA 1
ATOM 6611 C C . THR C 1 198 ? 95.679 106.412 32.619 1.00 76.75 198 THR C C 1
ATOM 6612 O O . THR C 1 198 ? 95.758 106.379 31.387 1.00 76.75 198 THR C O 1
ATOM 6616 N N . ASN C 1 199 ? 96.406 105.635 33.425 1.00 80.18 199 ASN C N 1
ATOM 6617 C CA . ASN C 1 199 ? 97.193 104.495 32.946 1.00 80.18 199 ASN C CA 1
ATOM 6618 C C . ASN C 1 199 ? 98.261 104.915 31.934 1.00 80.18 199 ASN C C 1
ATOM 6619 O O . ASN C 1 199 ? 98.510 104.215 30.952 1.00 80.18 199 ASN C O 1
ATOM 6624 N N . ASN C 1 200 ? 98.898 106.058 32.171 1.00 79.46 200 ASN C N 1
ATOM 6625 C CA . ASN C 1 200 ? 99.953 106.542 31.291 1.00 79.46 200 ASN C CA 1
ATOM 6626 C C . ASN C 1 200 ? 101.311 106.028 31.753 1.00 79.46 200 ASN C C 1
ATOM 6627 O O . ASN C 1 200 ? 101.625 106.049 32.946 1.00 79.46 200 ASN C O 1
ATOM 6632 N N . TRP C 1 201 ? 102.114 105.568 30.797 1.00 84.17 201 TRP C N 1
ATOM 6633 C CA . TRP C 1 201 ? 103.442 105.026 31.059 1.00 84.17 201 TRP C CA 1
ATOM 6634 C C . TRP C 1 201 ? 104.482 105.954 30.446 1.00 84.17 201 TRP C C 1
ATOM 6635 O O . TRP C 1 201 ? 104.436 106.235 29.244 1.00 84.17 201 TRP C O 1
ATOM 6646 N N . ALA C 1 202 ? 105.412 106.434 31.271 1.00 83.17 202 ALA C N 1
ATOM 6647 C CA . ALA C 1 202 ? 106.498 107.288 30.807 1.00 83.17 202 ALA C CA 1
ATOM 6648 C C . ALA C 1 202 ? 107.805 106.827 31.434 1.00 83.17 202 ALA C C 1
ATOM 6649 O O . ALA C 1 202 ? 107.866 106.593 32.644 1.00 83.17 202 ALA C O 1
ATOM 6651 N N . GLU C 1 203 ? 108.846 106.703 30.614 1.00 85.65 203 GLU C N 1
ATOM 6652 C CA . GLU C 1 203 ? 110.165 106.328 31.104 1.00 85.65 203 GLU C CA 1
ATOM 6653 C C . GLU C 1 203 ? 111.221 107.155 30.388 1.00 85.65 203 GLU C C 1
ATOM 6654 O O . GLU C 1 203 ? 111.202 107.261 29.158 1.00 85.65 203 GLU C O 1
ATOM 6660 N N . THR C 1 204 ? 112.129 107.745 31.160 1.00 82.03 204 THR C N 1
ATOM 6661 C CA . THR C 1 204 ? 113.225 108.547 30.634 1.00 82.03 204 THR C CA 1
ATOM 6662 C C . THR C 1 204 ? 114.531 108.061 31.243 1.00 82.03 204 THR C C 1
ATOM 6663 O O . THR C 1 204 ? 114.600 107.815 32.452 1.00 82.03 204 THR C O 1
ATOM 6667 N N . ASN C 1 205 ? 115.558 107.918 30.408 1.00 77.22 205 ASN C N 1
ATOM 6668 C CA . ASN C 1 205 ? 116.874 107.467 30.843 1.00 77.22 205 ASN C CA 1
ATOM 6669 C C . ASN C 1 205 ? 117.938 108.375 30.246 1.00 77.22 205 ASN C C 1
ATOM 6670 O O . ASN C 1 205 ? 117.924 108.641 29.040 1.00 77.22 205 ASN C O 1
ATOM 6675 N N . GLN C 1 206 ? 118.846 108.856 31.091 1.00 71.94 206 GLN C N 1
ATOM 6676 C CA . GLN C 1 206 ? 119.997 109.650 30.672 1.00 71.94 206 GLN C CA 1
ATOM 6677 C C . GLN C 1 206 ? 121.244 109.030 31.291 1.00 71.94 206 GLN C C 1
ATOM 6678 O O . GLN C 1 206 ? 121.421 109.069 32.514 1.00 71.94 206 GLN C O 1
ATOM 6684 N N . ILE C 1 207 ? 122.111 108.475 30.450 1.00 73.06 207 ILE C N 1
ATOM 6685 C CA . ILE C 1 207 ? 123.286 107.741 30.906 1.00 73.06 207 ILE C CA 1
ATOM 6686 C C . ILE C 1 207 ? 124.529 108.490 30.445 1.00 73.06 207 ILE C C 1
ATOM 6687 O O . ILE C 1 207 ? 124.783 108.600 29.239 1.00 73.06 207 ILE C O 1
ATOM 6692 N N . GLN C 1 208 ? 125.305 108.996 31.406 1.00 69.57 208 GLN C N 1
ATOM 6693 C CA . GLN C 1 208 ? 126.626 109.575 31.155 1.00 69.57 208 GLN C CA 1
ATOM 6694 C C . GLN C 1 208 ? 126.579 110.703 30.128 1.00 69.57 208 GLN C C 1
ATOM 6695 O O . GLN C 1 208 ? 127.466 110.822 29.280 1.00 69.57 208 GLN C O 1
ATOM 6701 N N . GLY C 1 209 ? 125.544 111.532 30.194 1.00 66.52 209 GLY C N 1
ATOM 6702 C CA . GLY C 1 209 ? 125.399 112.657 29.293 1.00 66.52 209 GLY C CA 1
ATOM 6703 C C . GLY C 1 209 ? 125.480 113.968 30.046 1.00 66.52 209 GLY C C 1
ATOM 6704 O O . GLY C 1 209 ? 125.097 114.057 31.214 1.00 66.52 209 GLY C O 1
ATOM 6705 N N . ASN C 1 210 ? 125.992 114.991 29.369 1.00 71.65 210 ASN C N 1
ATOM 6706 C CA . ASN C 1 210 ? 126.118 116.326 29.935 1.00 71.65 210 ASN C CA 1
ATOM 6707 C C . ASN C 1 210 ? 125.137 117.267 29.247 1.00 71.65 210 ASN C C 1
ATOM 6708 O O . ASN C 1 210 ? 125.017 117.251 28.018 1.00 71.65 210 ASN C O 1
ATOM 6713 N N . ASP C 1 211 ? 124.430 118.070 30.046 1.00 77.20 211 ASP C N 1
ATOM 6714 C CA . ASP C 1 211 ? 123.521 119.102 29.547 1.00 77.20 211 ASP C CA 1
ATOM 6715 C C . ASP C 1 211 ? 122.381 118.522 28.715 1.00 77.20 211 ASP C C 1
ATOM 6716 O O . ASP C 1 211 ? 121.834 119.204 27.845 1.00 77.20 211 ASP C O 1
ATOM 6721 N N . ASN C 1 212 ? 122.007 117.271 28.968 1.00 78.12 212 ASN C N 1
ATOM 6722 C CA . ASN C 1 212 ? 120.915 116.650 28.233 1.00 78.12 212 ASN C CA 1
ATOM 6723 C C . ASN C 1 212 ? 119.574 117.082 28.809 1.00 78.12 212 ASN C C 1
ATOM 6724 O O . ASN C 1 212 ? 119.413 117.202 30.027 1.00 78.12 212 ASN C O 1
ATOM 6729 N N . ASP C 1 213 ? 118.609 117.320 27.923 1.00 80.78 213 ASP C N 1
ATOM 6730 C CA . ASP C 1 213 ? 117.278 117.776 28.304 1.00 80.78 213 ASP C CA 1
ATOM 6731 C C . ASP C 1 213 ? 116.245 116.814 27.735 1.00 80.78 213 ASP C C 1
ATOM 6732 O O . ASP C 1 213 ? 116.232 116.554 26.526 1.00 80.78 213 ASP C O 1
ATOM 6737 N N . VAL C 1 214 ? 115.391 116.284 28.606 1.00 83.50 214 VAL C N 1
ATOM 6738 C CA . VAL C 1 214 ? 114.303 115.395 28.214 1.00 83.50 214 VAL C CA 1
ATOM 6739 C C . VAL C 1 214 ? 113.005 115.951 28.780 1.00 83.50 214 VAL C C 1
ATOM 6740 O O . VAL C 1 214 ? 112.932 116.276 29.970 1.00 83.50 214 VAL C O 1
ATOM 6744 N N . GLU C 1 215 ? 111.986 116.063 27.928 1.00 84.37 215 GLU C N 1
ATOM 6745 C CA . GLU C 1 215 ? 110.669 116.535 28.338 1.00 84.37 215 GLU C CA 1
ATOM 6746 C C . GLU C 1 215 ? 109.613 115.601 27.767 1.00 84.37 215 GLU C C 1
ATOM 6747 O O . GLU C 1 215 ? 109.575 115.371 26.553 1.00 84.37 215 GLU C O 1
ATOM 6753 N N . VAL C 1 216 ? 108.768 115.061 28.641 1.00 81.60 216 VAL C N 1
ATOM 6754 C CA . VAL C 1 216 ? 107.679 114.170 28.254 1.00 81.60 216 VAL C CA 1
ATOM 6755 C C . VAL C 1 216 ? 106.382 114.763 28.783 1.00 81.60 216 VAL C C 1
ATOM 6756 O O . VAL C 1 216 ? 106.294 115.118 29.964 1.00 81.60 216 VAL C O 1
ATOM 6760 N N . ASP C 1 217 ? 105.385 114.885 27.909 1.00 82.34 217 ASP C N 1
ATOM 6761 C CA . ASP C 1 217 ? 104.065 115.386 28.267 1.00 82.34 217 ASP C CA 1
ATOM 6762 C C . ASP C 1 217 ? 103.021 114.446 27.682 1.00 82.34 217 ASP C C 1
ATOM 6763 O O . ASP C 1 217 ? 102.933 114.296 26.457 1.00 82.34 217 ASP C O 1
ATOM 6768 N N . GLN C 1 218 ? 102.239 113.815 28.553 1.00 75.67 218 GLN C N 1
ATOM 6769 C CA . GLN C 1 218 ? 101.204 112.872 28.147 1.00 75.67 218 GLN C CA 1
ATOM 6770 C C . GLN C 1 218 ? 99.867 113.333 28.706 1.00 75.67 218 GLN C C 1
ATOM 6771 O O . GLN C 1 218 ? 99.769 113.661 29.893 1.00 75.67 218 GLN C O 1
ATOM 6777 N N . ASP C 1 219 ? 98.851 113.383 27.849 1.00 78.73 219 ASP C N 1
ATOM 6778 C CA . ASP C 1 219 ? 97.483 113.679 28.252 1.00 78.73 219 ASP C CA 1
ATOM 6779 C C . ASP C 1 219 ? 96.569 112.611 27.670 1.00 78.73 219 ASP C C 1
ATOM 6780 O O . ASP C 1 219 ? 96.563 112.394 26.453 1.00 78.73 219 ASP C O 1
ATOM 6785 N N . GLY C 1 220 ? 95.807 111.940 28.535 1.00 77.64 220 GLY C N 1
ATOM 6786 C CA . GLY C 1 220 ? 94.839 110.976 28.065 1.00 77.64 220 GLY C CA 1
ATOM 6787 C C . GLY C 1 220 ? 94.983 109.644 28.767 1.00 77.64 220 GLY C C 1
ATOM 6788 O O . GLY C 1 220 ? 95.224 109.577 29.979 1.00 77.64 220 GLY C O 1
ATOM 6789 N N . SER C 1 221 ? 94.813 108.571 27.992 1.00 78.33 221 SER C N 1
ATOM 6790 C CA . SER C 1 221 ? 94.765 107.216 28.529 1.00 78.33 221 SER C CA 1
ATOM 6791 C C . SER C 1 221 ? 95.715 106.300 27.771 1.00 78.33 221 SER C C 1
ATOM 6792 O O . SER C 1 221 ? 95.810 106.378 26.543 1.00 78.33 221 SER C O 1
ATOM 6795 N N . ASP C 1 222 ? 96.417 105.438 28.511 1.00 81.35 222 ASP C N 1
ATOM 6796 C CA . ASP C 1 222 ? 97.189 104.331 27.946 1.00 81.35 222 ASP C CA 1
ATOM 6797 C C . ASP C 1 222 ? 98.308 104.801 27.020 1.00 81.35 222 ASP C C 1
ATOM 6798 O O . ASP C 1 222 ? 98.692 104.086 26.092 1.00 81.35 222 ASP C O 1
ATOM 6803 N N . ASN C 1 223 ? 98.848 105.993 27.253 1.00 78.90 223 ASN C N 1
ATOM 6804 C CA . ASN C 1 223 ? 99.939 106.491 26.428 1.00 78.90 223 ASN C CA 1
ATOM 6805 C C . ASN C 1 223 ? 101.278 105.998 26.962 1.00 78.90 223 ASN C C 1
ATOM 6806 O O . ASN C 1 223 ? 101.534 106.032 28.169 1.00 78.90 223 ASN C O 1
ATOM 6811 N N . ILE C 1 224 ? 102.132 105.537 26.051 1.00 82.26 224 ILE C N 1
ATOM 6812 C CA . ILE C 1 224 ? 103.439 104.986 26.392 1.00 82.26 224 ILE C CA 1
ATOM 6813 C C . ILE C 1 224 ? 104.505 105.849 25.733 1.00 82.26 224 ILE C C 1
ATOM 6814 O O . ILE C 1 224 ? 104.466 106.075 24.518 1.00 82.26 224 ILE C O 1
ATOM 6819 N N . ALA C 1 225 ? 105.446 106.337 26.536 1.00 83.09 225 ALA C N 1
ATOM 6820 C CA . ALA C 1 225 ? 106.563 107.140 26.057 1.00 83.09 225 ALA C CA 1
ATOM 6821 C C . ALA C 1 225 ? 107.854 106.615 26.666 1.00 83.09 225 ALA C C 1
ATOM 6822 O O . ALA C 1 225 ? 107.933 106.408 27.881 1.00 83.09 225 ALA C O 1
ATOM 6824 N N . GLU C 1 226 ? 108.859 106.392 25.822 1.00 85.81 226 GLU C N 1
ATOM 6825 C CA . GLU C 1 226 ? 110.168 105.928 26.265 1.00 85.81 226 GLU C CA 1
ATOM 6826 C C . GLU C 1 226 ? 111.237 106.788 25.609 1.00 85.81 226 GLU C C 1
ATOM 6827 O O . GLU C 1 226 ? 111.218 106.981 24.389 1.00 85.81 226 GLU C O 1
ATOM 6833 N N . VAL C 1 227 ? 112.153 107.315 26.417 1.00 81.81 227 VAL C N 1
ATOM 6834 C CA . VAL C 1 227 ? 113.231 108.178 25.944 1.00 81.81 227 VAL C CA 1
ATOM 6835 C C . VAL C 1 227 ? 114.542 107.655 26.511 1.00 81.81 227 VAL C C 1
ATOM 6836 O O . VAL C 1 227 ? 114.648 107.410 27.719 1.00 81.81 227 VAL C O 1
ATOM 6840 N N . TRP C 1 228 ? 115.536 107.481 25.643 1.00 76.00 228 TRP C N 1
ATOM 6841 C CA . TRP C 1 228 ? 116.879 107.079 26.039 1.00 76.00 228 TRP C CA 1
ATOM 6842 C C . TRP C 1 228 ? 117.878 108.056 25.438 1.00 76.00 228 TRP C C 1
ATOM 6843 O O . TRP C 1 228 ? 117.828 108.335 24.236 1.00 76.00 228 TRP C O 1
ATOM 6854 N N . GLN C 1 229 ? 118.771 108.583 26.272 1.00 73.98 229 GLN C N 1
ATOM 6855 C CA . GLN C 1 229 ? 119.871 109.431 25.825 1.00 73.98 229 GLN C CA 1
ATOM 6856 C C . GLN C 1 229 ? 121.149 108.925 26.481 1.00 73.98 229 GLN C C 1
ATOM 6857 O O . GLN C 1 229 ? 121.290 108.989 27.707 1.00 73.98 229 GLN C O 1
ATOM 6863 N N . MET C 1 230 ? 122.077 108.430 25.668 1.00 71.69 230 MET C N 1
ATOM 6864 C CA . MET C 1 230 ? 123.300 107.815 26.163 1.00 71.69 230 MET C CA 1
ATOM 6865 C C . MET C 1 230 ? 124.515 108.526 25.586 1.00 71.69 230 MET C C 1
ATOM 6866 O O . MET C 1 230 ? 124.640 108.659 24.365 1.00 71.69 230 MET C O 1
ATOM 6871 N N . HIS C 1 231 ? 125.401 108.985 26.471 1.00 69.38 231 HIS C N 1
ATOM 6872 C CA . HIS C 1 231 ? 126.709 109.528 26.120 1.00 69.38 231 HIS C CA 1
ATOM 6873 C C . HIS C 1 231 ? 126.630 110.733 25.189 1.00 69.38 231 HIS C C 1
ATOM 6874 O O . HIS C 1 231 ? 127.509 110.917 24.340 1.00 69.38 231 HIS C O 1
ATOM 6881 N N . GLY C 1 232 ? 125.599 111.564 25.324 1.00 67.82 232 GLY C N 1
ATOM 6882 C CA . GLY C 1 232 ? 125.465 112.730 24.473 1.00 67.82 232 GLY C CA 1
ATOM 6883 C C . GLY C 1 232 ? 125.530 114.044 25.224 1.00 67.82 232 GLY C C 1
ATOM 6884 O O . GLY C 1 232 ? 125.218 114.102 26.417 1.00 67.82 232 GLY C O 1
ATOM 6885 N N . GLU C 1 233 ? 125.937 115.108 24.537 1.00 72.87 233 GLU C N 1
ATOM 6886 C CA . GLU C 1 233 ? 126.016 116.443 25.117 1.00 72.87 233 GLU C CA 1
ATOM 6887 C C . GLU C 1 233 ? 124.994 117.343 24.437 1.00 72.87 233 GLU C C 1
ATOM 6888 O O . GLU C 1 233 ? 124.892 117.348 23.205 1.00 72.87 233 GLU C O 1
ATOM 6894 N N . ASP C 1 234 ? 124.232 118.088 25.241 1.00 77.12 234 ASP C N 1
ATOM 6895 C CA . ASP C 1 234 ? 123.279 119.081 24.748 1.00 77.12 234 ASP C CA 1
ATOM 6896 C C . ASP C 1 234 ? 122.195 118.461 23.870 1.00 77.12 234 ASP C C 1
ATOM 6897 O O . ASP C 1 234 ? 121.662 119.122 22.976 1.00 77.12 234 ASP C O 1
ATOM 6902 N N . ASN C 1 235 ? 121.854 117.198 24.110 1.00 77.83 235 ASN C N 1
ATOM 6903 C CA . ASN C 1 235 ? 120.799 116.549 23.346 1.00 77.83 235 ASN C CA 1
ATOM 6904 C C . ASN C 1 235 ? 119.440 116.856 23.959 1.00 77.83 235 ASN C C 1
ATOM 6905 O O . ASN C 1 235 ? 119.270 116.818 25.181 1.00 77.83 235 ASN C O 1
ATOM 6910 N N . GLU C 1 236 ? 118.470 117.166 23.103 1.00 81.85 236 GLU C N 1
ATOM 6911 C CA . GLU C 1 236 ? 117.126 117.531 23.530 1.00 81.85 236 GLU C CA 1
ATOM 6912 C C . GLU C 1 236 ? 116.130 116.535 22.956 1.00 81.85 236 GLU C C 1
ATOM 6913 O O . GLU C 1 236 ? 116.134 116.271 21.747 1.00 81.85 236 GLU C O 1
ATOM 6919 N N . ALA C 1 237 ? 115.293 115.978 23.826 1.00 81.28 237 ALA C N 1
ATOM 6920 C CA . ALA C 1 237 ? 114.231 115.057 23.438 1.00 81.28 237 ALA C CA 1
ATOM 6921 C C . ALA C 1 237 ? 112.910 115.594 23.967 1.00 81.28 237 ALA C C 1
ATOM 6922 O O . ALA C 1 237 ? 112.812 115.954 25.146 1.00 81.28 237 ALA C O 1
ATOM 6924 N N . ASN C 1 238 ? 111.906 115.659 23.097 1.00 82.27 238 ASN C N 1
ATOM 6925 C CA . ASN C 1 238 ? 110.583 116.148 23.455 1.00 82.27 238 ASN C CA 1
ATOM 6926 C C . ASN C 1 238 ? 109.532 115.165 22.960 1.00 82.27 238 ASN C C 1
ATOM 6927 O O . ASN C 1 238 ? 109.541 114.778 21.786 1.00 82.27 238 ASN C O 1
ATOM 6932 N N . VAL C 1 239 ? 108.640 114.759 23.858 1.00 81.73 239 VAL C N 1
ATOM 6933 C CA . VAL C 1 239 ? 107.534 113.862 23.538 1.00 81.73 239 VAL C CA 1
ATOM 6934 C C . VAL C 1 239 ? 106.250 114.535 23.995 1.00 81.73 239 VAL C C 1
ATOM 6935 O O . VAL C 1 239 ? 106.155 114.981 25.144 1.00 81.73 239 VAL C O 1
ATOM 6939 N N . ASP C 1 240 ? 105.273 114.625 23.096 1.00 83.64 240 ASP C N 1
ATOM 6940 C CA . ASP C 1 240 ? 103.958 115.178 23.405 1.00 83.64 240 ASP C CA 1
ATOM 6941 C C . ASP C 1 240 ? 102.913 114.224 22.844 1.00 83.64 240 ASP C C 1
ATOM 6942 O O . ASP C 1 240 ? 102.833 114.035 21.626 1.00 83.64 240 ASP C O 1
ATOM 6947 N N . GLN C 1 241 ? 102.124 113.619 23.728 1.00 74.73 241 GLN C N 1
ATOM 6948 C CA . GLN C 1 241 ? 101.089 112.670 23.336 1.00 74.73 241 GLN C CA 1
ATOM 6949 C C . GLN C 1 241 ? 99.751 113.140 23.887 1.00 74.73 241 GLN C C 1
ATOM 6950 O O . GLN C 1 241 ? 99.647 113.457 25.075 1.00 74.73 241 GLN C O 1
ATOM 6956 N N . ASP C 1 242 ? 98.740 113.206 23.020 1.00 78.78 242 ASP C N 1
ATOM 6957 C CA . ASP C 1 242 ? 97.372 113.539 23.408 1.00 78.78 242 ASP C CA 1
ATOM 6958 C C . ASP C 1 242 ? 96.437 112.477 22.839 1.00 78.78 242 ASP C C 1
ATOM 6959 O O . ASP C 1 242 ? 96.300 112.356 21.615 1.00 78.78 242 ASP C O 1
ATOM 6964 N N . GLY C 1 243 ? 95.784 111.719 23.723 1.00 77.68 243 GLY C N 1
ATOM 6965 C CA . GLY C 1 243 ? 94.808 110.754 23.272 1.00 77.68 243 GLY C CA 1
ATOM 6966 C C . GLY C 1 243 ? 94.966 109.419 23.969 1.00 77.68 243 GLY C C 1
ATOM 6967 O O . GLY C 1 243 ? 95.231 109.348 25.176 1.00 77.68 243 GLY C O 1
ATOM 6968 N N . ASP C 1 244 ? 94.780 108.353 23.190 1.00 78.59 244 ASP C N 1
ATOM 6969 C CA . ASP C 1 244 ? 94.724 106.991 23.706 1.00 78.59 244 ASP C CA 1
ATOM 6970 C C . ASP C 1 244 ? 95.717 106.103 22.971 1.00 78.59 244 ASP C C 1
ATOM 6971 O O . ASP C 1 244 ? 95.896 106.241 21.758 1.00 78.59 244 ASP C O 1
ATOM 6976 N N . LEU C 1 245 ? 96.370 105.206 23.714 1.00 81.12 245 LEU C N 1
ATOM 6977 C CA . LEU C 1 245 ? 97.155 104.107 23.150 1.00 81.12 245 LEU C CA 1
ATOM 6978 C C . LEU C 1 245 ? 98.302 104.589 22.265 1.00 81.12 245 LEU C C 1
ATOM 6979 O O . LEU C 1 245 ? 98.733 103.874 21.357 1.00 81.12 245 LEU C O 1
ATOM 6984 N N . ASN C 1 246 ? 98.816 105.789 22.515 1.00 78.85 246 ASN C N 1
ATOM 6985 C CA . ASN C 1 246 ? 99.906 106.319 21.709 1.00 78.85 246 ASN C CA 1
ATOM 6986 C C . ASN C 1 246 ? 101.247 105.826 22.237 1.00 78.85 246 ASN C C 1
ATOM 6987 O O . ASN C 1 246 ? 101.508 105.857 23.443 1.00 78.85 246 ASN C O 1
ATOM 6992 N N . ASN C 1 247 ? 102.098 105.366 21.322 1.00 83.94 247 ASN C N 1
ATOM 6993 C CA . ASN C 1 247 ? 103.410 104.824 21.656 1.00 83.94 247 ASN C CA 1
ATOM 6994 C C . ASN C 1 247 ? 104.480 105.676 20.988 1.00 83.94 247 ASN C C 1
ATOM 6995 O O . ASN C 1 247 ? 104.452 105.872 19.768 1.00 83.94 247 ASN C O 1
ATOM 7000 N N . ALA C 1 248 ? 105.410 106.187 21.790 1.00 83.75 248 ALA C N 1
ATOM 7001 C CA . ALA C 1 248 ? 106.524 106.995 21.311 1.00 83.75 248 ALA C CA 1
ATOM 7002 C C . ALA C 1 248 ? 107.824 106.448 21.883 1.00 83.75 248 ALA C C 1
ATOM 7003 O O . ALA C 1 248 ? 107.915 106.183 23.086 1.00 83.75 248 ALA C O 1
ATOM 7005 N N . TYR C 1 249 ? 108.823 106.271 21.019 1.00 86.58 249 TYR C N 1
ATOM 7006 C CA . TYR C 1 249 ? 110.143 105.801 21.422 1.00 86.58 249 TYR C CA 1
ATOM 7007 C C . TYR C 1 249 ? 111.192 106.714 20.807 1.00 86.58 249 TYR C C 1
ATOM 7008 O O . TYR C 1 249 ? 111.164 106.966 19.599 1.00 86.58 249 TYR C O 1
ATOM 7017 N N . ILE C 1 250 ? 112.103 107.215 21.636 1.00 81.79 250 ILE C N 1
ATOM 7018 C CA . ILE C 1 250 ? 113.196 108.075 21.196 1.00 81.79 250 ILE C CA 1
ATOM 7019 C C . ILE C 1 250 ? 114.498 107.505 21.738 1.00 81.79 250 ILE C C 1
ATOM 7020 O O . ILE C 1 250 ? 114.599 107.205 22.932 1.00 81.79 250 ILE C O 1
ATOM 7025 N N . LEU C 1 251 ? 115.485 107.341 20.858 1.00 81.30 251 LEU C N 1
ATOM 7026 C CA . LEU C 1 251 ? 116.814 106.863 21.228 1.00 81.30 251 LEU C CA 1
ATOM 7027 C C . LEU C 1 251 ? 117.841 107.819 20.639 1.00 81.30 251 LEU C C 1
ATOM 7028 O O . LEU C 1 251 ? 117.822 108.088 19.434 1.00 81.30 251 LEU C O 1
ATOM 7033 N N . GLN C 1 252 ? 118.721 108.349 21.486 1.00 76.34 252 GLN C N 1
ATOM 7034 C CA . GLN C 1 252 ? 119.807 109.230 21.060 1.00 76.34 252 GLN C CA 1
ATOM 7035 C C . GLN C 1 252 ? 121.101 108.712 21.681 1.00 76.34 252 GLN C C 1
ATOM 7036 O O . GLN C 1 252 ? 121.347 108.906 22.877 1.00 76.34 252 GLN C O 1
ATOM 7042 N N . GLU C 1 253 ? 121.930 108.058 20.872 1.00 77.47 253 GLU C N 1
ATOM 7043 C CA . GLU C 1 253 ? 123.182 107.478 21.342 1.00 77.47 253 GLU C CA 1
ATOM 7044 C C . GLU C 1 253 ? 124.332 108.357 20.862 1.00 77.47 253 GLU C C 1
ATOM 7045 O O . GLU C 1 253 ? 124.690 108.333 19.680 1.00 77.47 253 GLU C O 1
ATOM 7051 N N . GLY C 1 254 ? 124.902 109.135 21.778 1.00 69.21 254 GLY C N 1
ATOM 7052 C CA . GLY C 1 254 ? 126.000 110.022 21.443 1.00 69.21 254 GLY C CA 1
ATOM 7053 C C . GLY C 1 254 ? 125.532 111.234 20.655 1.00 69.21 254 GLY C C 1
ATOM 7054 O O . GLY C 1 254 ? 124.353 111.415 20.358 1.00 69.21 254 GLY C O 1
ATOM 7055 N N . GLY C 1 255 ? 126.495 112.080 20.312 1.00 70.95 255 GLY C N 1
ATOM 7056 C CA . GLY C 1 255 ? 126.227 113.253 19.512 1.00 70.95 255 GLY C CA 1
ATOM 7057 C C . GLY C 1 255 ? 126.077 114.511 20.353 1.00 70.95 255 GLY C C 1
ATOM 7058 O O . GLY C 1 255 ? 125.893 114.470 21.572 1.00 70.95 255 GLY C O 1
ATOM 7059 N N . MET C 1 256 ? 126.161 115.654 19.678 1.00 71.29 256 MET C N 1
ATOM 7060 C CA . MET C 1 256 ? 126.050 116.961 20.315 1.00 71.29 256 MET C CA 1
ATOM 7061 C C . MET C 1 256 ? 124.965 117.770 19.618 1.00 71.29 256 MET C C 1
ATOM 7062 O O . MET C 1 256 ? 124.920 117.817 18.385 1.00 71.29 256 MET C O 1
ATOM 7067 N N . ASN C 1 257 ? 124.085 118.384 20.411 1.00 73.89 257 ASN C N 1
ATOM 7068 C CA . ASN C 1 257 ? 123.032 119.262 19.910 1.00 73.89 257 ASN C CA 1
ATOM 7069 C C . ASN C 1 257 ? 122.050 118.527 19.004 1.00 73.89 257 ASN C C 1
ATOM 7070 O O . ASN C 1 257 ? 121.558 119.098 18.025 1.00 73.89 257 ASN C O 1
ATOM 7075 N N . ASN C 1 258 ? 121.756 117.268 19.318 1.00 78.17 258 ASN C N 1
ATOM 7076 C CA . ASN C 1 258 ? 120.768 116.502 18.572 1.00 78.17 258 ASN C CA 1
ATOM 7077 C C . ASN C 1 258 ? 119.381 116.735 19.157 1.00 78.17 258 ASN C C 1
ATOM 7078 O O . ASN C 1 258 ? 119.190 116.678 20.375 1.00 78.17 258 ASN C O 1
ATOM 7083 N N . LEU C 1 259 ? 118.415 117.000 18.281 1.00 81.70 259 LEU C N 1
ATOM 7084 C CA . LEU C 1 259 ? 117.054 117.337 18.681 1.00 81.70 259 LEU C CA 1
ATOM 7085 C C . LEU C 1 259 ? 116.092 116.296 18.128 1.00 81.70 259 LEU C C 1
ATOM 7086 O O . LEU C 1 259 ? 116.096 116.018 16.923 1.00 81.70 259 LEU C O 1
ATOM 7091 N N . ALA C 1 260 ? 115.278 115.718 19.009 1.00 81.83 260 ALA C N 1
ATOM 7092 C CA . ALA C 1 260 ? 114.229 114.780 18.628 1.00 81.83 260 ALA C CA 1
ATOM 7093 C C . ALA C 1 260 ? 112.902 115.294 19.165 1.00 81.83 260 ALA C C 1
ATOM 7094 O O . ALA C 1 260 ? 112.810 115.666 20.339 1.00 81.83 260 ALA C O 1
ATOM 7096 N N . ASP C 1 261 ? 111.883 115.321 18.308 1.00 85.30 261 ASP C N 1
ATOM 7097 C CA . ASP C 1 261 ? 110.559 115.804 18.680 1.00 85.30 261 ASP C CA 1
ATOM 7098 C C . ASP C 1 261 ? 109.517 114.829 18.156 1.00 85.30 261 ASP C C 1
ATOM 7099 O O . ASP C 1 261 ? 109.504 114.510 16.962 1.00 85.30 261 ASP C O 1
ATOM 7104 N N . VAL C 1 262 ? 108.653 114.356 19.051 1.00 82.25 262 VAL C N 1
ATOM 7105 C CA . VAL C 1 262 ? 107.537 113.483 18.707 1.00 82.25 262 VAL C CA 1
ATOM 7106 C C . VAL C 1 262 ? 106.258 114.162 19.175 1.00 82.25 262 VAL C C 1
ATOM 7107 O O . VAL C 1 262 ? 106.151 114.560 20.341 1.00 82.25 262 VAL C O 1
ATOM 7111 N N . HIS C 1 263 ? 105.300 114.311 18.264 1.00 85.24 263 HIS C N 1
ATOM 7112 C CA . HIS C 1 263 ? 103.987 114.866 18.567 1.00 85.24 263 HIS C CA 1
ATOM 7113 C C . HIS C 1 263 ? 102.936 113.912 18.020 1.00 85.24 263 HIS C C 1
ATOM 7114 O O . HIS C 1 263 ? 102.925 113.623 16.819 1.00 85.24 263 HIS C O 1
ATOM 7121 N N . GLN C 1 264 ? 102.071 113.410 18.899 1.00 76.34 264 GLN C N 1
ATOM 7122 C CA . GLN C 1 264 ? 101.033 112.459 18.519 1.00 76.34 264 GLN C CA 1
ATOM 7123 C C . GLN C 1 264 ? 99.698 112.935 19.068 1.00 76.34 264 GLN C C 1
ATOM 7124 O O . GLN C 1 264 ? 99.595 113.258 20.255 1.00 76.34 264 GLN C O 1
ATOM 7130 N N . ASN C 1 265 ? 98.689 112.991 18.203 1.00 78.08 265 ASN C N 1
ATOM 7131 C CA . ASN C 1 265 ? 97.309 113.242 18.602 1.00 78.08 265 ASN C CA 1
ATOM 7132 C C . ASN C 1 265 ? 96.437 112.138 18.025 1.00 78.08 265 ASN C C 1
ATOM 7133 O O . ASN C 1 265 ? 96.449 111.909 16.809 1.00 78.08 265 ASN C O 1
ATOM 7138 N N . GLY C 1 266 ? 95.696 111.445 18.894 1.00 78.47 266 GLY C N 1
ATOM 7139 C CA . GLY C 1 266 ? 94.738 110.464 18.435 1.00 78.47 266 GLY C CA 1
ATOM 7140 C C . GLY C 1 266 ? 94.850 109.159 19.197 1.00 78.47 266 GLY C C 1
ATOM 7141 O O . GLY C 1 266 ? 95.180 109.132 20.389 1.00 78.47 266 GLY C O 1
ATOM 7142 N N . VAL C 1 267 ? 94.552 108.066 18.496 1.00 78.50 267 VAL C N 1
ATOM 7143 C CA . VAL C 1 267 ? 94.474 106.732 19.081 1.00 78.50 267 VAL C CA 1
ATOM 7144 C C . VAL C 1 267 ? 95.431 105.805 18.343 1.00 78.50 267 VAL C C 1
ATOM 7145 O O . VAL C 1 267 ? 95.430 105.759 17.106 1.00 78.50 267 VAL C O 1
ATOM 7149 N N . SER C 1 268 ? 96.255 105.080 19.104 1.00 81.82 268 SER C N 1
ATOM 7150 C CA . SER C 1 268 ? 97.060 103.966 18.592 1.00 81.82 268 SER C CA 1
ATOM 7151 C C . SER C 1 268 ? 98.114 104.426 17.583 1.00 81.82 268 SER C C 1
ATOM 7152 O O . SER C 1 268 ? 98.379 103.743 16.594 1.00 81.82 268 SER C O 1
ATOM 7155 N N . ASN C 1 269 ? 98.730 105.577 17.836 1.00 78.93 269 ASN C N 1
ATOM 7156 C CA . ASN C 1 269 ? 99.792 106.081 16.975 1.00 78.93 269 ASN C CA 1
ATOM 7157 C C . ASN C 1 269 ? 101.151 105.612 17.481 1.00 78.93 269 ASN C C 1
ATOM 7158 O O . ASN C 1 269 ? 101.423 105.638 18.685 1.00 78.93 269 ASN C O 1
ATOM 7163 N N . THR C 1 270 ? 102.004 105.185 16.552 1.00 83.98 270 THR C N 1
ATOM 7164 C CA . THR C 1 270 ? 103.327 104.657 16.870 1.00 83.98 270 THR C CA 1
ATOM 7165 C C . THR C 1 270 ? 104.386 105.524 16.204 1.00 83.98 270 THR C C 1
ATOM 7166 O O . THR C 1 270 ? 104.345 105.736 14.988 1.00 83.98 270 THR C O 1
ATOM 7170 N N . ALA C 1 271 ? 105.331 106.019 16.999 1.00 83.13 271 ALA C N 1
ATOM 7171 C CA . ALA C 1 271 ? 106.429 106.841 16.507 1.00 83.13 271 ALA C CA 1
ATOM 7172 C C . ALA C 1 271 ? 107.742 106.348 17.097 1.00 83.13 271 ALA C C 1
ATOM 7173 O O . ALA C 1 271 ? 107.828 106.096 18.304 1.00 83.13 271 ALA C O 1
ATOM 7175 N N . GLU C 1 272 ? 108.757 106.204 16.246 1.00 86.32 272 GLU C N 1
ATOM 7176 C CA . GLU C 1 272 ? 110.085 105.780 16.668 1.00 86.32 272 GLU C CA 1
ATOM 7177 C C . GLU C 1 272 ? 111.127 106.690 16.035 1.00 86.32 272 GLU C C 1
ATOM 7178 O O . GLU C 1 272 ? 111.092 106.932 14.825 1.00 86.32 272 GLU C O 1
ATOM 7184 N N . ILE C 1 273 ? 112.045 107.194 16.856 1.00 80.70 273 ILE C N 1
ATOM 7185 C CA . ILE C 1 273 ? 113.134 108.054 16.408 1.00 80.70 273 ILE C CA 1
ATOM 7186 C C . ILE C 1 273 ? 114.438 107.471 16.933 1.00 80.70 273 ILE C C 1
ATOM 7187 O O . ILE C 1 273 ? 114.555 107.173 18.128 1.00 80.70 273 ILE C O 1
ATOM 7192 N N . TYR C 1 274 ? 115.403 107.289 16.038 1.00 82.08 274 TYR C N 1
ATOM 7193 C CA . TYR C 1 274 ? 116.730 106.789 16.373 1.00 82.08 274 TYR C CA 1
ATOM 7194 C C . TYR C 1 274 ? 117.764 107.759 15.821 1.00 82.08 274 TYR C C 1
ATOM 7195 O O . TYR C 1 274 ? 117.732 108.096 14.634 1.00 82.08 274 TYR C O 1
ATOM 7204 N N . GLN C 1 275 ? 118.668 108.214 16.681 1.00 76.56 275 GLN C N 1
ATOM 7205 C CA . GLN C 1 275 ? 119.773 109.083 16.290 1.00 76.56 275 GLN C CA 1
ATOM 7206 C C . GLN C 1 275 ? 121.056 108.479 16.844 1.00 76.56 275 GLN C C 1
ATOM 7207 O O . GLN C 1 275 ? 121.168 108.254 18.056 1.00 76.56 275 GLN C O 1
ATOM 7213 N N . TYR C 1 276 ? 122.009 108.192 15.960 1.00 76.23 276 TYR C N 1
ATOM 7214 C CA . TYR C 1 276 ? 123.281 107.590 16.352 1.00 76.23 276 TYR C CA 1
ATOM 7215 C C . TYR C 1 276 ? 124.389 108.601 16.081 1.00 76.23 276 TYR C C 1
ATOM 7216 O O . TYR C 1 276 ? 124.893 108.703 14.960 1.00 76.23 276 TYR C O 1
ATOM 7225 N N . GLY C 1 277 ? 124.762 109.353 17.114 1.00 68.12 277 GLY C N 1
ATOM 7226 C CA . GLY C 1 277 ? 125.808 110.350 17.000 1.00 68.12 277 GLY C CA 1
ATOM 7227 C C . GLY C 1 277 ? 125.433 111.517 16.109 1.00 68.12 277 GLY C C 1
ATOM 7228 O O . GLY C 1 277 ? 124.278 111.644 15.691 1.00 68.12 277 GLY C O 1
ATOM 7229 N N . GLY C 1 278 ? 126.402 112.375 15.815 1.00 69.27 278 GLY C N 1
ATOM 7230 C CA . GLY C 1 278 ? 126.202 113.484 14.910 1.00 69.27 278 GLY C CA 1
ATOM 7231 C C . GLY C 1 278 ? 125.955 114.796 15.638 1.00 69.27 278 GLY C C 1
ATOM 7232 O O . GLY C 1 278 ? 125.608 114.838 16.820 1.00 69.27 278 GLY C O 1
ATOM 7233 N N . MET C 1 279 ? 126.139 115.889 14.904 1.00 70.03 279 MET C N 1
ATOM 7234 C CA . MET C 1 279 ? 125.970 117.238 15.430 1.00 70.03 279 MET C CA 1
ATOM 7235 C C . MET C 1 279 ? 124.814 117.919 14.710 1.00 70.03 279 MET C C 1
ATOM 7236 O O . MET C 1 279 ? 124.737 117.876 13.477 1.00 70.03 279 MET C O 1
ATOM 7241 N N . ASP C 1 280 ? 123.908 118.518 15.486 1.00 74.81 280 ASP C N 1
ATOM 7242 C CA . ASP C 1 280 ? 122.819 119.341 14.967 1.00 74.81 280 ASP C CA 1
ATOM 7243 C C . ASP C 1 280 ? 121.816 118.533 14.151 1.00 74.81 280 ASP C C 1
ATOM 7244 O O . ASP C 1 280 ? 121.146 119.082 13.270 1.00 74.81 280 ASP C O 1
ATOM 7249 N N . ASN C 1 281 ? 121.704 117.236 14.428 1.00 76.91 281 ASN C N 1
ATOM 7250 C CA . ASN C 1 281 ? 120.688 116.416 13.785 1.00 76.91 281 ASN C CA 1
ATOM 7251 C C . ASN C 1 281 ? 119.320 116.743 14.372 1.00 76.91 281 ASN C C 1
ATOM 7252 O O . ASN C 1 281 ? 119.161 116.820 15.594 1.00 76.91 281 ASN C O 1
ATOM 7257 N N . GLU C 1 282 ? 118.333 116.938 13.501 1.00 81.97 282 GLU C N 1
ATOM 7258 C CA . GLU C 1 282 ? 116.981 117.304 13.907 1.00 81.97 282 GLU C CA 1
ATOM 7259 C C . GLU C 1 282 ? 115.998 116.296 13.330 1.00 81.97 282 GLU C C 1
ATOM 7260 O O . GLU C 1 282 ? 116.037 116.000 12.131 1.00 81.97 282 GLU C O 1
ATOM 7266 N N . ALA C 1 283 ? 115.129 115.763 14.186 1.00 82.00 283 ALA C N 1
ATOM 7267 C CA . ALA C 1 283 ? 114.095 114.817 13.784 1.00 82.00 283 ALA C CA 1
ATOM 7268 C C . ALA C 1 283 ? 112.757 115.284 14.339 1.00 82.00 283 ALA C C 1
ATOM 7269 O O . ALA C 1 283 ? 112.649 115.586 15.532 1.00 82.00 283 ALA C O 1
ATOM 7271 N N . TYR C 1 284 ? 111.749 115.356 13.472 1.00 83.75 284 TYR C N 1
ATOM 7272 C CA . TYR C 1 284 ? 110.389 115.725 13.850 1.00 83.75 284 TYR C CA 1
ATOM 7273 C C . TYR C 1 284 ? 109.435 114.661 13.329 1.00 83.75 284 TYR C C 1
ATOM 7274 O O . TYR C 1 284 ? 109.472 114.318 12.142 1.00 83.75 284 TYR C O 1
ATOM 7283 N N . LEU C 1 285 ? 108.586 114.138 14.212 1.00 83.68 285 LEU C N 1
ATOM 7284 C CA . LEU C 1 285 ? 107.603 113.122 13.846 1.00 83.68 285 LEU C CA 1
ATOM 7285 C C . LEU C 1 285 ? 106.243 113.548 14.384 1.00 83.68 285 LEU C C 1
ATOM 7286 O O . LEU C 1 285 ? 106.004 113.487 15.594 1.00 83.68 285 LEU C O 1
ATOM 7291 N N . ILE C 1 286 ? 105.349 113.956 13.485 1.00 81.94 286 ILE C N 1
ATOM 7292 C CA . ILE C 1 286 ? 104.018 114.438 13.840 1.00 81.94 286 ILE C CA 1
ATOM 7293 C C . ILE C 1 286 ? 102.996 113.464 13.270 1.00 81.94 286 ILE C C 1
ATOM 7294 O O . ILE C 1 286 ? 103.039 113.137 12.078 1.00 81.94 286 ILE C O 1
ATOM 7299 N N . GLN C 1 287 ? 102.087 112.993 14.121 1.00 76.90 287 GLN C N 1
ATOM 7300 C CA . GLN C 1 287 ? 101.041 112.056 13.721 1.00 76.90 287 GLN C CA 1
ATOM 7301 C C . GLN C 1 287 ? 99.705 112.536 14.273 1.00 76.90 287 GLN C C 1
ATOM 7302 O O . GLN C 1 287 ? 99.443 112.407 15.473 1.00 76.90 287 GLN C O 1
ATOM 7308 N N . ASP C 1 288 ? 98.859 113.071 13.395 1.00 81.09 288 ASP C N 1
ATOM 7309 C CA . ASP C 1 288 ? 97.517 113.521 13.754 1.00 81.09 288 ASP C CA 1
ATOM 7310 C C . ASP C 1 288 ? 96.515 112.561 13.124 1.00 81.09 288 ASP C C 1
ATOM 7311 O O . ASP C 1 288 ? 96.347 112.544 11.899 1.00 81.09 288 ASP C O 1
ATOM 7316 N N . GLY C 1 289 ? 95.844 111.768 13.956 1.00 76.32 289 GLY C N 1
ATOM 7317 C CA . GLY C 1 289 ? 94.929 110.764 13.467 1.00 76.32 289 GLY C CA 1
ATOM 7318 C C . GLY C 1 289 ? 95.077 109.475 14.237 1.00 76.32 289 GLY C C 1
ATOM 7319 O O . GLY C 1 289 ? 95.547 109.450 15.379 1.00 76.32 289 GLY C O 1
ATOM 7320 N N . ASP C 1 290 ? 94.670 108.381 13.602 1.00 80.48 290 ASP C N 1
ATOM 7321 C CA . ASP C 1 290 ? 94.621 107.076 14.246 1.00 80.48 290 ASP C CA 1
ATOM 7322 C C . ASP C 1 290 ? 95.488 106.064 13.509 1.00 80.48 290 ASP C C 1
ATOM 7323 O O . ASP C 1 290 ? 95.572 106.081 12.277 1.00 80.48 290 ASP C O 1
ATOM 7328 N N . MET C 1 291 ? 96.138 105.189 14.283 1.00 81.06 291 MET C N 1
ATOM 7329 C CA . MET C 1 291 ? 96.876 104.034 13.770 1.00 81.06 291 MET C CA 1
ATOM 7330 C C . MET C 1 291 ? 98.026 104.430 12.848 1.00 81.06 291 MET C C 1
ATOM 7331 O O . MET C 1 291 ? 98.298 103.746 11.860 1.00 81.06 291 MET C O 1
ATOM 7336 N N . HIS C 1 292 ? 98.718 105.520 13.163 1.00 80.13 292 HIS C N 1
ATOM 7337 C CA . HIS C 1 292 ? 99.859 105.941 12.364 1.00 80.13 292 HIS C CA 1
ATOM 7338 C C . HIS C 1 292 ? 101.132 105.237 12.819 1.00 80.13 292 HIS C C 1
ATOM 7339 O O . HIS C 1 292 ? 101.335 104.977 14.008 1.00 80.13 292 HIS C O 1
ATOM 7346 N N . THR C 1 293 ? 101.993 104.929 11.852 1.00 83.58 293 THR C N 1
ATOM 7347 C CA . THR C 1 293 ? 103.286 104.304 12.102 1.00 83.58 293 THR C CA 1
ATOM 7348 C C . THR C 1 293 ? 104.369 105.156 11.454 1.00 83.58 293 THR C C 1
ATOM 7349 O O . THR C 1 293 ? 104.331 105.398 10.243 1.00 83.58 293 THR C O 1
ATOM 7353 N N . GLY C 1 294 ? 105.319 105.609 12.256 1.00 83.59 294 GLY C N 1
ATOM 7354 C CA . GLY C 1 294 ? 106.408 106.436 11.756 1.00 83.59 294 GLY C CA 1
ATOM 7355 C C . GLY C 1 294 ? 107.740 106.015 12.337 1.00 83.59 294 GLY C C 1
ATOM 7356 O O . GLY C 1 294 ? 107.857 105.766 13.535 1.00 83.59 294 GLY C O 1
ATOM 7357 N N . VAL C 1 295 ? 108.745 105.932 11.467 1.00 86.12 295 VAL C N 1
ATOM 7358 C CA . VAL C 1 295 ? 110.099 105.545 11.848 1.00 86.12 295 VAL C CA 1
ATOM 7359 C C . VAL C 1 295 ? 111.077 106.534 11.228 1.00 86.12 295 VAL C C 1
ATOM 7360 O O . VAL C 1 295 ? 111.027 106.788 10.019 1.00 86.12 295 VAL C O 1
ATOM 7364 N N . ILE C 1 296 ? 111.956 107.096 12.053 1.00 80.72 296 ILE C N 1
ATOM 7365 C CA . ILE C 1 296 ? 112.998 108.015 11.606 1.00 80.72 296 ILE C CA 1
ATOM 7366 C C . ILE C 1 296 ? 114.327 107.508 12.147 1.00 80.72 296 ILE C C 1
ATOM 7367 O O . ILE C 1 296 ? 114.436 107.192 13.338 1.00 80.72 296 ILE C O 1
ATOM 7372 N N . THR C 1 297 ? 115.325 107.402 11.273 1.00 80.23 297 THR C N 1
ATOM 7373 C CA . THR C 1 297 ? 116.662 106.954 11.640 1.00 80.23 297 THR C CA 1
ATOM 7374 C C . THR C 1 297 ? 117.691 107.908 11.053 1.00 80.23 297 THR C C 1
ATOM 7375 O O . THR C 1 297 ? 117.643 108.217 9.857 1.00 80.23 297 THR C O 1
ATOM 7379 N N . GLN C 1 298 ? 118.611 108.379 11.893 1.00 76.98 298 GLN C N 1
ATOM 7380 C CA . GLN C 1 298 ? 119.648 109.320 11.483 1.00 76.98 298 GLN C CA 1
ATOM 7381 C C . GLN C 1 298 ? 121.005 108.827 11.969 1.00 76.98 298 GLN C C 1
ATOM 7382 O O . GLN C 1 298 ? 121.162 108.484 13.147 1.00 76.98 298 GLN C O 1
ATOM 7388 N N . SER C 1 299 ? 121.971 108.773 11.053 1.00 69.06 299 SER C N 1
ATOM 7389 C CA . SER C 1 299 ? 123.357 108.440 11.371 1.00 69.06 299 SER C CA 1
ATOM 7390 C C . SER C 1 299 ? 124.264 109.292 10.493 1.00 69.06 299 SER C C 1
ATOM 7391 O O . SER C 1 299 ? 124.319 109.094 9.276 1.00 69.06 299 SER C O 1
ATOM 7394 N N . GLY C 1 300 ? 124.965 110.234 11.093 1.00 63.32 300 GLY C N 1
ATOM 7395 C CA . GLY C 1 300 ? 125.873 111.080 10.345 1.00 63.32 300 GLY C CA 1
ATOM 7396 C C . GLY C 1 300 ? 126.171 112.362 11.087 1.00 63.32 300 GLY C C 1
ATOM 7397 O O . GLY C 1 300 ? 125.467 112.768 12.007 1.00 63.32 300 GLY C O 1
ATOM 7398 N N . ASP C 1 301 ? 127.245 113.024 10.660 1.00 60.93 301 ASP C N 1
ATOM 7399 C CA . ASP C 1 301 ? 127.747 114.225 11.325 1.00 60.93 301 ASP C CA 1
ATOM 7400 C C . ASP C 1 301 ? 127.322 115.459 10.539 1.00 60.93 301 ASP C C 1
ATOM 7401 O O . ASP C 1 301 ? 127.858 115.740 9.465 1.00 60.93 301 ASP C O 1
ATOM 7406 N N . GLY C 1 302 ? 126.361 116.208 11.079 1.00 61.20 302 GLY C N 1
ATOM 7407 C CA . GLY C 1 302 ? 126.087 117.541 10.579 1.00 61.20 302 GLY C CA 1
ATOM 7408 C C . GLY C 1 302 ? 124.729 117.807 9.961 1.00 61.20 302 GLY C C 1
ATOM 7409 O O . GLY C 1 302 ? 124.466 117.421 8.818 1.00 61.20 302 GLY C O 1
ATOM 7410 N N . ALA C 1 303 ? 123.863 118.475 10.727 1.00 73.05 303 ALA C N 1
ATOM 7411 C CA . ALA C 1 303 ? 122.672 119.152 10.205 1.00 73.05 303 ALA C CA 1
ATOM 7412 C C . ALA C 1 303 ? 121.758 118.222 9.407 1.00 73.05 303 ALA C C 1
ATOM 7413 O O . ALA C 1 303 ? 121.174 118.614 8.395 1.00 73.05 303 ALA C O 1
ATOM 7415 N N . ASN C 1 304 ? 121.627 116.978 9.859 1.00 74.27 304 ASN C N 1
ATOM 7416 C CA . ASN C 1 304 ? 120.639 116.092 9.258 1.00 74.27 304 ASN C CA 1
ATOM 7417 C C . ASN C 1 304 ? 119.243 116.468 9.739 1.00 74.27 304 ASN C C 1
ATOM 7418 O O . ASN C 1 304 ? 118.977 116.506 10.944 1.00 74.27 304 ASN C O 1
ATOM 7423 N N . TYR C 1 305 ? 118.350 116.747 8.792 1.00 80.76 305 TYR C N 1
ATOM 7424 C CA . TYR C 1 305 ? 116.988 117.175 9.088 1.00 80.76 305 TYR C CA 1
ATOM 7425 C C . TYR C 1 305 ? 116.011 116.152 8.528 1.00 80.76 305 TYR C C 1
ATOM 7426 O O . TYR C 1 305 ? 116.049 115.841 7.333 1.00 80.76 305 TYR C O 1
ATOM 7435 N N . ALA C 1 306 ? 115.143 115.631 9.390 1.00 80.24 306 ALA C N 1
ATOM 7436 C CA . ALA C 1 306 ? 114.101 114.696 8.991 1.00 80.24 306 ALA C CA 1
ATOM 7437 C C . ALA C 1 306 ? 112.771 115.161 9.563 1.00 80.24 306 ALA C C 1
ATOM 7438 O O . ALA C 1 306 ? 112.686 115.490 10.750 1.00 80.24 306 ALA C O 1
ATOM 7440 N N . GLU C 1 307 ? 111.744 115.202 8.718 1.00 84.79 307 GLU C N 1
ATOM 7441 C CA . GLU C 1 307 ? 110.396 115.562 9.142 1.00 84.79 307 GLU C CA 1
ATOM 7442 C C . GLU C 1 307 ? 109.419 114.565 8.540 1.00 84.79 307 GLU C C 1
ATOM 7443 O O . GLU C 1 307 ? 109.436 114.334 7.327 1.00 84.79 307 GLU C O 1
ATOM 7449 N N . LEU C 1 308 ? 108.586 113.963 9.388 1.00 82.11 308 LEU C N 1
ATOM 7450 C CA . LEU C 1 308 ? 107.582 112.994 8.958 1.00 82.11 308 LEU C CA 1
ATOM 7451 C C . LEU C 1 308 ? 106.238 113.382 9.561 1.00 82.11 308 LEU C C 1
ATOM 7452 O O . LEU C 1 308 ? 106.025 113.223 10.768 1.00 82.11 308 LEU C O 1
ATOM 7457 N N . ASN C 1 309 ? 105.331 113.878 8.723 1.00 81.49 309 ASN C N 1
ATOM 7458 C CA . ASN C 1 309 ? 103.996 114.289 9.139 1.00 81.49 309 ASN C CA 1
ATOM 7459 C C . ASN C 1 309 ? 102.983 113.335 8.522 1.00 81.49 309 ASN C C 1
ATOM 7460 O O . ASN C 1 309 ? 103.016 113.090 7.312 1.00 81.49 309 ASN C O 1
ATOM 7465 N N . GLN C 1 310 ? 102.107 112.781 9.354 1.00 74.52 310 GLN C N 1
ATOM 7466 C CA . GLN C 1 310 ? 101.090 111.832 8.915 1.00 74.52 310 GLN C CA 1
ATOM 7467 C C . GLN C 1 310 ? 99.736 112.264 9.456 1.00 74.52 310 GLN C C 1
ATOM 7468 O O . GLN C 1 310 ? 99.542 112.313 10.676 1.00 74.52 310 GLN C O 1
ATOM 7474 N N . MET C 1 311 ? 98.798 112.549 8.557 1.00 79.17 311 MET C N 1
ATOM 7475 C CA . MET C 1 311 ? 97.444 112.926 8.931 1.00 79.17 311 MET C CA 1
ATOM 7476 C C . MET C 1 311 ? 96.464 111.879 8.423 1.00 79.17 311 MET C C 1
ATOM 7477 O O . MET C 1 311 ? 96.521 111.472 7.258 1.00 79.17 311 MET C O 1
ATOM 7482 N N . GLY C 1 312 ? 95.567 111.447 9.305 1.00 78.01 312 GLY C N 1
ATOM 7483 C CA . GLY C 1 312 ? 94.536 110.497 8.930 1.00 78.01 312 GLY C CA 1
ATOM 7484 C C . GLY C 1 312 ? 94.638 109.128 9.574 1.00 78.01 312 GLY C C 1
ATOM 7485 O O . GLY C 1 312 ? 94.930 109.014 10.769 1.00 78.01 312 GLY C O 1
ATOM 7486 N N . LEU C 1 313 ? 94.402 108.079 8.789 1.00 76.05 313 LEU C N 1
ATOM 7487 C CA . LEU C 1 313 ? 94.296 106.718 9.299 1.00 76.05 313 LEU C CA 1
ATOM 7488 C C . LEU C 1 313 ? 95.318 105.814 8.623 1.00 76.05 313 LEU C C 1
ATOM 7489 O O . LEU C 1 313 ? 95.422 105.802 7.392 1.00 76.05 313 LEU C O 1
ATOM 7494 N N . MET C 1 314 ? 96.066 105.062 9.435 1.00 79.52 314 MET C N 1
ATOM 7495 C CA . MET C 1 314 ? 96.900 103.950 8.969 1.00 79.52 314 MET C CA 1
ATOM 7496 C C . MET C 1 314 ? 97.936 104.385 7.931 1.00 79.52 314 MET C C 1
ATOM 7497 O O . MET C 1 314 ? 98.197 103.669 6.964 1.00 79.52 314 MET C O 1
ATOM 7502 N N . ASN C 1 315 ? 98.534 105.555 8.128 1.00 77.51 315 ASN C N 1
ATOM 7503 C CA . ASN C 1 315 ? 99.634 105.982 7.274 1.00 77.51 315 ASN C CA 1
ATOM 7504 C C . ASN C 1 315 ? 100.954 105.443 7.812 1.00 77.51 315 ASN C C 1
ATOM 7505 O O . ASN C 1 315 ? 101.202 105.458 9.021 1.00 77.51 315 ASN C O 1
ATOM 7510 N N . THR C 1 316 ? 101.801 104.962 6.904 1.00 81.20 316 THR C N 1
ATOM 7511 C CA . THR C 1 316 ? 103.073 104.339 7.255 1.00 81.20 316 THR C CA 1
ATOM 7512 C C . THR C 1 316 ? 104.206 105.147 6.639 1.00 81.20 316 THR C C 1
ATOM 7513 O O . THR C 1 316 ? 104.195 105.420 5.434 1.00 81.20 316 THR C O 1
ATOM 7517 N N . GLY C 1 317 ? 105.180 105.525 7.462 1.00 80.76 317 GLY C N 1
ATOM 7518 C CA . GLY C 1 317 ? 106.291 106.325 6.984 1.00 80.76 317 GLY C CA 1
ATOM 7519 C C . GLY C 1 317 ? 107.629 105.915 7.560 1.00 80.76 317 GLY C C 1
ATOM 7520 O O . GLY C 1 317 ? 107.743 105.664 8.763 1.00 80.76 317 GLY C O 1
ATOM 7521 N N . SER C 1 318 ? 108.648 105.836 6.708 1.00 84.63 318 SER C N 1
ATOM 7522 C CA . SER C 1 318 ? 109.998 105.485 7.124 1.00 84.63 318 SER C CA 1
ATOM 7523 C C . SER C 1 318 ? 110.987 106.426 6.455 1.00 84.63 318 SER C C 1
ATOM 7524 O O . SER C 1 318 ? 110.949 106.605 5.233 1.00 84.63 318 SER C O 1
ATOM 7527 N N . ILE C 1 319 ? 111.858 107.032 7.256 1.00 79.17 319 ILE C N 1
ATOM 7528 C CA . ILE C 1 319 ? 112.905 107.925 6.771 1.00 79.17 319 ILE C CA 1
ATOM 7529 C C . ILE C 1 319 ? 114.228 107.448 7.352 1.00 79.17 319 ILE C C 1
ATOM 7530 O O . ILE C 1 319 ? 114.341 107.249 8.567 1.00 79.17 319 ILE C O 1
ATOM 7535 N N . THR C 1 320 ? 115.216 107.244 6.485 1.00 80.21 320 THR C N 1
ATOM 7536 C CA . THR C 1 320 ? 116.559 106.844 6.886 1.00 80.21 320 THR C CA 1
ATOM 7537 C C . THR C 1 320 ? 117.556 107.798 6.247 1.00 80.21 320 THR C C 1
ATOM 7538 O O . THR C 1 320 ? 117.536 107.995 5.027 1.00 80.21 320 THR C O 1
ATOM 7542 N N . GLN C 1 321 ? 118.414 108.398 7.069 1.00 75.02 321 GLN C N 1
ATOM 7543 C CA . GLN C 1 321 ? 119.428 109.338 6.607 1.00 75.02 321 GLN C CA 1
ATOM 7544 C C . GLN C 1 321 ? 120.790 108.891 7.117 1.00 75.02 321 GLN C C 1
ATOM 7545 O O . GLN C 1 321 ? 120.955 108.632 8.315 1.00 75.02 321 GLN C O 1
ATOM 7551 N N . ASP C 1 322 ? 121.755 108.792 6.205 1.00 75.37 322 ASP C N 1
ATOM 7552 C CA . ASP C 1 322 ? 123.129 108.437 6.533 1.00 75.37 322 ASP C CA 1
ATOM 7553 C C . ASP C 1 322 ? 124.057 109.426 5.844 1.00 75.37 322 ASP C C 1
ATOM 7554 O O . ASP C 1 322 ? 124.088 109.496 4.612 1.00 75.37 322 ASP C O 1
ATOM 7559 N N . GLY C 1 323 ? 124.803 110.184 6.635 1.00 66.21 323 GLY C N 1
ATOM 7560 C CA . GLY C 1 323 ? 125.787 111.099 6.106 1.00 66.21 323 GLY C CA 1
ATOM 7561 C C . GLY C 1 323 ? 125.573 112.505 6.614 1.00 66.21 323 GLY C C 1
ATOM 7562 O O . GLY C 1 323 ? 125.066 112.729 7.718 1.00 66.21 323 GLY C O 1
ATOM 7563 N N . MET C 1 324 ? 125.962 113.473 5.789 1.00 74.77 324 MET C N 1
ATOM 7564 C CA . MET C 1 324 ? 126.036 114.873 6.189 1.00 74.77 324 MET C CA 1
ATOM 7565 C C . MET C 1 324 ? 124.954 115.695 5.501 1.00 74.77 324 MET C C 1
ATOM 7566 O O . MET C 1 324 ? 124.780 115.607 4.281 1.00 74.77 324 MET C O 1
ATOM 7571 N N . GLY C 1 325 ? 124.230 116.489 6.288 1.00 67.90 325 GLY C N 1
ATOM 7572 C CA . GLY C 1 325 ? 123.359 117.510 5.741 1.00 67.90 325 GLY C CA 1
ATOM 7573 C C . GLY C 1 325 ? 122.168 117.012 4.961 1.00 67.90 325 GLY C C 1
ATOM 7574 O O . GLY C 1 325 ? 121.613 117.767 4.156 1.00 67.90 325 GLY C O 1
ATOM 7575 N N . ASN C 1 326 ? 121.754 115.765 5.163 1.00 76.44 326 ASN C N 1
ATOM 7576 C CA . ASN C 1 326 ? 120.611 115.231 4.438 1.00 76.44 326 ASN C CA 1
ATOM 7577 C C . ASN C 1 326 ? 119.318 115.816 4.989 1.00 76.44 326 ASN C C 1
ATOM 7578 O O . ASN C 1 326 ? 119.114 115.881 6.204 1.00 76.44 326 ASN C O 1
ATOM 7583 N N . SER C 1 327 ? 118.442 116.243 4.083 1.00 80.20 327 SER C N 1
ATOM 7584 C CA . SER C 1 327 ? 117.164 116.842 4.446 1.00 80.20 327 SER C CA 1
ATOM 7585 C C . SER C 1 327 ? 116.051 116.049 3.781 1.00 80.20 327 SER C C 1
ATOM 7586 O O . SER C 1 327 ? 116.032 115.914 2.554 1.00 80.20 327 SER C O 1
ATOM 7589 N N . ALA C 1 328 ? 115.139 115.517 4.590 1.00 79.05 328 ALA C N 1
ATOM 7590 C CA . ALA C 1 328 ? 114.009 114.740 4.099 1.00 79.05 328 ALA C CA 1
ATOM 7591 C C . ALA C 1 328 ? 112.733 115.251 4.749 1.00 79.05 328 ALA C C 1
ATOM 7592 O O . ALA C 1 328 ? 112.671 115.388 5.975 1.00 79.05 328 ALA C O 1
ATOM 7594 N N . ILE C 1 329 ? 111.727 115.543 3.929 1.00 80.83 329 ILE C N 1
ATOM 7595 C CA . ILE C 1 329 ? 110.422 115.988 4.406 1.00 80.83 329 ILE C CA 1
ATOM 7596 C C . ILE C 1 329 ? 109.360 115.125 3.742 1.00 80.83 329 ILE C C 1
ATOM 7597 O O . ILE C 1 329 ? 109.217 115.147 2.513 1.00 80.83 329 ILE C O 1
ATOM 7602 N N . THR C 1 330 ? 108.610 114.379 4.551 1.00 79.91 330 THR C N 1
ATOM 7603 C CA . THR C 1 330 ? 107.542 113.513 4.070 1.00 79.91 330 THR C CA 1
ATOM 7604 C C . THR C 1 330 ? 106.234 113.926 4.728 1.00 79.91 330 THR C C 1
ATOM 7605 O O . THR C 1 330 ? 106.169 114.065 5.954 1.00 79.91 330 THR C O 1
ATOM 7609 N N . SER C 1 331 ? 105.205 114.135 3.910 1.00 80.50 331 SER C N 1
ATOM 7610 C CA . SER C 1 331 ? 103.878 114.517 4.375 1.00 80.50 331 SER C CA 1
ATOM 7611 C C . SER C 1 331 ? 102.853 113.588 3.741 1.00 80.50 331 SER C C 1
ATOM 7612 O O . SER C 1 331 ? 102.688 113.586 2.516 1.00 80.50 331 SER C O 1
ATOM 7615 N N . GLN C 1 332 ? 102.160 112.816 4.575 1.00 73.91 332 GLN C N 1
ATOM 7616 C CA . GLN C 1 332 ? 101.163 111.850 4.130 1.00 73.91 332 GLN C CA 1
ATOM 7617 C C . GLN C 1 332 ? 99.785 112.326 4.564 1.00 73.91 332 GLN C C 1
ATOM 7618 O O . GLN C 1 332 ? 99.570 112.625 5.744 1.00 73.91 332 GLN C O 1
ATOM 7624 N N . GLY C 1 333 ? 98.870 112.418 3.607 1.00 72.73 333 GLY C N 1
ATOM 7625 C CA . GLY C 1 333 ? 97.471 112.718 3.876 1.00 72.73 333 GLY C CA 1
ATOM 7626 C C . GLY C 1 333 ? 96.590 111.625 3.295 1.00 72.73 333 GLY C C 1
ATOM 7627 O O . GLY C 1 333 ? 96.840 111.139 2.189 1.00 72.73 333 GLY C O 1
ATOM 7628 N N . GLY C 1 334 ? 95.563 111.247 4.042 1.00 71.36 334 GLY C N 1
ATOM 7629 C CA . GLY C 1 334 ? 94.654 110.207 3.612 1.00 71.36 334 GLY C CA 1
ATOM 7630 C C . GLY C 1 334 ? 94.776 108.934 4.426 1.00 71.36 334 GLY C C 1
ATOM 7631 O O . GLY C 1 334 ? 95.166 108.932 5.596 1.00 71.36 334 GLY C O 1
ATOM 7632 N N . SER C 1 335 ? 94.425 107.825 3.779 1.00 78.96 335 SER C N 1
ATOM 7633 C CA . SER C 1 335 ? 94.376 106.518 4.419 1.00 78.96 335 SER C CA 1
ATOM 7634 C C . SER C 1 335 ? 95.320 105.550 3.718 1.00 78.96 335 SER C C 1
ATOM 7635 O O . SER C 1 335 ? 95.369 105.508 2.484 1.00 78.96 335 SER C O 1
ATOM 7638 N N . MET C 1 336 ? 96.072 104.785 4.513 1.00 78.61 336 MET C N 1
ATOM 7639 C CA . MET C 1 336 ? 96.890 103.677 4.026 1.00 78.61 336 MET C CA 1
ATOM 7640 C C . MET C 1 336 ? 98.005 104.133 3.091 1.00 78.61 336 MET C C 1
ATOM 7641 O O . MET C 1 336 ? 98.359 103.421 2.147 1.00 78.61 336 MET C O 1
ATOM 7646 N N . ASN C 1 337 ? 98.563 105.313 3.344 1.00 75.97 337 ASN C N 1
ATOM 7647 C CA . ASN C 1 337 ? 99.709 105.776 2.573 1.00 75.97 337 ASN C CA 1
ATOM 7648 C C . ASN C 1 337 ? 100.998 105.179 3.123 1.00 75.97 337 ASN C C 1
ATOM 7649 O O . ASN C 1 337 ? 101.196 105.097 4.339 1.00 75.97 337 ASN C O 1
ATOM 7654 N N . MET C 1 338 ? 101.880 104.759 2.218 1.00 80.75 338 MET C N 1
ATOM 7655 C CA . MET C 1 338 ? 103.165 104.171 2.577 1.00 80.75 338 MET C CA 1
ATOM 7656 C C . MET C 1 338 ? 104.277 104.976 1.919 1.00 80.75 338 MET C C 1
ATOM 7657 O O . MET C 1 338 ? 104.261 105.183 0.701 1.00 80.75 338 MET C O 1
ATOM 7662 N N . SER C 1 339 ? 105.237 105.424 2.724 1.00 78.66 339 SER C N 1
ATOM 7663 C CA . SER C 1 339 ? 106.361 106.217 2.243 1.00 78.66 339 SER C CA 1
ATOM 7664 C C . SER C 1 339 ? 107.657 105.655 2.804 1.00 78.66 339 SER C C 1
ATOM 7665 O O . SER C 1 339 ? 107.744 105.366 4.002 1.00 78.66 339 SER C O 1
ATOM 7668 N N . THR C 1 340 ? 108.659 105.501 1.940 1.00 82.11 340 THR C N 1
ATOM 7669 C CA . THR C 1 340 ? 109.985 105.041 2.335 1.00 82.11 340 THR C CA 1
ATOM 7670 C C . THR C 1 340 ? 111.028 105.927 1.668 1.00 82.11 340 THR C C 1
ATOM 7671 O O . THR C 1 340 ? 111.081 106.008 0.436 1.00 82.11 340 THR C O 1
ATOM 7675 N N . VAL C 1 341 ? 111.849 106.589 2.480 1.00 78.36 341 VAL C N 1
ATOM 7676 C CA . VAL C 1 341 ? 112.894 107.487 2.000 1.00 78.36 341 VAL C CA 1
ATOM 7677 C C . VAL C 1 341 ? 114.224 107.007 2.564 1.00 78.36 341 VAL C C 1
ATOM 7678 O O . VAL C 1 341 ? 114.344 106.787 3.775 1.00 78.36 341 VAL C O 1
ATOM 7682 N N . THR C 1 342 ? 115.212 106.833 1.690 1.00 80.23 342 THR C N 1
ATOM 7683 C CA . THR C 1 342 ? 116.562 106.446 2.082 1.00 80.23 342 THR C CA 1
ATOM 7684 C C . THR C 1 342 ? 117.553 107.393 1.421 1.00 80.23 342 THR C C 1
ATOM 7685 O O . THR C 1 342 ? 117.614 107.469 0.189 1.00 80.23 342 THR C O 1
ATOM 7689 N N . GLN C 1 343 ? 118.326 108.109 2.234 1.00 73.84 343 GLN C N 1
ATOM 7690 C CA . GLN C 1 343 ? 119.315 109.060 1.745 1.00 73.84 343 GLN C CA 1
ATOM 7691 C C . GLN C 1 343 ? 120.686 108.696 2.293 1.00 73.84 343 GLN C C 1
ATOM 7692 O O . GLN C 1 343 ? 120.828 108.423 3.488 1.00 73.84 343 GLN C O 1
ATOM 7698 N N . SER C 1 344 ? 121.687 108.686 1.416 1.00 76.99 344 SER C N 1
ATOM 7699 C CA . SER C 1 344 ? 123.075 108.452 1.790 1.00 76.99 344 SER C CA 1
ATOM 7700 C C . SER C 1 344 ? 123.970 109.492 1.129 1.00 76.99 344 SER C C 1
ATOM 7701 O O . SER C 1 344 ? 123.800 109.811 -0.052 1.00 76.99 344 SER C O 1
ATOM 7704 N N . GLY C 1 345 ? 124.920 110.013 1.891 1.00 67.09 345 GLY C N 1
ATOM 7705 C CA . GLY C 1 345 ? 125.871 110.973 1.368 1.00 67.09 345 GLY C CA 1
ATOM 7706 C C . GLY C 1 345 ? 125.708 112.366 1.944 1.00 67.09 345 GLY C C 1
ATOM 7707 O O . GLY C 1 345 ? 125.326 112.565 3.100 1.00 67.09 345 GLY C O 1
ATOM 7708 N N . THR C 1 346 ? 126.033 113.351 1.112 1.00 75.16 346 THR C N 1
ATOM 7709 C CA . THR C 1 346 ? 126.054 114.752 1.513 1.00 75.16 346 THR C CA 1
ATOM 7710 C C . THR C 1 346 ? 125.076 115.562 0.671 1.00 75.16 346 THR C C 1
ATOM 7711 O O . THR C 1 346 ? 125.048 115.429 -0.557 1.00 75.16 346 THR C O 1
ATOM 7715 N N . GLY C 1 347 ? 124.276 116.393 1.336 1.00 73.59 347 GLY C N 1
ATOM 7716 C CA . GLY C 1 347 ? 123.447 117.358 0.638 1.00 73.59 347 GLY C CA 1
ATOM 7717 C C . GLY C 1 347 ? 122.243 116.796 -0.083 1.00 73.59 347 GLY C C 1
ATOM 7718 O O . GLY C 1 347 ? 121.762 117.416 -1.038 1.00 73.59 347 GLY C O 1
ATOM 7719 N N . ASN C 1 348 ? 121.739 115.640 0.340 1.00 77.14 348 ASN C N 1
ATOM 7720 C CA . ASN C 1 348 ? 120.569 115.051 -0.293 1.00 77.14 348 ASN C CA 1
ATOM 7721 C C . ASN C 1 348 ? 119.296 115.728 0.202 1.00 77.14 348 ASN C C 1
ATOM 7722 O O . ASN C 1 348 ? 119.097 115.905 1.407 1.00 77.14 348 ASN C O 1
ATOM 7727 N N . ILE C 1 349 ? 118.433 116.104 -0.739 1.00 80.00 349 ILE C N 1
ATOM 7728 C CA . ILE C 1 349 ? 117.166 116.763 -0.439 1.00 80.00 349 ILE C CA 1
ATOM 7729 C C . ILE C 1 349 ? 116.044 115.911 -1.013 1.00 80.00 349 ILE C C 1
ATOM 7730 O O . ILE C 1 349 ? 116.023 115.632 -2.219 1.00 80.00 349 ILE C O 1
ATOM 7735 N N . SER C 1 350 ? 115.112 115.503 -0.154 1.00 78.98 350 SER C N 1
ATOM 7736 C CA . SER C 1 350 ? 113.991 114.659 -0.547 1.00 78.98 350 SER C CA 1
ATOM 7737 C C . SER C 1 350 ? 112.693 115.272 -0.044 1.00 78.98 350 SER C C 1
ATOM 7738 O O . SER C 1 350 ? 112.580 115.618 1.137 1.00 78.98 350 SER C O 1
ATOM 7741 N N . LEU C 1 351 ? 111.720 115.405 -0.943 1.00 83.70 351 LEU C N 1
ATOM 7742 C CA . LEU C 1 351 ? 110.390 115.900 -0.610 1.00 83.70 351 LEU C CA 1
ATOM 7743 C C . LEU C 1 351 ? 109.362 114.897 -1.109 1.00 83.70 351 LEU C C 1
ATOM 7744 O O . LEU C 1 351 ? 109.249 114.669 -2.318 1.00 83.70 351 LEU C O 1
ATOM 7749 N N . VAL C 1 352 ? 108.618 114.302 -0.182 1.00 77.96 352 VAL C N 1
ATOM 7750 C CA . VAL C 1 352 ? 107.582 113.329 -0.499 1.00 77.96 352 VAL C CA 1
ATOM 7751 C C . VAL C 1 352 ? 106.253 113.883 -0.008 1.00 77.96 352 VAL C C 1
ATOM 7752 O O . VAL C 1 352 ? 106.113 114.213 1.176 1.00 77.96 352 VAL C O 1
ATOM 7756 N N . ASN C 1 353 ? 105.290 114.006 -0.917 1.00 78.98 353 ASN C N 1
ATOM 7757 C CA . ASN C 1 353 ? 103.929 114.399 -0.574 1.00 78.98 353 ASN C CA 1
ATOM 7758 C C . ASN C 1 353 ? 102.974 113.345 -1.111 1.00 78.98 353 ASN C C 1
ATOM 7759 O O . ASN C 1 353 ? 102.878 113.152 -2.327 1.00 78.98 353 ASN C O 1
ATOM 7764 N N . GLN C 1 354 ? 102.272 112.666 -0.207 1.00 70.35 354 GLN C N 1
ATOM 7765 C CA . GLN C 1 354 ? 101.297 111.645 -0.572 1.00 70.35 354 GLN C CA 1
ATOM 7766 C C . GLN C 1 354 ? 99.929 112.101 -0.084 1.00 70.35 354 GLN C C 1
ATOM 7767 O O . GLN C 1 354 ? 99.520 111.764 1.033 1.00 70.35 354 GLN C O 1
ATOM 7773 N N . HIS C 1 355 ? 99.225 112.858 -0.917 1.00 69.26 355 HIS C N 1
ATOM 7774 C CA . HIS C 1 355 ? 97.878 113.293 -0.578 1.00 69.26 355 HIS C CA 1
ATOM 7775 C C . HIS C 1 355 ? 96.902 112.151 -0.799 1.00 69.26 355 HIS C C 1
ATOM 7776 O O . HIS C 1 355 ? 97.205 111.199 -1.518 1.00 69.26 355 HIS C O 1
#

Sequence (1065 aa):
QGTTSSATTSQTGNTNTAVIDQVGGLNNSAEASQAGDGNVATVTQAEGMDNAVYIDQVGLTNTATVLQEGGLDNDADVDQDGDLNVAYIWQNLGEDNDADIDQDGTLNDAAIEQDGGEDNDADIDQDGSENAAYVGQTGGEDNDADIDQDGTFNNAYIGQFGGEDNEADLDQDGDANYAAILQDGGEDNDADIDQDGTNNWAETNQIQGNDNDVEVDQDGSDNIAEVWQMHGEDNEANVDQDGDLNNAYILQEGGMNNLADVHQNGVSNTAEIYQYGGMDNEAYLIQDGDMHTGVITQSGDGANYAELNQMGLMNTGSITQDGMGNSAITSQGGSMNMSTVTQSGTGNISLVNQHQGTTSSATTSQTGNTNTAVIDQVGGLNNSAEASQAGDGNVATVTQAEGMDNAVYIDQVGLTNTATVLQEGGLDNDADVDQDGDLNVAYIWQNLGEDNDADIDQDGTLNDAAIEQDGGEDNDADIDQDGSENAAYVGQTGGEDNDADIDQDGTFNNAYIGQFGGEDNEADLDQDGDANYAAILQDGGEDNDADIDQDGTNNWAETNQIQGNDNDVEVDQDGSDNIAEVWQMHGEDNEANVDQDGDLNNAYILQEGGMNNLADVHQNGVSNTAEIYQYGGMDNEAYLIQDGDMHTGVITQSGDGANYAELNQMGLMNTGSITQDGMGNSAITSQGGSMNMSTVTQSGTGNISLVNQHQGTTSSATTSQTGNTNTAVIDQVGGLNNSAEASQAGDGNVATVTQAEGMDNAVYIDQVGLTNTATVLQEGGLDNDADVDQDGDLNVAYIWQNLGEDNDADIDQDGTLNDAAIEQDGGEDNDADIDQDGSENAAYVGQTGGEDNDADIDQDGTFNNAYIGQFGGEDNEADLDQDGDANYAAILQDGGEDNDADIDQDGTNNWAETNQIQGNDNDVEVDQDGSDNIAEVWQMHGEDNEANVDQDGDLNNAYILQEGGMNNLADVHQNGVSNTAEIYQYGGMDNEAYLIQDGDMHTGVITQSGDGANYAELNQMGLMNTGSITQDGMGNSAITSQGGSMNMSTVTQSGTGNISLVNQH

Nearest PDB structures (foldseek):
  8c50-assembly1_A  TM=1.003E+00  e=9.303E-53  Pontibacter korlensis
  8c50-assembly1_A  TM=1.003E+00  e=1.568E-52  Pontibacter korlensis
  8c50-assembly1_A  TM=1.003E+00  e=1.647E-52  Pontibacter korlensis
  4e1k-assembly1_A  TM=2.238E-01  e=8.022E+00  Haemophilus influenzae Rd KW20

B-factor: mean 80.08, std 5.61, range [44.68, 90.51]

Foldseek 3Di:
DEPQAEEEEAEAEEQEEEEAAAAHEYHEYEYEYEAEEQEYYEYYEANAYLEYEYEHEYYENHYEYEHEHYEYNHYEYYAEAEYQEYEYEYHAAAYLEYYEEAEYYEQEYEYEYAHYEYQEYEYEHEYEYNEYEYEYHAYEYNEYEYEHYYYEQEYYEEYAHYEYQAYYEYEYYYENAYEYEEEAYEYNHEEYEYEYEYNEAYYEYEHHEYLEYEYEYYYYEQEHEYYYAYAEYNEYEYYAEAYEQHYEYEYHHYEYNEYEYEAEYYYNAYEYEEEHYAYQAYEYEAEAEYNEEEYEYYAEYEQHAYYHHEHYENAYYYEYEHYYNAHEYAHADDYNHYYYYYYYYYDHYYYHYHD/DEPQAEEEEAEAEEQEEEEAAAAHEYHEYEYEYEAEEQEYYEYYEANAYLEYEEEHEYYENHYEYEHEHYEYNHYEYYAEAEYQEYEYEYHAAAYLEYYEEAEYYEQEYEYEYAHYEYQEYEYEHEYEYNEYEYAYHAYEYNEYEYEHYYYEQEYYEEYHHYEYQAYYEYEYYYENAYEYEEEAYEYNHEEYEYEYEYNEAYYEYEHHEYLEYEYEYYYYEQEHEYYYAYAEYNEYEYYAEAYEQHYEYEYHHYEYNEYEYEAEYYYNAYEYEEEHYAYQAYEYEAEAEYNEEEYEYYAEYEQHAYYHHEHYENAYYYEYEHYYNAHEYAHADDYNHYYYYYYYYYDHYYYHYHD/DEPQAEEEEAEAEEQEEEEAAAAHEYHEYEYEYEAEEQEYYEYYEANAYLEYEYEHEYYENHYEYEHEHYEYNHYEYYAEAEYQEYEYEYHAAAYLEYYEEAEYYEQEYEYEYAHYEYQEYEYEHEYEYNEYEYAYHAYEYNEYEYEHYYYEQEYYEEYHHYEYQAYYEYEYYYENAYEYEEEAYEYNHEEYEYEYEYNEAYYEYEHHEYLEYEYEYYYYEQEHEYYYAYAEYNEYEYYAEAYEQHYEYEYHHYEYNEYEYEAEYYYNAYEYEEEHYAYQAYEYEAEAEYNEEEYEEYAEYEQHAYYHHEHYENAYYYEYEHYYNAHEYAHADDYNHYYYYYYYYYDHYYYHYHD

InterPro domains:
  IPR009742 Curlin associated [PF07012] (51-83)
  IPR009742 Curlin associated [PF07012] (97-129)
  IPR009742 Curlin associated [PF07012] (164-186)
  IPR009742 Curlin associated [PF07012] (187-209)
  IPR009742 Curlin associated [PF07012] (210-244)
  IPR009742 Curlin associated [PF07012] (279-313)
  IPR009742 Curlin associated [PF07012] (339-369)

Radius of gyration: 65.46 Å; Cα contacts (8 Å, |Δi|>4): 4158; chains: 3; bounding box: 36×17×224 Å

Solvent-accessible surface area: 37878 Å² total; per-residue (Å²): 234,34,79,98,51,60,59,70,76,63,81,98,52,96,117,26,65,27,77,39,66,43,82,23,19,78,73,0,52,2,69,0,29,1,42,23,53,17,0,55,0,39,0,38,0,24,130,0,77,52,1,40,4,82,0,36,0,64,16,86,62,0,46,0,42,0,41,0,66,6,15,79,74,0,62,0,45,0,56,0,74,19,49,87,0,64,1,82,0,63,0,28,126,0,66,72,1,59,0,49,0,46,0,57,22,57,83,0,69,0,20,0,46,1,49,13,20,76,74,1,58,0,52,0,45,0,52,29,31,69,1,40,7,74,0,7,0,56,22,20,77,70,1,57,0,54,0,48,0,50,21,45,124,1,62,1,74,0,0,0,84,22,19,76,72,1,85,1,53,0,44,0,50,23,63,48,1,60,0,8,0,50,0,58,15,16,89,72,0,55,0,51,0,48,0,55,24,61,85,1,110,0,45,1,3,0,32,110,0,54,70,1,54,0,86,1,47,0,53,28,29,50,0,82,0,52,0,66,0,50,96,0,77,69,0,67,0,33,4,47,0,55,24,56,101,1,58,0,51,0,26,0,79,14,20,85,79,1,39,0,40,0,57,0,45,22,60,44,0,40,1,51,0,51,0,93,19,8,90,73,0,62,0,58,0,62,1,75,18,49,89,1,56,0,45,0,34,0,37,18,84,21,62,0,61,0,44,0,35,0,93,27,81,81,0,52,1,34,0,49,0,75,18,108,30,0,31,0,63,1,32,0,8,25,26,104,1,118,2,61,1,67,1,37,26,53,28,0,85,2,56,0,29,0,72,190,5,45,39,1,38,0,44,0,45,1,73,16,71,93,0,44,0,47,0,46,0,65,12,19,80,72,0,51,2,71,0,29,1,41,24,52,17,0,56,0,40,0,40,0,24,130,0,76,51,1,40,4,80,0,36,0,65,16,86,62,0,46,0,42,0,40,0,65,6,15,78,75,0,63,0,45,0,55,0,75,19,48,89,0,65,1,81,0,62,0,27,125,0,66,73,0,59,0,48,0,44,0,58,22,58,82,1,69,0,20,0,46,1,51,13,21,76,73,0,58,0,50,0,45,0,51,29,33,70,1,39,6,73,0,6,1,57,22,20,76,71,1,57,0,53,0,49,0,49,23,45,124,1,63,1,73,0,0,0,83,21,20,75,73,0,84,1,54,0,43,0,49,23,64,46,0,60,0,10,0,51,0,58,15,17,89,72,1,56,0,50,0,48,0,56,22,63,85,1,112,0,46,0,3,0,33,108,1,55,70,1,55,0,87,1,46,0,53,28,30,48,0,83,0,52,0,65,0,50,95,1,79,70,1,66,0,33,4,47,0,54,24,54,100,0,57,0,52,0,25,0,77,14,20,84,80,1,36,0,40,0,56,0,44,21,60,43,0,40,0,50,0,51,0,98,19,8,92,72,0,63,0,58,0,63,0,74,18,48,89,0,55,0,45,0,35,0,36,17,83,22,62,0,63,0,45,0,34,0,92,27,80,78,0,51,1,35,0,49,0,76,18,109,31,0,32,0,64,0,31,0,8,25,29,104,0,116,1,62,1,63,1,39,24,50,26,0,83,2,54,0,30,0,71,185,6,43,45,1,42,0,43,0,44,0,74,17,71,92,0,43,0,46,0,43,1,64,11,19,78,73,0,51,2,70,0,29,1,42,23,54,18,0,56,0,40,0,38,0,24,130,0,77,52,1,40,4,82,0,36,0,63,16,85,62,0,46,0,42,0,41,0,66,6,16,79,74,0,62,0,45,0,55,0,75,19,48,87,0,65,1,82,0,63,0,28,125,0,66,72,1,58,0,48,0,46,0,56,22,57,83,0,69,0,21,0,46,1,50,13,20,75,73,1,56,0,51,0,45,0,53,29,31,70,1,39,6,73,0,7,0,56,23,20,77,70,1,57,0,53,0,48,0,51,21,45,122,1,63,1,76,0,0,0,84,22,19,76,73,1,86,1,53,0,44,0,50,23,63,47,0,60,0,8,0,50,0,58,15,16,89,72,0,55,0,51,0,48,0,57,24,62,87,1,111,0,45,1,3,0,32,110,0,54,69,1,54,0,88,1,46,0,53,29,30,49,0,81,0,52,0,67,0,50,95,1,76,70,0,67,0,33,4,47,0,54,23,55,101,1,57,0,50,0,26,0,78,15,19,85,80,1,39,0,41,0,58,0,45,21,60,43,0,40,1,51,0,50,0,93,18,8,91,72,0,63,0,58,0,62,1,74,18,48,89,1,56,0,45,0,33,0,37,17,85,21,62,0,61,0,43,0,35,0,92,27,82,81,0,53,1,34,0,50,0,76,17,108,30,0,31,0,62,1,32,0,13,44,59,139,26,143,4,103,10,106,13,84,35,100,54,44,150,26,121,37,87,48,187